Protein AF-0000000084768727 (afdb_homodimer)

pLDDT: mean 86.28, std 20.77, range [20.78, 98.75]

Nearest PDB structures (foldseek):
  6ol0-assembly2_B  TM=7.631E-01  e=1.089E-09  Vibrio cholerae O1 biovar El Tor str. N16961
  6okz-assembly2_A  TM=7.608E-01  e=1.134E-09  Vibrio cholerae O1 biovar El Tor str. N16961
  4f35-assembly1_C  TM=7.566E-01  e=2.007E-09  Vibrio cholerae
  4f35-assembly2_B  TM=7.551E-01  e=5.560E-09  Vibrio cholerae
  8w6g-assembly1_B  TM=5.482E-01  e=2.673E-07  Homo sapiens

Organism: Brachypodium distachyon (NCBI:txid15368)

Radius of gyration: 30.51 Å; Cα contacts (8 Å, |Δi|>4): 1466; chains: 2; bounding box: 74×83×64 Å

InterPro domains:
  IPR004680 Citrate transporter-like domain [PF03600] (28-420)

Foldseek 3Di:
DQDFDDPLLLVQLVVLLVQLQCCCLPCCDPVHNPHNLVSLQSSLVSLPVSPLDDPVVLQVLFDVLLLLLLLLLLLLVLLLVLLCVLVVLLCQLVPPDDFWCLVSLLSLLVSLLQVLLQNALQVSLLRCLLSQQVSCLVNVAASLLSLLSNLLSLLLSNLQFCNSYSLSVVLCVVLVQAGQRLNVLQVVLSVLLSVLLSVLSCVVCVPSGDRPPDDPPDVPPPPPPPPPPPPPPVDDDDDDPDDDDPPVPPPPCVVVPPCPVPPVVVPDPPVNLSNVLSVLSVVLSVVLVVCSNVRDSNSVSSNVSSVVSVVSNVDDCCVSSVSGPVSVSSSSSSLSSSLVSSVSSCVLVVVCVVCLVQQQPVDPRNVVSVLVVLLVCCLSRNLNSSCSSCLVVQLVSLVVPHPLSSSLSSSLSSNSSSSSLQQWCSSHPSSVSSQVCLCVHPGSRDHCDGVSRNVSSNVSSVVSSVSSSVSSVVVSVD/DQDFDDPLLLVQLVVLLVQLQCCCLPCCDPVHNPHNLVSLQSSLVSLPVSPLDDPVVLQVLFDVLLLLLLLLLLLLVLLLVLLCVLVVLLCQLLPPDDFWCLVSLLSLLVSLLQVLLQNALQVSLLRCLLSSQVSCQVNVAASLLSLLSNLLSLLLSNLQFCNSYSQSVVLCVVLVQAGQRLNVLQVVLSVVLSVLLSVLSCVVCVPSGDRPPDDPPDPPPPPPPPPPPPPPPVDDDDDDPDPPDPPPPPPPCVVVPPCPPPPVVVPDPPVNLSNVLSVLSVVLSVVLVVCSNVRDSNSVSSNVSSVVSVVSNVDDCCVSSVSGPVSVSSSSSSLSSSLVSSVSSCVLVVVCVVCLVQQQPVDPRNVVSVLVVLLVCCLSRNLNSSCSSCLVVQLVSLVVPHPLSSSLSSSLSSNSSSSSLQQWCSSHPSSVSSQVCLCVHPGSRDHCDGVSRNVSSNVSSVVSSVSSSVSSVVVSVD

Solvent-accessible surface area (backbone atoms only — not comparable to full-atom values): 48514 Å² total; per-residue (Å²): 124,61,61,67,44,58,67,68,37,35,53,53,22,50,49,25,42,46,47,25,50,50,17,60,77,39,28,66,34,51,93,61,24,24,25,37,41,50,23,16,42,41,17,27,40,42,26,43,76,65,62,39,29,54,71,70,58,36,58,68,43,38,60,56,61,58,50,44,25,54,52,16,46,46,44,41,49,50,50,32,53,73,48,38,52,60,56,51,52,48,49,60,57,59,50,84,74,57,88,39,40,58,67,48,45,51,42,42,28,52,52,34,14,57,46,2,27,70,57,13,21,53,53,43,29,66,62,44,45,56,51,53,25,45,54,28,45,76,66,72,41,71,50,64,68,50,52,53,33,40,40,45,24,11,36,37,24,9,43,23,26,41,66,1,36,70,44,31,37,52,47,32,68,74,68,63,51,43,52,48,58,43,25,67,49,29,35,64,20,33,54,53,22,48,51,50,46,51,51,51,51,44,67,75,39,48,74,75,26,44,55,64,90,70,77,86,68,76,77,61,74,69,71,74,62,80,71,71,74,68,76,77,64,83,72,76,86,76,78,88,73,82,79,70,86,70,76,70,67,81,73,74,73,73,64,80,61,77,69,52,60,40,63,67,68,64,63,47,49,73,64,57,51,50,52,49,51,32,52,46,41,54,51,44,51,54,48,42,53,50,40,29,60,72,57,46,63,60,29,62,44,33,37,42,43,28,42,50,51,41,58,71,63,54,38,58,35,63,68,58,62,62,69,45,67,59,59,57,53,50,23,50,43,15,42,31,24,28,52,49,22,35,49,59,20,8,54,60,46,46,54,44,63,70,46,45,84,54,34,39,74,90,41,71,66,11,41,49,44,40,46,51,49,38,33,51,39,9,49,71,61,30,36,46,55,36,46,70,69,40,45,64,58,50,31,53,61,25,50,76,75,32,72,47,41,25,55,35,46,52,54,48,49,39,47,38,29,35,37,22,23,34,35,34,42,80,14,27,71,33,38,47,44,36,31,54,49,31,51,66,29,91,49,60,48,39,80,68,44,57,65,71,38,28,72,52,21,36,60,42,31,55,52,25,47,60,62,18,52,59,47,35,51,67,67,36,68,110,124,61,61,66,44,58,67,68,36,35,52,54,23,50,49,25,44,47,47,24,50,48,18,61,76,38,26,67,35,54,91,61,24,24,25,38,39,49,23,15,42,42,16,27,41,44,26,43,76,66,63,39,30,55,71,68,58,35,58,67,43,38,59,55,61,59,48,44,28,55,53,17,46,44,46,42,48,50,48,33,51,73,48,38,51,60,58,52,52,50,48,59,57,59,50,86,74,57,89,39,41,59,67,48,44,52,41,43,27,53,53,34,14,58,45,3,26,69,55,13,21,52,53,43,29,68,60,43,44,56,52,54,25,44,54,28,46,74,66,71,40,70,50,64,69,49,52,52,33,39,40,44,22,12,36,38,23,9,43,24,24,42,65,2,36,70,44,30,38,53,46,32,67,73,68,63,51,43,52,48,57,43,26,68,48,30,34,62,20,33,54,53,22,48,51,50,45,49,51,51,51,45,66,74,42,48,73,75,26,44,56,65,89,72,79,86,66,76,77,60,73,68,74,73,63,79,72,70,74,69,78,75,63,85,70,75,85,75,78,88,72,80,83,71,86,72,76,70,70,79,72,73,76,72,64,80,62,79,69,54,58,39,62,68,67,65,62,46,50,73,62,58,50,49,52,47,52,31,53,46,41,54,51,44,51,52,49,42,54,51,41,30,59,72,57,47,63,60,28,62,45,34,37,42,43,29,42,52,50,41,58,72,63,56,37,57,36,63,67,61,61,63,69,45,66,59,60,56,53,51,22,50,44,15,43,31,24,28,53,49,22,34,49,59,19,8,53,58,45,48,55,43,63,70,46,47,84,53,36,39,74,90,41,72,66,12,41,51,44,40,47,50,50,40,33,51,39,10,50,72,61,30,36,48,56,35,46,70,68,41,44,66,59,51,31,55,60,24,50,77,77,32,73,48,42,24,56,34,46,52,53,49,49,39,45,38,28,35,36,23,21,32,34,34,42,79,13,27,70,33,38,47,43,34,30,53,48,30,52,66,30,92,49,60,50,40,79,68,45,58,66,72,38,28,71,52,20,35,59,42,30,54,52,26,47,59,62,18,52,58,46,35,50,68,68,35,69,111

Structure (mmCIF, N/CA/C/O backbone):
data_AF-0000000084768727-model_v1
#
loop_
_entity.id
_entity.type
_entity.pdbx_description
1 polymer 'Citrate transporter-like domain-containing protein'
#
loop_
_atom_site.group_PDB
_atom_site.id
_atom_site.type_symbol
_atom_site.label_atom_id
_atom_site.label_alt_id
_atom_site.label_comp_id
_atom_site.label_asym_id
_atom_site.label_entity_id
_atom_site.label_seq_id
_atom_site.pdbx_PDB_ins_code
_atom_site.Cartn_x
_atom_site.Cartn_y
_atom_site.Cartn_z
_atom_site.occupancy
_atom_site.B_iso_or_equiv
_atom_site.auth_seq_id
_atom_site.auth_comp_id
_atom_site.auth_asym_id
_atom_site.auth_atom_id
_atom_site.pdbx_PDB_model_num
ATOM 1 N N . MET A 1 1 ? 25.641 21.172 -10.477 1 44.84 1 MET A N 1
ATOM 2 C CA . MET A 1 1 ? 24.688 22.094 -11.086 1 44.84 1 MET A CA 1
ATOM 3 C C . MET A 1 1 ? 23.656 21.328 -11.922 1 44.84 1 MET A C 1
ATOM 5 O O . MET A 1 1 ? 24.031 20.547 -12.805 1 44.84 1 MET A O 1
ATOM 9 N N . SER A 1 2 ? 22.547 21.141 -11.352 1 60.91 2 SER A N 1
ATOM 10 C CA . SER A 1 2 ? 21.656 20.203 -12.039 1 60.91 2 SER A CA 1
ATOM 11 C C . SER A 1 2 ? 21.359 20.688 -13.453 1 60.91 2 SER A C 1
ATOM 13 O O . SER A 1 2 ? 20.969 21.844 -13.664 1 60.91 2 SER A O 1
ATOM 15 N N . GLN A 1 3 ? 22.047 20.25 -14.492 1 78.81 3 GLN A N 1
ATOM 16 C CA . GLN A 1 3 ? 21.875 20.516 -15.914 1 78.81 3 GLN A CA 1
ATOM 17 C C . GLN A 1 3 ? 20.484 20.156 -16.391 1 78.81 3 GLN A C 1
ATOM 19 O O . GLN A 1 3 ? 19.906 19.172 -15.922 1 78.81 3 GLN A O 1
ATOM 24 N N . LEU A 1 4 ? 19.891 21.266 -17.078 1 88.44 4 LEU A N 1
ATOM 25 C CA . LEU A 1 4 ? 18.594 21.031 -17.688 1 88.44 4 LEU A CA 1
ATOM 26 C C . LEU A 1 4 ? 18.625 19.828 -18.625 1 88.44 4 LEU A C 1
ATOM 28 O O . LEU A 1 4 ? 19.578 19.656 -19.375 1 88.44 4 LEU A O 1
ATOM 32 N N . ALA A 1 5 ? 17.625 19.047 -18.531 1 93.25 5 ALA A N 1
ATOM 33 C CA . ALA A 1 5 ? 17.484 17.938 -19.469 1 93.25 5 ALA A CA 1
ATOM 34 C C . ALA A 1 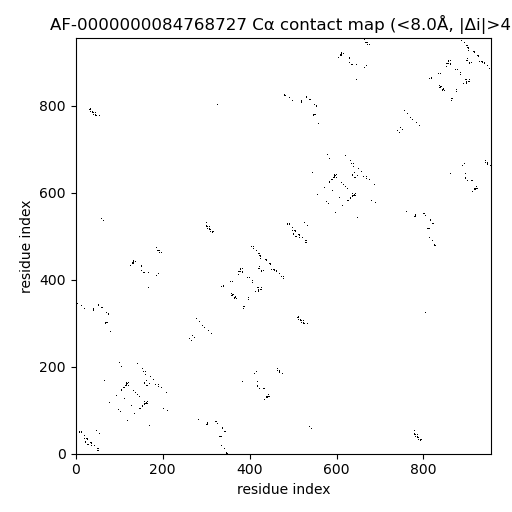5 ? 17.078 18.438 -20.859 1 93.25 5 ALA A C 1
ATOM 36 O O . ALA A 1 5 ? 17.078 19.641 -21.109 1 93.25 5 ALA A O 1
ATOM 37 N N . SER A 1 6 ? 16.906 17.531 -21.844 1 94.31 6 SER A N 1
ATOM 38 C CA . SER A 1 6 ? 16.469 17.891 -23.188 1 94.31 6 SER A CA 1
ATOM 39 C C . SER A 1 6 ? 15.125 18.609 -23.156 1 94.31 6 SER A C 1
ATOM 41 O O . SER A 1 6 ? 14.328 18.406 -22.234 1 94.31 6 SER A O 1
ATOM 43 N N . LEU A 1 7 ? 14.945 19.516 -24.047 1 93.38 7 LEU A N 1
ATOM 44 C CA . LEU A 1 7 ? 13.766 20.359 -24.094 1 93.38 7 LEU A CA 1
ATOM 45 C C . LEU A 1 7 ? 12.492 19.531 -24.047 1 93.38 7 LEU A C 1
ATOM 47 O O . LEU A 1 7 ? 11.57 19.828 -23.281 1 93.38 7 LEU A O 1
ATOM 51 N N . PRO A 1 8 ? 12.414 18.484 -24.875 1 95 8 PRO A N 1
ATOM 52 C CA . PRO A 1 8 ? 11.203 17.672 -24.781 1 95 8 PRO A CA 1
ATOM 53 C C . PRO A 1 8 ? 10.992 17.078 -23.391 1 95 8 PRO A C 1
ATOM 55 O O . PRO A 1 8 ? 9.859 17.016 -22.906 1 95 8 PRO A O 1
ATOM 58 N N . LYS A 1 9 ? 12.023 16.656 -22.781 1 95.75 9 LYS A N 1
ATOM 59 C CA . LYS A 1 9 ? 11.93 16.094 -21.438 1 95.75 9 LYS A CA 1
ATOM 60 C C . LYS A 1 9 ? 11.461 17.141 -20.422 1 95.75 9 LYS A C 1
ATOM 62 O O . LYS A 1 9 ? 10.672 16.828 -19.531 1 95.75 9 LYS A O 1
ATOM 67 N N . VAL A 1 10 ? 11.953 18.328 -20.547 1 96.5 10 VAL A N 1
ATOM 68 C CA . VAL A 1 10 ? 11.562 19.406 -19.656 1 96.5 10 VAL A CA 1
ATOM 69 C C . VAL A 1 10 ? 10.086 19.75 -19.859 1 96.5 10 VAL A C 1
ATOM 71 O O . VAL A 1 10 ? 9.336 19.891 -18.906 1 96.5 10 VAL A O 1
ATOM 74 N N . ILE A 1 11 ? 9.648 19.828 -21.109 1 97.25 11 ILE A N 1
ATOM 75 C CA . ILE A 1 11 ? 8.281 20.219 -21.422 1 97.25 11 ILE A CA 1
ATOM 76 C C . ILE A 1 11 ? 7.316 19.109 -20.984 1 97.25 11 ILE A C 1
ATOM 78 O O . ILE A 1 11 ? 6.336 19.391 -20.281 1 97.25 11 ILE A O 1
ATOM 82 N N . LEU A 1 12 ? 7.625 17.891 -21.312 1 97.56 12 LEU A N 1
ATOM 83 C CA . LEU A 1 12 ? 6.742 16.781 -20.984 1 97.56 12 LEU A CA 1
ATOM 84 C C . LEU A 1 12 ? 6.75 16.484 -19.5 1 97.56 12 LEU A C 1
ATOM 86 O O . LEU A 1 12 ? 5.719 16.125 -18.922 1 97.56 12 LEU A O 1
ATOM 90 N N . GLY A 1 13 ? 7.953 16.578 -18.922 1 97.62 13 GLY A N 1
ATOM 91 C CA . GLY A 1 13 ? 8.031 16.422 -17.469 1 97.62 13 GLY A CA 1
ATOM 92 C C . GLY A 1 13 ? 7.254 17.484 -16.719 1 97.62 13 GLY A C 1
ATOM 93 O O . GLY A 1 13 ? 6.551 17.188 -15.75 1 97.62 13 GLY A O 1
ATOM 94 N N . SER A 1 14 ? 7.32 18.719 -17.156 1 97.06 14 SER A N 1
ATOM 95 C CA . SER A 1 14 ? 6.59 19.812 -16.531 1 97.06 14 SER A CA 1
ATOM 96 C C . SER A 1 14 ? 5.086 19.672 -16.734 1 97.06 14 SER A C 1
ATOM 98 O O . SER A 1 14 ? 4.301 19.984 -15.844 1 97.06 14 SER A O 1
ATOM 100 N N . ALA A 1 15 ? 4.738 19.234 -17.891 1 97.56 15 ALA A N 1
ATOM 101 C CA . ALA A 1 15 ? 3.324 19 -18.156 1 97.56 15 ALA A CA 1
ATOM 102 C C . ALA A 1 15 ? 2.771 17.906 -17.25 1 97.56 15 ALA A C 1
ATOM 104 O O . ALA A 1 15 ? 1.657 18.031 -16.734 1 97.56 15 ALA A O 1
ATOM 105 N N . SER A 1 16 ? 3.529 16.812 -17.109 1 97.69 16 SER A N 1
ATOM 106 C CA . SER A 1 16 ? 3.123 15.727 -16.219 1 97.69 16 SER A CA 1
ATOM 107 C C . SER A 1 16 ? 2.98 16.219 -14.773 1 97.69 16 SER A C 1
ATOM 109 O O . SER A 1 16 ? 2.018 15.867 -14.086 1 97.69 16 SER A O 1
ATOM 111 N N . PHE A 1 17 ? 3.918 17.016 -14.328 1 96.69 17 PHE A N 1
ATOM 112 C CA . PHE A 1 17 ? 3.832 17.594 -12.992 1 96.69 17 PHE A CA 1
ATOM 113 C C . PHE A 1 17 ? 2.621 18.516 -12.875 1 96.69 17 PHE A C 1
ATOM 115 O O . PHE A 1 17 ? 1.973 18.562 -11.828 1 96.69 17 PHE A O 1
ATOM 122 N N . GLY A 1 18 ? 2.369 19.266 -13.945 1 95.62 18 GLY A N 1
ATOM 123 C CA . GLY A 1 18 ? 1.185 20.109 -13.977 1 95.62 18 GLY A CA 1
ATOM 124 C C . GLY A 1 18 ? -0.104 19.344 -13.766 1 95.62 18 GLY A C 1
ATOM 125 O O . GLY A 1 18 ? -1.004 19.797 -13.062 1 95.62 18 GLY A O 1
ATOM 126 N N . VAL A 1 19 ? -0.227 18.188 -14.359 1 95.62 19 VAL A N 1
ATOM 127 C CA . VAL A 1 19 ? -1.392 17.312 -14.18 1 95.62 19 VAL A CA 1
ATOM 128 C C . VAL A 1 19 ? -1.521 16.938 -12.711 1 95.62 19 VAL A C 1
ATOM 130 O O . VAL A 1 19 ? -2.611 17 -12.133 1 95.62 19 VAL A O 1
ATOM 133 N N . PHE A 1 20 ? -0.429 16.516 -12.125 1 95.44 20 PHE A N 1
ATOM 134 C CA . PHE A 1 20 ? -0.417 16.188 -10.711 1 95.44 20 PHE A CA 1
ATOM 135 C C . PHE A 1 20 ? -0.908 17.359 -9.875 1 95.44 20 PHE A C 1
ATOM 137 O O . PHE A 1 20 ? -1.788 17.203 -9.023 1 95.44 20 PHE A O 1
ATOM 144 N N . TRP A 1 21 ? -0.331 18.5 -10.172 1 91.75 21 TRP A N 1
ATOM 145 C CA . TRP A 1 21 ? -0.607 19.703 -9.383 1 91.75 21 TRP A CA 1
ATOM 146 C C . TRP A 1 21 ? -2.078 20.078 -9.484 1 91.75 21 TRP A C 1
ATOM 148 O O . TRP A 1 21 ? -2.73 20.344 -8.469 1 91.75 21 TRP A O 1
ATOM 158 N N . VAL A 1 22 ? -2.645 20.109 -10.633 1 91.81 22 VAL A N 1
ATOM 159 C CA . VAL A 1 22 ? -4.031 20.5 -10.852 1 91.81 22 VAL A CA 1
ATOM 160 C C . VAL A 1 22 ? -4.969 19.547 -10.125 1 91.81 22 VAL A C 1
ATOM 162 O O . VAL A 1 22 ? -5.891 19.984 -9.422 1 91.81 22 VAL A O 1
ATOM 165 N N . LEU A 1 23 ? -4.688 18.312 -10.211 1 91.69 23 LEU A N 1
ATOM 166 C CA . LEU A 1 23 ? -5.602 17.328 -9.641 1 91.69 23 LEU A CA 1
ATOM 167 C C . LEU A 1 23 ? -5.418 17.234 -8.133 1 91.69 23 LEU A C 1
ATOM 169 O O . LEU A 1 23 ? -6.352 16.875 -7.41 1 91.69 23 LEU A O 1
ATOM 173 N N . ALA A 1 24 ? -4.227 17.531 -7.664 1 87.44 24 ALA A N 1
ATOM 174 C CA . ALA A 1 24 ? -3.994 17.531 -6.219 1 87.44 24 ALA A CA 1
ATOM 175 C C . ALA A 1 24 ? -4.742 18.688 -5.555 1 87.44 24 ALA A C 1
ATOM 177 O O . ALA A 1 24 ? -5.266 18.547 -4.445 1 87.44 24 ALA A O 1
ATOM 178 N N . VAL A 1 25 ? -4.816 19.812 -6.199 1 82.44 25 VAL A N 1
ATOM 179 C CA . VAL A 1 25 ? -5.438 21 -5.652 1 82.44 25 VAL A CA 1
ATOM 180 C C . VAL A 1 25 ? -6.934 21 -5.953 1 82.44 25 VAL A C 1
ATOM 182 O O . VAL A 1 25 ? -7.746 21.359 -5.102 1 82.44 25 VAL A O 1
ATOM 185 N N . PHE A 1 26 ? -7.223 20.531 -7.176 1 85.62 26 PHE A N 1
ATOM 186 C CA . PHE A 1 26 ? -8.609 20.484 -7.617 1 85.62 26 PHE A CA 1
ATOM 187 C C . PHE A 1 26 ? -8.984 19.062 -8.062 1 85.62 26 PHE A C 1
ATOM 189 O O . PHE A 1 26 ? -9.141 18.812 -9.258 1 85.62 26 PHE A O 1
ATOM 196 N N . PRO A 1 27 ? -9.305 18.234 -7.125 1 82.81 27 PRO A N 1
ATOM 197 C CA . PRO A 1 27 ? -9.516 16.812 -7.453 1 82.81 27 PRO A CA 1
ATOM 198 C C . PRO A 1 27 ? -10.758 16.594 -8.312 1 82.81 27 PRO A C 1
ATOM 200 O O . PRO A 1 27 ? -10.867 15.562 -8.984 1 82.81 27 PRO A O 1
ATOM 203 N N . SER A 1 28 ? -11.672 17.5 -8.344 1 85.06 28 SER A N 1
ATOM 204 C CA . SER A 1 28 ? -12.898 17.344 -9.117 1 85.06 28 SER A CA 1
ATOM 205 C C . SER A 1 28 ? -12.969 18.359 -10.25 1 85.06 28 SER A C 1
ATOM 207 O O . SER A 1 28 ? -14.039 18.891 -10.555 1 85.06 28 SER A O 1
ATOM 209 N N . VAL A 1 29 ? -11.812 18.594 -10.766 1 86.5 29 VAL A N 1
ATOM 210 C CA . VAL A 1 29 ? -11.805 19.516 -11.891 1 86.5 29 VAL A CA 1
ATOM 211 C C . VAL A 1 29 ? -12.703 18.984 -13.008 1 86.5 29 VAL A C 1
ATOM 213 O O . VAL A 1 29 ? -12.695 17.797 -13.297 1 86.5 29 VAL A O 1
ATOM 216 N N . PRO A 1 30 ? -13.484 19.781 -13.617 1 83.88 30 PRO A N 1
ATOM 217 C CA . PRO A 1 30 ? -14.539 19.359 -14.531 1 83.88 30 PRO A CA 1
ATOM 218 C C . PRO A 1 30 ? -14.008 18.562 -15.727 1 83.88 30 PRO A C 1
ATOM 220 O O . PRO A 1 30 ? -14.664 17.641 -16.203 1 83.88 30 PRO A O 1
ATOM 223 N N . PHE A 1 31 ? -12.836 18.859 -16.172 1 87.62 31 PHE A N 1
ATOM 224 C CA . PHE A 1 31 ? -12.375 18.219 -17.391 1 87.62 31 PHE A CA 1
ATOM 225 C C . PHE A 1 31 ? -11.695 16.891 -17.062 1 87.62 31 PHE A C 1
ATOM 227 O O . PHE A 1 31 ? -11.43 16.094 -17.969 1 87.62 31 PHE A O 1
ATOM 234 N N . LEU A 1 32 ? -11.461 16.594 -15.859 1 90.12 32 LEU A N 1
ATOM 235 C CA . LEU A 1 32 ? -10.836 15.344 -15.461 1 90.12 32 LEU A CA 1
ATOM 236 C C . LEU A 1 32 ? -11.078 15.055 -13.984 1 90.12 32 LEU A C 1
ATOM 238 O O . LEU A 1 32 ? -10.141 15.102 -13.18 1 90.12 32 LEU A O 1
ATOM 242 N N . PRO A 1 33 ? -12.305 14.758 -13.594 1 91.44 33 PRO A N 1
ATOM 243 C CA . PRO A 1 33 ? -12.68 14.594 -12.18 1 91.44 33 PRO A CA 1
ATOM 244 C C . PRO A 1 33 ? -12.359 13.195 -11.648 1 91.44 33 PRO A C 1
ATOM 246 O O . PRO A 1 33 ? -13.242 12.516 -11.125 1 91.44 33 PRO A O 1
ATOM 249 N N . ILE A 1 34 ? -11.141 12.789 -11.672 1 94.06 34 ILE A N 1
ATOM 250 C CA . ILE A 1 34 ? -10.789 11.414 -11.344 1 94.06 34 ILE A CA 1
ATOM 251 C C . ILE A 1 34 ? -10.242 11.344 -9.922 1 94.06 34 ILE A C 1
ATOM 253 O O . ILE A 1 34 ? -9.969 10.258 -9.406 1 94.06 34 ILE A O 1
ATOM 257 N N . GLY A 1 35 ? -10.078 12.531 -9.273 1 93.19 35 GLY A N 1
ATOM 258 C CA . GLY A 1 35 ? -9.602 12.57 -7.898 1 93.19 35 GLY A CA 1
ATOM 259 C C . GLY A 1 35 ? -8.102 12.734 -7.785 1 93.19 35 GLY A C 1
ATOM 260 O O . GLY A 1 35 ? -7.383 12.617 -8.781 1 93.19 35 GLY A O 1
ATOM 261 N N . ARG A 1 36 ? -7.656 13 -6.562 1 93.31 36 ARG A N 1
ATOM 262 C CA . ARG A 1 36 ? -6.254 13.328 -6.328 1 93.31 36 ARG A CA 1
ATOM 263 C C . ARG A 1 36 ? -5.371 12.094 -6.469 1 93.31 36 ARG A C 1
ATOM 265 O O . ARG A 1 36 ? -4.273 12.172 -7.031 1 93.31 36 ARG A O 1
ATOM 272 N N . THR A 1 37 ? -5.84 10.953 -5.934 1 95.88 37 THR A N 1
ATOM 273 C CA . THR A 1 37 ? -5.039 9.734 -5.961 1 95.88 37 THR A CA 1
ATOM 274 C C . THR A 1 37 ? -4.82 9.258 -7.395 1 95.88 37 THR A C 1
ATOM 276 O O . THR A 1 37 ? -3.689 8.984 -7.801 1 95.88 37 THR A O 1
ATOM 279 N N . ALA A 1 38 ? -5.855 9.219 -8.148 1 96.75 38 ALA A N 1
ATOM 280 C CA . ALA A 1 38 ? -5.746 8.828 -9.547 1 96.75 38 ALA A CA 1
ATOM 281 C C . ALA A 1 38 ? -4.918 9.844 -10.336 1 96.75 38 ALA A C 1
ATOM 283 O O . ALA A 1 38 ? -4.195 9.477 -11.266 1 96.75 38 ALA A O 1
ATOM 284 N N . GLY A 1 39 ? -5.102 11.109 -10.016 1 97 39 GLY A N 1
ATOM 285 C CA . GLY A 1 39 ? -4.281 12.133 -10.648 1 97 39 GLY A CA 1
ATOM 286 C C . GLY A 1 39 ? -2.793 11.922 -10.422 1 97 39 GLY A C 1
ATOM 287 O O . GLY A 1 39 ? -1.99 12.109 -11.336 1 97 39 GLY A O 1
ATOM 288 N N . ALA A 1 40 ? -2.434 11.57 -9.203 1 97.19 40 ALA A N 1
ATOM 289 C CA . ALA A 1 40 ? -1.034 11.289 -8.891 1 97.19 40 ALA A CA 1
ATOM 290 C C . ALA A 1 40 ? -0.522 10.094 -9.688 1 97.19 40 ALA A C 1
ATOM 292 O O . ALA A 1 40 ? 0.596 10.117 -10.203 1 97.19 40 ALA A O 1
ATOM 293 N N . LEU A 1 41 ? -1.312 9.039 -9.797 1 97.88 41 LEU A N 1
ATOM 294 C CA . LEU A 1 41 ? -0.934 7.859 -10.57 1 97.88 41 LEU A CA 1
ATOM 295 C C . LEU A 1 41 ? -0.803 8.195 -12.047 1 97.88 41 LEU A C 1
ATOM 297 O O . LEU A 1 41 ? 0.109 7.715 -12.727 1 97.88 41 LEU A O 1
ATOM 301 N N . LEU A 1 42 ? -1.764 9 -12.516 1 98.19 42 LEU A N 1
ATOM 302 C CA . LEU A 1 42 ? -1.716 9.43 -13.906 1 98.19 42 LEU A CA 1
ATOM 303 C C . LEU A 1 42 ? -0.423 10.18 -14.203 1 98.19 42 LEU A C 1
ATOM 305 O O . LEU A 1 42 ? 0.249 9.906 -15.195 1 98.19 42 LEU A O 1
ATOM 309 N N . SER A 1 43 ? -0.174 11.102 -13.359 1 98.44 43 SER A N 1
ATOM 310 C CA . SER A 1 43 ? 1.046 11.883 -13.547 1 98.44 43 SER A CA 1
ATOM 311 C C . SER A 1 43 ? 2.283 10.992 -13.5 1 98.44 43 SER A C 1
ATOM 313 O O . SER A 1 43 ? 3.209 11.164 -14.297 1 98.44 43 SER A O 1
ATOM 315 N N . ALA A 1 44 ? 2.359 10.062 -12.586 1 98.5 44 ALA A N 1
ATOM 316 C CA . ALA A 1 44 ? 3.469 9.109 -12.492 1 98.5 44 ALA A CA 1
ATOM 317 C C . ALA A 1 44 ? 3.592 8.297 -13.781 1 98.5 44 ALA A C 1
ATOM 319 O O . ALA A 1 44 ? 4.691 8.125 -14.312 1 98.5 44 ALA A O 1
ATOM 320 N N . ALA A 1 45 ? 2.469 7.797 -14.242 1 98.31 45 ALA A N 1
ATOM 321 C CA . ALA A 1 45 ? 2.465 7.016 -15.484 1 98.31 45 ALA A CA 1
ATOM 322 C C . ALA A 1 45 ? 2.965 7.852 -16.656 1 98.31 45 ALA A C 1
ATOM 324 O O . ALA A 1 45 ? 3.707 7.355 -17.5 1 98.31 45 ALA A O 1
ATOM 325 N N . LEU A 1 46 ? 2.562 9.109 -16.703 1 98.44 46 LEU A N 1
ATOM 326 C CA . LEU A 1 46 ? 2.99 10 -17.781 1 98.44 46 LEU A CA 1
ATOM 327 C C . LEU A 1 46 ? 4.5 10.219 -17.734 1 98.44 46 LEU A C 1
ATOM 329 O O . LEU A 1 46 ? 5.152 10.297 -18.781 1 98.44 46 LEU A O 1
ATOM 333 N N . MET A 1 47 ? 5.074 10.344 -16.5 1 98.44 47 MET A N 1
ATOM 334 C CA . MET A 1 47 ? 6.516 10.508 -16.359 1 98.44 47 MET A CA 1
ATOM 335 C C . MET A 1 47 ? 7.262 9.344 -17 1 98.44 47 MET A C 1
ATOM 337 O O . MET A 1 47 ? 8.328 9.539 -17.594 1 98.44 47 MET A O 1
ATOM 341 N N . ILE A 1 48 ? 6.684 8.148 -16.906 1 97.25 48 ILE A N 1
ATOM 342 C CA . ILE A 1 48 ? 7.293 6.949 -17.469 1 97.25 48 ILE A CA 1
ATOM 343 C C . ILE A 1 48 ? 7.055 6.906 -18.969 1 97.25 48 ILE A C 1
ATOM 345 O O . ILE A 1 48 ? 7.98 6.648 -19.75 1 97.25 48 ILE A O 1
ATOM 349 N N . LEU A 1 49 ? 5.848 7.16 -19.406 1 96.69 49 LEU A N 1
ATOM 350 C CA . LEU A 1 49 ? 5.469 7.098 -20.812 1 96.69 49 LEU A CA 1
ATOM 351 C C . LEU A 1 49 ? 6.281 8.086 -21.641 1 96.69 49 LEU A C 1
ATOM 353 O O . LEU A 1 49 ? 6.668 7.789 -22.766 1 96.69 49 LEU A O 1
ATOM 357 N N . PHE A 1 50 ? 6.547 9.234 -21 1 97.62 50 PHE A N 1
ATOM 358 C CA . PHE A 1 50 ? 7.277 10.281 -21.703 1 97.62 50 PHE A CA 1
ATOM 359 C C . PHE A 1 50 ? 8.781 10.117 -21.516 1 97.62 50 PHE A C 1
ATOM 361 O O . PHE A 1 50 ? 9.562 10.953 -21.969 1 97.62 50 PHE A O 1
ATOM 368 N N . HIS A 1 51 ? 9.242 9.117 -20.828 1 96.62 51 HIS A N 1
ATOM 369 C CA . HIS A 1 51 ? 10.633 8.75 -20.609 1 96.62 51 HIS A CA 1
ATOM 370 C C . HIS A 1 51 ? 11.375 9.844 -19.828 1 96.62 51 HIS A C 1
ATOM 372 O O . HIS A 1 51 ? 12.539 10.125 -20.109 1 96.62 51 HIS A O 1
ATOM 378 N N . VAL A 1 52 ? 10.602 10.5 -19 1 97.69 52 VAL A N 1
ATOM 379 C CA . VAL A 1 52 ? 11.234 11.484 -18.125 1 97.69 52 VAL A CA 1
ATOM 380 C C . VAL A 1 52 ? 12.016 10.766 -17.031 1 97.69 52 VAL A C 1
ATOM 382 O O . VAL A 1 52 ? 13.094 11.219 -16.641 1 97.69 52 VAL A O 1
ATOM 385 N N . ILE A 1 53 ? 11.438 9.719 -16.547 1 97.5 53 ILE A N 1
ATOM 386 C CA . ILE A 1 53 ? 12.07 8.852 -15.562 1 97.5 53 ILE A CA 1
ATOM 387 C C . ILE A 1 53 ? 11.914 7.391 -15.977 1 97.5 53 ILE A C 1
ATOM 389 O O . ILE A 1 53 ? 10.875 7.004 -16.531 1 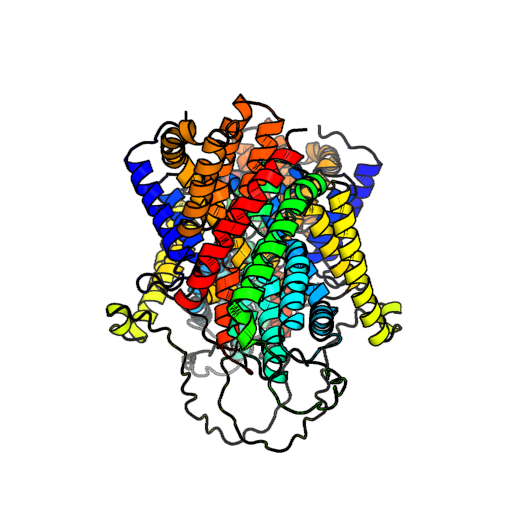97.5 53 ILE A O 1
ATOM 393 N N . ASN A 1 54 ? 12.953 6.59 -15.812 1 97.19 54 ASN A N 1
ATOM 394 C CA . ASN A 1 54 ? 12.844 5.18 -16.172 1 97.19 54 ASN A CA 1
ATOM 395 C C . ASN A 1 54 ? 12.102 4.387 -15.094 1 97.19 54 ASN A C 1
ATOM 397 O O . ASN A 1 54 ? 11.984 4.844 -13.953 1 97.19 54 ASN A O 1
ATOM 401 N N . PRO A 1 55 ? 11.602 3.23 -15.406 1 96.69 55 PRO A N 1
ATOM 402 C CA . PRO A 1 55 ? 10.773 2.439 -14.492 1 96.69 55 PRO A CA 1
ATOM 403 C C . PRO A 1 55 ? 11.492 2.094 -13.188 1 96.69 55 PRO A C 1
ATOM 405 O O . PRO A 1 55 ? 10.906 2.197 -12.109 1 96.69 55 PRO A O 1
ATOM 408 N N . ASP A 1 56 ? 12.727 1.732 -13.234 1 95.56 56 ASP A N 1
ATOM 409 C CA . ASP A 1 56 ? 13.469 1.337 -12.039 1 95.56 56 ASP A CA 1
ATOM 410 C C . ASP A 1 56 ? 13.672 2.523 -11.102 1 95.56 56 ASP A C 1
ATOM 412 O O . ASP A 1 56 ? 13.492 2.398 -9.891 1 95.56 56 ASP A O 1
ATOM 416 N N . ASP A 1 57 ? 13.984 3.635 -11.68 1 97.38 57 ASP A N 1
ATOM 417 C CA . ASP A 1 57 ? 14.172 4.84 -10.883 1 97.38 57 ASP A CA 1
ATOM 418 C C . ASP A 1 57 ? 12.852 5.301 -10.266 1 97.38 57 ASP A C 1
ATOM 420 O O . ASP A 1 57 ? 12.836 5.844 -9.156 1 97.38 57 ASP A O 1
ATOM 424 N N . ALA A 1 58 ? 11.812 5.125 -11.039 1 98.25 58 ALA A N 1
ATOM 425 C CA . ALA A 1 58 ? 10.484 5.496 -10.539 1 98.25 58 ALA A CA 1
ATOM 426 C C . ALA A 1 58 ? 10.148 4.73 -9.266 1 98.25 58 ALA A C 1
ATOM 428 O O . ALA A 1 58 ? 9.773 5.332 -8.258 1 98.25 58 ALA A O 1
ATOM 429 N N . TYR A 1 59 ? 10.336 3.473 -9.25 1 97.81 59 TYR A N 1
ATOM 430 C CA . TYR A 1 59 ? 10.039 2.676 -8.062 1 97.81 59 TYR A CA 1
ATOM 431 C C . TYR A 1 59 ? 11.016 2.998 -6.934 1 97.81 59 TYR A C 1
ATOM 433 O O . TYR A 1 59 ? 10.633 2.994 -5.762 1 97.81 59 TYR A O 1
ATOM 441 N N . ALA A 1 60 ? 12.266 3.246 -7.305 1 96.75 60 ALA A N 1
ATOM 442 C CA . ALA A 1 60 ? 13.281 3.576 -6.305 1 96.75 60 ALA A CA 1
ATOM 443 C C . ALA A 1 60 ? 12.961 4.895 -5.605 1 96.75 60 ALA A C 1
ATOM 445 O O . ALA A 1 60 ? 13.422 5.145 -4.492 1 96.75 60 ALA A O 1
ATOM 446 N N . SER A 1 61 ? 12.156 5.742 -6.297 1 97 61 SER A N 1
ATOM 447 C CA . SER A 1 61 ? 11.828 7.055 -5.742 1 97 61 SER A CA 1
ATOM 448 C C . SER A 1 61 ? 10.758 6.949 -4.664 1 97 61 SER A C 1
ATOM 450 O O . SER A 1 61 ? 10.531 7.898 -3.914 1 97 61 SER A O 1
ATOM 452 N N . ILE A 1 62 ? 10.102 5.875 -4.598 1 97.88 62 ILE A N 1
ATOM 453 C CA . ILE A 1 62 ? 9.062 5.68 -3.592 1 97.88 62 ILE A CA 1
ATOM 454 C C . ILE A 1 62 ? 9.703 5.387 -2.236 1 97.88 62 ILE A C 1
ATOM 456 O O . ILE A 1 62 ? 10.453 4.418 -2.096 1 97.88 62 ILE A O 1
ATOM 460 N N . ASP A 1 63 ? 9.445 6.207 -1.26 1 96.62 63 ASP A N 1
ATOM 461 C CA . ASP A 1 63 ? 10.047 6.074 0.066 1 96.62 63 ASP A CA 1
ATOM 462 C C . ASP A 1 63 ? 9.203 5.156 0.957 1 96.62 63 ASP A C 1
ATOM 464 O O . ASP A 1 63 ? 8.312 5.621 1.671 1 96.62 63 ASP A O 1
ATOM 468 N N . LEU A 1 64 ? 9.547 3.92 1.035 1 97.44 64 LEU A N 1
ATOM 469 C CA . LEU A 1 64 ? 8.773 2.898 1.727 1 97.44 64 LEU A CA 1
ATOM 470 C C . LEU A 1 64 ? 8.766 3.146 3.23 1 97.44 64 LEU A C 1
ATOM 472 O O . LEU A 1 64 ? 7.758 2.896 3.9 1 97.44 64 LEU A O 1
ATOM 476 N N . PRO A 1 65 ? 9.891 3.607 3.83 1 96.81 65 PRO A N 1
ATOM 477 C CA . PRO A 1 65 ? 9.844 3.926 5.258 1 96.81 65 PRO A CA 1
ATOM 478 C C . PRO A 1 65 ? 8.75 4.934 5.602 1 96.81 65 PRO A C 1
ATOM 480 O O . PRO A 1 65 ? 8.055 4.777 6.613 1 96.81 65 PRO A O 1
ATOM 483 N N . ILE A 1 66 ? 8.562 5.926 4.75 1 95.62 66 ILE A N 1
ATOM 484 C CA . ILE A 1 66 ? 7.52 6.926 4.965 1 95.62 66 ILE A CA 1
ATOM 485 C C . ILE A 1 66 ? 6.145 6.273 4.836 1 95.62 66 ILE A C 1
ATOM 487 O O . ILE A 1 66 ? 5.277 6.469 5.691 1 95.62 66 ILE A O 1
ATOM 491 N N . LEU A 1 67 ? 5.984 5.473 3.785 1 97.38 67 LEU A N 1
ATOM 492 C CA . LEU A 1 67 ? 4.707 4.797 3.58 1 97.38 67 LEU A CA 1
ATOM 493 C C . LEU A 1 67 ? 4.414 3.832 4.723 1 97.38 67 LEU A C 1
ATOM 495 O O . LEU A 1 67 ? 3.271 3.723 5.172 1 97.38 67 LEU A O 1
ATOM 499 N N . GLY A 1 68 ? 5.43 3.09 5.156 1 97.12 68 GLY A N 1
ATOM 500 C CA . GLY A 1 68 ? 5.262 2.184 6.281 1 97.12 68 GLY A CA 1
ATOM 501 C C . GLY A 1 68 ? 4.84 2.887 7.555 1 97.12 68 GLY A C 1
ATOM 502 O O . GLY A 1 68 ? 3.986 2.389 8.289 1 97.12 68 GLY A O 1
ATOM 503 N N . LEU A 1 69 ? 5.453 3.99 7.793 1 96.12 69 LEU A N 1
ATOM 504 C CA . LEU A 1 69 ? 5.117 4.754 8.992 1 96.12 69 LEU A CA 1
ATOM 505 C C . LEU A 1 69 ? 3.688 5.277 8.914 1 96.12 69 LEU A C 1
ATOM 507 O O . LEU A 1 69 ? 2.939 5.188 9.898 1 96.12 69 LEU A O 1
ATOM 511 N N . LEU A 1 70 ? 3.312 5.875 7.742 1 94.19 70 LEU A N 1
ATOM 512 C CA . LEU A 1 70 ? 1.947 6.355 7.555 1 94.19 70 LEU A CA 1
ATOM 513 C C . LEU A 1 70 ? 0.942 5.227 7.766 1 94.19 70 LEU A C 1
ATOM 515 O O . LEU A 1 70 ? -0.046 5.395 8.484 1 94.19 70 LEU A O 1
ATOM 519 N N . PHE A 1 71 ? 1.212 4.09 7.191 1 97.25 71 PHE A N 1
ATOM 520 C CA . PHE A 1 71 ? 0.369 2.91 7.344 1 97.25 71 PHE A CA 1
ATOM 521 C C . PHE A 1 71 ? 0.213 2.541 8.812 1 97.25 71 PHE A C 1
ATOM 523 O O . PHE A 1 71 ? -0.906 2.391 9.305 1 97.25 71 PHE A O 1
ATOM 530 N N . ALA A 1 72 ? 1.279 2.379 9.484 1 96.88 72 ALA A N 1
ATOM 531 C CA . ALA A 1 72 ? 1.284 1.9 10.867 1 96.88 72 ALA A CA 1
ATOM 532 C C . ALA A 1 72 ? 0.59 2.895 11.797 1 96.88 72 ALA A C 1
ATOM 534 O O . ALA A 1 72 ? -0.145 2.498 12.703 1 96.88 72 ALA A O 1
ATOM 535 N N . THR A 1 73 ? 0.823 4.176 11.586 1 93.75 73 THR A N 1
ATOM 536 C CA . THR A 1 73 ? 0.223 5.176 12.461 1 93.75 73 THR A CA 1
ATOM 537 C C . THR A 1 73 ? -1.291 5.219 12.281 1 93.75 73 THR A C 1
ATOM 539 O O . THR A 1 73 ? -2.031 5.477 13.227 1 93.75 73 THR A O 1
ATOM 542 N N . MET A 1 74 ? -1.744 4.965 11.055 1 93.94 74 MET A N 1
ATOM 543 C CA . MET A 1 74 ? -3.188 4.898 10.836 1 93.94 74 MET A CA 1
ATOM 544 C C . MET A 1 74 ? -3.793 3.703 11.562 1 93.94 74 MET A C 1
ATOM 546 O O . MET A 1 74 ? -4.902 3.789 12.094 1 93.94 74 MET A O 1
ATOM 550 N N . VAL A 1 75 ? -3.072 2.562 11.594 1 96 75 VAL A N 1
ATOM 551 C CA . VAL A 1 75 ? -3.539 1.396 12.328 1 96 75 VAL A CA 1
ATOM 552 C C . VAL A 1 75 ? -3.582 1.716 13.828 1 96 75 VAL A C 1
ATOM 554 O O . VAL A 1 75 ? -4.594 1.471 14.492 1 96 75 VAL A O 1
ATOM 557 N N . VAL A 1 76 ? -2.521 2.305 14.344 1 95.88 76 VAL A N 1
ATOM 558 C CA . VAL A 1 76 ? -2.451 2.674 15.75 1 95.88 76 VAL A CA 1
ATOM 559 C C . VAL A 1 76 ? -3.561 3.672 16.078 1 95.88 76 VAL A C 1
ATOM 561 O O . VAL A 1 76 ? -4.238 3.543 17.109 1 95.88 76 VAL A O 1
ATOM 564 N N . GLY A 1 77 ? -3.727 4.672 15.211 1 92.62 77 GLY A N 1
ATOM 565 C CA . GLY A 1 77 ? -4.789 5.648 15.391 1 92.62 77 GLY A CA 1
ATOM 566 C C . GLY A 1 77 ? -6.168 5.02 15.461 1 92.62 77 GLY A C 1
ATOM 567 O O . GLY A 1 77 ? -7.027 5.48 16.219 1 92.62 77 GLY A O 1
ATOM 568 N N . GLY A 1 78 ? -6.395 3.941 14.641 1 92.06 78 GLY A N 1
ATOM 569 C CA . GLY A 1 78 ? -7.656 3.223 14.695 1 92.06 78 GLY A CA 1
ATOM 570 C C . GLY A 1 78 ? -7.926 2.59 16.047 1 92.06 78 GLY A C 1
ATOM 571 O O . GLY A 1 78 ? -9.047 2.66 16.562 1 92.06 78 GLY A O 1
ATOM 572 N N . TYR A 1 79 ? -6.949 2.01 16.641 1 94.06 79 TYR A N 1
ATOM 573 C CA . TYR A 1 79 ? -7.098 1.392 17.953 1 94.06 79 TYR A CA 1
ATOM 574 C C . TYR A 1 79 ? -7.309 2.447 19.031 1 94.06 79 TYR A C 1
ATOM 576 O O . TYR A 1 79 ? -8.078 2.238 19.969 1 94.06 79 TYR A O 1
ATOM 584 N N . LEU A 1 80 ? -6.637 3.531 18.906 1 93 80 LEU A N 1
ATOM 585 C CA . LEU A 1 80 ? -6.812 4.605 19.875 1 93 80 LEU A CA 1
ATOM 586 C C . LEU A 1 80 ? -8.219 5.188 19.781 1 93 80 LEU A C 1
ATOM 588 O O . LEU A 1 80 ? -8.82 5.523 20.812 1 93 80 LEU A O 1
ATOM 592 N N . LYS A 1 81 ? -8.641 5.348 18.547 1 89.19 81 LYS A N 1
ATOM 593 C CA . LYS A 1 81 ? -10.016 5.801 18.359 1 89.19 81 LYS A CA 1
ATOM 594 C C . LYS A 1 81 ? -11 4.859 19.047 1 89.19 81 LYS A C 1
ATOM 596 O O . LYS A 1 81 ? -11.922 5.309 19.75 1 89.19 81 LYS A O 1
ATOM 601 N N . GLN A 1 82 ? -10.773 3.604 18.938 1 89.38 82 GLN A N 1
ATOM 602 C CA . GLN A 1 82 ? -11.633 2.6 19.547 1 89.38 82 GLN A CA 1
ATOM 603 C C . GLN A 1 82 ? -11.516 2.635 21.078 1 89.38 82 GLN A C 1
ATOM 605 O O . GLN A 1 82 ? -12.469 2.309 21.781 1 89.38 82 GLN A O 1
ATOM 610 N N . ALA A 1 83 ? -10.383 3.02 21.516 1 91.94 83 ALA A N 1
ATOM 611 C CA . ALA A 1 83 ? -10.141 3.09 22.953 1 91.94 83 ALA A CA 1
ATOM 612 C C . ALA A 1 83 ? -10.773 4.34 23.562 1 91.94 83 ALA A C 1
ATOM 614 O O . ALA A 1 83 ? -10.766 4.52 24.781 1 91.94 83 ALA A O 1
ATOM 615 N N . GLY A 1 84 ? -11.281 5.23 22.734 1 88.88 84 GLY A N 1
ATOM 616 C CA . GLY A 1 84 ? -11.984 6.406 23.219 1 88.88 84 GLY A CA 1
ATOM 617 C C . GLY A 1 84 ? -11.086 7.621 23.359 1 88.88 84 GLY A C 1
ATOM 618 O O . GLY A 1 84 ? -11.398 8.539 24.125 1 88.88 84 GLY A O 1
ATOM 619 N N . MET A 1 85 ? -10.023 7.562 22.75 1 87 85 MET A N 1
ATOM 620 C CA . MET A 1 85 ? -9.078 8.664 22.859 1 87 85 MET A CA 1
ATOM 621 C C . MET A 1 85 ? -9.727 9.984 22.469 1 87 85 MET A C 1
ATOM 623 O O . MET A 1 85 ? -9.547 11 23.141 1 87 85 MET A O 1
ATOM 627 N N . PHE A 1 86 ? -10.523 10.023 21.469 1 80.69 86 PHE A N 1
ATOM 628 C CA . PHE A 1 86 ? -11.094 11.266 20.969 1 80.69 86 PHE A CA 1
ATOM 629 C C . PHE A 1 86 ? -12.25 11.727 21.844 1 80.69 86 PHE A C 1
ATOM 631 O O . PHE A 1 86 ? -12.5 12.93 21.969 1 80.69 86 PHE A O 1
ATOM 638 N N . ALA A 1 87 ? -12.852 10.773 22.484 1 82.69 87 ALA A N 1
ATOM 639 C CA . ALA A 1 87 ? -13.828 11.141 23.5 1 82.69 87 ALA A CA 1
ATOM 640 C C . ALA A 1 87 ? -13.148 11.852 24.672 1 82.69 87 ALA A C 1
ATOM 642 O O . ALA A 1 87 ? -13.711 12.797 25.234 1 82.69 87 ALA A O 1
ATOM 643 N N . HIS A 1 88 ? -12.023 11.406 25.031 1 86.75 88 HIS A N 1
ATOM 644 C CA . HIS A 1 88 ? -11.258 12.055 26.094 1 86.75 88 HIS A CA 1
ATOM 645 C C . HIS A 1 88 ? -10.875 13.477 25.703 1 86.75 88 HIS A C 1
ATOM 647 O O . HIS A 1 88 ? -10.914 14.383 26.531 1 86.75 88 HIS A O 1
ATOM 653 N N . LEU A 1 89 ? -10.531 13.695 24.438 1 87.25 89 LEU A N 1
ATOM 654 C CA . LEU A 1 89 ? -10.203 15.031 23.953 1 87.25 89 LEU A CA 1
ATOM 655 C C . LEU A 1 89 ? -11.422 15.938 24 1 87.25 89 LEU A C 1
ATOM 657 O O . LEU A 1 89 ? -11.32 17.109 24.359 1 87.25 89 LEU A O 1
ATOM 661 N N . GLY A 1 90 ? -12.516 15.367 23.625 1 82.56 90 GLY A N 1
ATOM 662 C CA . GLY A 1 90 ? -13.758 16.109 23.734 1 82.56 90 GLY A CA 1
ATOM 663 C C . GLY A 1 90 ? -14.078 16.547 25.156 1 82.56 90 GLY A C 1
ATOM 664 O O . GLY A 1 90 ? -14.484 17.688 25.375 1 82.56 90 GLY A O 1
ATOM 665 N N . ARG A 1 91 ? -13.844 15.672 26.109 1 84.62 91 ARG A N 1
ATOM 666 C CA . ARG A 1 91 ? -14.094 15.992 27.516 1 84.62 91 ARG A CA 1
ATOM 667 C C . ARG A 1 91 ? -13.148 17.094 28 1 84.62 91 ARG A C 1
ATOM 669 O O . ARG A 1 91 ? -13.531 17.938 28.797 1 84.62 91 ARG A O 1
ATOM 676 N N . LEU A 1 92 ? -12.016 17 27.562 1 87.5 92 LEU A N 1
ATOM 677 C CA . LEU A 1 92 ? -11.047 18.031 27.922 1 87.5 92 LEU A CA 1
ATOM 678 C C . LEU A 1 92 ? -11.484 19.391 27.391 1 87.5 92 LEU A C 1
ATOM 680 O O . LEU A 1 92 ? -11.305 20.406 28.062 1 87.5 92 LEU A O 1
ATOM 684 N N . LEU A 1 93 ? -12.039 19.359 26.203 1 88.06 93 LEU A N 1
ATOM 685 C CA . LEU A 1 93 ? -12.531 20.594 25.609 1 88.06 93 LEU A CA 1
ATOM 686 C C . LEU A 1 93 ? -13.734 21.141 26.375 1 88.06 93 LEU A C 1
ATOM 688 O O . LEU A 1 93 ? -13.898 22.344 26.516 1 88.06 93 LEU A O 1
ATOM 692 N N . ALA A 1 94 ? -14.492 20.266 26.906 1 84.62 94 ALA A N 1
ATOM 693 C CA . ALA A 1 94 ? -15.727 20.641 27.594 1 84.62 94 ALA A CA 1
ATOM 694 C C . ALA A 1 94 ? -15.469 20.938 29.062 1 84.62 94 ALA A C 1
ATOM 696 O O . ALA A 1 94 ? -16.359 21.359 29.797 1 84.62 94 ALA A O 1
ATOM 697 N N . TRP A 1 95 ? -14.281 20.703 29.484 1 82.44 95 TRP A N 1
ATOM 698 C CA . TRP A 1 95 ? -13.961 20.797 30.906 1 82.44 95 TRP A CA 1
ATOM 699 C C . TRP A 1 95 ? -14.133 22.219 31.406 1 82.44 95 TRP A C 1
ATOM 701 O O . TRP A 1 95 ? -13.641 23.172 30.797 1 82.44 95 TRP A O 1
ATOM 711 N N . ARG A 1 96 ? -14.766 22.406 32.562 1 70.06 96 ARG A N 1
ATOM 712 C CA . ARG A 1 96 ? -14.961 23.625 33.344 1 70.06 96 ARG A CA 1
ATOM 713 C C . ARG A 1 96 ? -15.367 24.781 32.438 1 70.06 96 ARG A C 1
ATOM 715 O O . ARG A 1 96 ? -14.672 25.797 32.375 1 70.06 96 ARG A O 1
ATOM 722 N N . CYS A 1 97 ? -16.312 24.641 31.703 1 65.88 97 CYS A N 1
ATOM 723 C CA . CYS A 1 97 ? -16.781 25.641 30.766 1 65.88 97 CYS A CA 1
ATOM 724 C C . CYS A 1 97 ? -17.281 26.891 31.484 1 65.88 97 CYS A C 1
ATOM 726 O O . CYS A 1 97 ? -18.109 26.797 32.406 1 65.88 97 CYS A O 1
ATOM 728 N N . ARG A 1 98 ? -16.516 27.953 31.422 1 69.5 98 ARG A N 1
ATOM 729 C CA . ARG A 1 98 ? -16.922 29.266 31.938 1 69.5 98 ARG A CA 1
ATOM 730 C C . ARG A 1 98 ? -17.844 29.969 30.953 1 69.5 98 ARG A C 1
ATOM 732 O O . ARG A 1 98 ? -17.906 29.609 29.766 1 69.5 98 ARG A O 1
ATOM 739 N N . PRO A 1 99 ? -18.5 30.984 31.641 1 72 99 PRO A N 1
ATOM 740 C CA . PRO A 1 99 ? -19.328 31.781 30.75 1 72 99 PRO A CA 1
ATOM 741 C C . PRO A 1 99 ? -18.516 32.5 29.672 1 72 99 PRO A C 1
ATOM 743 O O . PRO A 1 99 ? -17.406 32.969 29.953 1 72 99 PRO A O 1
ATOM 746 N N . GLY A 1 100 ? -18.953 32.406 28.484 1 82 100 GLY A N 1
ATOM 747 C CA . GLY A 1 100 ? -18.266 33 27.344 1 82 100 GLY A CA 1
ATOM 748 C C . GLY A 1 100 ? -17.5 31.969 26.531 1 82 100 GLY A C 1
ATOM 749 O O . GLY A 1 100 ? -17.531 30.766 26.828 1 82 100 GLY A O 1
ATOM 750 N N . GLY A 1 101 ? -16.922 32.438 25.453 1 91.88 101 GLY A N 1
ATOM 751 C CA . GLY A 1 101 ? -16.281 31.5 24.547 1 91.88 101 GLY A CA 1
ATOM 752 C C . GLY A 1 101 ? -14.781 31.672 24.484 1 91.88 101 GLY A C 1
ATOM 753 O O . GLY A 1 101 ? -14.102 30.938 23.75 1 91.88 101 GLY A O 1
ATOM 754 N N . ARG A 1 102 ? -14.195 32.688 25.312 1 94.31 102 ARG A N 1
ATOM 755 C CA . ARG A 1 102 ? -12.766 33 25.234 1 94.31 102 ARG A CA 1
ATOM 756 C C . ARG A 1 102 ? -11.938 31.844 25.812 1 94.31 102 ARG A C 1
ATOM 758 O O . ARG A 1 102 ? -10.898 31.484 25.25 1 94.31 102 ARG A O 1
ATOM 765 N N . ASP A 1 103 ? -12.344 31.312 26.906 1 92.75 103 ASP A N 1
ATOM 766 C CA . ASP A 1 103 ? -11.656 30.172 27.516 1 92.75 103 ASP A CA 1
ATOM 767 C C . ASP A 1 103 ? -11.734 28.938 26.609 1 92.75 103 ASP A C 1
ATOM 769 O O . ASP A 1 103 ? -10.758 28.203 26.469 1 92.75 103 ASP A O 1
ATOM 773 N N . LEU A 1 104 ? -12.922 28.734 26.016 1 93.38 104 LEU A N 1
ATOM 774 C CA . LEU A 1 104 ? -13.094 27.609 25.109 1 93.38 104 LEU A CA 1
ATOM 775 C C . LEU A 1 104 ? -12.18 27.75 23.891 1 93.38 104 LEU A C 1
ATOM 777 O O . LEU A 1 104 ? -11.594 26.766 23.438 1 93.38 104 LEU A O 1
ATOM 781 N N . LEU A 1 105 ? -12.125 28.953 23.359 1 96.12 105 LEU A N 1
ATOM 782 C CA . LEU A 1 105 ? -11.25 29.203 22.219 1 96.12 105 LEU A CA 1
ATOM 783 C C . LEU A 1 105 ? -9.812 28.812 22.547 1 96.12 105 LEU A C 1
ATOM 785 O O . LEU A 1 105 ? -9.133 28.172 21.75 1 96.12 105 LEU A O 1
ATOM 789 N N . CYS A 1 106 ? -9.344 29.203 23.75 1 95.62 106 CYS A N 1
ATOM 790 C CA . CYS A 1 106 ? -7.988 28.891 24.172 1 95.62 106 CYS A CA 1
ATOM 791 C C . CYS A 1 106 ? -7.805 27.375 24.328 1 95.62 106 CYS A C 1
ATOM 793 O O . CYS A 1 106 ? -6.773 26.828 23.938 1 95.62 106 CYS A O 1
ATOM 795 N N . ARG A 1 107 ? -8.742 26.75 24.844 1 95.44 107 ARG A N 1
ATOM 796 C CA . ARG A 1 107 ? -8.672 25.297 25.016 1 95.44 107 ARG A CA 1
ATOM 797 C C . ARG A 1 107 ? -8.633 24.578 23.672 1 95.44 107 ARG A C 1
ATOM 799 O O . ARG A 1 107 ? -7.898 23.609 23.5 1 95.44 107 ARG A O 1
ATOM 806 N N . VAL A 1 108 ? -9.492 25.047 22.75 1 96.62 108 VAL A N 1
ATOM 807 C CA . VAL A 1 108 ? -9.5 24.453 21.406 1 96.62 108 VAL A CA 1
ATOM 808 C C . VAL A 1 108 ? -8.117 24.578 20.781 1 96.62 108 VAL A C 1
ATOM 810 O O . VAL A 1 108 ? -7.609 23.625 20.172 1 96.62 108 VAL A O 1
ATOM 813 N N . CYS A 1 109 ? -7.52 25.734 20.938 1 97.81 109 CYS A N 1
ATOM 814 C CA . CYS A 1 109 ? -6.191 25.969 20.375 1 97.81 109 CYS A CA 1
ATOM 815 C C . CYS A 1 109 ? -5.172 25.016 21 1 97.81 109 CYS A C 1
ATOM 817 O O . CYS A 1 109 ? -4.457 24.312 20.266 1 97.81 109 CYS A O 1
ATOM 819 N N . VAL A 1 110 ? -5.117 24.891 22.281 1 96.69 110 VAL A N 1
ATOM 820 C CA . VAL A 1 110 ? -4.086 24.141 23 1 96.69 110 VAL A CA 1
ATOM 821 C C . VAL A 1 110 ? -4.297 22.641 22.781 1 96.69 110 VAL A C 1
ATOM 823 O O . VAL A 1 110 ? -3.354 21.906 22.453 1 96.69 110 VAL A O 1
ATOM 826 N N . VAL A 1 111 ? -5.496 22.172 22.906 1 95.56 111 VAL A N 1
ATOM 827 C CA . VAL A 1 111 ? -5.805 20.75 22.766 1 95.56 111 VAL A CA 1
ATOM 828 C C . VAL A 1 111 ? -5.543 20.297 21.344 1 95.56 111 VAL A C 1
ATOM 830 O O . VAL A 1 111 ? -4.949 19.234 21.109 1 95.56 111 VAL A O 1
ATOM 833 N N . THR A 1 112 ? -5.992 21.094 20.406 1 97.12 112 THR A N 1
ATOM 834 C CA . THR A 1 112 ? -5.797 20.734 19 1 97.12 112 THR A CA 1
ATOM 835 C C . THR A 1 112 ? -4.312 20.703 18.656 1 97.12 112 THR A C 1
ATOM 837 O O . THR A 1 112 ? -3.852 19.797 17.953 1 97.12 112 THR A O 1
ATOM 840 N N . ALA A 1 113 ? -3.598 21.703 19.125 1 97.94 113 ALA A N 1
ATOM 841 C CA . ALA A 1 113 ? -2.168 21.766 18.844 1 97.94 113 ALA A CA 1
ATOM 842 C C . ALA A 1 113 ? -1.437 20.547 19.391 1 97.94 113 ALA A C 1
ATOM 844 O O . ALA A 1 113 ? -0.626 19.938 18.703 1 97.94 113 ALA A O 1
ATOM 845 N N . LEU A 1 114 ? -1.704 20.172 20.609 1 95.38 114 LEU A N 1
ATOM 846 C CA . LEU A 1 114 ? -1.047 19.047 21.234 1 95.38 114 LEU A CA 1
ATOM 847 C C . LEU A 1 114 ? -1.456 17.734 20.578 1 95.38 114 LEU A C 1
ATOM 849 O O . LEU A 1 114 ? -0.613 16.859 20.328 1 95.38 114 LEU A O 1
ATOM 853 N N . ALA A 1 115 ? -2.707 17.625 20.281 1 94.88 115 ALA A N 1
ATOM 854 C CA . ALA A 1 115 ? -3.213 16.422 19.641 1 94.88 115 ALA A CA 1
ATOM 855 C C . ALA A 1 115 ? -2.617 16.25 18.234 1 94.88 115 ALA A C 1
ATOM 857 O O . ALA A 1 115 ? -2.268 15.133 17.844 1 94.88 115 ALA A O 1
ATOM 858 N N . SER A 1 116 ? -2.52 17.328 17.484 1 96.94 116 SER A N 1
ATOM 859 C CA . SER A 1 116 ? -2.041 17.234 16.109 1 96.94 116 SER A CA 1
ATOM 860 C C . SER A 1 116 ? -0.555 16.891 16.062 1 96.94 116 SER A C 1
ATOM 862 O O . SER A 1 116 ? -0.082 16.297 15.102 1 96.94 116 SER A O 1
ATOM 864 N N . ALA A 1 117 ? 0.221 17.281 17.109 1 96.5 117 ALA A N 1
ATOM 865 C CA . ALA A 1 117 ? 1.634 16.922 17.203 1 96.5 117 ALA A CA 1
ATOM 866 C C . ALA A 1 117 ? 1.81 15.414 17.312 1 96.5 117 ALA A C 1
ATOM 868 O O . ALA A 1 117 ? 2.826 14.867 16.875 1 96.5 117 ALA A O 1
ATOM 869 N N . LEU A 1 118 ? 0.734 14.75 17.766 1 91.44 118 LEU A N 1
ATOM 870 C CA . LEU A 1 118 ? 0.836 13.32 18.016 1 91.44 118 LEU A CA 1
ATOM 871 C C . LEU A 1 118 ? 0.063 12.523 16.969 1 91.44 118 LEU A C 1
ATOM 873 O O . LEU A 1 118 ? 0.453 11.406 16.625 1 91.44 118 LEU A O 1
ATOM 877 N N . PHE A 1 119 ? -1.108 13.023 16.469 1 89.88 119 PHE A N 1
ATOM 878 C CA . PHE A 1 119 ? -2.004 12.258 15.617 1 89.88 119 PHE A CA 1
ATOM 879 C C . PHE A 1 119 ? -2.131 12.898 14.242 1 89.88 119 PHE A C 1
ATOM 881 O O . PHE A 1 119 ? -3.057 12.594 13.484 1 89.88 119 PHE A O 1
ATOM 888 N N . THR A 1 120 ? -1.357 13.773 13.883 1 93.19 120 THR A N 1
ATOM 889 C CA . THR A 1 120 ? -1.317 14.508 12.617 1 93.19 120 THR A CA 1
ATOM 890 C C . THR A 1 120 ? -2.4 15.578 12.578 1 93.19 120 THR A C 1
ATOM 892 O O . THR A 1 120 ? -3.422 15.461 13.258 1 93.19 120 THR A O 1
ATOM 895 N N . ASN A 1 121 ? -2.201 16.547 11.82 1 96.81 121 ASN A N 1
ATOM 896 C CA . ASN A 1 121 ? -3.146 17.656 11.688 1 96.81 121 ASN A CA 1
ATOM 897 C C . ASN A 1 121 ? -4.438 17.203 11 1 96.81 121 ASN A C 1
ATOM 899 O O . ASN A 1 121 ? -5.531 17.516 11.477 1 96.81 121 ASN A O 1
ATOM 903 N N . ASP A 1 122 ? -4.391 16.328 10.016 1 93.56 122 ASP A N 1
ATOM 904 C CA . ASP A 1 122 ? -5.578 15.875 9.297 1 93.56 122 ASP A CA 1
ATOM 905 C C . ASP A 1 122 ? -6.496 15.07 10.219 1 93.56 122 ASP A C 1
ATOM 907 O O . ASP A 1 122 ? -7.707 15.297 10.242 1 93.56 122 ASP A O 1
ATOM 911 N N . THR A 1 123 ? -5.953 14.188 10.922 1 90.38 123 THR A N 1
ATOM 912 C CA . THR A 1 123 ? -6.734 13.32 11.805 1 90.38 123 THR A CA 1
ATOM 913 C C . THR A 1 123 ? -7.43 14.148 12.883 1 90.38 123 THR A C 1
ATOM 915 O O . THR A 1 123 ? -8.609 13.922 13.18 1 90.38 123 THR A O 1
ATOM 918 N N . CYS A 1 124 ? -6.766 15.055 13.445 1 93.5 124 CYS A N 1
ATOM 919 C CA . CYS A 1 124 ? -7.336 15.914 14.484 1 93.5 124 CYS A CA 1
ATOM 920 C C . CYS A 1 124 ? -8.5 16.719 13.945 1 93.5 124 CYS A C 1
ATOM 922 O O . CYS A 1 124 ? -9.531 16.875 14.609 1 93.5 124 CYS A O 1
ATOM 924 N N . CYS A 1 125 ? -8.375 17.188 12.75 1 95.75 125 CYS A N 1
ATOM 925 C CA . CYS A 1 125 ? -9.43 18 12.148 1 95.75 125 CYS A CA 1
ATOM 926 C C . CYS A 1 125 ? -10.656 17.141 11.836 1 95.75 125 CYS A C 1
ATOM 928 O O . CYS A 1 125 ? -11.789 17.594 12.008 1 95.75 125 CYS A O 1
ATOM 930 N N . VAL A 1 126 ? -10.43 15.961 11.43 1 90.38 126 VAL A N 1
ATOM 931 C CA . VAL A 1 126 ? -11.531 15.055 11.125 1 90.38 126 VAL A CA 1
ATOM 932 C C . VAL A 1 126 ? -12.328 14.758 12.391 1 90.38 126 VAL A C 1
ATOM 934 O O . VAL A 1 126 ? -13.555 14.734 12.375 1 90.38 126 VAL A O 1
ATOM 937 N N . VAL A 1 127 ? -11.703 14.68 13.461 1 88.5 127 VAL A N 1
ATOM 938 C CA . VAL A 1 127 ? -12.336 14.18 14.672 1 88.5 127 VAL A CA 1
ATOM 939 C C . VAL A 1 127 ? -12.898 15.344 15.484 1 88.5 127 VAL A C 1
ATOM 941 O O . VAL A 1 127 ? -14.016 15.266 16 1 88.5 127 VAL A O 1
ATOM 944 N N . LEU A 1 128 ? -12.188 16.391 15.586 1 93.81 128 LEU A N 1
ATOM 945 C CA . LEU A 1 128 ? -12.508 17.422 16.562 1 93.81 128 LEU A CA 1
ATOM 946 C C . LEU A 1 128 ? -13.477 18.453 15.984 1 93.81 128 LEU A C 1
ATOM 948 O O . LEU A 1 128 ? -14.102 19.203 16.734 1 93.81 128 LEU A O 1
ATOM 952 N N . THR A 1 129 ? -13.586 18.5 14.664 1 95.88 129 THR A N 1
ATOM 953 C CA . THR A 1 129 ? -14.414 19.547 14.062 1 95.88 129 THR A CA 1
ATOM 954 C C . THR A 1 129 ? -15.844 19.469 14.578 1 95.88 129 THR A C 1
ATOM 956 O O . THR A 1 129 ? -16.391 20.453 15.07 1 95.88 129 THR A O 1
ATOM 959 N N . GLU A 1 130 ? -16.406 18.312 14.523 1 91.12 130 GLU A N 1
ATOM 960 C CA . GLU A 1 130 ? -17.781 18.156 14.969 1 91.12 130 GLU A CA 1
ATOM 961 C C . GLU A 1 130 ? -17.906 18.406 16.469 1 91.12 130 GLU A C 1
ATOM 963 O O . GLU A 1 130 ? -18.906 19 16.922 1 91.12 130 GLU A O 1
ATOM 968 N N . PHE A 1 131 ? -16.984 18.031 17.219 1 90.81 131 PHE A N 1
ATOM 969 C CA . PHE A 1 131 ? -16.984 18.219 18.656 1 90.81 131 PHE A CA 1
ATOM 970 C C . PHE A 1 131 ? -16.969 19.703 19 1 90.81 131 PHE A C 1
ATOM 972 O O . PHE A 1 131 ? -17.719 20.156 19.875 1 90.81 131 PHE A O 1
ATOM 979 N N . VAL A 1 132 ? -16.109 20.375 18.375 1 94.62 132 VAL A N 1
ATOM 980 C CA . VAL A 1 132 ? -15.953 21.797 18.625 1 94.62 132 VAL A CA 1
ATOM 981 C C . VAL A 1 132 ? -17.234 22.547 18.266 1 94.62 132 VAL A C 1
ATOM 983 O O . VAL A 1 132 ? -17.656 23.438 18.984 1 94.62 132 VAL A O 1
ATOM 986 N N . LEU A 1 133 ? -17.844 22.141 17.188 1 94.81 133 LEU A N 1
ATOM 987 C CA . LEU A 1 133 ? -19.094 22.766 16.75 1 94.81 133 LEU A CA 1
ATOM 988 C C . LEU A 1 133 ? -20.219 22.484 17.734 1 94.81 133 LEU A C 1
ATOM 990 O O . LEU A 1 133 ? -21.047 23.359 18.016 1 94.81 133 LEU A O 1
ATOM 994 N N . GLN A 1 134 ? -20.281 21.328 18.203 1 91.5 134 GLN A N 1
ATOM 995 C CA . GLN A 1 134 ? -21.297 20.969 19.188 1 91.5 134 GLN A CA 1
ATOM 996 C C . GLN A 1 134 ? -21.125 21.781 20.469 1 91.5 134 GLN A C 1
ATOM 998 O O . GLN A 1 134 ? -22.125 22.266 21.047 1 91.5 134 GLN A O 1
ATOM 1003 N N . LEU A 1 135 ? -19.969 21.922 20.906 1 89.62 135 LEU A N 1
ATOM 1004 C CA . LEU A 1 135 ? -19.703 22.688 22.125 1 89.62 135 LEU A CA 1
ATOM 1005 C C . LEU A 1 135 ? -20.062 24.156 21.922 1 89.62 135 LEU A C 1
ATOM 1007 O O . LEU A 1 135 ? -20.594 24.797 22.844 1 89.62 135 LEU A O 1
ATOM 1011 N N . ALA A 1 136 ? -19.688 24.672 20.766 1 92.31 136 ALA A N 1
ATOM 1012 C CA . ALA A 1 136 ? -20.047 26.047 20.469 1 92.31 136 ALA A CA 1
ATOM 1013 C C . ALA A 1 136 ? -21.562 26.219 20.422 1 92.31 136 ALA A C 1
ATOM 1015 O O . ALA A 1 136 ? -22.094 27.219 20.906 1 92.31 136 ALA A O 1
ATOM 1016 N N . ALA A 1 137 ? -22.188 25.25 19.859 1 91.81 137 ALA A N 1
ATOM 1017 C CA . ALA A 1 137 ? -23.656 25.281 19.781 1 91.81 137 ALA A CA 1
ATOM 1018 C C . ALA A 1 137 ? -24.281 25.266 21.172 1 91.81 137 ALA A C 1
ATOM 1020 O O . ALA A 1 137 ? -25.234 26 21.453 1 91.81 137 ALA A O 1
ATOM 1021 N N . ASP A 1 138 ? -23.781 24.469 22 1 86.88 138 ASP A N 1
ATOM 1022 C CA . ASP A 1 138 ? -24.281 24.359 23.359 1 86.88 138 ASP A CA 1
ATOM 1023 C C . ASP A 1 138 ? -24.172 25.672 24.109 1 86.88 138 ASP A C 1
ATOM 1025 O O . ASP A 1 138 ? -25 25.984 24.984 1 86.88 138 ASP A O 1
ATOM 1029 N N . ARG A 1 139 ? -23.281 26.406 23.719 1 87.75 139 ARG A N 1
ATOM 1030 C CA . ARG A 1 139 ? -23.031 27.672 24.422 1 87.75 139 ARG A CA 1
ATOM 1031 C C . ARG A 1 139 ? -23.531 28.859 23.609 1 87.75 139 ARG A C 1
ATOM 1033 O O . ARG A 1 139 ? -23.281 30.016 23.953 1 87.75 139 ARG A O 1
ATOM 1040 N N . LYS A 1 140 ? -24.125 28.562 22.5 1 89.75 140 LYS A N 1
ATOM 1041 C CA . LYS A 1 140 ? -24.688 29.562 21.609 1 89.75 140 LYS A CA 1
ATOM 1042 C C . LYS A 1 140 ? -23.625 30.531 21.125 1 89.75 140 LYS A C 1
ATOM 1044 O O . LYS A 1 140 ? -23.812 31.75 21.172 1 89.75 140 LYS A O 1
ATOM 1049 N N . LEU A 1 141 ? -22.562 30.031 20.844 1 93 141 LEU A N 1
ATOM 1050 C CA . LEU A 1 141 ? -21.438 30.812 20.344 1 93 141 LEU A CA 1
ATOM 1051 C C . LEU A 1 141 ? -21.312 30.641 18.828 1 93 141 LEU A C 1
ATOM 1053 O O . LEU A 1 141 ? -21.781 29.656 18.266 1 93 141 LEU A O 1
ATOM 1057 N N . PRO A 1 142 ? -20.734 31.641 18.219 1 94.69 142 PRO A N 1
ATOM 1058 C CA . PRO A 1 142 ? -20.531 31.5 16.781 1 94.69 142 PRO A CA 1
ATOM 1059 C C . PRO A 1 142 ? -19.516 30.406 16.438 1 94.69 142 PRO A C 1
ATOM 1061 O O . PRO A 1 142 ? -18.531 30.219 17.156 1 94.69 142 PRO A O 1
ATOM 1064 N N . ALA A 1 143 ? -19.625 29.766 15.289 1 96.31 143 ALA A N 1
ATOM 1065 C CA . ALA A 1 143 ? -18.812 28.641 14.867 1 96.31 143 ALA A CA 1
ATOM 1066 C C . ALA A 1 143 ? -17.453 29.109 14.336 1 96.31 143 ALA A C 1
ATOM 1068 O O . ALA A 1 143 ? -16.422 28.469 14.578 1 96.31 143 ALA A O 1
ATOM 1069 N N . LYS A 1 144 ? -17.391 30.25 13.672 1 96.75 144 LYS A N 1
ATOM 1070 C CA . LYS A 1 144 ? -16.281 30.688 12.836 1 96.75 144 LYS A CA 1
ATOM 1071 C C . LYS A 1 144 ? -15 30.797 13.648 1 96.75 144 LYS A C 1
ATOM 1073 O O . LYS A 1 144 ? -13.961 30.25 13.25 1 96.75 144 LYS A O 1
ATOM 1078 N N . PRO A 1 145 ? -15.023 31.469 14.828 1 97.12 145 PRO A N 1
ATOM 1079 C CA . PRO A 1 145 ? -13.766 31.609 15.57 1 97.12 145 PRO A CA 1
ATOM 1080 C C . PRO A 1 145 ? -13.188 30.25 15.992 1 97.12 145 PRO A C 1
ATOM 1082 O O . PRO A 1 145 ? -11.969 30.078 15.992 1 97.12 145 PRO A O 1
ATOM 1085 N N . PHE A 1 146 ? -14.023 29.344 16.25 1 97.38 146 PHE A N 1
ATOM 1086 C CA . PHE A 1 146 ? -13.57 28.031 16.734 1 97.38 146 PHE A CA 1
ATOM 1087 C C . PHE A 1 146 ? -13.055 27.188 15.578 1 97.38 146 PHE A C 1
ATOM 1089 O O . PHE A 1 146 ? -12.117 26.391 15.75 1 97.38 146 PHE A O 1
ATOM 1096 N N . LEU A 1 147 ? -13.672 27.297 14.422 1 98.06 147 LEU A N 1
ATOM 1097 C CA . LEU A 1 147 ? -13.188 26.578 13.242 1 98.06 147 LEU A CA 1
ATOM 1098 C C . LEU A 1 147 ? -11.812 27.094 12.828 1 98.06 147 LEU A C 1
ATOM 1100 O O . LEU A 1 147 ? -10.938 26.297 12.469 1 98.06 147 LEU A O 1
ATOM 1104 N N . LEU A 1 148 ? -11.648 28.406 12.867 1 98.25 148 LEU A N 1
ATOM 1105 C CA . LEU A 1 148 ? -10.344 29 12.578 1 98.25 148 LEU A CA 1
ATOM 1106 C C . LEU A 1 148 ? -9.305 28.547 13.602 1 98.25 148 LEU A C 1
ATOM 1108 O O . LEU A 1 148 ? -8.172 28.219 13.234 1 98.25 148 LEU A O 1
ATOM 1112 N N . ALA A 1 149 ? -9.711 28.516 14.867 1 98.25 149 ALA A N 1
ATOM 1113 C CA . ALA A 1 149 ? -8.828 28.062 15.938 1 98.25 149 ALA A CA 1
ATOM 1114 C C . ALA A 1 149 ? -8.398 26.625 15.719 1 98.25 149 ALA A C 1
ATOM 1116 O O . ALA A 1 149 ? -7.223 26.281 15.867 1 98.25 149 ALA A O 1
ATOM 1117 N N . LEU A 1 150 ? -9.336 25.812 15.344 1 98.19 150 LEU A N 1
ATOM 1118 C CA . LEU A 1 150 ? -9.086 24.391 15.141 1 98.19 150 LEU A CA 1
ATOM 1119 C C . LEU A 1 150 ? -8.141 24.172 13.969 1 98.19 150 LEU A C 1
ATOM 1121 O O . LEU A 1 150 ? -7.113 23.5 14.109 1 98.19 150 LEU A O 1
ATOM 1125 N N . ALA A 1 151 ? -8.398 24.734 12.852 1 98.19 151 ALA A N 1
ATOM 1126 C CA . ALA A 1 151 ? -7.621 24.531 11.633 1 98.19 151 ALA A CA 1
ATOM 1127 C C . ALA A 1 151 ? -6.199 25.062 11.789 1 98.19 151 ALA A C 1
ATOM 1129 O O . ALA A 1 151 ? -5.234 24.344 11.516 1 98.19 151 ALA A O 1
ATOM 1130 N N . THR A 1 152 ? -6.051 26.281 12.25 1 98.56 152 THR A N 1
ATOM 1131 C CA . THR A 1 152 ? -4.738 26.922 12.305 1 98.56 152 THR A CA 1
ATOM 1132 C C . THR A 1 152 ? -3.889 26.297 13.414 1 98.56 152 THR A C 1
ATOM 1134 O O . THR A 1 152 ? -2.68 26.125 13.25 1 98.56 152 THR A O 1
ATOM 1137 N N . SER A 1 153 ? -4.504 25.938 14.516 1 98.62 153 SER A N 1
ATOM 1138 C CA . SER A 1 153 ? -3.764 25.328 15.609 1 98.62 153 SER A CA 1
ATOM 1139 C C . SER A 1 153 ? -3.322 23.922 15.266 1 98.62 153 SER A C 1
ATOM 1141 O O . SER A 1 153 ? -2.26 23.469 15.695 1 98.62 153 SER A O 1
ATOM 1143 N N . ALA A 1 154 ? -4.188 23.219 14.523 1 98.5 154 ALA A N 1
ATOM 1144 C CA . ALA A 1 154 ? -3.797 21.891 14.07 1 98.5 154 ALA A CA 1
ATOM 1145 C C . ALA A 1 154 ? -2.523 21.953 13.234 1 98.5 154 ALA A C 1
ATOM 1147 O O . ALA A 1 154 ? -1.608 21.141 13.43 1 98.5 154 ALA A O 1
ATOM 1148 N N . ASN A 1 155 ? -2.43 22.875 12.359 1 98.56 155 ASN A N 1
ATOM 1149 C CA . ASN A 1 155 ? -1.246 23.031 11.523 1 98.56 155 ASN A CA 1
ATOM 1150 C C . ASN A 1 155 ? -0.03 23.453 12.344 1 98.56 155 ASN A C 1
ATOM 1152 O O . ASN A 1 155 ? 1.031 22.844 12.25 1 98.56 155 ASN A O 1
ATOM 1156 N N . ILE A 1 156 ? -0.191 24.469 13.148 1 98.75 156 ILE A N 1
ATOM 1157 C CA . ILE A 1 156 ? 0.935 24.953 13.938 1 98.75 156 ILE A CA 1
ATOM 1158 C C . ILE A 1 156 ? 1.424 23.859 14.875 1 98.75 156 ILE A C 1
ATOM 1160 O O . ILE A 1 156 ? 2.625 23.578 14.945 1 98.75 156 ILE A O 1
ATOM 1164 N N . GLY A 1 157 ? 0.499 23.219 15.547 1 98.56 157 GLY A N 1
ATOM 1165 C CA . GLY A 1 157 ? 0.844 22.156 16.484 1 98.56 157 GLY A CA 1
ATOM 1166 C C . GLY A 1 157 ? 1.549 20.984 15.836 1 98.56 157 GLY A C 1
ATOM 1167 O O . GLY A 1 157 ? 2.486 20.422 16.406 1 98.56 157 GLY A O 1
ATOM 1168 N N . SER A 1 158 ? 1.145 20.609 14.664 1 98.44 158 SER A N 1
ATOM 1169 C CA . SER A 1 158 ? 1.688 19.453 13.969 1 98.44 158 SER A CA 1
ATOM 1170 C C . SER A 1 158 ? 3.137 19.688 13.555 1 98.44 158 SER A C 1
ATOM 1172 O O . SER A 1 158 ? 3.844 18.734 13.195 1 98.44 158 SER A O 1
ATOM 1174 N N . SER A 1 159 ? 3.646 20.938 13.57 1 98.5 159 SER A N 1
ATOM 1175 C CA . SER A 1 159 ? 5.012 21.266 13.172 1 98.5 159 SER A CA 1
ATOM 1176 C C . SER A 1 159 ? 6.023 20.734 14.188 1 98.5 159 SER A C 1
ATOM 1178 O O . SER A 1 159 ? 7.207 20.594 13.875 1 98.5 159 SER A O 1
ATOM 1180 N N . ALA A 1 160 ? 5.598 20.375 15.367 1 98.06 160 ALA A N 1
ATOM 1181 C CA . ALA A 1 160 ? 6.488 20.125 16.5 1 98.06 160 ALA A CA 1
ATOM 1182 C C . ALA A 1 160 ? 7.172 18.766 16.359 1 98.06 160 ALA A C 1
ATOM 1184 O O . ALA A 1 160 ? 8.258 18.547 16.906 1 98.06 160 ALA A O 1
ATOM 1185 N N . THR A 1 161 ? 6.551 17.875 15.641 1 97.81 161 THR A N 1
ATOM 1186 C CA . THR A 1 161 ? 7.094 16.516 15.594 1 97.81 161 THR A CA 1
ATOM 1187 C C . THR A 1 161 ? 7.172 16.016 14.156 1 97.81 161 THR A C 1
ATOM 1189 O O . THR A 1 161 ? 6.461 16.516 13.281 1 97.81 161 THR A O 1
ATOM 1192 N N . PRO A 1 162 ? 8.008 14.969 13.945 1 96.94 162 PRO A N 1
ATOM 1193 C CA . PRO A 1 162 ? 8.102 14.359 12.617 1 96.94 162 PRO A CA 1
ATOM 1194 C C . PRO A 1 162 ? 6.789 13.711 12.172 1 96.94 162 PRO A C 1
ATOM 1196 O O . PRO A 1 162 ? 6.5 13.656 10.977 1 96.94 162 PRO A O 1
ATOM 1199 N N . ILE A 1 163 ? 5.973 13.242 13.117 1 95.69 163 ILE A N 1
ATOM 1200 C CA . ILE A 1 163 ? 4.789 12.461 12.766 1 95.69 163 ILE A CA 1
ATOM 1201 C C . ILE A 1 163 ? 3.562 13.367 12.742 1 95.69 163 ILE A C 1
ATOM 1203 O O . ILE A 1 163 ? 2.447 12.906 12.477 1 95.69 163 ILE A O 1
ATOM 1207 N N . GLY A 1 164 ? 3.736 14.648 12.969 1 96.69 164 GLY A N 1
ATOM 1208 C CA . GLY A 1 164 ? 2.611 15.57 13.062 1 96.69 164 GLY A CA 1
ATOM 1209 C C . GLY A 1 164 ? 1.942 15.836 11.734 1 96.69 164 GLY A C 1
ATOM 1210 O O . GLY A 1 164 ? 0.775 16.219 11.68 1 96.69 164 GLY A O 1
ATOM 1211 N N . ASN A 1 165 ? 2.689 15.695 10.703 1 96.5 165 ASN A N 1
ATOM 1212 C CA . ASN A 1 165 ? 2.186 15.883 9.344 1 96.5 165 ASN A CA 1
ATOM 1213 C C . ASN A 1 165 ? 3.102 15.227 8.312 1 96.5 165 ASN A C 1
ATOM 1215 O O . ASN A 1 165 ? 4.238 14.867 8.625 1 96.5 165 ASN A O 1
ATOM 1219 N N . PRO A 1 166 ? 2.662 15.023 7.117 1 94.44 166 PRO A N 1
ATOM 1220 C CA . PRO A 1 166 ? 3.434 14.273 6.125 1 94.44 166 PRO A CA 1
ATOM 1221 C C . PRO A 1 166 ? 4.719 14.992 5.711 1 94.44 166 PRO A C 1
ATOM 1223 O O . PRO A 1 166 ? 5.738 14.336 5.469 1 94.44 166 PRO A O 1
ATOM 1226 N N . GLN A 1 167 ? 4.754 16.297 5.465 1 96.31 167 GLN A N 1
ATOM 1227 C CA . GLN A 1 167 ? 5.977 16.969 5.043 1 96.31 167 GLN A CA 1
ATOM 1228 C C . GLN A 1 167 ? 7.055 16.875 6.121 1 96.31 167 GLN A C 1
ATOM 1230 O O . GLN A 1 167 ? 8.242 16.781 5.809 1 96.31 167 GLN A O 1
ATOM 1235 N N . ASN A 1 168 ? 6.633 16.891 7.418 1 97.75 168 ASN A N 1
ATOM 1236 C CA . ASN A 1 168 ? 7.605 16.672 8.484 1 97.75 168 ASN A CA 1
ATOM 1237 C C . ASN A 1 168 ? 8.188 15.266 8.438 1 97.75 168 ASN A C 1
ATOM 1239 O O . ASN A 1 168 ? 9.359 15.055 8.75 1 97.75 168 ASN A O 1
ATOM 1243 N N . LEU A 1 169 ? 7.383 14.383 8.07 1 95.56 169 LEU A N 1
ATOM 1244 C CA . LEU A 1 169 ? 7.867 13.016 7.918 1 95.56 169 LEU A CA 1
ATOM 1245 C C . LEU A 1 169 ? 8.953 12.938 6.848 1 95.56 169 LEU A C 1
ATOM 1247 O O . LEU A 1 169 ? 10 12.328 7.062 1 95.56 169 LEU A O 1
ATOM 1251 N N . VAL A 1 170 ? 8.695 13.555 5.762 1 96.19 170 VAL A N 1
ATOM 1252 C CA . VAL A 1 170 ? 9.648 13.586 4.66 1 96.19 170 VAL A CA 1
ATOM 1253 C C . VAL A 1 170 ? 10.953 14.242 5.129 1 96.19 170 VAL A C 1
ATOM 1255 O O . VAL A 1 170 ? 12.039 13.727 4.863 1 96.19 170 VAL A O 1
ATOM 1258 N N . ILE A 1 171 ? 10.805 15.297 5.828 1 97.94 171 ILE A N 1
ATOM 1259 C CA . ILE A 1 171 ? 11.961 16.047 6.285 1 97.94 171 ILE A CA 1
ATOM 1260 C C . ILE A 1 171 ? 12.773 15.211 7.27 1 97.94 171 ILE A C 1
ATOM 1262 O O . ILE A 1 171 ? 14 15.156 7.191 1 97.94 171 ILE A O 1
ATOM 1266 N N . ALA A 1 172 ? 12.078 14.562 8.172 1 96.56 172 ALA A N 1
ATOM 1267 C CA . ALA A 1 172 ? 12.758 13.742 9.164 1 96.56 172 ALA A CA 1
ATOM 1268 C C . ALA A 1 172 ? 13.57 12.633 8.5 1 96.56 172 ALA A C 1
ATOM 1270 O O . ALA A 1 172 ? 14.727 12.391 8.875 1 96.56 172 ALA A O 1
ATOM 1271 N N . PHE A 1 173 ? 13.055 12.008 7.535 1 94.38 173 PHE A N 1
ATOM 1272 C CA . PHE A 1 173 ? 13.742 10.906 6.871 1 94.38 173 PHE A CA 1
ATOM 1273 C C . PHE A 1 173 ? 14.859 11.43 5.973 1 94.38 173 PHE A C 1
ATOM 1275 O O . PHE A 1 173 ? 15.938 10.836 5.898 1 94.38 173 PHE A O 1
ATOM 1282 N N . SER A 1 174 ? 14.656 12.555 5.332 1 94.81 174 SER A N 1
ATOM 1283 C CA . SER A 1 174 ? 15.656 13.117 4.422 1 94.81 174 SER A CA 1
ATOM 1284 C C . SER A 1 174 ? 16.812 13.734 5.191 1 94.81 174 SER A C 1
ATOM 1286 O O . SER A 1 174 ? 17.969 13.641 4.77 1 94.81 174 SER A O 1
ATOM 1288 N N . SER A 1 175 ? 16.531 14.352 6.277 1 96.19 175 SER A N 1
ATOM 1289 C CA . SER A 1 175 ? 17.547 15.07 7.051 1 96.19 175 SER A CA 1
ATOM 1290 C C . SER A 1 175 ? 18.266 14.141 8.016 1 96.19 175 SER A C 1
ATOM 1292 O O . SER A 1 175 ? 19.344 14.477 8.508 1 96.19 175 SER A O 1
ATOM 1294 N N . LYS A 1 176 ? 17.578 13.047 8.391 1 93.56 176 LYS A N 1
ATOM 1295 C CA . LYS A 1 176 ? 18.078 12.07 9.352 1 93.56 176 LYS A CA 1
ATOM 1296 C C . LYS A 1 176 ? 18.141 12.664 10.75 1 93.56 176 LYS A C 1
ATOM 1298 O O . LYS A 1 176 ? 18.891 12.164 11.609 1 93.56 176 LYS A O 1
ATOM 1303 N N . ILE A 1 177 ? 17.484 13.797 10.93 1 95.44 177 ILE A N 1
ATOM 1304 C CA . ILE A 1 177 ? 17.375 14.359 12.273 1 95.44 177 ILE A CA 1
ATOM 1305 C C . ILE A 1 177 ? 16.531 13.43 13.156 1 95.44 177 ILE A C 1
ATOM 1307 O O . ILE A 1 177 ? 15.484 12.945 12.734 1 95.44 177 ILE A O 1
ATOM 1311 N N . SER A 1 178 ? 17.047 13.117 14.289 1 95.56 178 SER A N 1
ATOM 1312 C CA . SER A 1 178 ? 16.328 12.242 15.211 1 95.56 178 SER A CA 1
ATOM 1313 C C . SER A 1 178 ? 15.008 12.867 15.656 1 95.56 178 SER A C 1
ATOM 1315 O O . SER A 1 178 ? 14.805 14.078 15.508 1 95.56 178 SER A O 1
ATOM 1317 N N . PHE A 1 179 ? 14.125 12.031 16.219 1 96.69 179 PHE A N 1
ATOM 1318 C CA . PHE A 1 179 ? 12.828 12.5 16.703 1 96.69 179 PHE A CA 1
ATOM 1319 C C . PHE A 1 179 ? 13.016 13.586 17.75 1 96.69 179 PHE A C 1
ATOM 1321 O O . PHE A 1 179 ? 12.383 14.648 17.672 1 96.69 179 PHE A O 1
ATOM 1328 N N . VAL A 1 180 ? 13.867 13.391 18.734 1 96.19 180 VAL A N 1
ATOM 1329 C CA . VAL A 1 180 ? 14.086 14.336 19.828 1 96.19 180 VAL A CA 1
ATOM 1330 C C . VAL A 1 180 ? 14.734 15.609 19.297 1 96.19 180 VAL A C 1
ATOM 1332 O O . VAL A 1 180 ? 14.391 16.719 19.719 1 96.19 180 VAL A O 1
ATOM 1335 N N . GLY A 1 181 ? 15.711 15.414 18.391 1 96.19 181 GLY A N 1
ATOM 1336 C CA . GLY A 1 181 ? 16.328 16.578 17.766 1 96.19 181 GLY A CA 1
ATOM 1337 C C . GLY A 1 181 ? 15.336 17.438 17.016 1 96.19 181 GLY A C 1
ATOM 1338 O O . GLY A 1 181 ? 15.406 18.672 17.078 1 96.19 181 GLY A O 1
ATOM 1339 N N . PHE A 1 182 ? 14.438 16.812 16.328 1 97.69 182 PHE A N 1
ATOM 1340 C CA . PHE A 1 182 ? 13.391 17.516 15.586 1 97.69 182 PHE A CA 1
ATOM 1341 C C . PHE A 1 182 ? 12.453 18.25 16.547 1 97.69 182 PHE A C 1
ATOM 1343 O O . PHE A 1 182 ? 12.172 19.438 16.359 1 97.69 182 PHE A O 1
ATOM 1350 N N . LEU A 1 183 ? 11.992 17.562 17.562 1 97.38 183 LEU A N 1
ATOM 1351 C CA . LEU A 1 183 ? 11.07 18.109 18.547 1 97.38 183 LEU A CA 1
ATOM 1352 C C . LEU A 1 183 ? 11.68 19.312 19.266 1 97.38 183 LEU A C 1
ATOM 1354 O O . LEU A 1 183 ? 11.062 20.375 19.312 1 97.38 183 LEU A O 1
ATOM 1358 N N . LEU A 1 184 ? 12.859 19.203 19.719 1 96.62 184 LEU A N 1
ATOM 1359 C CA . LEU A 1 184 ? 13.508 20.281 20.469 1 96.62 184 LEU A CA 1
ATOM 1360 C C . LEU A 1 184 ? 13.844 21.453 19.547 1 96.62 184 LEU A C 1
ATOM 1362 O O . LEU A 1 184 ? 13.875 22.609 19.984 1 96.62 184 LEU A O 1
ATOM 1366 N N . GLY A 1 185 ? 14.047 21.141 18.297 1 97 185 GLY A N 1
ATOM 1367 C CA . GLY A 1 185 ? 14.398 22.172 17.344 1 97 185 GLY A CA 1
ATOM 1368 C C . GLY A 1 185 ? 13.227 23.047 16.938 1 97 185 GLY A C 1
ATOM 1369 O O . GLY A 1 185 ? 13.398 24.219 16.625 1 97 185 GLY A O 1
ATOM 1370 N N . VAL A 1 186 ? 12.023 22.484 16.953 1 98.19 186 VAL A N 1
ATOM 1371 C CA . VAL A 1 186 ? 10.875 23.203 16.406 1 98.19 186 VAL A CA 1
ATOM 1372 C C . VAL A 1 186 ? 9.945 23.625 17.531 1 98.19 186 VAL A C 1
ATOM 1374 O O . VAL A 1 186 ? 9.18 24.578 17.406 1 98.19 186 VAL A O 1
ATOM 1377 N N . LEU A 1 187 ? 9.984 22.953 18.672 1 97.88 187 LEU A N 1
ATOM 1378 C CA . LEU A 1 187 ? 9.031 23.109 19.766 1 97.88 187 LEU A CA 1
ATOM 1379 C C . LEU A 1 187 ? 8.953 24.562 20.219 1 97.88 187 LEU A C 1
ATOM 1381 O O . LEU A 1 187 ? 7.863 25.109 20.391 1 97.88 187 LEU A O 1
ATOM 1385 N N . PRO A 1 188 ? 10.094 25.281 20.438 1 97.94 188 PRO A N 1
ATOM 1386 C CA . PRO A 1 188 ? 10 26.688 20.859 1 97.94 188 PRO A CA 1
ATOM 1387 C C . PRO A 1 188 ? 9.25 27.562 19.844 1 97.94 188 PRO A C 1
ATOM 1389 O O . PRO A 1 188 ? 8.461 28.422 20.25 1 97.94 188 PRO A O 1
ATOM 1392 N N . ALA A 1 189 ? 9.555 27.328 18.609 1 98.38 189 ALA A N 1
ATOM 1393 C CA . ALA A 1 189 ? 8.844 28.062 17.562 1 98.38 189 ALA A CA 1
ATOM 1394 C C . ALA A 1 189 ? 7.355 27.75 17.578 1 98.38 189 ALA A C 1
ATOM 1396 O O . ALA A 1 189 ? 6.52 28.641 17.422 1 98.38 189 ALA A O 1
ATOM 1397 N N . MET A 1 190 ? 7.047 26.469 17.719 1 98.62 190 MET A N 1
ATOM 1398 C CA . MET A 1 190 ? 5.652 26.031 17.75 1 98.62 190 MET A CA 1
ATOM 1399 C C . MET A 1 190 ? 4.914 26.672 18.922 1 98.62 190 MET A C 1
ATOM 1401 O O . MET A 1 190 ? 3.801 27.172 18.75 1 98.62 190 MET A O 1
ATOM 1405 N N . LEU A 1 191 ? 5.523 26.719 20.109 1 98.5 191 LEU A N 1
ATOM 1406 C CA . LEU A 1 191 ? 4.898 27.297 21.297 1 98.5 191 LEU A CA 1
ATOM 1407 C C . LEU A 1 191 ? 4.691 28.797 21.125 1 98.5 191 LEU A C 1
ATOM 1409 O O . LEU A 1 191 ? 3.613 29.312 21.422 1 98.5 191 LEU A O 1
ATOM 1413 N N . ALA A 1 192 ? 5.695 29.469 20.625 1 98.44 192 ALA A N 1
ATOM 1414 C CA . ALA A 1 192 ? 5.582 30.906 20.391 1 98.44 192 ALA A CA 1
ATOM 1415 C C . ALA A 1 192 ? 4.539 31.203 19.312 1 98.44 192 ALA A C 1
ATOM 1417 O O . ALA A 1 192 ? 3.75 32.156 19.453 1 98.44 192 ALA A O 1
ATOM 1418 N N . GLY A 1 193 ? 4.617 30.438 18.219 1 98.56 193 GLY A N 1
ATOM 1419 C CA . GLY A 1 193 ? 3.635 30.594 17.172 1 98.56 193 GLY A CA 1
ATOM 1420 C C . GLY A 1 193 ? 2.209 30.359 17.625 1 98.56 193 GLY A C 1
ATOM 1421 O O . GLY A 1 193 ? 1.296 31.094 17.25 1 98.56 193 GLY A O 1
ATOM 1422 N N . MET A 1 194 ? 2.055 29.344 18.438 1 98.5 194 MET A N 1
ATOM 1423 C CA . MET A 1 194 ? 0.735 29.047 18.984 1 98.5 194 MET A CA 1
ATOM 1424 C C . MET A 1 194 ? 0.23 30.188 19.859 1 98.5 194 MET A C 1
ATOM 1426 O O . MET A 1 194 ? -0.953 30.531 19.812 1 98.5 194 MET A O 1
ATOM 1430 N N . ALA A 1 195 ? 1.085 30.75 20.656 1 98.5 195 ALA A N 1
ATOM 1431 C CA . ALA A 1 195 ? 0.721 31.891 21.516 1 98.5 195 ALA A CA 1
ATOM 1432 C C . ALA A 1 195 ? 0.269 33.062 20.672 1 98.5 195 ALA A C 1
ATOM 1434 O O . ALA A 1 195 ? -0.762 33.688 20.953 1 98.5 195 ALA A O 1
ATOM 1435 N N . VAL A 1 196 ? 1.009 33.375 19.656 1 98.56 196 VAL A N 1
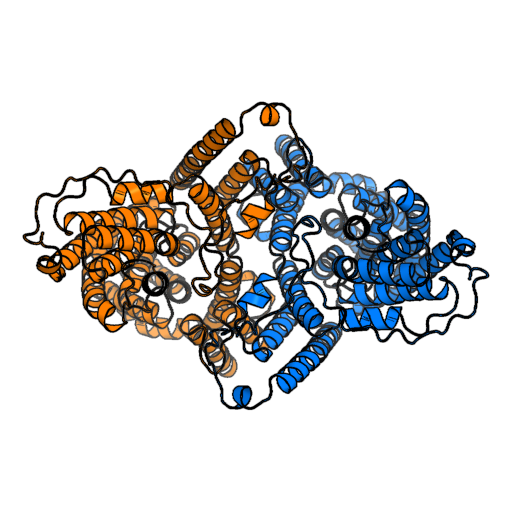ATOM 1436 C CA . VAL A 1 196 ? 0.683 34.469 18.766 1 98.56 196 VAL A CA 1
ATOM 1437 C C . VAL A 1 196 ? -0.653 34.219 18.078 1 98.56 196 VAL A C 1
ATOM 1439 O O . VAL A 1 196 ? -1.506 35.094 18 1 98.56 196 VAL A O 1
ATOM 1442 N N . ASN A 1 197 ? -0.792 33 17.547 1 98.69 197 ASN A N 1
ATOM 1443 C CA . ASN A 1 197 ? -2.027 32.625 16.859 1 98.69 197 ASN A CA 1
ATOM 1444 C C . ASN A 1 197 ? -3.236 32.75 17.797 1 98.69 197 ASN A C 1
ATOM 1446 O O . ASN A 1 197 ? -4.27 33.281 17.391 1 98.69 197 ASN A O 1
ATOM 1450 N N . MET A 1 198 ? -3.096 32.312 18.984 1 98.19 198 MET A N 1
ATOM 1451 C CA . MET A 1 198 ? -4.164 32.344 19.984 1 98.19 198 MET A CA 1
ATOM 1452 C C . MET A 1 198 ? -4.512 33.781 20.344 1 98.19 198 MET A C 1
ATOM 1454 O O . MET A 1 198 ? -5.688 34.156 20.422 1 98.19 198 MET A O 1
ATOM 1458 N N . VAL A 1 199 ? -3.533 34.594 20.562 1 98.19 199 VAL A N 1
ATOM 1459 C CA . VAL A 1 199 ? -3.748 36 20.922 1 98.19 199 VAL A CA 1
ATOM 1460 C C . VAL A 1 199 ? -4.445 36.719 19.781 1 98.19 199 VAL A C 1
ATOM 1462 O O . VAL A 1 199 ? -5.359 37.531 20 1 98.19 199 VAL A O 1
ATOM 1465 N N . LEU A 1 200 ? -4.043 36.469 18.578 1 98.31 200 LEU A N 1
ATOM 1466 C CA . LEU A 1 200 ? -4.66 37.094 17.422 1 98.31 200 LEU A CA 1
ATOM 1467 C C . LEU A 1 200 ? -6.125 36.719 17.297 1 98.31 200 LEU A C 1
ATOM 1469 O O . LEU A 1 200 ? -6.973 37.531 16.969 1 98.31 200 LEU A O 1
ATOM 1473 N N . LEU A 1 201 ? -6.41 35.438 17.531 1 98.19 201 LEU A N 1
ATOM 1474 C CA . LEU A 1 201 ? -7.789 34.969 17.484 1 98.19 201 LEU A CA 1
ATOM 1475 C C . LEU A 1 201 ? -8.633 35.656 18.562 1 98.19 201 LEU A C 1
ATOM 1477 O O . LEU A 1 201 ? -9.75 36.094 18.297 1 98.19 201 LEU A O 1
ATOM 1481 N N . LEU A 1 202 ? -8.07 35.781 19.766 1 97 202 LEU A N 1
ATOM 1482 C CA . LEU A 1 202 ? -8.773 36.406 20.875 1 97 202 LEU A CA 1
ATOM 1483 C C . LEU A 1 202 ? -9.031 37.875 20.578 1 97 202 LEU A C 1
ATOM 1485 O O . LEU A 1 202 ? -10.117 38.406 20.844 1 97 202 LEU A O 1
ATOM 1489 N N . CYS A 1 203 ? -8.062 38.5 20.031 1 97.06 203 CYS A N 1
ATOM 1490 C CA . CYS A 1 203 ? -8.203 39.938 19.703 1 97.06 203 CYS A CA 1
ATOM 1491 C C . CYS A 1 203 ? -9.25 40.125 18.609 1 97.06 203 CYS A C 1
ATOM 1493 O O . CYS A 1 203 ? -10.062 41.062 18.688 1 97.06 203 CYS A O 1
ATOM 1495 N N . MET A 1 204 ? -9.266 39.312 17.625 1 96.75 204 MET A N 1
ATOM 1496 C CA . MET A 1 204 ? -10.164 39.469 16.484 1 96.75 204 MET A CA 1
ATOM 1497 C C . MET A 1 204 ? -11.602 39.156 16.891 1 96.75 204 MET A C 1
ATOM 1499 O O . MET A 1 204 ? -12.539 39.781 16.375 1 96.75 204 MET A O 1
ATOM 1503 N N . TYR A 1 205 ? -11.773 38.219 17.812 1 96.12 205 TYR A N 1
ATOM 1504 C CA . TYR A 1 205 ? -13.133 37.781 18.109 1 96.12 205 TYR A CA 1
ATOM 1505 C C . TYR A 1 205 ? -13.477 38 19.578 1 96.12 205 TYR A C 1
ATOM 1507 O O . TYR A 1 205 ? -14.352 37.344 20.125 1 96.12 205 TYR A O 1
ATOM 1515 N N . TRP A 1 206 ? -12.797 38.938 20.234 1 94.62 206 TRP A N 1
ATOM 1516 C CA . TRP A 1 206 ? -12.961 39.25 21.656 1 94.62 206 TRP A CA 1
ATOM 1517 C C . TRP A 1 206 ? -14.414 39.562 21.984 1 94.62 206 TRP A C 1
ATOM 1519 O O . TRP A 1 206 ? -14.969 39.062 22.969 1 94.62 206 TRP A O 1
ATOM 1529 N N . LYS A 1 207 ? -15.102 40.281 21.156 1 93.12 207 LYS A N 1
ATOM 1530 C CA . LYS A 1 207 ? -16.469 40.719 21.406 1 93.12 207 LYS A CA 1
ATOM 1531 C C . LYS A 1 207 ? -17.469 39.625 21.109 1 93.12 207 LYS A C 1
ATOM 1533 O O . LYS A 1 207 ? -18.453 39.438 21.828 1 93.12 207 LYS A O 1
ATOM 1538 N N . ASP A 1 208 ? -17.172 38.906 20.047 1 92.5 208 ASP A N 1
ATOM 1539 C CA . ASP A 1 208 ? -18.078 37.812 19.641 1 92.5 208 ASP A CA 1
ATOM 1540 C C . ASP A 1 208 ? -18.141 36.75 20.703 1 92.5 208 ASP A C 1
ATOM 1542 O O . ASP A 1 208 ? -19.125 36 20.766 1 92.5 208 ASP A O 1
ATOM 1546 N N . LEU A 1 209 ? -17.094 36.688 21.578 1 93.38 209 LEU A N 1
ATOM 1547 C CA . LEU A 1 209 ? -17 35.594 22.516 1 93.38 209 LEU A CA 1
ATOM 1548 C C . LEU A 1 209 ? -17.281 36.062 23.938 1 93.38 209 LEU A C 1
ATOM 1550 O O . LEU A 1 209 ? -17.062 35.344 24.906 1 93.38 209 LEU A O 1
ATOM 1554 N N . ALA A 1 210 ? -17.75 37.25 24.047 1 88.56 210 ALA A N 1
ATOM 1555 C CA . ALA A 1 210 ? -18.125 37.781 25.344 1 88.56 210 ALA A CA 1
ATOM 1556 C C . ALA A 1 210 ? -19.344 37.062 25.922 1 88.56 210 ALA A C 1
ATOM 1558 O O . ALA A 1 210 ? -20.203 36.594 25.172 1 88.56 210 ALA A O 1
ATOM 1559 N N . PRO A 1 211 ? -19.203 36.875 27.188 1 77.56 211 PRO A N 1
ATOM 1560 C CA . PRO A 1 211 ? -20.359 36.25 27.797 1 77.56 211 PRO A CA 1
ATOM 1561 C C . PRO A 1 211 ? -21.656 37 27.578 1 77.56 211 PRO A C 1
ATOM 1563 O O . PRO A 1 211 ? -21.656 38.25 27.578 1 77.56 211 PRO A O 1
ATOM 1566 N N . GLY A 1 212 ? -22.531 36.719 26.719 1 60.41 212 GLY A N 1
ATOM 1567 C CA . GLY A 1 212 ? -23.812 37.406 26.641 1 60.41 212 GLY A CA 1
ATOM 1568 C C . GLY A 1 212 ? -24.516 37.531 27.969 1 60.41 212 GLY A C 1
ATOM 1569 O O . GLY A 1 212 ? -24.141 36.844 28.938 1 60.41 212 GLY A O 1
ATOM 1570 N N . ASP A 1 213 ? -25.344 38.688 28.234 1 47.25 213 ASP A N 1
ATOM 1571 C CA . ASP A 1 213 ? -26.219 38.875 29.391 1 47.25 213 ASP A CA 1
ATOM 1572 C C . ASP A 1 213 ? -26.938 37.594 29.781 1 47.25 213 ASP A C 1
ATOM 1574 O O . ASP A 1 213 ? -27.953 37.625 30.484 1 47.25 213 ASP A O 1
ATOM 1578 N N . MET A 1 214 ? -27.094 36.656 29.062 1 42.88 214 MET A N 1
ATOM 1579 C CA . MET A 1 214 ? -28.016 35.625 29.547 1 42.88 214 MET A CA 1
ATOM 1580 C C . MET A 1 214 ? -27.5 35.031 30.844 1 42.88 214 MET A C 1
ATOM 1582 O O . MET A 1 214 ? -26.297 34.969 31.094 1 42.88 214 MET A O 1
ATOM 1586 N N . ALA A 1 215 ? -28.562 34.625 31.875 1 38.88 215 ALA A N 1
ATOM 1587 C CA . ALA A 1 215 ? -28.625 34.031 33.219 1 38.88 215 ALA A CA 1
ATOM 1588 C C . ALA A 1 215 ? -27.625 32.906 33.375 1 38.88 215 ALA A C 1
ATOM 1590 O O . ALA A 1 215 ? -27.312 32.188 32.406 1 38.88 215 ALA A O 1
ATOM 1591 N N . ALA A 1 216 ? -26.953 32.781 34.5 1 39.75 216 ALA A N 1
ATOM 1592 C CA . ALA A 1 216 ? -26.234 31.766 35.25 1 39.75 216 ALA A CA 1
ATOM 1593 C C . ALA A 1 216 ? -26.812 30.391 34.969 1 39.75 216 ALA A C 1
ATOM 1595 O O . ALA A 1 216 ? -27.672 29.891 35.688 1 39.75 216 ALA A O 1
ATOM 1596 N N . GLY A 1 217 ? -27.391 30.109 33.875 1 33.41 217 GLY A N 1
ATOM 1597 C CA . GLY A 1 217 ? -27.938 28.75 33.938 1 33.41 217 GLY A CA 1
ATOM 1598 C C . GLY A 1 217 ? -26.922 27.719 34.375 1 33.41 217 GLY A C 1
ATOM 1599 O O . GLY A 1 217 ? -25.703 27.969 34.344 1 33.41 217 GLY A O 1
ATOM 1600 N N . ASN A 1 218 ? -27.469 26.734 35.188 1 34.94 218 ASN A N 1
ATOM 1601 C CA . ASN A 1 218 ? -26.891 25.562 35.875 1 34.94 218 ASN A CA 1
ATOM 1602 C C . ASN A 1 218 ? -25.922 24.828 34.969 1 34.94 218 ASN A C 1
ATOM 1604 O O . ASN A 1 218 ? -26.281 24.438 33.844 1 34.94 218 ASN A O 1
ATOM 1608 N N . SER A 1 219 ? -24.688 25.156 35.062 1 32.38 219 SER A N 1
ATOM 1609 C CA . SER A 1 219 ? -23.688 24.234 34.531 1 32.38 219 SER A CA 1
ATOM 1610 C C . SER A 1 219 ? -24.125 22.781 34.719 1 32.38 219 SER A C 1
ATOM 1612 O O . SER A 1 219 ? -23.891 22.188 35.75 1 32.38 219 SER A O 1
ATOM 1614 N N . LYS A 1 220 ? -25.391 22.438 34.406 1 36.19 220 LYS A N 1
ATOM 1615 C CA . LYS A 1 220 ? -25.531 20.984 34.469 1 36.19 220 LYS A CA 1
ATOM 1616 C C . LYS A 1 220 ? -24.359 20.297 33.812 1 36.19 220 LYS A C 1
ATOM 1618 O O . LYS A 1 220 ? -23.969 20.641 32.688 1 36.19 220 LYS A O 1
ATOM 1623 N N . GLU A 1 221 ? -23.422 19.844 34.688 1 32.94 221 GLU A N 1
ATOM 1624 C CA . GLU A 1 221 ? -22.5 18.828 34.219 1 32.94 221 GLU A CA 1
ATOM 1625 C C . GLU A 1 221 ? -23.109 18 33.094 1 32.94 221 GLU A C 1
ATOM 1627 O O . GLU A 1 221 ? -24.109 17.312 33.281 1 32.94 221 GLU A O 1
ATOM 1632 N N . MET A 1 222 ? -23.344 18.578 32 1 34.38 222 MET A N 1
ATOM 1633 C CA . MET A 1 222 ? -23.844 17.734 30.922 1 34.38 222 MET A CA 1
ATOM 1634 C C . MET A 1 222 ? -23.156 16.375 30.938 1 34.38 222 MET A C 1
ATOM 1636 O O . MET A 1 222 ? -21.922 16.297 30.891 1 34.38 222 MET A O 1
ATOM 1640 N N . GLU A 1 223 ? -23.734 15.477 31.766 1 32.97 223 GLU A N 1
ATOM 1641 C CA . GLU A 1 223 ? -23.391 14.07 31.562 1 32.97 223 GLU A CA 1
ATOM 1642 C C . GLU A 1 223 ? -23.266 13.75 30.078 1 32.97 223 GLU A C 1
ATOM 1644 O O . GLU A 1 223 ? -24.219 13.945 29.312 1 32.97 223 GLU A O 1
ATOM 1649 N N . MET A 1 224 ? -22.203 14.125 29.5 1 33.94 224 MET A N 1
ATOM 1650 C CA . MET A 1 224 ? -21.922 13.688 28.141 1 33.94 224 MET A CA 1
ATOM 1651 C C . MET A 1 224 ? -22.453 12.273 27.906 1 33.94 224 MET A C 1
ATOM 1653 O O . MET A 1 224 ? -21.953 11.32 28.5 1 33.94 224 MET A O 1
ATOM 1657 N N . GLU A 1 225 ? -23.781 12.086 27.797 1 32.34 225 GLU A N 1
ATOM 1658 C CA . GLU A 1 225 ? -24.234 10.797 27.281 1 32.34 225 GLU A CA 1
ATOM 1659 C C . GLU A 1 225 ? -23.25 10.25 26.25 1 32.34 225 GLU A C 1
ATOM 1661 O O . GLU A 1 225 ? -22.516 11.016 25.625 1 32.34 225 GLU A O 1
ATOM 1666 N N . ASP A 1 226 ? -23.078 8.914 26.281 1 33.19 226 ASP A N 1
ATOM 1667 C CA . ASP A 1 226 ? -22.266 8.117 25.359 1 33.19 226 ASP A CA 1
ATOM 1668 C C . ASP A 1 226 ? -22.422 8.609 23.922 1 33.19 226 ASP A C 1
ATOM 1670 O O . ASP A 1 226 ? -23.516 8.586 23.359 1 33.19 226 ASP A O 1
ATOM 1674 N N . VAL A 1 227 ? -21.922 9.797 23.656 1 32.44 227 VAL A N 1
ATOM 1675 C CA . VAL A 1 227 ? -21.891 10.117 22.234 1 32.44 227 VAL A CA 1
ATOM 1676 C C . VAL A 1 227 ? -21.766 8.836 21.422 1 32.44 227 VAL A C 1
ATOM 1678 O O . VAL A 1 227 ? -20.766 8.125 21.516 1 32.44 227 VAL A O 1
ATOM 1681 N N . VAL A 1 228 ? -22.859 8.102 21.203 1 30.61 228 VAL A N 1
ATOM 1682 C CA . VAL A 1 228 ? -22.828 7.051 20.188 1 30.61 228 VAL A CA 1
ATOM 1683 C C . VAL A 1 228 ? -22.125 7.57 18.938 1 30.61 228 VAL A C 1
ATOM 1685 O O . VAL A 1 228 ? -22.609 8.516 18.297 1 30.61 228 VAL A O 1
ATOM 1688 N N . VAL A 1 229 ? -20.859 7.66 18.938 1 28.5 229 VAL A N 1
ATOM 1689 C CA . VAL A 1 229 ? -20.141 7.844 17.672 1 28.5 229 VAL A CA 1
ATOM 1690 C C . VAL A 1 229 ? -20.891 7.121 16.547 1 28.5 229 VAL A C 1
ATOM 1692 O O . VAL A 1 229 ? -21 5.891 16.562 1 28.5 229 VAL A O 1
ATOM 1695 N N . VAL A 1 230 ? -22 7.668 16.031 1 29.67 230 VAL A N 1
ATOM 1696 C CA . VAL A 1 230 ? -22.578 7.141 14.797 1 29.67 230 VAL A CA 1
ATOM 1697 C C . VAL A 1 230 ? -21.469 6.828 13.797 1 29.67 230 VAL A C 1
ATOM 1699 O O . VAL A 1 230 ? -20.578 7.656 13.562 1 29.67 230 VAL A O 1
ATOM 1702 N N . GLU A 1 231 ? -21.078 5.633 13.656 1 26.62 231 GLU A N 1
ATOM 1703 C CA . GLU A 1 231 ? -20.25 5.172 12.547 1 26.62 231 GLU A CA 1
ATOM 1704 C C . GLU A 1 231 ? -20.656 5.84 11.242 1 26.62 231 GLU A C 1
ATOM 1706 O O . GLU A 1 231 ? -21.828 5.793 10.852 1 26.62 231 GLU A O 1
ATOM 1711 N N . GLU A 1 232 ? -20.188 7.023 11.023 1 29.27 232 GLU A N 1
ATOM 1712 C CA . GLU A 1 232 ? -20.375 7.805 9.797 1 29.27 232 GLU A CA 1
ATOM 1713 C C . GLU A 1 232 ? -20.406 6.902 8.57 1 29.27 232 GLU A C 1
ATOM 1715 O O . GLU A 1 232 ? -19.359 6.477 8.078 1 29.27 232 GLU A O 1
ATOM 1720 N N . GLY A 1 233 ? -21.297 5.848 8.531 1 26 233 GLY A N 1
ATOM 1721 C CA . GLY A 1 233 ? -21.484 5.402 7.16 1 26 233 GLY A CA 1
ATOM 1722 C C . GLY A 1 233 ? -21.906 6.52 6.223 1 26 233 GLY A C 1
ATOM 1723 O O . GLY A 1 233 ? -22.75 7.348 6.578 1 26 233 GLY A O 1
ATOM 1724 N N . SER A 1 234 ? -21.125 7.148 5.48 1 26.3 234 SER A N 1
ATOM 1725 C CA . SER A 1 234 ? -21.281 8.25 4.535 1 26.3 234 SER A CA 1
ATOM 1726 C C . SER A 1 234 ? -22.641 8.211 3.855 1 26.3 234 SER A C 1
ATOM 1728 O O . SER A 1 234 ? -22.828 8.805 2.789 1 26.3 234 SER A O 1
ATOM 1730 N N . GLY A 1 235 ? -23.719 7.414 4.332 1 24.61 235 GLY A N 1
ATOM 1731 C CA . GLY A 1 235 ? -24.875 7.531 3.457 1 24.61 235 GLY A CA 1
ATOM 1732 C C . GLY A 1 235 ? -25.594 8.859 3.598 1 24.61 235 GLY A C 1
ATOM 1733 O O . GLY A 1 235 ? -25.484 9.523 4.629 1 24.61 235 GLY A O 1
ATOM 1734 N N . LEU A 1 236 ? -25.766 9.609 2.551 1 26.41 236 LEU A N 1
ATOM 1735 C CA . LEU A 1 236 ? -26.625 10.781 2.398 1 26.41 236 LEU A CA 1
ATOM 1736 C C . LEU A 1 236 ? -27.938 10.594 3.15 1 26.41 236 LEU A C 1
ATOM 1738 O O . LEU A 1 236 ? -28.531 9.523 3.111 1 26.41 236 LEU A O 1
ATOM 1742 N N . PRO A 1 237 ? -28.391 11.422 4.012 1 25.48 237 PRO A N 1
ATOM 1743 C CA . PRO A 1 237 ? -29.531 11.477 4.926 1 25.48 237 PRO A CA 1
ATOM 1744 C C . PRO A 1 237 ? -30.859 11.219 4.227 1 25.48 237 PRO A C 1
ATOM 1746 O O . PRO A 1 237 ? -31.203 11.914 3.266 1 25.48 237 PRO A O 1
ATOM 1749 N N . SER A 1 238 ? -31.422 9.867 4.012 1 26.09 238 SER A N 1
ATOM 1750 C CA . SER A 1 238 ? -32.812 9.656 3.576 1 26.09 238 SER A CA 1
ATOM 1751 C C . SER A 1 238 ? -33.781 10.375 4.492 1 26.09 238 SER A C 1
ATOM 1753 O O . SER A 1 238 ? -33.469 10.641 5.656 1 26.09 238 SER A O 1
ATOM 1755 N N . PRO A 1 239 ? -34.938 10.883 3.898 1 25.56 239 PRO A N 1
ATOM 1756 C CA . PRO A 1 239 ? -35.969 11.68 4.555 1 25.56 239 PRO A CA 1
ATOM 1757 C C . PRO A 1 239 ? -36.5 11.023 5.836 1 25.56 239 PRO A C 1
ATOM 1759 O O . PRO A 1 239 ? -36.312 9.82 6.035 1 25.56 239 PRO A O 1
ATOM 1762 N N . PRO A 1 240 ? -37.25 11.789 6.625 1 24.12 240 PRO A N 1
ATOM 1763 C CA . PRO A 1 240 ? -37.719 11.609 8 1 24.12 240 PRO A CA 1
ATOM 1764 C C . PRO A 1 240 ? -38.719 10.453 8.133 1 24.12 240 PRO A C 1
ATOM 1766 O O . PRO A 1 240 ? -39.875 10.586 7.723 1 24.12 240 PRO A O 1
ATOM 1769 N N . SER A 1 241 ? -38.531 9.172 7.539 1 24.31 241 SER A N 1
ATOM 1770 C CA . SER A 1 241 ? -39.656 8.266 7.73 1 24.31 241 SER A CA 1
ATOM 1771 C C . SER A 1 241 ? -40.031 8.164 9.203 1 24.31 241 SER A C 1
ATOM 1773 O O . SER A 1 241 ? -39.188 8.352 10.086 1 24.31 241 SER A O 1
ATOM 1775 N N . THR A 1 242 ? -41.375 8 9.453 1 23.66 242 THR A N 1
ATOM 1776 C CA . THR A 1 242 ? -42.219 7.91 10.641 1 23.66 242 THR A CA 1
ATOM 1777 C C . THR A 1 242 ? -41.625 6.922 11.641 1 23.66 242 THR A C 1
ATOM 1779 O O . THR A 1 242 ? -41 5.922 11.258 1 23.66 242 THR A O 1
ATOM 1782 N N . LEU A 1 243 ? -41.656 7.289 12.922 1 21.75 243 LEU A N 1
ATOM 1783 C CA . LEU A 1 243 ? -41.125 6.895 14.219 1 21.75 243 LEU A CA 1
ATOM 1784 C C . LEU A 1 243 ? -41.562 5.488 14.594 1 21.75 243 LEU A C 1
ATOM 1786 O O . LEU A 1 243 ? -41.375 5.055 15.727 1 21.75 243 LEU A O 1
ATOM 1790 N N . VAL A 1 244 ? -42.406 4.852 13.719 1 20.95 244 VAL A N 1
ATOM 1791 C CA . VAL A 1 244 ? -43.219 3.998 14.602 1 20.95 244 VAL A CA 1
ATOM 1792 C C . VAL A 1 244 ? -42.281 3.105 15.422 1 20.95 244 VAL A C 1
ATOM 1794 O O . VAL A 1 244 ? -41.062 3.275 15.391 1 20.95 244 VAL A O 1
ATOM 1797 N N . ALA A 1 245 ? -42.75 1.797 15.648 1 22.94 245 ALA A N 1
ATOM 1798 C CA . ALA A 1 245 ? -42.719 0.769 16.688 1 22.94 245 ALA A CA 1
ATOM 1799 C C . ALA A 1 245 ? -41.344 0.16 16.828 1 22.94 245 ALA A C 1
ATOM 1801 O O . ALA A 1 245 ? -40.812 -0.387 15.867 1 22.94 245 ALA A O 1
ATOM 1802 N N . THR A 1 246 ? -40.594 0.602 17.734 1 24.89 246 THR A N 1
ATOM 1803 C CA . THR A 1 246 ? -39.219 0.423 18.234 1 24.89 246 THR A CA 1
ATOM 1804 C C . THR A 1 246 ? -38.938 -1.055 18.469 1 24.89 246 THR A C 1
ATOM 1806 O O . THR A 1 246 ? -37.906 -1.398 19.047 1 24.89 246 THR A O 1
ATOM 1809 N N . GLY A 1 247 ? -39.938 -1.963 18.188 1 22.97 247 GLY A N 1
ATOM 1810 C CA . GLY A 1 247 ? -39.594 -3.166 18.922 1 22.97 247 GLY A CA 1
ATOM 1811 C C . GLY A 1 247 ? -38.281 -3.779 18.5 1 22.97 247 GLY A C 1
ATOM 1812 O O . GLY A 1 247 ? -38.188 -4.344 17.406 1 22.97 247 GLY A O 1
ATOM 1813 N N . ALA A 1 248 ? -37.25 -3.066 18.703 1 25.86 248 ALA A N 1
ATOM 1814 C CA . ALA A 1 248 ? -35.906 -3.518 18.328 1 25.86 248 ALA A CA 1
ATOM 1815 C C . ALA A 1 248 ? -35.688 -4.965 18.75 1 25.86 248 ALA A C 1
ATOM 1817 O O . ALA A 1 248 ? -35.562 -5.258 19.953 1 25.86 248 ALA A O 1
ATOM 1818 N N . GLY A 1 249 ? -36.375 -5.918 18.141 1 25.02 249 GLY A N 1
ATOM 1819 C CA . GLY A 1 249 ? -36 -7.293 18.422 1 25.02 249 GLY A CA 1
ATOM 1820 C C . GLY A 1 249 ? -34.5 -7.48 18.547 1 25.02 249 GLY A C 1
ATOM 1821 O O . GLY A 1 249 ? -33.719 -6.656 18.062 1 25.02 249 GLY A O 1
ATOM 1822 N N . GLU A 1 250 ? -34.031 -8.148 19.641 1 26.02 250 GLU A N 1
ATOM 1823 C CA . GLU A 1 250 ? -32.719 -8.672 20.016 1 26.02 250 GLU A CA 1
ATOM 1824 C C . GLU A 1 250 ? -32 -9.273 18.812 1 26.02 250 GLU A C 1
ATOM 1826 O O . GLU A 1 250 ? -32.469 -10.273 18.25 1 26.02 250 GLU A O 1
ATOM 1831 N N . GLU A 1 251 ? -31.766 -8.438 17.844 1 27.38 251 GLU A N 1
ATOM 1832 C CA . GLU A 1 251 ? -30.922 -9.047 16.828 1 27.38 251 GLU A CA 1
ATOM 1833 C C . GLU A 1 251 ? -29.797 -9.859 17.438 1 27.38 251 GLU A C 1
ATOM 1835 O O . GLU A 1 251 ? -28.953 -9.32 18.156 1 27.38 251 GLU A O 1
ATOM 1840 N N . ASP A 1 252 ? -30.125 -11.055 17.844 1 26.86 252 ASP A N 1
ATOM 1841 C CA . ASP A 1 252 ? -29.141 -12.078 18.156 1 26.86 252 ASP A CA 1
ATOM 1842 C C . ASP A 1 252 ? -28.016 -12.086 17.125 1 26.86 252 ASP A C 1
ATOM 1844 O O . ASP A 1 252 ? -28.234 -12.398 15.961 1 26.86 252 ASP A O 1
ATOM 1848 N N . ASP A 1 253 ? -27.312 -11.008 17.047 1 28.52 253 ASP A N 1
ATOM 1849 C CA . ASP A 1 253 ? -26.031 -10.977 16.359 1 28.52 253 ASP A CA 1
ATOM 1850 C C . ASP A 1 253 ? -25.297 -12.312 16.484 1 28.52 253 ASP A C 1
ATOM 1852 O O . ASP A 1 253 ? -24.672 -12.578 17.516 1 28.52 253 ASP A O 1
ATOM 1856 N N . GLN A 1 254 ? -25.875 -13.359 16.062 1 27.67 254 GLN A N 1
ATOM 1857 C CA . GLN A 1 254 ? -25.125 -14.609 15.922 1 27.67 254 GLN A CA 1
ATOM 1858 C C . GLN A 1 254 ? -23.844 -14.391 15.133 1 27.67 254 GLN A C 1
ATOM 1860 O O . GLN A 1 254 ? -23.859 -14.375 13.898 1 27.67 254 GLN A O 1
ATOM 1865 N N . GLU A 1 255 ? -23.078 -13.344 15.453 1 31.31 255 GLU A N 1
ATOM 1866 C CA . GLU A 1 255 ? -21.656 -13.328 15.086 1 31.31 255 GLU A CA 1
ATOM 1867 C C . GLU A 1 255 ? -21.078 -14.742 15.086 1 31.31 255 GLU A C 1
ATOM 1869 O O . GLU A 1 255 ? -21.156 -15.453 16.078 1 31.31 255 GLU A O 1
ATOM 1874 N N . SER A 1 256 ? -21.266 -15.43 14.062 1 30.28 256 SER A N 1
ATOM 1875 C CA . SER A 1 256 ? -20.484 -16.656 13.891 1 30.28 256 SER A CA 1
ATOM 1876 C C . SER A 1 256 ? -19.109 -16.516 14.516 1 30.28 256 SER A C 1
ATOM 1878 O O . SER A 1 256 ? -18.266 -15.773 14 1 30.28 256 SER A O 1
ATOM 1880 N N . SER A 1 257 ? -19 -16.312 15.742 1 31.36 257 SER A N 1
ATOM 1881 C CA . SER A 1 257 ? -17.812 -16.438 16.594 1 31.36 257 SER A CA 1
ATOM 1882 C C . SER A 1 257 ? -16.953 -17.641 16.188 1 31.36 257 SER A C 1
ATOM 1884 O O . SER A 1 257 ? -17.375 -18.781 16.344 1 31.36 257 SER A O 1
ATOM 1886 N N . ILE A 1 258 ? -16.438 -17.703 15.039 1 33.41 258 ILE A N 1
ATOM 1887 C CA . ILE A 1 258 ? -15.312 -18.625 15.07 1 33.41 258 ILE A CA 1
ATOM 1888 C C . ILE A 1 258 ? -14.68 -18.625 16.453 1 33.41 258 ILE A C 1
ATOM 1890 O O . ILE A 1 258 ? -14.219 -17.578 16.938 1 33.41 258 ILE A O 1
ATOM 1894 N N . SER A 1 259 ? -15.203 -19.375 17.359 1 33.03 259 SER A N 1
ATOM 1895 C CA . SER A 1 259 ? -14.82 -19.734 18.719 1 33.03 259 SER A CA 1
ATOM 1896 C C . SER A 1 259 ? -13.312 -19.922 18.844 1 33.03 259 SER A C 1
ATOM 1898 O O . SER A 1 259 ? -12.773 -20.969 18.484 1 33.03 259 SER A O 1
ATOM 1900 N N . THR A 1 260 ? -12.516 -19.172 18.156 1 38.75 260 THR A N 1
ATOM 1901 C CA . THR A 1 260 ? -11.125 -19.344 18.578 1 38.75 260 THR A CA 1
ATOM 1902 C C . THR A 1 260 ? -11.008 -19.219 20.094 1 38.75 260 THR A C 1
ATOM 1904 O O . THR A 1 260 ? -10.727 -18.156 20.625 1 38.75 260 THR A O 1
ATOM 1907 N N . LYS A 1 261 ? -11.922 -19.891 20.812 1 41.16 261 LYS A N 1
ATOM 1908 C CA . LYS A 1 261 ? -12.094 -19.812 22.266 1 41.16 261 LYS A CA 1
ATOM 1909 C C . LYS A 1 261 ? -10.812 -20.203 22.984 1 41.16 261 LYS A C 1
ATOM 1911 O O . LYS A 1 261 ? -10.477 -21.391 23.094 1 41.16 261 LYS A O 1
ATOM 1916 N N . HIS A 1 262 ? -9.641 -19.594 22.688 1 42.53 262 HIS A N 1
ATOM 1917 C CA . HIS A 1 262 ? -8.766 -19.906 23.812 1 42.53 262 HIS A CA 1
ATOM 1918 C C . HIS A 1 262 ? -9.453 -19.609 25.141 1 42.53 262 HIS A C 1
ATOM 1920 O O . HIS A 1 262 ? -10.258 -18.688 25.234 1 42.53 262 HIS A O 1
ATOM 1926 N N . ARG A 1 263 ? -9.531 -20.594 26.031 1 44 263 ARG A N 1
ATOM 1927 C CA . ARG A 1 263 ? -10.148 -20.625 27.359 1 44 263 ARG A CA 1
ATOM 1928 C C . ARG A 1 263 ? -9.984 -19.297 28.078 1 44 263 ARG A C 1
ATOM 1930 O O . ARG A 1 263 ? -10.914 -18.812 28.719 1 44 263 ARG A O 1
ATOM 1937 N N . TRP A 1 264 ? -8.852 -18.859 28.141 1 44.31 264 TRP A N 1
ATOM 1938 C CA . TRP A 1 264 ? -8.656 -17.641 28.922 1 44.31 264 TRP A CA 1
ATOM 1939 C C . TRP A 1 264 ? -9.5 -16.5 28.344 1 44.31 264 TRP A C 1
ATOM 1941 O O . TRP A 1 264 ? -10.086 -15.719 29.094 1 44.31 264 TRP A O 1
ATOM 1951 N N . PHE A 1 265 ? -9.469 -16.328 27.031 1 50.44 265 PHE A N 1
ATOM 1952 C CA . PHE A 1 265 ? -10.273 -15.281 26.422 1 50.44 265 PHE A CA 1
ATOM 1953 C C . PHE A 1 265 ? -11.758 -15.586 26.578 1 50.44 265 PHE A C 1
ATOM 1955 O O . PHE A 1 265 ? -12.578 -14.664 26.656 1 50.44 265 PHE A O 1
ATOM 1962 N N . MET A 1 266 ? -12.117 -16.859 26.562 1 48.84 266 MET A N 1
ATOM 1963 C CA . MET A 1 266 ? -13.484 -17.281 26.828 1 48.84 266 MET A CA 1
ATOM 1964 C C . MET A 1 266 ? -13.898 -16.906 28.25 1 48.84 266 MET A C 1
ATOM 1966 O O . MET A 1 266 ? -15.086 -16.688 28.516 1 48.84 266 MET A O 1
ATOM 1970 N N . GLU A 1 267 ? -12.859 -17.062 29.109 1 51.5 267 GLU A N 1
ATOM 1971 C CA . GLU A 1 267 ? -13.305 -16.812 30.484 1 51.5 267 GLU A CA 1
ATOM 1972 C C . GLU A 1 267 ? -13.344 -15.328 30.797 1 51.5 267 GLU A C 1
ATOM 1974 O O . GLU A 1 267 ? -14.055 -14.891 31.703 1 51.5 267 GLU A O 1
ATOM 1979 N N . CYS A 1 268 ? -12.43 -14.633 30.25 1 56.16 268 CYS A N 1
ATOM 1980 C CA . CYS A 1 268 ? -12.445 -13.219 30.625 1 56.16 268 CYS A CA 1
ATOM 1981 C C . CYS A 1 268 ? -13.656 -12.516 30.031 1 56.16 268 CYS A C 1
ATOM 1983 O O . CYS A 1 268 ? -13.961 -12.672 28.844 1 56.16 268 CYS A O 1
ATOM 1985 N N . THR A 1 269 ? -14.5 -11.938 30.812 1 65.44 269 THR A N 1
ATOM 1986 C CA . THR A 1 269 ? -15.703 -11.195 30.438 1 65.44 269 THR A CA 1
ATOM 1987 C C . THR A 1 269 ? -15.398 -10.156 29.375 1 65.44 269 THR A C 1
ATOM 1989 O O . THR A 1 269 ? -14.281 -9.641 29.297 1 65.44 269 THR A O 1
ATOM 1992 N N . GLU A 1 270 ? -16.172 -10.094 28.375 1 76.94 270 GLU A N 1
ATOM 1993 C CA . GLU A 1 270 ? -16.125 -9.125 27.281 1 76.94 270 GLU A CA 1
ATOM 1994 C C . GLU A 1 270 ? -15.742 -7.738 27.797 1 76.94 270 GLU A C 1
ATOM 1996 O O . GLU A 1 270 ? -14.992 -7.012 27.141 1 76.94 270 GLU A O 1
ATOM 2001 N N . ARG A 1 271 ? -16.094 -7.484 28.984 1 80.62 271 ARG A N 1
ATOM 2002 C CA . ARG A 1 271 ? -15.812 -6.176 29.578 1 80.62 271 ARG A CA 1
ATOM 2003 C C . ARG A 1 271 ? -14.336 -6.055 29.938 1 80.62 271 ARG A C 1
ATOM 2005 O O . ARG A 1 271 ? -13.703 -5.035 29.641 1 80.62 271 ARG A O 1
ATOM 2012 N N . ARG A 1 272 ? -13.828 -7.055 30.547 1 82.75 272 ARG A N 1
ATOM 2013 C CA . ARG A 1 272 ? -12.422 -7.035 30.953 1 82.75 272 ARG A CA 1
ATOM 2014 C C . ARG A 1 272 ? -11.5 -6.977 29.734 1 82.75 272 ARG A C 1
ATOM 2016 O O . ARG A 1 272 ? -10.477 -6.297 29.75 1 82.75 272 ARG A O 1
ATOM 2023 N N . ARG A 1 273 ? -11.914 -7.574 28.75 1 84.56 273 ARG A N 1
ATOM 2024 C CA . ARG A 1 273 ? -11.141 -7.566 27.516 1 84.56 273 ARG A CA 1
ATOM 2025 C C . ARG A 1 273 ? -11.125 -6.18 26.891 1 84.56 273 ARG A C 1
ATOM 2027 O O . ARG A 1 273 ? -10.086 -5.719 26.406 1 84.56 273 ARG A O 1
ATOM 2034 N N . ARG A 1 274 ? -12.227 -5.629 26.969 1 86.62 274 ARG A N 1
ATOM 2035 C CA . ARG A 1 274 ? -12.328 -4.289 26.406 1 86.62 274 ARG A CA 1
ATOM 2036 C C . ARG A 1 274 ? -11.469 -3.299 27.188 1 86.62 274 ARG A C 1
ATOM 2038 O O . ARG A 1 274 ? -10.789 -2.459 26.594 1 86.62 274 ARG A O 1
ATOM 2045 N N . VAL A 1 275 ? -11.5 -3.402 28.453 1 90.12 275 VAL A N 1
ATOM 2046 C CA . VAL A 1 275 ? -10.711 -2.51 29.281 1 90.12 275 VAL A CA 1
ATOM 2047 C C . VAL A 1 275 ? -9.219 -2.781 29.062 1 90.12 275 VAL A C 1
ATOM 2049 O O . VAL A 1 275 ? -8.414 -1.851 29.016 1 90.12 275 VAL A O 1
ATOM 2052 N N . PHE A 1 276 ? -8.914 -3.979 28.953 1 91.5 276 PHE A N 1
ATOM 2053 C CA . PHE A 1 276 ? -7.527 -4.352 28.688 1 91.5 276 PHE A CA 1
ATOM 2054 C C . PHE A 1 276 ? -7.051 -3.764 27.359 1 91.5 276 PHE A C 1
ATOM 2056 O O . PHE A 1 276 ? -5.98 -3.156 27.297 1 91.5 276 PHE A O 1
ATOM 2063 N N . LEU A 1 277 ? -7.84 -3.936 26.406 1 91.06 277 LEU A N 1
ATOM 2064 C CA . LEU A 1 277 ? -7.445 -3.465 25.078 1 91.06 277 LEU A CA 1
ATOM 2065 C C . LEU A 1 277 ? -7.336 -1.944 25.047 1 91.06 277 LEU A C 1
ATOM 2067 O O . LEU A 1 277 ? -6.449 -1.392 24.391 1 91.06 277 LEU A O 1
ATOM 2071 N N . LYS A 1 278 ? -8.242 -1.32 25.688 1 92.38 278 LYS A N 1
ATOM 2072 C CA . LYS A 1 278 ? -8.195 0.137 25.781 1 92.38 278 LYS A CA 1
ATOM 2073 C C . LYS A 1 278 ? -6.926 0.605 26.484 1 92.38 278 LYS A C 1
ATOM 2075 O O . LYS A 1 278 ? -6.207 1.465 25.969 1 92.38 278 LYS A O 1
ATOM 2080 N N . SER A 1 279 ? -6.66 0.041 27.578 1 95.06 279 SER A N 1
ATOM 2081 C CA . SER A 1 279 ? -5.465 0.404 28.328 1 95.06 279 SER A CA 1
ATOM 2082 C C . SER A 1 279 ? -4.195 0.073 27.562 1 95.06 279 SER A C 1
ATOM 2084 O O . SER A 1 279 ? -3.24 0.852 27.562 1 95.06 279 SER A O 1
ATOM 2086 N N . PHE A 1 280 ? -4.223 -1.023 26.938 1 96.12 280 PHE A N 1
ATOM 2087 C CA . PHE A 1 280 ? -3.053 -1.453 26.172 1 96.12 280 PHE A CA 1
ATOM 2088 C C . PHE A 1 280 ? -2.787 -0.514 25 1 96.12 280 PHE A C 1
ATOM 2090 O O . PHE A 1 280 ? -1.632 -0.263 24.656 1 96.12 280 PHE A O 1
ATOM 2097 N N . ALA A 1 281 ? -3.822 -0.04 24.391 1 95.94 281 ALA A N 1
ATOM 2098 C CA . ALA A 1 281 ? -3.658 0.9 23.297 1 95.94 281 ALA A CA 1
ATOM 2099 C C . ALA A 1 281 ? -2.92 2.156 23.75 1 95.94 281 ALA A C 1
ATOM 2101 O O . ALA A 1 281 ? -2.01 2.631 23.062 1 95.94 281 ALA A O 1
ATOM 2102 N N . TYR A 1 282 ? -3.264 2.676 24.891 1 95.56 282 TYR A N 1
ATOM 2103 C CA . TYR A 1 282 ? -2.611 3.867 25.422 1 95.56 282 TYR A CA 1
ATOM 2104 C C . TYR A 1 282 ? -1.17 3.566 25.812 1 95.56 282 TYR A C 1
ATOM 2106 O O . TYR A 1 282 ? -0.261 4.34 25.5 1 95.56 282 TYR A O 1
ATOM 2114 N N . VAL A 1 283 ? -0.939 2.457 26.438 1 97.25 283 VAL A N 1
ATOM 2115 C CA . VAL A 1 283 ? 0.394 2.086 26.891 1 97.25 283 VAL A CA 1
ATOM 2116 C C . VAL A 1 283 ? 1.306 1.835 25.703 1 97.25 283 VAL A C 1
ATOM 2118 O O . VAL A 1 283 ? 2.459 2.273 25.688 1 97.25 283 VAL A O 1
ATOM 2121 N N . ALA A 1 284 ? 0.776 1.112 24.75 1 97.12 284 ALA A N 1
ATOM 2122 C CA . ALA A 1 284 ? 1.559 0.81 23.562 1 97.12 284 ALA A CA 1
ATOM 2123 C C . ALA A 1 284 ? 1.935 2.086 22.812 1 97.12 284 ALA A C 1
ATOM 2125 O O . ALA A 1 284 ? 3.057 2.215 22.312 1 97.12 284 ALA A O 1
ATOM 2126 N N . THR A 1 285 ? 1.01 2.969 22.703 1 95.62 285 THR A N 1
ATOM 2127 C CA . THR A 1 285 ? 1.282 4.23 22.016 1 95.62 285 THR A CA 1
ATOM 2128 C C . THR A 1 285 ? 2.301 5.059 22.797 1 95.62 285 THR A C 1
ATOM 2130 O O . THR A 1 285 ? 3.195 5.664 22.203 1 95.62 285 THR A O 1
ATOM 2133 N N . ALA A 1 286 ? 2.15 5.141 24.125 1 96.5 286 ALA A N 1
ATOM 2134 C CA . ALA A 1 286 ? 3.148 5.809 24.953 1 96.5 286 ALA A CA 1
ATOM 2135 C C . ALA A 1 286 ? 4.527 5.18 24.766 1 96.5 286 ALA A C 1
ATOM 2137 O O . ALA A 1 286 ? 5.535 5.891 24.688 1 96.5 286 ALA A O 1
ATOM 2138 N N . GLY A 1 287 ? 4.547 3.852 24.703 1 97.38 287 GLY A N 1
ATOM 2139 C CA . GLY A 1 287 ? 5.793 3.15 24.438 1 97.38 287 GLY A CA 1
ATOM 2140 C C . GLY A 1 287 ? 6.395 3.506 23.094 1 97.38 287 GLY A C 1
ATOM 2141 O O . GLY A 1 287 ? 7.617 3.609 22.953 1 97.38 287 GLY A O 1
ATOM 2142 N N . MET A 1 288 ? 5.562 3.682 22.109 1 97.12 288 MET A N 1
ATOM 2143 C CA . MET A 1 288 ? 6.008 4.094 20.766 1 97.12 288 MET A CA 1
ATOM 2144 C C . MET A 1 288 ? 6.699 5.453 20.828 1 97.12 288 MET A C 1
ATOM 2146 O O . MET A 1 288 ? 7.77 5.633 20.25 1 97.12 288 MET A O 1
ATOM 2150 N N . VAL A 1 289 ? 6.141 6.438 21.547 1 95.56 289 VAL A N 1
ATOM 2151 C CA . VAL A 1 289 ? 6.695 7.781 21.672 1 95.56 289 VAL A CA 1
ATOM 2152 C C . VAL A 1 289 ? 8.031 7.723 22.422 1 95.56 289 VAL A C 1
ATOM 2154 O O . VAL A 1 289 ? 8.992 8.383 22.031 1 95.56 289 VAL A O 1
ATOM 2157 N N . VAL A 1 290 ? 8.094 6.902 23.438 1 97 290 VAL A N 1
ATOM 2158 C CA . VAL A 1 290 ? 9.336 6.73 24.172 1 97 290 VAL A CA 1
ATOM 2159 C C . VAL A 1 290 ? 10.414 6.156 23.266 1 97 290 VAL A C 1
ATOM 2161 O O . VAL A 1 290 ? 11.57 6.602 23.281 1 97 290 VAL A O 1
ATOM 2164 N N . ALA A 1 291 ? 9.984 5.184 22.469 1 97 291 ALA A N 1
ATOM 2165 C CA . ALA A 1 291 ? 10.922 4.598 21.531 1 97 291 ALA A CA 1
ATOM 2166 C C . ALA A 1 291 ? 11.438 5.645 20.547 1 97 291 ALA A C 1
ATOM 2168 O O . ALA A 1 291 ? 12.625 5.652 20.203 1 97 291 ALA A O 1
ATOM 2169 N N . TYR A 1 292 ? 10.531 6.531 20.109 1 95.44 292 TYR A N 1
ATOM 2170 C CA . TYR A 1 292 ? 10.93 7.637 19.25 1 95.44 292 TYR A CA 1
ATOM 2171 C C . TYR A 1 292 ? 11.953 8.531 19.938 1 95.44 292 TYR A C 1
ATOM 2173 O O . TYR A 1 292 ? 12.969 8.906 19.344 1 95.44 292 TYR A O 1
ATOM 2181 N N . MET A 1 293 ? 11.758 8.82 21.188 1 94.69 293 MET A N 1
ATOM 2182 C CA . MET A 1 293 ? 12.625 9.703 21.969 1 94.69 293 MET A CA 1
ATOM 2183 C C . MET A 1 293 ? 14 9.078 22.172 1 94.69 293 MET A C 1
ATOM 2185 O O . MET A 1 293 ? 15 9.781 22.297 1 94.69 293 MET A O 1
ATOM 2189 N N . MET A 1 294 ? 14.031 7.785 22.141 1 96 294 MET A N 1
ATOM 2190 C CA . MET A 1 294 ? 15.281 7.062 22.328 1 96 294 MET A CA 1
ATOM 2191 C C . MET A 1 294 ? 16.047 6.926 21.016 1 96 294 MET A C 1
ATOM 2193 O O . MET A 1 294 ? 17.156 6.395 20.984 1 96 294 MET A O 1
ATOM 2197 N N . GLY A 1 295 ? 15.43 7.324 19.969 1 92.94 295 GLY A N 1
ATOM 2198 C CA . GL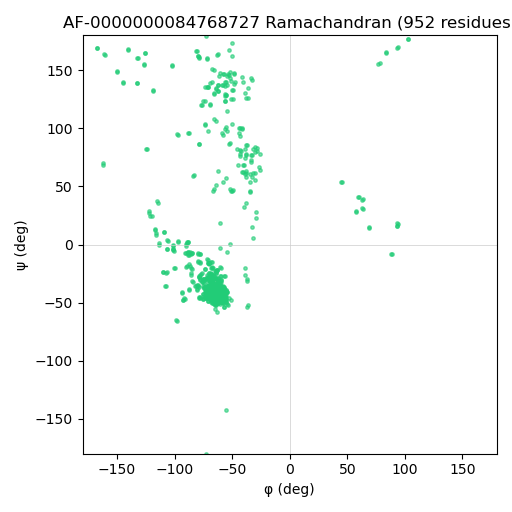Y A 1 295 ? 16.125 7.363 18.688 1 92.94 295 GLY A CA 1
ATOM 2199 C C . GLY A 1 295 ? 15.953 6.098 17.875 1 92.94 295 GLY A C 1
ATOM 2200 O O . GLY A 1 295 ? 16.703 5.852 16.922 1 92.94 295 GLY A O 1
ATOM 2201 N N . LEU A 1 296 ? 15.008 5.273 18.188 1 94.31 296 LEU A N 1
ATOM 2202 C CA . LEU A 1 296 ? 14.75 4.062 17.406 1 94.31 296 LEU A CA 1
ATOM 2203 C C . LEU A 1 296 ? 14.125 4.398 16.062 1 94.31 296 LEU A C 1
ATOM 2205 O O . LEU A 1 296 ? 13.625 5.508 15.867 1 94.31 296 LEU A O 1
ATOM 2209 N N . ASN A 1 297 ? 14.266 3.393 15.148 1 95 297 ASN A N 1
ATOM 2210 C CA . ASN A 1 297 ? 13.68 3.58 13.82 1 95 297 ASN A CA 1
ATOM 2211 C C . ASN A 1 297 ? 12.188 3.887 13.906 1 95 297 ASN A C 1
ATOM 2213 O O . ASN A 1 297 ? 11.422 3.105 14.477 1 95 297 ASN A O 1
ATOM 2217 N N . MET A 1 298 ? 11.812 4.957 13.359 1 95.31 298 MET A N 1
ATOM 2218 C CA . MET A 1 298 ? 10.445 5.438 13.539 1 95.31 298 MET A CA 1
ATOM 2219 C C . MET A 1 298 ? 9.453 4.512 12.852 1 95.31 298 MET A C 1
ATOM 2221 O O . MET A 1 298 ? 8.43 4.145 13.43 1 95.31 298 MET A O 1
ATOM 2225 N N . SER A 1 299 ? 9.727 4.137 11.625 1 96.44 299 SER A N 1
ATOM 2226 C CA . SER A 1 299 ? 8.797 3.344 10.828 1 96.44 299 SER A CA 1
ATOM 2227 C C . SER A 1 299 ? 8.57 1.968 11.445 1 96.44 299 SER A C 1
ATOM 2229 O O . SER A 1 299 ? 7.434 1.581 11.719 1 96.44 299 SER A O 1
ATOM 2231 N N . TRP A 1 300 ? 9.57 1.233 11.75 1 97.38 300 TRP A N 1
ATOM 2232 C CA . TRP A 1 300 ? 9.445 -0.127 12.266 1 97.38 300 TRP A CA 1
ATOM 2233 C C . TRP A 1 300 ? 8.938 -0.119 13.703 1 97.38 300 TRP A C 1
ATOM 2235 O O . TRP A 1 300 ? 8.273 -1.061 14.141 1 97.38 300 TRP A O 1
ATOM 2245 N N . THR A 1 301 ? 9.266 0.981 14.477 1 97.44 301 THR A N 1
ATOM 2246 C CA . THR A 1 301 ? 8.664 1.136 15.797 1 97.44 301 THR A CA 1
ATOM 2247 C C . THR A 1 301 ? 7.148 1.245 15.688 1 97.44 301 THR A C 1
ATOM 2249 O O . THR A 1 301 ? 6.418 0.6 16.438 1 97.44 301 THR A O 1
ATOM 2252 N N . ALA A 1 302 ? 6.734 2.068 14.773 1 97.12 302 ALA A N 1
ATOM 2253 C CA . ALA A 1 302 ? 5.297 2.223 14.57 1 97.12 302 ALA A CA 1
ATOM 2254 C C . ALA A 1 302 ? 4.664 0.912 14.109 1 97.12 302 ALA A C 1
ATOM 2256 O O . ALA A 1 302 ? 3.592 0.533 14.594 1 97.12 302 ALA A O 1
ATOM 2257 N N . ILE A 1 303 ? 5.246 0.184 13.203 1 97.94 303 ILE A N 1
ATOM 2258 C CA . ILE A 1 303 ? 4.73 -1.088 12.703 1 97.94 303 ILE A CA 1
ATOM 2259 C C . ILE A 1 303 ? 4.668 -2.1 13.852 1 97.94 303 ILE A C 1
ATOM 2261 O O . ILE A 1 303 ? 3.67 -2.807 14.008 1 97.94 303 ILE A O 1
ATOM 2265 N N . THR A 1 304 ? 5.711 -2.176 14.625 1 98 304 THR A N 1
ATOM 2266 C CA . THR A 1 304 ? 5.746 -3.082 15.773 1 98 304 THR A CA 1
ATOM 2267 C C . THR A 1 304 ? 4.617 -2.766 16.75 1 98 304 THR A C 1
ATOM 2269 O O . THR A 1 304 ? 3.967 -3.674 17.266 1 98 304 THR A O 1
ATOM 2272 N N . THR A 1 305 ? 4.449 -1.477 16.984 1 98 305 THR A N 1
ATOM 2273 C CA . THR A 1 305 ? 3.361 -1.069 17.859 1 98 305 THR A CA 1
ATOM 2274 C C . THR A 1 305 ? 2.012 -1.492 17.281 1 98 305 THR A C 1
ATOM 2276 O O . THR A 1 305 ? 1.165 -2.025 18 1 98 305 THR A O 1
ATOM 2279 N N . ALA A 1 306 ? 1.783 -1.235 16.031 1 97.62 306 ALA A N 1
ATOM 2280 C CA . ALA A 1 306 ? 0.543 -1.624 15.359 1 97.62 306 ALA A CA 1
ATOM 2281 C C . ALA A 1 306 ? 0.304 -3.127 15.477 1 97.62 306 ALA A C 1
ATOM 2283 O O . ALA A 1 306 ? -0.795 -3.561 15.828 1 97.62 306 ALA A O 1
ATOM 2284 N N . VAL A 1 307 ? 1.313 -3.885 15.219 1 97.44 307 VAL A N 1
ATOM 2285 C CA . VAL A 1 307 ? 1.203 -5.34 15.25 1 97.44 307 VAL A CA 1
ATOM 2286 C C . VAL A 1 307 ? 0.937 -5.805 16.688 1 97.44 307 VAL A C 1
ATOM 2288 O O . VAL A 1 307 ? 0.173 -6.75 16.906 1 97.44 307 VAL A O 1
ATOM 2291 N N . ALA A 1 308 ? 1.621 -5.23 17.625 1 97.62 308 ALA A N 1
ATOM 2292 C CA . ALA A 1 308 ? 1.382 -5.566 19.031 1 97.62 308 ALA A CA 1
ATOM 2293 C C . ALA A 1 308 ? -0.086 -5.367 19.391 1 97.62 308 ALA A C 1
ATOM 2295 O O . ALA A 1 308 ? -0.664 -6.176 20.125 1 97.62 308 ALA A O 1
ATOM 2296 N N . LEU A 1 309 ? -0.641 -4.316 18.906 1 97.31 309 LEU A N 1
ATOM 2297 C CA . LEU A 1 309 ? -2.047 -4.039 19.188 1 97.31 309 LEU A CA 1
ATOM 2298 C C . LEU A 1 309 ? -2.945 -5.07 18.5 1 97.31 309 LEU A C 1
ATOM 2300 O O . LEU A 1 309 ? -3.918 -5.539 19.094 1 97.31 309 LEU A O 1
ATOM 2304 N N . VAL A 1 310 ? -2.621 -5.434 17.312 1 96.12 310 VAL A N 1
ATOM 2305 C CA . VAL A 1 310 ? -3.385 -6.438 16.578 1 96.12 310 VAL A CA 1
ATOM 2306 C C . VAL A 1 310 ? -3.334 -7.77 17.312 1 96.12 310 VAL A C 1
ATOM 2308 O O . VAL A 1 310 ? -4.355 -8.445 17.453 1 96.12 310 VAL A O 1
ATOM 2311 N N . VAL A 1 311 ? -2.146 -8.133 17.766 1 95.31 311 VAL A N 1
ATOM 2312 C CA . VAL A 1 311 ? -1.959 -9.383 18.484 1 95.31 311 VAL A CA 1
ATOM 2313 C C . VAL A 1 311 ? -2.75 -9.359 19.797 1 95.31 311 VAL A C 1
ATOM 2315 O O . VAL A 1 311 ? -3.42 -10.328 20.141 1 95.31 311 VAL A O 1
ATOM 2318 N N . ALA A 1 312 ? -2.701 -8.258 20.469 1 94.81 312 ALA A N 1
ATOM 2319 C CA . ALA A 1 312 ? -3.422 -8.125 21.734 1 94.81 312 ALA A CA 1
ATOM 2320 C C . ALA A 1 312 ? -4.93 -8.195 21.516 1 94.81 312 ALA A C 1
ATOM 2322 O O . ALA A 1 312 ? -5.668 -8.664 22.391 1 94.81 312 ALA A O 1
ATOM 2323 N N . ASP A 1 313 ? -5.328 -7.672 20.391 1 92.12 313 ASP A N 1
ATOM 2324 C CA . ASP A 1 313 ? -6.746 -7.691 20.047 1 92.12 313 ASP A CA 1
ATOM 2325 C C . ASP A 1 313 ? -7.234 -9.125 19.828 1 92.12 313 ASP A C 1
ATOM 2327 O O . ASP A 1 313 ? -8.414 -9.414 20.016 1 92.12 313 ASP A O 1
ATOM 2331 N N . PHE A 1 314 ? -6.371 -10.023 19.375 1 90.38 314 PHE A N 1
ATOM 2332 C CA . PHE A 1 314 ? -6.602 -11.453 19.25 1 90.38 314 PHE A CA 1
ATOM 2333 C C . PHE A 1 314 ? -7.809 -11.734 18.359 1 90.38 314 PHE A C 1
ATOM 2335 O O . PHE A 1 314 ? -8.609 -12.617 18.656 1 90.38 314 PHE A O 1
ATOM 2342 N N . ARG A 1 315 ? -8.117 -10.906 17.453 1 90.12 315 ARG A N 1
ATOM 2343 C CA . ARG A 1 315 ? -9.141 -11.086 16.438 1 90.12 315 ARG A CA 1
ATOM 2344 C C . ARG A 1 315 ? -8.562 -10.883 15.031 1 90.12 315 ARG A C 1
ATOM 2346 O O . ARG A 1 315 ? -7.469 -10.336 14.883 1 90.12 315 ARG A O 1
ATOM 2353 N N . ASP A 1 316 ? -9.281 -11.305 14.07 1 90.56 316 ASP A N 1
ATOM 2354 C CA . ASP A 1 316 ? -8.859 -11.109 12.688 1 90.56 316 ASP A CA 1
ATOM 2355 C C . ASP A 1 316 ? -8.602 -9.633 12.391 1 90.56 316 ASP A C 1
ATOM 2357 O O . ASP A 1 316 ? -9.469 -8.781 12.625 1 90.56 316 ASP A O 1
ATOM 2361 N N . ALA A 1 317 ? -7.457 -9.414 11.844 1 93.25 317 ALA A N 1
ATOM 2362 C CA . ALA A 1 317 ? -6.973 -8.047 11.664 1 93.25 317 ALA A CA 1
ATOM 2363 C C . ALA A 1 317 ? -7.621 -7.395 10.438 1 93.25 317 ALA A C 1
ATOM 2365 O O . ALA A 1 317 ? -7.449 -6.195 10.203 1 93.25 317 ALA A O 1
ATOM 2366 N N . GLU A 1 318 ? -8.336 -8.062 9.641 1 89.94 318 GLU A N 1
ATOM 2367 C CA . GLU A 1 318 ? -8.914 -7.527 8.414 1 89.94 318 GLU A CA 1
ATOM 2368 C C . GLU A 1 318 ? -9.805 -6.32 8.703 1 89.94 318 GLU A C 1
ATOM 2370 O O . GLU A 1 318 ? -9.859 -5.379 7.91 1 89.94 318 GLU A O 1
ATOM 2375 N N . ARG A 1 319 ? -10.5 -6.352 9.789 1 87.56 319 ARG A N 1
ATOM 2376 C CA . ARG A 1 319 ? -11.375 -5.242 10.156 1 87.56 319 ARG A CA 1
ATOM 2377 C C . ARG A 1 319 ? -10.57 -3.977 10.43 1 87.56 319 ARG A C 1
ATOM 2379 O O . ARG A 1 319 ? -10.953 -2.887 10 1 87.56 319 ARG A O 1
ATOM 2386 N N . CYS A 1 320 ? -9.516 -4.145 11.141 1 90.31 320 CYS A N 1
ATOM 2387 C CA . CYS A 1 320 ? -8.68 -2.992 11.461 1 90.31 320 CYS A CA 1
ATOM 2388 C C . CYS A 1 320 ? -7.898 -2.531 10.234 1 90.31 320 CYS A C 1
ATOM 2390 O O . CYS A 1 320 ? -7.781 -1.331 9.984 1 90.31 320 CYS A O 1
ATOM 2392 N N . LEU A 1 321 ? -7.395 -3.438 9.461 1 93.38 321 LEU A N 1
ATOM 2393 C CA . LEU A 1 321 ? -6.629 -3.113 8.258 1 93.38 321 LEU A CA 1
ATOM 2394 C C . LEU A 1 321 ? -7.523 -2.494 7.191 1 93.38 321 LEU A C 1
ATOM 2396 O O . LEU A 1 321 ? -7.051 -1.725 6.352 1 93.38 321 LEU A O 1
ATOM 2400 N N . GLY A 1 322 ? -8.773 -2.852 7.305 1 91 322 GLY A N 1
ATOM 2401 C CA . GLY A 1 322 ? -9.734 -2.305 6.359 1 91 322 GLY A CA 1
ATOM 2402 C C . GLY A 1 322 ? -10.016 -0.832 6.586 1 91 322 GLY A C 1
ATOM 2403 O O . GLY A 1 322 ? -10.5 -0.143 5.688 1 91 322 GLY A O 1
ATOM 2404 N N . LYS A 1 323 ? -9.68 -0.307 7.691 1 90 323 LYS A N 1
ATOM 2405 C CA . LYS A 1 323 ? -9.953 1.084 8.039 1 90 323 LYS A CA 1
ATOM 2406 C C . LYS A 1 323 ? -8.812 1.997 7.605 1 90 323 LYS A C 1
ATOM 2408 O O . LYS A 1 323 ? -8.922 3.221 7.695 1 90 323 LYS A O 1
ATOM 2413 N N . VAL A 1 324 ? -7.785 1.438 7.168 1 93.62 324 VAL A N 1
ATOM 2414 C CA . VAL A 1 324 ? -6.633 2.195 6.688 1 93.62 324 VAL A CA 1
ATOM 2415 C C . VAL A 1 324 ? -6.977 2.875 5.363 1 93.62 324 VAL A C 1
ATOM 2417 O O . VAL A 1 324 ? -7.641 2.283 4.512 1 93.62 324 VAL A O 1
ATOM 2420 N N . SER A 1 325 ? -6.602 4.133 5.227 1 93.06 325 SER A N 1
ATOM 2421 C CA . SER A 1 325 ? -6.762 4.828 3.955 1 93.06 325 SER A CA 1
ATOM 2422 C C . SER A 1 325 ? -5.66 4.441 2.973 1 93.06 325 SER A C 1
ATOM 2424 O O . SER A 1 325 ? -4.691 5.184 2.799 1 93.06 325 SER A O 1
ATOM 2426 N N . TYR A 1 326 ? -5.867 3.416 2.293 1 95.25 326 TYR A N 1
ATOM 2427 C CA . TYR A 1 326 ? -4.867 2.941 1.344 1 95.25 326 TYR A CA 1
ATOM 2428 C C . TYR A 1 326 ? -4.754 3.885 0.152 1 95.25 326 TYR A C 1
ATOM 2430 O O . TYR A 1 326 ? -3.705 3.959 -0.493 1 95.25 326 TYR A O 1
ATOM 2438 N N . SER A 1 327 ? -5.809 4.617 -0.118 1 94.56 327 SER A N 1
ATOM 2439 C CA . SER A 1 327 ? -5.77 5.617 -1.179 1 94.56 327 SER A CA 1
ATOM 2440 C C . SER A 1 327 ? -4.699 6.668 -0.91 1 94.56 327 SER A C 1
ATOM 2442 O O . SER A 1 327 ? -4.051 7.152 -1.839 1 94.56 327 SER A O 1
ATOM 2444 N N . LEU A 1 328 ? -4.535 6.973 0.311 1 93 328 LEU A N 1
ATOM 2445 C CA . LEU A 1 328 ? -3.514 7.938 0.699 1 93 328 LEU A CA 1
ATOM 2446 C C . LEU A 1 328 ? -2.117 7.398 0.394 1 93 328 LEU A C 1
ATOM 2448 O O . LEU A 1 328 ? -1.258 8.141 -0.094 1 93 328 LEU A O 1
ATOM 2452 N N . LEU A 1 329 ? -1.873 6.129 0.702 1 96.88 329 LEU A N 1
ATOM 2453 C CA . LEU A 1 329 ? -0.578 5.512 0.437 1 96.88 329 LEU A CA 1
ATOM 2454 C C . LEU A 1 329 ? -0.29 5.477 -1.06 1 96.88 329 LEU A C 1
ATOM 2456 O O . LEU A 1 329 ? 0.834 5.746 -1.487 1 96.88 329 LEU A O 1
ATOM 2460 N N . VAL A 1 330 ? -1.308 5.18 -1.856 1 97.62 330 VAL A N 1
ATOM 2461 C CA . VAL A 1 330 ? -1.179 5.168 -3.311 1 97.62 330 VAL A CA 1
ATOM 2462 C C . VAL A 1 330 ? -0.906 6.586 -3.812 1 97.62 330 VAL A C 1
ATOM 2464 O O . VAL A 1 330 ? -0.08 6.785 -4.707 1 97.62 330 VAL A O 1
ATOM 2467 N N . PHE A 1 331 ? -1.617 7.562 -3.244 1 96.5 331 PHE A N 1
ATOM 2468 C CA . PHE A 1 331 ? -1.408 8.961 -3.592 1 96.5 331 PHE A CA 1
ATOM 2469 C C . PHE A 1 331 ? 0.048 9.359 -3.383 1 96.5 331 PHE A C 1
ATOM 2471 O O . PHE A 1 331 ? 0.67 9.945 -4.273 1 96.5 331 PHE A O 1
ATOM 2478 N N . PHE A 1 332 ? 0.625 9.008 -2.244 1 96.44 332 PHE A N 1
ATOM 2479 C CA . PHE A 1 332 ? 2 9.359 -1.913 1 96.44 332 PHE A CA 1
ATOM 2480 C C . PHE A 1 332 ? 2.98 8.656 -2.844 1 96.44 332 PHE A C 1
ATOM 2482 O O . PHE A 1 332 ? 4 9.234 -3.229 1 96.44 332 PHE A O 1
ATOM 2489 N N . SER A 1 333 ? 2.701 7.395 -3.191 1 98 333 SER A N 1
ATOM 2490 C CA . SER A 1 333 ? 3.557 6.672 -4.129 1 98 333 SER A CA 1
ATOM 2491 C C . SER A 1 333 ? 3.623 7.383 -5.477 1 98 333 SER A C 1
ATOM 2493 O O . SER A 1 333 ? 4.711 7.586 -6.023 1 98 333 SER A O 1
ATOM 2495 N N . GLY A 1 334 ? 2.447 7.773 -6 1 98 334 GLY A N 1
ATOM 2496 C CA . GLY A 1 334 ? 2.422 8.523 -7.242 1 98 334 GLY A CA 1
ATOM 2497 C C . GLY A 1 334 ? 3.113 9.875 -7.141 1 98 334 GLY A C 1
ATOM 2498 O O . GLY A 1 334 ? 3.807 10.289 -8.07 1 98 334 GLY A O 1
ATOM 2499 N N . MET A 1 335 ? 2.936 10.508 -6.023 1 96.81 335 MET A N 1
ATOM 2500 C CA . MET A 1 335 ? 3.545 11.812 -5.793 1 96.81 335 MET A CA 1
ATOM 2501 C C . MET A 1 335 ? 5.066 11.711 -5.785 1 96.81 335 MET A C 1
ATOM 2503 O O . MET A 1 335 ? 5.754 12.523 -6.398 1 96.81 335 MET A O 1
ATOM 2507 N N . PHE A 1 336 ? 5.621 10.68 -5.109 1 97.62 336 PHE A N 1
ATOM 2508 C CA . PHE A 1 336 ? 7.066 10.492 -5.055 1 97.62 336 PHE A CA 1
ATOM 2509 C C . PHE A 1 336 ? 7.645 10.32 -6.453 1 97.62 336 PHE A C 1
ATOM 2511 O O . PHE A 1 336 ? 8.648 10.938 -6.797 1 97.62 336 PHE A O 1
ATOM 2518 N N . VAL A 1 337 ? 6.961 9.516 -7.227 1 98.38 337 VAL A N 1
ATOM 2519 C CA . VAL A 1 337 ? 7.441 9.25 -8.578 1 98.38 337 VAL A CA 1
ATOM 2520 C C . VAL A 1 337 ? 7.383 10.531 -9.414 1 98.38 337 VAL A C 1
ATOM 2522 O O . VAL A 1 337 ? 8.336 10.859 -10.125 1 98.38 337 VAL A O 1
ATOM 2525 N N . THR A 1 338 ? 6.293 11.297 -9.305 1 98.06 338 THR A N 1
ATOM 2526 C CA . THR A 1 338 ? 6.082 12.5 -10.094 1 98.06 338 THR A CA 1
ATOM 2527 C C . THR A 1 338 ? 7.102 13.578 -9.734 1 98.06 338 THR A C 1
ATOM 2529 O O . THR A 1 338 ? 7.695 14.203 -10.609 1 98.06 338 THR A O 1
ATOM 2532 N N . VAL A 1 339 ? 7.305 13.758 -8.461 1 96.5 339 VAL A N 1
ATOM 2533 C CA . VAL A 1 339 ? 8.242 14.781 -8.016 1 96.5 339 VAL A CA 1
ATOM 2534 C C . VAL A 1 339 ? 9.664 14.398 -8.414 1 96.5 339 VAL A C 1
ATOM 2536 O O . VAL A 1 339 ? 10.445 15.242 -8.844 1 96.5 339 VAL A O 1
ATOM 2539 N N . SER A 1 340 ? 9.969 13.094 -8.273 1 96.88 340 SER A N 1
ATOM 2540 C CA . SER A 1 340 ? 11.281 12.625 -8.695 1 96.88 340 SER A CA 1
ATOM 2541 C C . SER A 1 340 ? 11.492 12.836 -10.188 1 96.88 340 SER A C 1
ATOM 2543 O O . SER A 1 340 ? 12.57 13.25 -10.617 1 96.88 340 SER A O 1
ATOM 2545 N N . GLY A 1 341 ? 10.484 12.508 -10.969 1 97.69 341 GLY A N 1
ATOM 2546 C CA . GLY A 1 341 ? 10.562 12.789 -12.391 1 97.69 341 GLY A CA 1
ATOM 2547 C C . GLY A 1 341 ? 10.758 14.258 -12.703 1 97.69 341 GLY A C 1
ATOM 2548 O O . GLY A 1 341 ? 11.602 14.609 -13.531 1 97.69 341 GLY A O 1
ATOM 2549 N N . PHE A 1 342 ? 10.031 15.102 -12.055 1 96.81 342 PHE A N 1
ATOM 2550 C CA . PHE A 1 342 ? 10.141 16.531 -12.258 1 96.81 342 PHE A CA 1
ATOM 2551 C C . PHE A 1 342 ? 11.531 17.031 -11.898 1 96.81 342 PHE A C 1
ATOM 2553 O O . PHE A 1 342 ? 12.102 17.875 -12.609 1 96.81 342 PHE A O 1
ATOM 2560 N N . ASN A 1 343 ? 12.078 16.516 -10.883 1 94.81 343 ASN A N 1
ATOM 2561 C CA . ASN A 1 343 ? 13.445 16.859 -10.5 1 94.81 343 ASN A CA 1
ATOM 2562 C C . ASN A 1 343 ? 14.445 16.453 -11.586 1 94.81 343 ASN A C 1
ATOM 2564 O O . ASN A 1 343 ? 15.414 17.172 -11.828 1 94.81 343 ASN A O 1
ATOM 2568 N N . LYS A 1 344 ? 14.211 15.391 -12.188 1 95.19 344 LYS A N 1
ATOM 2569 C CA . LYS A 1 344 ? 15.133 14.883 -13.195 1 95.19 344 LYS A CA 1
ATOM 2570 C C . LYS A 1 344 ? 15.109 15.742 -14.453 1 95.19 344 LYS A C 1
ATOM 2572 O O . LYS A 1 344 ? 16.016 15.656 -15.289 1 95.19 344 LYS A O 1
ATOM 2577 N N . THR A 1 345 ? 14.086 16.578 -14.602 1 96 345 THR A N 1
ATOM 2578 C CA . THR A 1 345 ? 14.07 17.516 -15.719 1 96 345 THR A CA 1
ATOM 2579 C C . THR A 1 345 ? 15.141 18.578 -15.555 1 96 345 THR A C 1
ATOM 2581 O O . THR A 1 345 ? 15.531 19.234 -16.516 1 96 345 THR A O 1
ATOM 2584 N N . GLY A 1 346 ? 15.539 18.828 -14.305 1 93.88 346 GLY A N 1
ATOM 2585 C CA . GLY A 1 346 ? 16.516 19.844 -14.016 1 93.88 346 GLY A CA 1
ATOM 2586 C C . GLY A 1 346 ? 15.906 21.219 -13.805 1 93.88 346 GLY A C 1
ATOM 2587 O O . GLY A 1 346 ? 16.578 22.141 -13.344 1 93.88 346 GLY A O 1
ATOM 2588 N N . LEU A 1 347 ? 14.656 21.375 -14.055 1 92.88 347 LEU A N 1
ATOM 2589 C CA . LEU A 1 347 ? 14 22.672 -13.961 1 92.88 347 LEU A CA 1
ATOM 2590 C C . LEU A 1 347 ? 13.977 23.156 -12.516 1 92.88 347 LEU A C 1
ATOM 2592 O O . LEU A 1 347 ? 14.297 24.312 -12.25 1 92.88 347 LEU A O 1
ATOM 2596 N N . PRO A 1 348 ? 13.602 22.359 -11.547 1 91.06 348 PRO A N 1
ATOM 2597 C CA . PRO A 1 348 ? 13.641 22.812 -10.156 1 91.06 348 PRO A CA 1
ATOM 2598 C C . PRO A 1 348 ? 15.031 23.266 -9.727 1 91.06 348 PRO A C 1
ATOM 2600 O O . PRO A 1 348 ? 15.164 24.281 -9.039 1 91.06 348 PRO A O 1
ATOM 2603 N N . GLY A 1 349 ? 16.016 22.5 -10.172 1 89.94 349 GLY A N 1
ATOM 2604 C CA . GLY A 1 349 ? 17.391 22.906 -9.883 1 89.94 349 GLY A CA 1
ATOM 2605 C C . GLY A 1 349 ? 17.766 24.234 -10.516 1 89.94 349 GLY A C 1
ATOM 2606 O O . GLY A 1 349 ? 18.453 25.047 -9.891 1 89.94 349 GLY A O 1
ATOM 2607 N N . ALA A 1 350 ? 17.281 24.406 -11.703 1 91.06 350 ALA A N 1
ATOM 2608 C CA . ALA A 1 350 ? 17.547 25.656 -12.398 1 91.06 350 ALA A CA 1
ATOM 2609 C C . ALA A 1 350 ? 16.875 26.844 -11.695 1 91.06 350 ALA A C 1
ATOM 2611 O O . ALA A 1 350 ? 17.469 27.922 -11.586 1 91.06 350 ALA A O 1
ATOM 2612 N N . ILE A 1 351 ? 15.719 26.656 -11.266 1 89.25 351 ILE A N 1
ATOM 2613 C CA . ILE A 1 351 ? 15 27.688 -10.531 1 89.25 351 ILE A CA 1
ATOM 2614 C C . ILE A 1 351 ? 15.719 27.984 -9.219 1 89.25 351 ILE A C 1
ATOM 2616 O O . ILE A 1 351 ? 15.883 29.141 -8.844 1 89.25 351 ILE A O 1
ATOM 2620 N N . TRP A 1 352 ? 16.203 26.953 -8.578 1 89.5 352 TRP A N 1
ATOM 2621 C CA . TRP A 1 352 ? 16.922 27.109 -7.324 1 89.5 352 TRP A CA 1
ATOM 2622 C C . TRP A 1 352 ? 18.203 27.906 -7.535 1 89.5 352 TRP A C 1
ATOM 2624 O O . TRP A 1 352 ? 18.578 28.734 -6.703 1 89.5 352 TRP A O 1
ATOM 2634 N N . ASN A 1 353 ? 18.844 27.672 -8.633 1 90.38 353 ASN A N 1
ATOM 2635 C CA . ASN A 1 353 ? 20.094 28.359 -8.922 1 90.38 353 ASN A CA 1
ATOM 2636 C C . ASN A 1 353 ? 19.891 29.859 -9.031 1 90.38 353 ASN A C 1
ATOM 2638 O O . ASN A 1 353 ? 20.797 30.641 -8.703 1 90.38 353 ASN A O 1
ATOM 2642 N N . VAL A 1 354 ? 18.75 30.234 -9.438 1 90.44 354 VAL A N 1
ATOM 2643 C CA . VAL A 1 354 ? 18.438 31.656 -9.57 1 90.44 354 VAL A CA 1
ATOM 2644 C C . VAL A 1 354 ? 18.188 32.25 -8.188 1 90.44 354 VAL A C 1
ATOM 2646 O O . VAL A 1 354 ? 18.578 33.406 -7.926 1 90.44 354 VAL A O 1
ATOM 2649 N N . VAL A 1 355 ? 17.672 31.516 -7.297 1 91.06 355 VAL A N 1
ATOM 2650 C CA . VAL A 1 355 ? 17.234 32.062 -6.02 1 91.06 355 VAL A CA 1
ATOM 2651 C C . VAL A 1 355 ? 18.281 31.797 -4.949 1 91.06 355 VAL A C 1
ATOM 2653 O O . VAL A 1 355 ? 18.344 32.5 -3.941 1 91.06 355 VAL A O 1
ATOM 2656 N N . ALA A 1 356 ? 19.141 30.859 -5.152 1 90.25 356 ALA A N 1
ATOM 2657 C CA . ALA A 1 356 ? 20.078 30.359 -4.168 1 90.25 356 ALA A CA 1
ATOM 2658 C C . ALA A 1 356 ? 20.953 31.484 -3.621 1 90.25 356 ALA A C 1
ATOM 2660 O O . ALA A 1 356 ? 21.172 31.578 -2.41 1 90.25 356 ALA A O 1
ATOM 2661 N N . PRO A 1 357 ? 21.406 32.406 -4.469 1 90.31 357 PRO A N 1
ATOM 2662 C CA . PRO A 1 357 ? 22.281 33.469 -3.957 1 90.31 357 PRO A CA 1
ATOM 2663 C C . PRO A 1 357 ? 21.562 34.406 -2.992 1 90.31 357 PRO A C 1
ATOM 2665 O O . PRO A 1 357 ? 22.203 35.031 -2.143 1 90.31 357 PRO A O 1
ATOM 2668 N N . TYR A 1 358 ? 20.312 34.406 -3.07 1 91.75 358 TYR A N 1
ATOM 2669 C CA . TYR A 1 358 ? 19.531 35.312 -2.242 1 91.75 358 TYR A CA 1
ATOM 2670 C C . TYR A 1 358 ? 18.938 34.594 -1.041 1 91.75 358 TYR A C 1
ATOM 2672 O O . TYR A 1 358 ? 18.297 35.219 -0.186 1 91.75 358 TYR A O 1
ATOM 2680 N N . SER A 1 359 ? 19.156 33.312 -0.904 1 91.69 359 SER A N 1
ATOM 2681 C CA . SER A 1 359 ? 18.469 32.531 0.106 1 91.69 359 SER A CA 1
ATOM 2682 C C . SER A 1 359 ? 19.469 31.844 1.039 1 91.69 359 SER A C 1
ATOM 2684 O O . SER A 1 359 ? 19.188 30.766 1.575 1 91.69 359 SER A O 1
ATOM 2686 N N . ARG A 1 360 ? 20.578 32.469 1.173 1 89.81 360 ARG A N 1
ATOM 2687 C CA . ARG A 1 360 ? 21.578 31.891 2.055 1 89.81 360 ARG A CA 1
ATOM 2688 C C . ARG A 1 360 ? 21.188 32.062 3.518 1 89.81 360 ARG A C 1
ATOM 2690 O O . ARG A 1 360 ? 20.781 33.125 3.943 1 89.81 360 ARG A O 1
ATOM 2697 N N . ILE A 1 361 ? 21.344 31.016 4.277 1 90.19 361 ILE A N 1
ATOM 2698 C CA . ILE A 1 361 ? 20.766 31 5.613 1 90.19 361 ILE A CA 1
ATOM 2699 C C . ILE A 1 361 ? 21.734 31.594 6.617 1 90.19 361 ILE A C 1
ATOM 2701 O O . ILE A 1 361 ? 21.453 31.656 7.816 1 90.19 361 ILE A O 1
ATOM 2705 N N . ASP A 1 362 ? 22.891 32.062 6.156 1 88.38 362 ASP A N 1
ATOM 2706 C CA . ASP A 1 362 ? 23.859 32.656 7.066 1 88.38 362 ASP A CA 1
ATOM 2707 C C . ASP A 1 362 ? 23.578 34.125 7.312 1 88.38 362 ASP A C 1
ATOM 2709 O O . ASP A 1 362 ? 24.188 34.75 8.18 1 88.38 362 ASP A O 1
ATOM 2713 N N . HIS A 1 363 ? 22.656 34.688 6.605 1 90.19 363 HIS A N 1
ATOM 2714 C CA . HIS A 1 363 ? 22.219 36.062 6.816 1 90.19 363 HIS A CA 1
ATOM 2715 C C . HIS A 1 363 ? 20.703 36.156 7.004 1 90.19 363 HIS A C 1
ATOM 2717 O O . HIS A 1 363 ? 19.969 35.281 6.508 1 90.19 363 HIS A O 1
ATOM 2723 N N . VAL A 1 364 ? 20.297 37.156 7.672 1 91.62 364 VAL A N 1
ATOM 2724 C CA . VAL A 1 364 ? 18.891 37.375 7.977 1 91.62 364 VAL A CA 1
ATOM 2725 C C . VAL A 1 364 ? 18.094 37.562 6.684 1 91.62 364 VAL A C 1
ATOM 2727 O O . VAL A 1 364 ? 16.969 37.062 6.555 1 91.62 364 VAL A O 1
ATOM 2730 N N . SER A 1 365 ? 18.672 38.281 5.773 1 93.69 365 SER A N 1
ATOM 2731 C CA . SER A 1 365 ? 18 38.5 4.5 1 93.69 365 SER A CA 1
ATOM 2732 C C . SER A 1 365 ? 17.797 37.219 3.74 1 93.69 365 SER A C 1
ATOM 2734 O O . SER A 1 365 ? 16.75 37 3.115 1 93.69 365 SER A O 1
ATOM 2736 N N . GLY A 1 366 ? 18.781 36.344 3.766 1 94.62 366 GLY A N 1
ATOM 2737 C CA . GLY A 1 366 ? 18.672 35.062 3.104 1 94.62 366 GLY A CA 1
ATOM 2738 C C . GLY A 1 366 ? 17.594 34.156 3.699 1 94.62 366 GLY A C 1
ATOM 2739 O O . GLY A 1 366 ? 16.812 33.562 2.969 1 94.62 366 GLY A O 1
ATOM 2740 N N . VAL A 1 367 ? 17.547 34.156 5.008 1 95.56 367 VAL A N 1
ATOM 2741 C CA . VAL A 1 367 ? 16.531 33.375 5.707 1 95.56 367 VAL A CA 1
ATOM 2742 C C . VAL A 1 367 ? 15.141 33.875 5.371 1 95.56 367 VAL A C 1
ATOM 2744 O O . VAL A 1 367 ? 14.203 33.125 5.191 1 95.56 367 VAL A O 1
ATOM 2747 N N . THR A 1 368 ? 15.023 35.188 5.297 1 95.5 368 THR A N 1
ATOM 2748 C CA . THR A 1 368 ? 13.742 35.812 4.988 1 95.5 368 THR A CA 1
ATOM 2749 C C . THR A 1 368 ? 13.297 35.469 3.574 1 95.5 368 THR A C 1
ATOM 2751 O O . THR A 1 368 ? 12.141 35.094 3.361 1 95.5 368 THR A O 1
ATOM 2754 N N . VAL A 1 369 ? 14.203 35.531 2.658 1 95.56 369 VAL A N 1
ATOM 2755 C CA . VAL A 1 369 ? 13.875 35.25 1.271 1 95.56 369 VAL A CA 1
ATOM 2756 C C . VAL A 1 369 ? 13.508 33.75 1.144 1 95.56 369 VAL A C 1
ATOM 2758 O O . VAL A 1 369 ? 12.523 33.406 0.497 1 95.56 369 VAL A O 1
ATOM 2761 N N . LEU A 1 370 ? 14.312 32.938 1.703 1 96.06 370 LEU A N 1
ATOM 2762 C CA . LEU A 1 370 ? 14.039 31.516 1.677 1 96.06 370 LEU A CA 1
ATOM 2763 C C . LEU A 1 370 ? 12.664 31.219 2.27 1 96.06 370 LEU A C 1
ATOM 2765 O O . LEU A 1 370 ? 11.891 30.438 1.698 1 96.06 370 LEU A O 1
ATOM 2769 N N . SER A 1 371 ? 12.352 31.812 3.379 1 97.25 371 SER A N 1
ATOM 2770 C CA . SER A 1 371 ? 11.07 31.594 4.043 1 97.25 371 SER A CA 1
ATOM 2771 C C . SER A 1 371 ? 9.914 32.062 3.17 1 97.25 371 SER A C 1
ATOM 2773 O O . SER A 1 371 ? 8.867 31.391 3.119 1 97.25 371 SER A O 1
ATOM 2775 N N . LEU A 1 372 ? 10.062 33.125 2.516 1 96.38 372 LEU A N 1
ATOM 2776 C CA . LEU A 1 372 ? 9.023 33.656 1.63 1 96.38 372 LEU A CA 1
ATOM 2777 C C . LEU A 1 372 ? 8.789 32.688 0.457 1 96.38 372 LEU A C 1
ATOM 2779 O O . LEU A 1 372 ? 7.652 32.469 0.051 1 96.38 372 LEU A O 1
ATOM 2783 N N . ILE A 1 373 ? 9.844 32.188 -0.044 1 95.44 373 ILE A N 1
ATOM 2784 C CA . ILE A 1 373 ? 9.742 31.25 -1.149 1 95.44 373 ILE A CA 1
ATOM 2785 C C . ILE A 1 373 ? 9.016 29.984 -0.687 1 95.44 373 ILE A C 1
ATOM 2787 O O . ILE A 1 373 ? 8.133 29.484 -1.383 1 95.44 373 ILE A O 1
ATOM 2791 N N . ILE A 1 374 ? 9.359 29.5 0.464 1 96.44 374 ILE A N 1
ATOM 2792 C CA . ILE A 1 374 ? 8.719 28.312 1.015 1 96.44 374 ILE A CA 1
ATOM 2793 C C . ILE A 1 374 ? 7.234 28.578 1.242 1 96.44 374 ILE A C 1
ATOM 2795 O O . ILE A 1 374 ? 6.387 27.75 0.911 1 96.44 374 ILE A O 1
ATOM 2799 N N . LEU A 1 375 ? 6.91 29.75 1.797 1 97 375 LEU A N 1
ATOM 2800 C CA . LEU A 1 375 ? 5.523 30.141 2.047 1 97 375 LEU A CA 1
ATOM 2801 C C . LEU A 1 375 ? 4.719 30.141 0.752 1 97 375 LEU A C 1
ATOM 2803 O O . LEU A 1 375 ? 3.613 29.609 0.701 1 97 375 LEU A O 1
ATOM 2807 N N . LEU A 1 376 ? 5.285 30.672 -0.258 1 94.44 376 LEU A N 1
ATOM 2808 C CA . LEU A 1 376 ? 4.598 30.797 -1.539 1 94.44 376 LEU A CA 1
ATOM 2809 C C . LEU A 1 376 ? 4.473 29.453 -2.23 1 94.44 376 LEU A C 1
ATOM 2811 O O . LEU A 1 376 ? 3.391 29.094 -2.703 1 94.44 376 LEU A O 1
ATOM 2815 N N . LEU A 1 377 ? 5.543 28.734 -2.252 1 93.5 377 LEU A N 1
ATOM 2816 C CA . LEU A 1 377 ? 5.543 27.453 -2.939 1 93.5 377 LEU A CA 1
ATOM 2817 C C . LEU A 1 377 ? 4.625 26.453 -2.234 1 93.5 377 LEU A C 1
ATOM 2819 O O . LEU A 1 377 ? 4.004 25.609 -2.883 1 93.5 377 LEU A O 1
ATOM 2823 N N . SER A 1 378 ? 4.559 26.5 -0.949 1 95.31 378 SER A N 1
ATOM 2824 C CA . SER A 1 378 ? 3.699 25.594 -0.185 1 95.31 378 SER A CA 1
ATOM 2825 C C . SER A 1 378 ? 2.227 25.859 -0.487 1 95.31 378 SER A C 1
ATOM 2827 O O . SER A 1 378 ? 1.401 24.938 -0.4 1 95.31 378 SER A O 1
ATOM 2829 N N . ASN A 1 379 ? 1.916 27.062 -0.802 1 93.31 379 ASN A N 1
ATOM 2830 C CA . ASN A 1 379 ? 0.533 27.391 -1.132 1 93.31 379 ASN A CA 1
ATOM 2831 C C . ASN A 1 379 ? 0.233 27.141 -2.607 1 93.31 379 ASN A C 1
ATOM 2833 O O . ASN A 1 379 ? -0.925 26.969 -2.986 1 93.31 379 ASN A O 1
ATOM 2837 N N . LEU A 1 380 ? 1.261 27.062 -3.363 1 87.31 380 LEU A N 1
ATOM 2838 C CA . LEU A 1 380 ? 1.084 26.797 -4.789 1 87.31 380 LEU A CA 1
ATOM 2839 C C . LEU A 1 380 ? 1.152 25.297 -5.078 1 87.31 380 LEU A C 1
ATOM 2841 O O . LEU A 1 380 ? 0.305 24.766 -5.793 1 87.31 380 LEU A O 1
ATOM 2845 N N . ALA A 1 381 ? 2.172 24.641 -4.516 1 86 381 ALA A N 1
ATOM 2846 C CA . ALA A 1 381 ? 2.438 23.234 -4.836 1 86 381 ALA A CA 1
ATOM 2847 C C . ALA A 1 381 ? 2.035 22.328 -3.68 1 86 381 ALA A C 1
ATOM 2849 O O . ALA A 1 381 ? 2.119 21.109 -3.791 1 86 381 ALA A O 1
ATOM 2850 N N . SER A 1 382 ? 1.616 22.844 -2.617 1 90.19 382 SER A N 1
ATOM 2851 C CA . SER A 1 382 ? 1.306 22.094 -1.398 1 90.19 382 SER A CA 1
ATOM 2852 C C . SER A 1 382 ? 2.561 21.844 -0.573 1 90.19 382 SER A C 1
ATOM 2854 O O . SER A 1 382 ? 3.68 22.016 -1.061 1 90.19 382 SER A O 1
ATOM 2856 N N . ASN A 1 383 ? 2.406 21.453 0.624 1 95.5 383 ASN A N 1
ATOM 2857 C CA . ASN A 1 383 ? 3.49 21.406 1.599 1 95.5 383 ASN A CA 1
ATOM 2858 C C . ASN A 1 383 ? 4.453 20.266 1.31 1 95.5 383 ASN A C 1
ATOM 2860 O O . ASN A 1 383 ? 5.672 20.453 1.298 1 95.5 383 ASN A O 1
ATOM 2864 N N . VAL A 1 384 ? 3.91 19.078 0.976 1 94.88 384 VAL A N 1
ATOM 2865 C CA . VAL A 1 384 ? 4.754 17.906 0.812 1 94.88 384 VAL A CA 1
ATOM 2866 C C . VAL A 1 384 ? 5.59 18.031 -0.459 1 94.88 384 VAL A C 1
ATOM 2868 O O . VAL A 1 384 ? 6.82 17.922 -0.417 1 94.88 384 VAL A O 1
ATOM 2871 N N . PRO A 1 385 ? 5.02 18.375 -1.591 1 94.25 385 PRO A N 1
ATOM 2872 C CA . PRO A 1 385 ? 5.82 18.562 -2.803 1 94.25 385 PRO A CA 1
ATOM 2873 C C . PRO A 1 385 ? 6.879 19.656 -2.643 1 94.25 385 PRO A C 1
ATOM 2875 O O . PRO A 1 385 ? 7.98 19.531 -3.182 1 94.25 385 PRO A O 1
ATOM 2878 N N . THR A 1 386 ? 6.543 20.719 -1.936 1 94.81 386 THR A N 1
ATOM 2879 C CA . THR A 1 386 ? 7.508 21.781 -1.706 1 94.81 386 THR A CA 1
ATOM 2880 C C . THR A 1 386 ? 8.75 21.266 -0.996 1 94.81 386 THR A C 1
ATOM 2882 O O . THR A 1 386 ? 9.875 21.547 -1.403 1 94.81 386 THR A O 1
ATOM 2885 N N . VAL A 1 387 ? 8.539 20.484 -0.003 1 96.88 387 VAL A N 1
ATOM 2886 C CA . VAL A 1 387 ? 9.648 19.922 0.767 1 96.88 387 VAL A CA 1
ATOM 2887 C C . VAL A 1 387 ? 10.445 18.953 -0.105 1 96.88 387 VAL A C 1
ATOM 2889 O O . VAL A 1 387 ? 11.68 18.938 -0.05 1 96.88 387 VAL A O 1
ATOM 2892 N N . LEU A 1 388 ? 9.773 18.203 -0.907 1 94.5 388 LEU A N 1
ATOM 2893 C CA . LEU A 1 388 ? 10.438 17.234 -1.773 1 94.5 388 LEU A CA 1
ATOM 2894 C C . LEU A 1 388 ? 11.242 17.953 -2.859 1 94.5 388 LEU A C 1
ATOM 2896 O O . LEU A 1 388 ? 12.297 17.469 -3.271 1 94.5 388 LEU A O 1
ATOM 2900 N N . LEU A 1 389 ? 10.781 19.094 -3.279 1 93.06 389 LEU A N 1
ATOM 2901 C CA . LEU A 1 389 ? 11.414 19.828 -4.375 1 93.06 389 LEU A CA 1
ATOM 2902 C C . LEU A 1 389 ? 12.578 20.672 -3.865 1 93.06 389 LEU A C 1
ATOM 2904 O O . LEU A 1 389 ? 13.602 20.797 -4.543 1 93.06 389 LEU A O 1
ATOM 2908 N N . MET A 1 390 ? 12.453 21.156 -2.635 1 93.38 390 MET A N 1
ATOM 2909 C CA . MET A 1 390 ? 13.414 22.156 -2.174 1 93.38 390 MET A CA 1
ATOM 2910 C C . MET A 1 390 ? 14.383 21.562 -1.165 1 93.38 390 MET A C 1
ATOM 2912 O O . MET A 1 390 ? 15.492 22.062 -0.98 1 93.38 390 MET A O 1
ATOM 2916 N N . GLY A 1 391 ? 14.016 20.531 -0.526 1 94.94 391 GLY A N 1
ATOM 2917 C CA . GLY A 1 391 ? 14.742 20.031 0.631 1 94.94 391 GLY A CA 1
ATOM 2918 C C . GLY A 1 391 ? 16.219 19.797 0.351 1 94.94 391 GLY A C 1
ATOM 2919 O O . GLY A 1 391 ? 17.078 20.359 1.018 1 94.94 391 GLY A O 1
ATOM 2920 N N . ASP A 1 392 ? 16.5 19.078 -0.665 1 93.38 392 ASP A N 1
ATOM 2921 C CA . ASP A 1 392 ? 17.875 18.688 -0.964 1 93.38 392 ASP A CA 1
ATOM 2922 C C . ASP A 1 392 ? 18.703 19.906 -1.42 1 93.38 392 ASP A C 1
ATOM 2924 O O . ASP A 1 392 ? 19.875 20.016 -1.09 1 93.38 392 ASP A O 1
ATOM 2928 N N . GLU A 1 393 ? 18.094 20.797 -2.139 1 93.06 393 GLU A N 1
ATOM 2929 C CA . GLU A 1 393 ? 18.797 21.969 -2.639 1 93.06 393 GLU A CA 1
ATOM 2930 C C . GLU A 1 393 ? 19.141 22.938 -1.509 1 93.06 393 GLU A C 1
ATOM 2932 O O . GLU A 1 393 ? 20.234 23.5 -1.458 1 93.06 393 GLU A O 1
ATOM 2937 N N . VAL A 1 394 ? 18.172 23.078 -0.677 1 94.25 394 VAL A N 1
ATOM 2938 C CA . VAL A 1 394 ? 18.375 23.969 0.463 1 94.25 394 VAL A CA 1
ATOM 2939 C C . VAL A 1 394 ? 19.453 23.391 1.38 1 94.25 394 VAL A C 1
ATOM 2941 O O . VAL A 1 394 ? 20.312 24.125 1.861 1 94.25 394 VAL A O 1
ATOM 2944 N N . ALA A 1 395 ? 19.406 22.141 1.57 1 95.44 395 ALA A N 1
ATOM 2945 C CA . ALA A 1 395 ? 20.391 21.469 2.41 1 95.44 395 ALA A CA 1
ATOM 2946 C C . ALA A 1 395 ? 21.781 21.531 1.79 1 95.44 395 ALA A C 1
ATOM 2948 O O . ALA A 1 395 ? 22.766 21.734 2.498 1 95.44 395 ALA A O 1
ATOM 2949 N N . ALA A 1 396 ? 21.875 21.375 0.526 1 93.81 396 ALA A N 1
ATOM 2950 C CA . ALA A 1 396 ? 23.156 21.438 -0.17 1 93.81 396 ALA A CA 1
ATOM 2951 C C . ALA A 1 396 ? 23.766 22.828 -0.055 1 93.81 396 ALA A C 1
ATOM 2953 O O . ALA A 1 396 ? 24.969 22.969 0.123 1 93.81 396 ALA A O 1
ATOM 2954 N N . SER A 1 397 ? 22.969 23.797 -0.207 1 93.12 397 SER A N 1
ATOM 2955 C CA . SER A 1 397 ? 23.438 25.172 -0.053 1 93.12 397 SER A CA 1
ATOM 2956 C C . SER A 1 397 ? 23.922 25.422 1.367 1 93.12 397 SER A C 1
ATOM 2958 O O . SER A 1 397 ? 24.953 26.062 1.563 1 93.12 397 SER A O 1
ATOM 2960 N N . ALA A 1 398 ? 23.219 24.922 2.311 1 94.88 398 ALA A N 1
ATOM 2961 C CA . ALA A 1 398 ? 23.594 25.109 3.713 1 94.88 398 ALA A CA 1
ATOM 2962 C C . ALA A 1 398 ? 24.875 24.344 4.039 1 94.88 398 ALA A C 1
ATOM 2964 O O . ALA A 1 398 ? 25.641 24.75 4.91 1 94.88 398 ALA A O 1
ATOM 2965 N N . ALA A 1 399 ? 25.062 23.266 3.326 1 94.81 399 ALA A N 1
ATOM 2966 C CA . ALA A 1 399 ? 26.219 22.422 3.57 1 94.81 399 ALA A CA 1
ATOM 2967 C C . ALA A 1 399 ? 27.516 23.172 3.273 1 94.81 399 ALA A C 1
ATOM 2969 O O . ALA A 1 399 ? 28.578 22.844 3.814 1 94.81 399 ALA A O 1
ATOM 2970 N N . THR A 1 400 ? 27.484 24.172 2.428 1 92.69 400 THR A N 1
ATOM 2971 C CA . THR A 1 400 ? 28.656 24.984 2.109 1 92.69 400 THR A CA 1
ATOM 2972 C C . THR A 1 400 ? 29.031 25.875 3.285 1 92.69 400 THR A C 1
ATOM 2974 O O . THR A 1 400 ? 30.141 26.422 3.332 1 92.69 400 THR A O 1
ATOM 2977 N N . ILE A 1 401 ? 28.234 26 4.195 1 92.88 401 ILE A N 1
ATOM 2978 C CA . ILE A 1 401 ? 28.453 26.859 5.363 1 92.88 401 ILE A CA 1
ATOM 2979 C C . ILE A 1 401 ? 28.938 26 6.531 1 92.88 401 ILE A C 1
ATOM 2981 O O . ILE A 1 401 ? 30.062 26.188 7.02 1 92.88 401 ILE A O 1
ATOM 2985 N N . SER A 1 402 ? 28.062 25.062 7.023 1 93.44 402 SER A N 1
ATOM 2986 C CA . SER A 1 402 ? 28.406 24.172 8.141 1 93.44 402 SER A CA 1
ATOM 2987 C C . SER A 1 402 ? 27.391 23.047 8.289 1 93.44 402 SER A C 1
ATOM 2989 O O . SER A 1 402 ? 26.312 23.094 7.691 1 93.44 402 SER A O 1
ATOM 2991 N N . GLU A 1 403 ? 27.734 22.109 9.094 1 92.88 403 GLU A N 1
ATOM 2992 C CA . GLU A 1 403 ? 26.812 21.016 9.414 1 92.88 403 GLU A CA 1
ATOM 2993 C C . GLU A 1 403 ? 25.609 21.531 10.211 1 92.88 403 GLU A C 1
ATOM 2995 O O . GLU A 1 403 ? 24.484 21.047 10.031 1 92.88 403 GLU A O 1
ATOM 3000 N N . ALA A 1 404 ? 25.953 22.422 11.031 1 93 404 ALA A N 1
ATOM 3001 C CA . ALA A 1 404 ? 24.891 23.031 11.828 1 93 404 ALA A CA 1
ATOM 3002 C C . ALA A 1 404 ? 23.891 23.781 10.945 1 93 404 ALA A C 1
ATOM 3004 O O . ALA A 1 404 ? 22.703 23.812 11.227 1 93 404 ALA A O 1
ATOM 3005 N N . ALA A 1 405 ? 24.422 24.359 9.922 1 94.62 405 ALA A N 1
ATOM 3006 C CA . ALA A 1 405 ? 23.562 25.094 8.984 1 94.62 405 ALA A CA 1
ATOM 3007 C C . ALA A 1 405 ? 22.641 24.156 8.227 1 94.62 405 ALA A C 1
ATOM 3009 O O . ALA A 1 405 ? 21.5 24.516 7.906 1 94.62 405 ALA A O 1
ATOM 3010 N N . VAL A 1 406 ? 23.109 22.953 7.922 1 96.25 406 VAL A N 1
ATOM 3011 C CA . VAL A 1 406 ? 22.297 21.953 7.25 1 96.25 406 VAL A CA 1
ATOM 3012 C C . VAL A 1 406 ? 21.109 21.594 8.133 1 96.25 406 VAL A C 1
ATOM 3014 O O . VAL A 1 406 ? 19.953 21.578 7.672 1 96.25 406 VAL A O 1
ATOM 3017 N N . ARG A 1 407 ? 21.359 21.312 9.367 1 96.19 407 ARG A N 1
ATOM 3018 C CA . ARG A 1 407 ? 20.312 20.969 10.312 1 96.19 407 ARG A CA 1
ATOM 3019 C C . ARG A 1 407 ? 19.312 22.109 10.445 1 96.19 407 ARG A C 1
ATOM 3021 O O . ARG A 1 407 ? 18.094 21.891 10.422 1 96.19 407 ARG A O 1
ATOM 3028 N N . ARG A 1 408 ? 19.797 23.281 10.562 1 95.69 408 ARG A N 1
ATOM 3029 C CA . ARG A 1 408 ? 18.953 24.469 10.695 1 95.69 408 ARG A CA 1
ATOM 3030 C C . ARG A 1 408 ? 18.078 24.656 9.461 1 95.69 408 ARG A C 1
ATOM 3032 O O . ARG A 1 408 ? 16.906 25.047 9.57 1 95.69 408 ARG A O 1
ATOM 3039 N N . SER A 1 409 ? 18.625 24.422 8.328 1 96.31 409 SER A N 1
ATOM 3040 C CA . SER A 1 409 ? 17.875 24.594 7.094 1 96.31 409 SER A CA 1
ATOM 3041 C C . SER A 1 409 ? 16.688 23.641 7.031 1 96.31 409 SER A C 1
ATOM 3043 O O . SER A 1 409 ? 15.594 24.016 6.598 1 96.31 409 SER A O 1
ATOM 3045 N N . TRP A 1 410 ? 16.859 22.391 7.438 1 97.69 410 TRP A N 1
ATOM 3046 C CA . TRP A 1 410 ? 15.773 21.422 7.457 1 97.69 410 TRP A CA 1
ATOM 3047 C C . TRP A 1 410 ? 14.695 21.812 8.453 1 97.69 410 TRP A C 1
ATOM 3049 O O . TRP A 1 410 ? 13.5 21.719 8.156 1 97.69 410 TRP A O 1
ATOM 3059 N N . LEU A 1 411 ? 15.102 22.281 9.633 1 97.88 411 LEU A N 1
ATOM 3060 C CA . LEU A 1 411 ? 14.148 22.672 10.664 1 97.88 411 LEU A CA 1
ATOM 3061 C C . LEU A 1 411 ? 13.375 23.922 10.25 1 97.88 411 LEU A C 1
ATOM 3063 O O . LEU A 1 411 ? 12.188 24.047 10.547 1 97.88 411 LEU A O 1
ATOM 3067 N N . LEU A 1 412 ? 14.07 24.812 9.586 1 97.38 412 LEU A N 1
ATOM 3068 C CA . LEU A 1 412 ? 13.398 25.984 9.023 1 97.38 412 LEU A CA 1
ATOM 3069 C C . LEU A 1 412 ? 12.359 25.578 7.984 1 97.38 412 LEU A C 1
ATOM 3071 O O . LEU A 1 412 ? 11.25 26.094 7.977 1 97.38 412 LEU A O 1
ATOM 3075 N N . LEU A 1 413 ? 12.773 24.672 7.117 1 97.75 413 LEU A N 1
ATOM 3076 C CA . LEU A 1 413 ? 11.867 24.156 6.102 1 97.75 413 LEU A CA 1
ATOM 3077 C C . LEU A 1 413 ? 10.648 23.5 6.75 1 97.75 413 LEU A C 1
ATOM 3079 O O . LEU A 1 413 ? 9.523 23.672 6.285 1 97.75 413 LEU A O 1
ATOM 3083 N N . ALA A 1 414 ? 10.828 22.75 7.801 1 98.31 414 ALA A N 1
ATOM 3084 C CA . ALA A 1 414 ? 9.75 22.078 8.523 1 98.31 414 ALA A CA 1
ATOM 3085 C C . ALA A 1 414 ? 8.773 23.094 9.109 1 98.31 414 ALA A C 1
ATOM 3087 O O . ALA A 1 414 ? 7.559 22.984 8.93 1 98.31 414 ALA A O 1
ATOM 3088 N N . TRP A 1 415 ? 9.297 24.109 9.727 1 98.31 415 TRP A N 1
ATOM 3089 C CA . TRP A 1 415 ? 8.492 25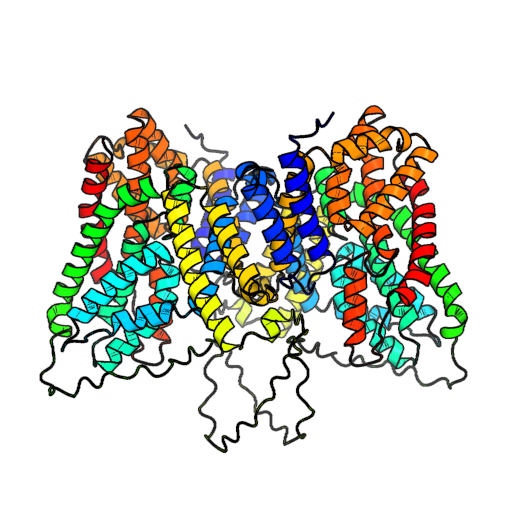.141 10.391 1 98.31 415 TRP A CA 1
ATOM 3090 C C . TRP A 1 415 ? 7.699 25.953 9.375 1 98.31 415 TRP A C 1
ATOM 3092 O O . TRP A 1 415 ? 6.469 26.016 9.445 1 98.31 415 TRP A O 1
ATOM 3102 N N . VAL A 1 416 ? 8.359 26.422 8.383 1 98.38 416 VAL A N 1
ATOM 3103 C CA . VAL A 1 416 ? 7.754 27.375 7.469 1 98.38 416 VAL A CA 1
ATOM 3104 C C . VAL A 1 416 ? 6.773 26.656 6.543 1 98.38 416 VAL A C 1
ATOM 3106 O O . VAL A 1 416 ? 5.68 27.156 6.281 1 98.38 416 VAL A O 1
ATOM 3109 N N . SER A 1 417 ? 7.16 25.484 6.039 1 98.06 417 SER A N 1
ATOM 3110 C CA . SER A 1 417 ? 6.262 24.766 5.141 1 98.06 417 SER A CA 1
ATOM 3111 C C . SER A 1 417 ? 4.977 24.359 5.855 1 98.06 417 SER A C 1
ATOM 3113 O O . SER A 1 417 ? 3.908 24.312 5.246 1 98.06 417 SER A O 1
ATOM 3115 N N . THR A 1 418 ? 5.039 24.047 7.129 1 98.31 418 THR A N 1
ATOM 3116 C CA . THR A 1 418 ? 3.867 23.609 7.887 1 98.31 418 THR A CA 1
ATOM 3117 C C . THR A 1 418 ? 2.961 24.797 8.195 1 98.31 418 THR A C 1
ATOM 3119 O O . THR A 1 418 ? 1.749 24.734 7.977 1 98.31 418 THR A O 1
ATOM 3122 N N . VAL A 1 419 ? 3.535 25.891 8.664 1 98.25 419 VAL A N 1
ATOM 3123 C CA . VAL A 1 419 ? 2.762 27.062 9.039 1 98.25 419 VAL A CA 1
ATOM 3124 C C . VAL A 1 419 ? 2.174 27.719 7.785 1 98.25 419 VAL A C 1
ATOM 3126 O O . VAL A 1 419 ? 1.101 28.328 7.84 1 98.25 419 VAL A O 1
ATOM 3129 N N . ALA A 1 420 ? 2.842 27.516 6.68 1 98.25 420 ALA A N 1
ATOM 3130 C CA . ALA A 1 420 ? 2.371 28.047 5.398 1 98.25 420 ALA A CA 1
ATOM 3131 C C . ALA A 1 420 ? 0.958 27.547 5.094 1 98.25 420 ALA A C 1
ATOM 3133 O O . ALA A 1 420 ? 0.2 28.219 4.391 1 98.25 420 ALA A O 1
ATOM 3134 N N . GLY A 1 421 ? 0.649 26.422 5.629 1 97.12 421 GLY A N 1
ATOM 3135 C CA . GLY A 1 421 ? -0.668 25.859 5.406 1 97.12 421 GLY A CA 1
ATOM 3136 C C . GLY A 1 421 ? -1.797 26.734 5.898 1 97.12 421 GLY A C 1
ATOM 3137 O O . GLY A 1 421 ? -2.934 26.625 5.438 1 97.12 421 GLY A O 1
ATOM 3138 N N . ASN A 1 422 ? -1.538 27.641 6.758 1 98.19 422 ASN A N 1
ATOM 3139 C CA . ASN A 1 422 ? -2.555 28.5 7.355 1 98.19 422 ASN A CA 1
ATOM 3140 C C . ASN A 1 422 ? -2.799 29.75 6.516 1 98.19 422 ASN A C 1
ATOM 3142 O O . ASN A 1 422 ? -3.723 30.516 6.789 1 98.19 422 ASN A O 1
ATOM 3146 N N . LEU A 1 423 ? -2.002 29.969 5.488 1 97.88 423 LEU A N 1
ATOM 3147 C CA . LEU A 1 423 ? -2.053 31.219 4.73 1 97.88 423 LEU A CA 1
ATOM 3148 C C . LEU A 1 423 ? -3.402 31.375 4.039 1 97.88 423 LEU A C 1
ATOM 3150 O O . LEU A 1 423 ? -3.979 32.469 4.039 1 97.88 423 LEU A O 1
ATOM 3154 N N . SER A 1 424 ? -3.859 30.312 3.49 1 95.88 424 SER A N 1
ATOM 3155 C CA . SER A 1 424 ? -5.156 30.297 2.82 1 95.88 424 SER A CA 1
ATOM 3156 C C . SER A 1 424 ? -5.902 29 3.104 1 95.88 424 SER A C 1
ATOM 3158 O O . SER A 1 424 ? -5.332 28.047 3.656 1 95.88 424 SER A O 1
ATOM 3160 N N . LEU A 1 425 ? -7.156 29.031 2.746 1 94.31 425 LEU A N 1
ATOM 3161 C CA . LEU A 1 425 ? -7.988 27.859 2.953 1 94.31 425 LEU A CA 1
ATOM 3162 C C . LEU A 1 425 ? -7.434 26.656 2.191 1 94.31 425 LEU A C 1
ATOM 3164 O O . LEU A 1 425 ? -7.492 25.531 2.678 1 94.31 425 LEU A O 1
ATOM 3168 N N . LEU A 1 426 ? -6.773 26.875 1.066 1 91 426 LEU A N 1
ATOM 3169 C CA . LEU A 1 426 ? -6.262 25.828 0.201 1 91 426 LEU A CA 1
ATOM 3170 C C . LEU A 1 426 ? -4.84 25.438 0.598 1 91 426 LEU A C 1
ATOM 3172 O O . LEU A 1 426 ? -4.266 24.5 0.028 1 91 426 LEU A O 1
ATOM 3176 N N . GLY A 1 427 ? -4.371 26.094 1.573 1 93.5 427 GLY A N 1
ATOM 3177 C CA . GLY A 1 427 ? -2.963 25.938 1.912 1 93.5 427 GLY A CA 1
ATOM 3178 C C . GLY A 1 427 ? -2.65 24.609 2.572 1 93.5 427 GLY A C 1
ATOM 3179 O O . GLY A 1 427 ? -1.493 24.188 2.611 1 93.5 427 GLY A O 1
ATOM 3180 N N . SER A 1 428 ? -3.674 24 3.117 1 93.31 428 SER A N 1
ATOM 3181 C CA . SER A 1 428 ? -3.463 22.703 3.748 1 93.31 428 SER A CA 1
ATOM 3182 C C . SER A 1 428 ? -4.715 21.828 3.658 1 93.31 428 SER A C 1
ATOM 3184 O O . SER A 1 428 ? -5.836 22.344 3.678 1 93.31 428 SER A O 1
ATOM 3186 N N . ALA A 1 429 ? -4.484 20.562 3.578 1 89.75 429 ALA A N 1
ATOM 3187 C CA . ALA A 1 429 ? -5.598 19.625 3.58 1 89.75 429 ALA A CA 1
ATOM 3188 C C . ALA A 1 429 ? -6.398 19.719 4.875 1 89.75 429 ALA A C 1
ATOM 3190 O O . ALA A 1 429 ? -7.621 19.531 4.871 1 89.75 429 ALA A O 1
ATOM 3191 N N . ALA A 1 430 ? -5.797 20.016 5.938 1 94 430 ALA A N 1
ATOM 3192 C CA . ALA A 1 430 ? -6.453 20.156 7.238 1 94 430 ALA A CA 1
ATOM 3193 C C . ALA A 1 430 ? -7.531 21.219 7.203 1 94 430 ALA A C 1
ATOM 3195 O O . ALA A 1 430 ? -8.617 21.047 7.754 1 94 430 ALA A O 1
ATOM 3196 N N . ASN A 1 431 ? -7.285 22.328 6.547 1 96.25 431 ASN A N 1
ATOM 3197 C CA . ASN A 1 431 ? -8.273 23.391 6.406 1 96.25 431 ASN A CA 1
ATOM 3198 C C . ASN A 1 431 ? -9.508 22.906 5.645 1 96.25 431 ASN A C 1
ATOM 3200 O O . ASN A 1 431 ? -10.633 23.219 6.035 1 96.25 431 ASN A O 1
ATOM 3204 N N . LEU A 1 432 ? -9.273 22.219 4.637 1 91.62 432 LEU A N 1
ATOM 3205 C CA . LEU A 1 432 ? -10.367 21.734 3.791 1 91.62 432 LEU A CA 1
ATOM 3206 C C . LEU A 1 432 ? -11.211 20.703 4.527 1 91.62 432 LEU A C 1
ATOM 3208 O O . LEU A 1 432 ? -12.43 20.656 4.352 1 91.62 432 LEU A O 1
ATOM 3212 N N . ILE A 1 433 ? -10.562 19.953 5.293 1 93.19 433 ILE A N 1
ATOM 3213 C CA . ILE A 1 433 ? -11.281 18.969 6.102 1 93.19 433 ILE A CA 1
ATOM 3214 C C . ILE A 1 433 ? -12.219 19.688 7.07 1 93.19 433 ILE A C 1
ATOM 3216 O O . ILE A 1 433 ? -13.398 19.344 7.176 1 93.19 433 ILE A O 1
ATOM 3220 N N . VAL A 1 434 ? -11.711 20.656 7.711 1 96.88 434 VAL A N 1
ATOM 3221 C CA . VAL A 1 434 ? -12.516 21.422 8.656 1 96.88 434 VAL A CA 1
ATOM 3222 C C . VAL A 1 434 ? -13.695 22.062 7.926 1 96.88 434 VAL A C 1
ATOM 3224 O O . VAL A 1 434 ? -14.828 22.016 8.406 1 96.88 434 VAL A O 1
ATOM 3227 N N . CYS A 1 435 ? -13.445 22.594 6.809 1 94.94 435 CYS A N 1
ATOM 3228 C CA . CYS A 1 435 ? -14.484 23.234 6.012 1 94.94 435 CYS A CA 1
ATOM 3229 C C . CYS A 1 435 ? -15.57 22.25 5.621 1 94.94 435 CYS A C 1
ATOM 3231 O O . CYS A 1 435 ? -16.766 22.516 5.805 1 94.94 435 CYS A O 1
ATOM 3233 N N . GLU A 1 436 ? -15.211 21.188 5.184 1 91.56 436 GLU A N 1
ATOM 3234 C CA . GLU A 1 436 ? -16.172 20.188 4.723 1 91.56 436 GLU A CA 1
ATOM 3235 C C . GLU A 1 436 ? -16.953 19.594 5.891 1 91.56 436 GLU A C 1
ATOM 3237 O O . GLU A 1 436 ? -18.172 19.438 5.805 1 91.56 436 GLU A O 1
ATOM 3242 N N . GLN A 1 437 ? -16.281 19.312 6.898 1 93.31 437 GLN A N 1
ATOM 3243 C CA . GLN A 1 437 ? -16.938 18.734 8.07 1 93.31 437 GLN A CA 1
ATOM 3244 C C . GLN A 1 437 ? -17.891 19.75 8.703 1 93.31 437 GLN A C 1
ATOM 3246 O O . GLN A 1 437 ? -18.969 19.391 9.18 1 93.31 437 GLN A O 1
ATOM 3251 N N . ALA A 1 438 ? -17.469 20.953 8.711 1 96 438 ALA A N 1
ATOM 3252 C CA . ALA A 1 438 ? -18.297 22 9.305 1 96 438 ALA A CA 1
ATOM 3253 C C . ALA A 1 438 ? -19.594 22.188 8.516 1 96 438 ALA A C 1
ATOM 3255 O O . ALA A 1 438 ? -20.656 22.453 9.094 1 96 438 ALA A O 1
ATOM 3256 N N . ARG A 1 439 ? -19.469 22.031 7.285 1 93.69 439 ARG A N 1
ATOM 3257 C CA . ARG A 1 439 ? -20.625 22.188 6.414 1 93.69 439 ARG A CA 1
ATOM 3258 C C . ARG A 1 439 ? -21.641 21.062 6.621 1 93.69 439 ARG A C 1
ATOM 3260 O O . ARG A 1 439 ? -22.844 21.281 6.52 1 93.69 439 ARG A O 1
ATOM 3267 N N . ARG A 1 440 ? -21.203 19.984 6.992 1 91.44 440 ARG A N 1
ATOM 3268 C CA . ARG A 1 440 ? -22.047 18.797 7.109 1 91.44 440 ARG A CA 1
ATOM 3269 C C . ARG A 1 440 ? -22.438 18.547 8.562 1 91.44 440 ARG A C 1
ATOM 3271 O O . ARG A 1 440 ? -23.188 17.609 8.852 1 91.44 440 ARG A O 1
ATOM 3278 N N . ALA A 1 441 ? -21.938 19.312 9.406 1 90.94 441 ALA A N 1
ATOM 3279 C CA . ALA A 1 441 ? -22.188 19.094 10.828 1 90.94 441 ALA A CA 1
ATOM 3280 C C . ALA A 1 441 ? -23.672 19.234 11.156 1 90.94 441 ALA A C 1
ATOM 3282 O O . ALA A 1 441 ? -24.359 20.094 10.602 1 90.94 441 ALA A O 1
ATOM 3283 N N . PRO A 1 442 ? -24.203 18.344 11.977 1 88.06 442 PRO A N 1
ATOM 3284 C CA . PRO A 1 442 ? -25.625 18.391 12.336 1 88.06 442 PRO A CA 1
ATOM 3285 C C . PRO A 1 442 ? -25.984 19.641 13.125 1 88.06 442 PRO A C 1
ATOM 3287 O O . PRO A 1 442 ? -27.094 20.172 12.969 1 88.06 442 PRO A O 1
ATOM 3290 N N . ARG A 1 443 ? -25.094 20.062 13.969 1 87.44 443 ARG A N 1
ATOM 3291 C CA . ARG A 1 443 ? -25.344 21.25 14.766 1 87.44 443 ARG A CA 1
ATOM 3292 C C . ARG A 1 443 ? -24.312 22.344 14.461 1 87.44 443 ARG A C 1
ATOM 3294 O O . ARG A 1 443 ? -23.125 22.062 14.367 1 87.44 443 ARG A O 1
ATOM 3301 N N . ASN A 1 444 ? -24.812 23.531 14.266 1 91 444 ASN A N 1
ATOM 3302 C CA . ASN A 1 444 ? -23.969 24.703 14.047 1 91 444 ASN A CA 1
ATOM 3303 C C . ASN A 1 444 ? -23.141 24.578 12.781 1 91 444 ASN A C 1
ATOM 3305 O O . ASN A 1 444 ? -21.938 24.891 12.781 1 91 444 ASN A O 1
ATOM 3309 N N . ALA A 1 445 ? -23.766 24.016 11.789 1 91.38 445 ALA A N 1
ATOM 3310 C CA . ALA A 1 445 ? -23.109 23.922 10.484 1 91.38 445 ALA A CA 1
ATOM 3311 C C . ALA A 1 445 ? -22.656 25.281 9.992 1 91.38 445 ALA A C 1
ATOM 3313 O O . ALA A 1 445 ? -23.359 26.281 10.203 1 91.38 445 ALA A O 1
ATOM 3314 N N . HIS A 1 446 ? -21.531 25.328 9.43 1 93.5 446 HIS A N 1
ATOM 3315 C CA . HIS A 1 446 ? -20.953 26.594 8.977 1 93.5 446 HIS A CA 1
ATOM 3316 C C . HIS A 1 446 ? -20.156 26.406 7.695 1 93.5 446 HIS A C 1
ATOM 3318 O O . HIS A 1 446 ? -19.438 25.406 7.543 1 93.5 446 HIS A O 1
ATOM 3324 N N . ASP A 1 447 ? -20.328 27.359 6.836 1 92.94 447 ASP A N 1
ATOM 3325 C CA . ASP A 1 447 ? -19.531 27.391 5.605 1 92.94 447 ASP A CA 1
ATOM 3326 C C . ASP A 1 447 ? -18.328 28.312 5.742 1 92.94 447 ASP A C 1
ATOM 3328 O O . ASP A 1 447 ? -18.438 29.516 5.508 1 92.94 447 ASP A O 1
ATOM 3332 N N . LEU A 1 448 ? -17.297 27.766 6.078 1 93.88 448 LEU A N 1
ATOM 3333 C CA . LEU A 1 448 ? -16.062 28.531 6.156 1 93.88 448 LEU A CA 1
ATOM 3334 C C . LEU A 1 448 ? -15.531 28.844 4.762 1 93.88 448 LEU A C 1
ATOM 3336 O O . LEU A 1 448 ? -14.867 28.016 4.141 1 93.88 448 LEU A O 1
ATOM 3340 N N . THR A 1 449 ? -15.688 30.031 4.309 1 92.56 449 THR A N 1
ATOM 3341 C CA . THR A 1 449 ? -15.312 30.453 2.961 1 92.56 449 THR A CA 1
ATOM 3342 C C . THR A 1 449 ? -13.828 30.766 2.889 1 92.56 449 THR A C 1
ATOM 3344 O O . THR A 1 449 ? -13.172 30.953 3.918 1 92.56 449 THR A O 1
ATOM 3347 N N . PHE A 1 450 ? -13.328 30.891 1.654 1 93.69 450 PHE A N 1
ATOM 3348 C CA . PHE A 1 450 ? -11.938 31.219 1.392 1 93.69 450 PHE A CA 1
ATOM 3349 C C . PHE A 1 450 ? -11.578 32.562 2.018 1 93.69 450 PHE A C 1
ATOM 3351 O O . PHE A 1 450 ? -10.57 32.688 2.719 1 93.69 450 PHE A O 1
ATOM 3358 N N . TRP A 1 451 ? -12.438 33.5 1.855 1 93.75 451 TRP A N 1
ATOM 3359 C CA . TRP A 1 451 ? -12.172 34.844 2.324 1 93.75 451 TRP A CA 1
ATOM 3360 C C . TRP A 1 451 ? -12.242 34.938 3.846 1 93.75 451 TRP A C 1
ATOM 3362 O O . TRP A 1 451 ? -11.445 35.625 4.477 1 93.75 451 TRP A O 1
ATOM 3372 N N . SER A 1 452 ? -13.18 34.219 4.371 1 93.81 452 SER A N 1
ATOM 3373 C CA . SER A 1 452 ? -13.297 34.188 5.828 1 93.81 452 SER A CA 1
ATOM 3374 C C . SER A 1 452 ? -12.047 33.594 6.477 1 93.81 452 SER A C 1
ATOM 3376 O O . SER A 1 452 ? -11.688 33.969 7.594 1 93.81 452 SER A O 1
ATOM 3378 N N . HIS A 1 453 ? -11.492 32.719 5.801 1 96.62 453 HIS A N 1
ATOM 3379 C CA . HIS A 1 453 ? -10.281 32.062 6.316 1 96.62 453 HIS A CA 1
ATOM 3380 C C . HIS A 1 453 ? -9.062 32.969 6.133 1 96.62 453 HIS A C 1
ATOM 3382 O O . HIS A 1 453 ? -8.273 33.156 7.062 1 96.62 453 HIS A O 1
ATOM 3388 N N . VAL A 1 454 ? -8.906 33.594 4.949 1 96.75 454 VAL A N 1
ATOM 3389 C CA . VAL A 1 454 ? -7.672 34.25 4.57 1 96.75 454 VAL A CA 1
ATOM 3390 C C . VAL A 1 454 ? -7.527 35.562 5.379 1 96.75 454 VAL A C 1
ATOM 3392 O O . VAL A 1 454 ? -6.414 35.969 5.68 1 96.75 454 VAL A O 1
ATOM 3395 N N . VAL A 1 455 ? -8.594 36.156 5.754 1 97.31 455 VAL A N 1
ATOM 3396 C CA . VAL A 1 455 ? -8.562 37.406 6.52 1 97.31 455 VAL A CA 1
ATOM 3397 C C . VAL A 1 455 ? -7.828 37.188 7.84 1 97.31 455 VAL A C 1
ATOM 3399 O O . VAL A 1 455 ? -7.09 38.062 8.297 1 97.31 455 VAL A O 1
ATOM 3402 N N . PHE A 1 456 ? -8.008 36.094 8.422 1 97.69 456 PHE A N 1
ATOM 3403 C CA . PHE A 1 456 ? -7.273 35.75 9.641 1 97.69 456 PHE A CA 1
ATOM 3404 C C . PHE A 1 456 ? -5.984 35 9.305 1 97.69 456 PHE A C 1
ATOM 3406 O O . PHE A 1 456 ? -4.934 35.281 9.883 1 97.69 456 PHE A O 1
ATOM 3413 N N . GLY A 1 457 ? -6.082 34.031 8.414 1 97.81 457 GLY A N 1
ATOM 3414 C CA . GLY A 1 457 ? -4.98 33.125 8.102 1 97.81 457 GLY A CA 1
ATOM 3415 C C . GLY A 1 457 ? -3.738 33.844 7.617 1 97.81 457 GLY A C 1
ATOM 3416 O O . GLY A 1 457 ? -2.625 33.531 8.031 1 97.81 457 GLY A O 1
ATOM 3417 N N . ALA A 1 458 ? -3.891 34.781 6.758 1 97.56 458 ALA A N 1
ATOM 3418 C CA . ALA A 1 458 ? -2.754 35.469 6.141 1 97.56 458 ALA A CA 1
ATOM 3419 C C . ALA A 1 458 ? -1.944 36.219 7.18 1 97.56 458 ALA A C 1
ATOM 3421 O O . ALA A 1 458 ? -0.746 36 7.344 1 97.56 458 ALA A O 1
ATOM 3422 N N . PRO A 1 459 ? -2.572 37.156 7.934 1 97.62 459 PRO A N 1
ATOM 3423 C CA . PRO A 1 459 ? -1.783 37.844 8.945 1 97.62 459 PRO A CA 1
ATOM 3424 C C . PRO A 1 459 ? -1.222 36.938 10.016 1 97.62 459 PRO A C 1
ATOM 3426 O O . PRO A 1 459 ? -0.092 37.125 10.477 1 97.62 459 PRO A O 1
ATOM 3429 N N . SER A 1 460 ? -2.012 36 10.414 1 98.12 460 SER A N 1
ATOM 3430 C CA . SER A 1 460 ? -1.544 35.031 11.422 1 98.12 460 SER A CA 1
ATOM 3431 C C . SER A 1 460 ? -0.315 34.281 10.938 1 98.12 460 SER A C 1
ATOM 3433 O O . SER A 1 460 ? 0.669 34.156 11.664 1 98.12 460 SER A O 1
ATOM 3435 N N . THR A 1 461 ? -0.379 33.75 9.703 1 98.5 461 THR A N 1
ATOM 3436 C CA . THR A 1 461 ? 0.72 32.969 9.141 1 98.5 461 THR A CA 1
ATOM 3437 C C . THR A 1 461 ? 1.998 33.781 9.086 1 98.5 461 THR A C 1
ATOM 3439 O O . THR A 1 461 ? 3.074 33.312 9.445 1 98.5 461 THR A O 1
ATOM 3442 N N . LEU A 1 462 ? 1.89 35.062 8.656 1 98 462 LEU A N 1
ATOM 3443 C CA . LEU A 1 462 ? 3.053 35.938 8.531 1 98 462 LEU A CA 1
ATOM 3444 C C . LEU A 1 462 ? 3.672 36.219 9.898 1 98 462 LEU A C 1
ATOM 3446 O O . LEU A 1 462 ? 4.891 36.125 10.062 1 98 462 LEU A O 1
ATOM 3450 N N . LEU A 1 463 ? 2.881 36.469 10.875 1 98.25 463 LEU A N 1
ATOM 3451 C CA . LEU A 1 463 ? 3.381 36.781 12.211 1 98.25 463 LEU A CA 1
ATOM 3452 C C . LEU A 1 463 ? 3.936 35.531 12.891 1 98.25 463 LEU A C 1
ATOM 3454 O O . LEU A 1 463 ? 4.984 35.594 13.539 1 98.25 463 LEU A O 1
ATOM 3458 N N . VAL A 1 464 ? 3.203 34.438 12.766 1 98.56 464 VAL A N 1
ATOM 3459 C CA . VAL A 1 464 ? 3.621 33.188 13.367 1 98.56 464 VAL A CA 1
ATOM 3460 C C . VAL A 1 464 ? 4.953 32.75 12.766 1 98.56 464 VAL A C 1
ATOM 3462 O O . VAL A 1 464 ? 5.848 32.281 13.484 1 98.56 464 VAL A O 1
ATOM 3465 N N . THR A 1 465 ? 5.059 32.844 11.445 1 98.19 465 THR A N 1
ATOM 3466 C CA . THR A 1 465 ? 6.305 32.469 10.773 1 98.19 465 THR A CA 1
ATOM 3467 C C . THR A 1 465 ? 7.449 33.344 11.258 1 98.19 465 THR A C 1
ATOM 3469 O O . THR A 1 465 ? 8.539 32.875 11.562 1 98.19 465 THR A O 1
ATOM 3472 N N . ALA A 1 466 ? 7.211 34.656 11.391 1 97.12 466 ALA A N 1
ATOM 3473 C CA . ALA A 1 466 ? 8.234 35.656 11.766 1 97.12 466 ALA A CA 1
ATOM 3474 C C . ALA A 1 466 ? 8.742 35.375 13.18 1 97.12 466 ALA A C 1
ATOM 3476 O O . ALA A 1 466 ? 9.93 35.531 13.461 1 97.12 466 ALA A O 1
ATOM 3477 N N . VAL A 1 467 ? 7.871 35 14.055 1 97.25 467 VAL A N 1
ATOM 3478 C CA . VAL A 1 467 ? 8.258 34.781 15.445 1 97.25 467 VAL A CA 1
ATOM 3479 C C . VAL A 1 467 ? 9.031 33.5 15.57 1 97.25 467 VAL A C 1
ATOM 3481 O O . VAL A 1 467 ? 9.945 33.375 16.391 1 97.25 467 VAL A O 1
ATOM 3484 N N . GLY A 1 468 ? 8.688 32.531 14.75 1 97.38 468 GLY A N 1
ATOM 3485 C CA . GLY A 1 468 ? 9.297 31.203 14.844 1 97.38 468 GLY A CA 1
ATOM 3486 C C . GLY A 1 468 ? 10.688 31.156 14.242 1 97.38 468 GLY A C 1
ATOM 3487 O O . GLY A 1 468 ? 11.539 30.391 14.703 1 97.38 468 GLY A O 1
ATOM 3488 N N . ILE A 1 469 ? 11 31.938 13.242 1 96.44 469 ILE A N 1
ATOM 3489 C CA . ILE A 1 469 ? 12.242 31.859 12.477 1 96.44 469 ILE A CA 1
ATOM 3490 C C . ILE A 1 469 ? 13.438 32.125 13.391 1 96.44 469 ILE A C 1
ATOM 3492 O O . ILE A 1 469 ? 14.375 31.328 13.422 1 96.44 469 ILE A O 1
ATOM 3496 N N . PRO A 1 470 ? 13.469 33.188 14.258 1 95.19 470 PRO A N 1
ATOM 3497 C CA . PRO A 1 470 ? 14.625 33.406 15.133 1 95.19 470 PRO A CA 1
ATOM 3498 C C . PRO A 1 470 ? 14.805 32.312 16.172 1 95.19 470 PRO A C 1
ATOM 3500 O O . PRO A 1 470 ? 15.938 31.984 16.562 1 95.19 470 PRO A O 1
ATOM 3503 N N . LEU A 1 471 ? 13.711 31.703 16.516 1 95.81 471 LEU A N 1
ATOM 3504 C CA . LEU A 1 471 ? 13.781 30.656 17.531 1 95.81 471 LEU A CA 1
ATOM 3505 C C . LEU A 1 471 ? 14.398 29.375 16.969 1 95.81 471 LEU A C 1
ATOM 3507 O O . LEU A 1 471 ? 15.055 28.625 17.688 1 95.81 471 LEU A O 1
ATOM 3511 N N . ILE A 1 472 ? 14.195 29.172 15.695 1 94.69 472 ILE A N 1
ATOM 3512 C CA . ILE A 1 472 ? 14.836 28.047 15.023 1 94.69 472 ILE A CA 1
ATOM 3513 C C . ILE A 1 472 ? 16.328 28.328 14.844 1 94.69 472 ILE A C 1
ATOM 3515 O O . ILE A 1 472 ? 17.156 27.422 14.984 1 94.69 472 ILE A O 1
ATOM 3519 N N . GLY A 1 473 ? 16.75 29.547 14.586 1 86.81 473 GLY A N 1
ATOM 3520 C CA . GLY A 1 473 ? 18.125 29.938 14.367 1 86.81 473 GLY A CA 1
ATOM 3521 C C . GLY A 1 473 ? 18.953 29.938 15.641 1 86.81 473 GLY A C 1
ATOM 3522 O O . GLY A 1 473 ? 20.078 29.438 15.656 1 86.81 473 GLY A O 1
ATOM 3523 N N . ILE A 1 474 ? 18.469 30.438 16.719 1 79.25 474 ILE A N 1
ATOM 3524 C CA . ILE A 1 474 ? 19.203 30.609 17.969 1 79.25 474 ILE A CA 1
ATOM 3525 C C . ILE A 1 474 ? 19.484 29.234 18.594 1 79.25 474 ILE A C 1
ATOM 3527 O O . ILE A 1 474 ? 20.594 28.984 19.078 1 79.25 474 ILE A O 1
ATOM 3531 N N . LEU A 1 475 ? 18.609 28.359 18.453 1 74.56 475 LEU A N 1
ATOM 3532 C CA . LEU A 1 475 ? 18.719 27.078 19.141 1 74.56 475 LEU A CA 1
ATOM 3533 C C . LEU A 1 475 ? 19.562 26.094 18.344 1 74.56 475 LEU A C 1
ATOM 3535 O O . LEU A 1 475 ? 20.109 25.141 18.906 1 74.56 475 LEU A O 1
ATOM 3539 N N . ASN A 1 476 ? 19.688 26.328 17.141 1 73.38 476 ASN A N 1
ATOM 3540 C CA . ASN A 1 476 ? 20.312 25.297 16.328 1 73.38 476 ASN A CA 1
ATOM 3541 C C . ASN A 1 476 ? 21.625 25.781 15.719 1 73.38 476 ASN A C 1
ATOM 3543 O O . ASN A 1 476 ? 22.062 25.281 14.68 1 73.38 476 ASN A O 1
ATOM 3547 N N . THR A 1 477 ? 22.094 26.938 16.125 1 65.06 477 THR A N 1
ATOM 3548 C CA . THR A 1 477 ? 23.438 27.406 15.805 1 65.06 477 THR A CA 1
ATOM 3549 C C . THR A 1 477 ? 24.469 26.75 16.719 1 65.06 477 THR A C 1
ATOM 3551 O O . THR A 1 477 ? 25.672 26.828 16.438 1 65.06 477 THR A O 1
ATOM 3554 N N . ALA A 1 478 ? 24.016 26.094 17.859 1 47.78 478 ALA A N 1
ATOM 3555 C CA . ALA A 1 478 ? 25.031 25.531 18.75 1 47.78 478 ALA A CA 1
ATOM 3556 C C . ALA A 1 478 ? 25.453 24.141 18.297 1 47.78 478 ALA A C 1
ATOM 3558 O O . ALA A 1 478 ? 24.625 23.359 17.812 1 47.78 478 ALA A O 1
ATOM 3559 N N . MET B 1 1 ? 29.25 -19.25 -0.569 1 45.25 1 MET B N 1
ATOM 3560 C CA . MET B 1 1 ? 28.656 -20.234 0.318 1 45.25 1 MET B CA 1
ATOM 3561 C C . MET B 1 1 ? 27.938 -19.562 1.484 1 45.25 1 MET B C 1
ATOM 3563 O O . MET B 1 1 ? 28.531 -18.734 2.186 1 45.25 1 MET B O 1
ATOM 3567 N N . SER B 1 2 ? 26.688 -19.5 1.359 1 60.75 2 SER B N 1
ATOM 3568 C CA . SER B 1 2 ? 26.016 -18.656 2.342 1 60.75 2 SER B CA 1
ATOM 3569 C C . SER B 1 2 ? 26.297 -19.125 3.764 1 60.75 2 SER B C 1
ATOM 3571 O O . SER B 1 2 ? 26.141 -20.312 4.07 1 60.75 2 SER B O 1
ATOM 3573 N N . GLN B 1 3 ? 27.281 -18.609 4.477 1 78.94 3 GLN B N 1
ATOM 3574 C CA . GLN B 1 3 ? 27.672 -18.875 5.859 1 78.94 3 GLN B CA 1
ATOM 3575 C C . GLN B 1 3 ? 26.516 -18.625 6.816 1 78.94 3 GLN B C 1
ATOM 3577 O O . GLN B 1 3 ? 25.719 -17.688 6.609 1 78.94 3 GLN B O 1
ATOM 3582 N N . LEU B 1 4 ? 26.344 -19.766 7.68 1 88.38 4 LEU B N 1
ATOM 3583 C CA . LEU B 1 4 ? 25.328 -19.641 8.719 1 88.38 4 LEU B CA 1
ATOM 3584 C C . LEU B 1 4 ? 25.594 -18.422 9.594 1 88.38 4 LEU B C 1
ATOM 3586 O O . LEU B 1 4 ? 26.75 -18.156 9.945 1 88.38 4 LEU B O 1
ATOM 3590 N N . ALA B 1 5 ? 24.578 -17.719 9.883 1 93.12 5 ALA B N 1
ATOM 3591 C CA . ALA B 1 5 ? 24.688 -16.609 10.82 1 93.12 5 ALA B CA 1
ATOM 3592 C C . ALA B 1 5 ? 24.859 -17.109 12.25 1 93.12 5 ALA B C 1
ATOM 3594 O O . ALA B 1 5 ? 25.062 -18.312 12.469 1 93.12 5 ALA B O 1
ATOM 3595 N N . SER B 1 6 ? 24.984 -16.203 13.258 1 94.19 6 SER B N 1
ATOM 3596 C CA . SER B 1 6 ? 25.094 -16.578 14.664 1 94.19 6 SER B CA 1
ATOM 3597 C C . SER B 1 6 ? 23.891 -17.422 15.109 1 94.19 6 SER B C 1
ATOM 3599 O O . SER B 1 6 ? 22.797 -17.297 14.555 1 94.19 6 SER B O 1
ATOM 3601 N N . LEU B 1 7 ? 24.125 -18.328 15.992 1 93.25 7 LEU B N 1
ATOM 3602 C CA . LEU B 1 7 ? 23.109 -19.281 16.438 1 93.25 7 LEU B CA 1
ATOM 3603 C C . LEU B 1 7 ? 21.844 -18.547 16.891 1 93.25 7 LEU B C 1
ATOM 3605 O O . LEU B 1 7 ? 20.75 -18.938 16.5 1 93.25 7 LEU B O 1
ATOM 3609 N N . PRO B 1 8 ? 22 -17.5 17.688 1 94.81 8 PRO B N 1
ATOM 3610 C CA . PRO B 1 8 ? 20.766 -16.797 18.062 1 94.81 8 PRO B CA 1
ATOM 3611 C C . PRO B 1 8 ? 20.016 -16.234 16.859 1 94.81 8 PRO B C 1
ATOM 3613 O O . PRO B 1 8 ? 18.781 -16.266 16.812 1 94.81 8 PRO B O 1
ATOM 3616 N N . LYS B 1 9 ? 20.734 -15.75 15.922 1 95.75 9 LYS B N 1
ATOM 3617 C CA . LYS B 1 9 ? 20.109 -15.211 14.719 1 95.75 9 LYS B CA 1
ATOM 3618 C C . LYS B 1 9 ? 19.391 -16.312 13.93 1 95.75 9 LYS B C 1
ATOM 3620 O O . LYS B 1 9 ? 18.297 -16.078 13.398 1 95.75 9 LYS B O 1
ATOM 3625 N N . VAL B 1 10 ? 19.984 -17.453 13.852 1 96.5 10 VAL B N 1
ATOM 3626 C CA . VAL B 1 10 ? 19.391 -18.578 13.148 1 96.5 10 VAL B CA 1
ATOM 3627 C C . VAL B 1 10 ? 18.125 -19.031 13.867 1 96.5 10 VAL B C 1
ATOM 3629 O O . VAL B 1 10 ? 17.078 -19.25 13.242 1 96.5 10 VAL B O 1
ATOM 3632 N N . ILE B 1 11 ? 18.172 -19.125 15.18 1 97.19 11 ILE B N 1
ATOM 3633 C CA . ILE B 1 11 ? 17.047 -19.625 15.969 1 97.19 11 ILE B CA 1
ATOM 3634 C C . ILE B 1 11 ? 15.906 -18.609 15.922 1 97.19 11 ILE B C 1
ATOM 3636 O O . ILE B 1 11 ? 14.766 -18.969 15.625 1 97.19 11 ILE B O 1
ATOM 3640 N N . LEU B 1 12 ? 16.203 -17.359 16.141 1 97.5 12 LEU B N 1
ATOM 3641 C CA . LEU B 1 12 ? 15.18 -16.328 16.188 1 97.5 12 LEU B CA 1
ATOM 3642 C C . LEU B 1 12 ? 14.617 -16.062 14.789 1 97.5 12 LEU B C 1
ATOM 3644 O O . LEU B 1 12 ? 13.422 -15.789 14.641 1 97.5 12 LEU B O 1
ATOM 3648 N N . GLY B 1 13 ? 15.531 -16.062 13.812 1 97.62 13 GLY B N 1
ATOM 3649 C CA . GLY B 1 13 ? 15.062 -15.922 12.445 1 97.62 13 GLY B CA 1
ATOM 3650 C C . GLY B 1 13 ? 14.156 -17.062 12.008 1 97.62 13 GLY B C 1
ATOM 3651 O O . GLY B 1 13 ? 13.125 -16.828 11.367 1 97.62 13 GLY B O 1
ATOM 3652 N N . SER B 1 14 ? 14.477 -18.281 12.383 1 97.06 14 SER B N 1
ATOM 3653 C CA . SER B 1 14 ? 13.664 -19.438 12.055 1 97.06 14 SER B CA 1
ATOM 3654 C C . SER B 1 14 ? 12.328 -19.406 12.789 1 97.06 14 SER B C 1
ATOM 3656 O O . SER B 1 14 ? 11.297 -19.797 12.234 1 97.06 14 SER B O 1
ATOM 3658 N N . ALA B 1 15 ? 12.398 -18.984 13.992 1 97.5 15 ALA B N 1
ATOM 3659 C CA . ALA B 1 15 ? 11.156 -18.859 14.766 1 97.5 15 ALA B CA 1
ATOM 3660 C C . ALA B 1 15 ? 10.227 -17.828 14.125 1 97.5 15 ALA B C 1
ATOM 3662 O O . ALA B 1 15 ? 9.016 -18.047 14.055 1 97.5 15 ALA B O 1
ATOM 3663 N N . SER B 1 16 ? 10.789 -16.672 13.734 1 97.62 16 SER B N 1
ATOM 3664 C CA . SER B 1 16 ? 10 -15.648 13.07 1 97.62 16 SER B CA 1
ATOM 3665 C C . SER B 1 16 ? 9.383 -16.172 11.773 1 97.62 16 SER B C 1
ATOM 3667 O O . SER B 1 16 ? 8.211 -15.906 11.492 1 97.62 16 SER B O 1
ATOM 3669 N N . PHE B 1 17 ? 10.148 -16.891 11.008 1 96.62 17 PHE B N 1
ATOM 3670 C CA . PHE B 1 17 ? 9.625 -17.5 9.789 1 96.62 17 PHE B CA 1
ATOM 3671 C C . PHE B 1 17 ? 8.539 -18.516 10.109 1 96.62 17 PHE B C 1
ATOM 3673 O O . PHE B 1 17 ? 7.559 -18.641 9.375 1 96.62 17 PHE B O 1
ATOM 3680 N N . GLY B 1 18 ? 8.75 -19.266 11.188 1 95.62 18 GLY B N 1
ATOM 3681 C CA . GLY B 1 18 ? 7.738 -20.203 11.633 1 95.62 18 GLY B CA 1
ATOM 3682 C C . GLY B 1 18 ? 6.402 -19.547 11.922 1 95.62 18 GLY B C 1
ATOM 3683 O O . GLY B 1 18 ? 5.352 -20.094 11.586 1 95.62 18 GLY B O 1
ATOM 3684 N N . VAL B 1 19 ? 6.418 -18.391 12.539 1 95.62 19 VAL B N 1
ATOM 3685 C CA . VAL B 1 19 ? 5.203 -17.641 12.812 1 95.62 19 VAL B CA 1
ATOM 3686 C C . VAL B 1 19 ? 4.512 -17.281 11.5 1 95.62 19 VAL B C 1
ATOM 3688 O O . VAL B 1 19 ? 3.297 -17.438 11.359 1 95.62 19 VAL B O 1
ATOM 3691 N N . PHE B 1 20 ? 5.285 -16.781 10.57 1 95.38 20 PHE B N 1
ATOM 3692 C CA . PHE B 1 20 ? 4.75 -16.469 9.25 1 95.38 20 PHE B CA 1
ATOM 3693 C C . PHE B 1 20 ? 4.082 -17.703 8.633 1 95.38 20 PHE B C 1
ATOM 3695 O O . PHE B 1 20 ? 2.941 -17.625 8.164 1 95.38 20 PHE B O 1
ATOM 3702 N N . TRP B 1 21 ? 4.816 -18.781 8.68 1 91.75 21 TRP B N 1
ATOM 3703 C CA . TRP B 1 21 ? 4.371 -20 8.031 1 91.75 21 TRP B CA 1
ATOM 3704 C C . TRP B 1 21 ? 3.076 -20.516 8.656 1 91.75 21 TRP B C 1
ATOM 3706 O O . TRP B 1 21 ? 2.121 -20.828 7.949 1 91.75 21 TRP B O 1
ATOM 3716 N N . VAL B 1 22 ? 2.965 -20.562 9.922 1 91.81 22 VAL B N 1
ATOM 3717 C CA . VAL B 1 22 ? 1.795 -21.078 10.633 1 91.81 22 VAL B CA 1
ATOM 3718 C C . VAL B 1 22 ? 0.58 -20.203 10.312 1 91.81 22 VAL B C 1
ATOM 3720 O O . VAL B 1 22 ? -0.493 -20.734 9.992 1 91.81 22 VAL B O 1
ATOM 3723 N N . LEU B 1 23 ? 0.773 -18.969 10.312 1 91.69 23 LEU B N 1
ATOM 3724 C CA . LEU B 1 23 ? -0.363 -18.062 10.133 1 91.69 23 LEU B CA 1
ATOM 3725 C C . LEU B 1 23 ? -0.752 -17.969 8.664 1 91.69 23 LEU B C 1
ATOM 3727 O O . LEU B 1 23 ? -1.909 -17.688 8.344 1 91.69 23 LEU B O 1
ATOM 3731 N N . ALA B 1 24 ? 0.212 -18.172 7.785 1 87.62 24 ALA B N 1
ATOM 3732 C CA . ALA B 1 24 ? -0.097 -18.188 6.355 1 87.62 24 ALA B CA 1
ATOM 3733 C C . ALA B 1 24 ? -0.943 -19.406 5.992 1 87.62 24 ALA B C 1
ATOM 3735 O O . ALA B 1 24 ? -1.845 -19.312 5.156 1 87.62 24 ALA B O 1
ATOM 3736 N N . VAL B 1 25 ? -0.688 -20.516 6.602 1 82.62 25 VAL B N 1
ATOM 3737 C CA . VAL B 1 25 ? -1.371 -21.766 6.297 1 82.62 25 VAL B CA 1
ATOM 3738 C C . VAL B 1 25 ? -2.65 -21.875 7.125 1 82.62 25 VAL B C 1
ATOM 3740 O O . VAL B 1 25 ? -3.686 -22.312 6.625 1 82.62 25 VAL B O 1
ATOM 3743 N N . PHE B 1 26 ? -2.502 -21.422 8.383 1 85.56 26 PHE B N 1
ATOM 3744 C CA . PHE B 1 26 ? -3.633 -21.469 9.305 1 85.56 26 PHE B CA 1
ATOM 3745 C C . PHE B 1 26 ? -3.926 -20.094 9.875 1 85.56 26 PHE B C 1
ATOM 3747 O O . PHE B 1 26 ? -3.656 -19.828 11.047 1 85.56 26 PHE B O 1
ATOM 3754 N N . PRO B 1 27 ? -4.637 -19.297 9.125 1 82.75 27 PRO B N 1
ATOM 3755 C CA . PRO B 1 27 ? -4.824 -17.891 9.531 1 82.75 27 PRO B CA 1
ATOM 3756 C C . PRO B 1 27 ? -5.676 -17.75 10.789 1 82.75 27 PRO B C 1
ATOM 3758 O O . PRO B 1 27 ? -5.613 -16.734 11.469 1 82.75 27 PRO B O 1
ATOM 3761 N N . SER B 1 28 ? -6.445 -18.734 11.133 1 84.94 28 SER B N 1
ATOM 3762 C CA . SER B 1 28 ? -7.312 -18.656 12.305 1 84.94 28 SER B CA 1
ATOM 3763 C C . SER B 1 28 ? -6.883 -19.672 13.367 1 84.94 28 SER B C 1
ATOM 3765 O O . SER B 1 28 ? -7.727 -20.266 14.039 1 84.94 28 SER B O 1
ATOM 3767 N N . VAL B 1 29 ? -5.605 -19.797 13.43 1 86.31 29 VAL B N 1
ATOM 3768 C CA . VAL B 1 29 ? -5.113 -20.703 14.461 1 86.31 29 VAL B CA 1
ATOM 3769 C C . VAL B 1 29 ? -5.582 -20.234 15.828 1 86.31 29 VAL B C 1
ATOM 3771 O O . VAL B 1 29 ? -5.566 -19.031 16.125 1 86.31 29 VAL B O 1
ATOM 3774 N N . PRO B 1 30 ? -6.02 -21.062 16.672 1 83.31 30 PRO B N 1
ATOM 3775 C CA . PRO B 1 30 ? -6.703 -20.719 17.906 1 83.31 30 PRO B CA 1
ATOM 3776 C C . PRO B 1 30 ? -5.832 -19.875 18.844 1 83.31 30 PRO B C 1
ATOM 3778 O O . PRO B 1 30 ? -6.344 -19 19.547 1 83.31 30 PRO B O 1
ATOM 3781 N N . PHE B 1 31 ? -4.559 -20.062 18.812 1 87.56 31 PHE B N 1
ATOM 3782 C CA . PHE B 1 31 ? -3.734 -19.359 19.797 1 87.56 31 PHE B CA 1
ATOM 3783 C C . PHE B 1 31 ? -3.33 -17.984 19.266 1 87.56 31 PHE B C 1
ATOM 3785 O O . PHE B 1 31 ? -2.811 -17.156 20.016 1 87.56 31 PHE B O 1
ATOM 3792 N N . LEU B 1 32 ? -3.576 -17.703 18.078 1 89.88 32 LEU B N 1
ATOM 3793 C CA . LEU B 1 32 ? -3.252 -16.406 17.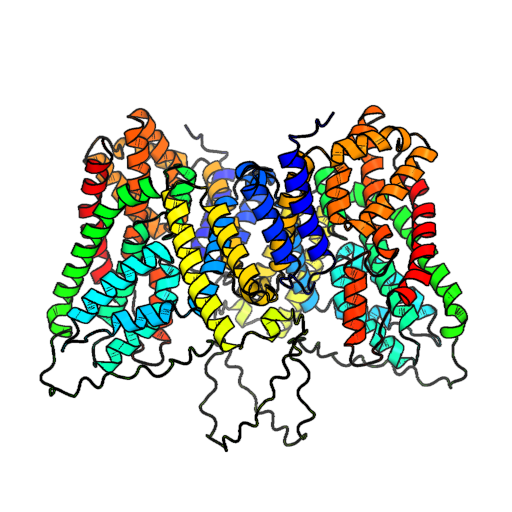5 1 89.88 32 LEU B CA 1
ATOM 3794 C C . LEU B 1 32 ? -4.039 -16.172 16.203 1 89.88 32 LEU B C 1
ATOM 3796 O O . LEU B 1 32 ? -3.463 -16.156 15.117 1 89.88 32 LEU B O 1
ATOM 3800 N N . PRO B 1 33 ? -5.344 -15.969 16.297 1 91.38 33 PRO B N 1
ATOM 3801 C CA . PRO B 1 33 ? -6.215 -15.859 15.125 1 91.38 33 PRO B CA 1
ATOM 3802 C C . PRO B 1 33 ? -6.23 -14.453 14.531 1 91.38 33 PRO B C 1
ATOM 3804 O O . PRO B 1 33 ? -7.301 -13.859 14.375 1 91.38 33 PRO B O 1
ATOM 3807 N N . ILE B 1 34 ? -5.121 -13.938 14.117 1 94 34 ILE B N 1
ATOM 3808 C CA . ILE B 1 34 ? -5.031 -12.539 13.695 1 94 34 ILE B CA 1
ATOM 3809 C C . ILE B 1 34 ? -5.055 -12.453 12.172 1 94 34 ILE B C 1
ATOM 3811 O O . ILE B 1 34 ? -5.074 -11.359 11.609 1 94 34 ILE B O 1
ATOM 3815 N N . GLY B 1 35 ? -5.027 -13.648 11.492 1 93.25 35 GLY B N 1
ATOM 3816 C CA . GLY B 1 35 ? -5.094 -13.672 10.039 1 93.25 35 GLY B CA 1
ATOM 3817 C C . GLY B 1 35 ? -3.725 -13.711 9.383 1 93.25 35 GLY B C 1
ATOM 3818 O O . GLY B 1 35 ? -2.705 -13.516 10.047 1 93.25 35 GLY B O 1
ATOM 3819 N N . ARG B 1 36 ? -3.746 -13.945 8.086 1 93.38 36 ARG B N 1
ATOM 3820 C CA . ARG B 1 36 ? -2.506 -14.172 7.344 1 93.38 36 ARG B CA 1
ATOM 3821 C C . ARG B 1 36 ? -1.732 -12.867 7.172 1 93.38 36 ARG B C 1
ATOM 3823 O O . ARG B 1 36 ? -0.506 -12.844 7.293 1 93.38 36 ARG B O 1
ATOM 3830 N N . THR B 1 37 ? -2.457 -11.773 6.859 1 95.88 37 THR B N 1
ATOM 3831 C CA . THR B 1 37 ? -1.802 -10.5 6.609 1 95.88 37 THR B CA 1
ATOM 3832 C C . THR B 1 37 ? -1.116 -9.984 7.875 1 95.88 37 THR B C 1
ATOM 3834 O O . THR B 1 37 ? 0.059 -9.617 7.84 1 95.88 37 THR B O 1
ATOM 3837 N N . ALA B 1 38 ? -1.796 -10.016 8.961 1 96.81 38 ALA B N 1
ATOM 3838 C CA . ALA B 1 38 ? -1.213 -9.594 10.227 1 96.81 38 ALA B CA 1
ATOM 3839 C C . ALA B 1 38 ? -0.076 -10.523 10.648 1 96.81 38 ALA B C 1
ATOM 3841 O O . ALA B 1 38 ? 0.902 -10.086 11.25 1 96.81 38 ALA B O 1
ATOM 3842 N N . GLY B 1 39 ? -0.26 -11.812 10.383 1 97 39 GLY B N 1
ATOM 3843 C CA . GLY B 1 39 ? 0.815 -12.75 10.656 1 97 39 GLY B CA 1
ATOM 3844 C C . GLY B 1 39 ? 2.094 -12.422 9.906 1 97 39 GLY B C 1
ATOM 3845 O O . GLY B 1 39 ? 3.189 -12.531 10.461 1 97 39 GLY B O 1
ATOM 3846 N N . ALA B 1 40 ? 1.953 -12.062 8.648 1 97.19 40 ALA B N 1
ATOM 3847 C CA . ALA B 1 40 ? 3.113 -11.672 7.852 1 97.19 40 ALA B CA 1
ATOM 3848 C C . ALA B 1 40 ? 3.779 -10.422 8.422 1 97.19 40 ALA B C 1
ATOM 3850 O O . ALA B 1 40 ? 5.008 -10.352 8.5 1 97.19 40 ALA B O 1
ATOM 3851 N N . LEU B 1 41 ? 3 -9.438 8.836 1 97.88 41 LEU B N 1
ATOM 3852 C CA . LEU B 1 41 ? 3.535 -8.219 9.438 1 97.88 41 LEU B CA 1
ATOM 3853 C C . LEU B 1 41 ? 4.227 -8.523 10.766 1 97.88 41 LEU B C 1
ATOM 3855 O O . LEU B 1 41 ? 5.277 -7.949 11.07 1 97.88 41 LEU B O 1
ATOM 3859 N N . LEU B 1 42 ? 3.574 -9.383 11.531 1 98.19 42 LEU B N 1
ATOM 3860 C CA . LEU B 1 42 ? 4.16 -9.789 12.805 1 98.19 42 LEU B CA 1
ATOM 3861 C C . LEU B 1 42 ? 5.527 -10.43 12.594 1 98.19 42 LEU B C 1
ATOM 3863 O O . LEU B 1 42 ? 6.492 -10.086 13.281 1 98.19 42 LEU B O 1
ATOM 3867 N N . SER B 1 43 ? 5.527 -11.336 11.703 1 98.44 43 SER B N 1
ATOM 3868 C CA . SER B 1 43 ? 6.789 -12.016 11.422 1 98.44 43 SER B CA 1
ATOM 3869 C C . SER B 1 43 ? 7.848 -11.023 10.945 1 98.44 43 SER B C 1
ATOM 3871 O O . SER B 1 43 ? 9.008 -11.117 11.344 1 98.44 43 SER B O 1
ATOM 3873 N N . ALA B 1 44 ? 7.508 -10.109 10.07 1 98.5 44 ALA B N 1
ATOM 3874 C CA . ALA B 1 44 ? 8.43 -9.078 9.602 1 98.5 44 ALA B CA 1
ATOM 3875 C C . ALA B 1 44 ? 8.945 -8.234 10.766 1 98.5 44 ALA B C 1
ATOM 3877 O O . ALA B 1 44 ? 10.148 -7.965 10.859 1 98.5 44 ALA B O 1
ATOM 3878 N N . ALA B 1 45 ? 8.031 -7.816 11.609 1 98.31 45 ALA B N 1
ATOM 3879 C CA . ALA B 1 45 ? 8.414 -7.02 12.773 1 98.31 45 ALA B CA 1
ATOM 3880 C C . ALA B 1 45 ? 9.375 -7.793 13.672 1 98.31 45 ALA B C 1
ATOM 3882 O O . ALA B 1 45 ? 10.336 -7.223 14.203 1 98.31 45 ALA B O 1
ATOM 3883 N N . LEU B 1 46 ? 9.133 -9.078 13.844 1 98.44 46 LEU B N 1
ATOM 3884 C CA . LEU B 1 46 ? 9.992 -9.914 14.672 1 98.44 46 LEU B CA 1
ATOM 3885 C C . LEU B 1 46 ? 11.391 -10.016 14.07 1 98.44 46 LEU B C 1
ATOM 3887 O O . LEU B 1 46 ? 12.391 -10.016 14.805 1 98.44 46 LEU B O 1
ATOM 3891 N N . MET B 1 47 ? 11.484 -10.117 12.719 1 98.44 47 MET B N 1
ATOM 3892 C CA . MET B 1 47 ? 12.789 -10.164 12.055 1 98.44 47 MET B CA 1
ATOM 3893 C C . MET B 1 47 ? 13.617 -8.938 12.406 1 98.44 47 MET B C 1
ATOM 3895 O O . MET B 1 47 ? 14.836 -9.031 12.562 1 98.44 47 MET B O 1
ATOM 3899 N N . ILE B 1 48 ? 12.945 -7.797 12.531 1 97.25 48 ILE B N 1
ATOM 3900 C CA . ILE B 1 48 ? 13.625 -6.539 12.844 1 97.25 48 ILE B CA 1
ATOM 3901 C C . ILE B 1 48 ? 13.945 -6.488 14.336 1 97.25 48 ILE B C 1
ATOM 3903 O O . ILE B 1 48 ? 15.07 -6.145 14.727 1 97.25 48 ILE B O 1
ATOM 3907 N N . LEU B 1 49 ? 13 -6.84 15.172 1 96.69 49 LEU B N 1
ATOM 3908 C CA . LEU B 1 49 ? 13.164 -6.785 16.625 1 96.69 49 LEU B CA 1
ATOM 3909 C C . LEU B 1 49 ? 14.297 -7.691 17.078 1 96.69 49 LEU B C 1
ATOM 3911 O O . LEU B 1 49 ? 15.047 -7.344 18 1 96.69 49 LEU B O 1
ATOM 3915 N N . PHE B 1 50 ? 14.398 -8.82 16.375 1 97.62 50 PHE B N 1
ATOM 3916 C CA . PHE B 1 50 ? 15.422 -9.789 16.75 1 97.62 50 PHE B CA 1
ATOM 3917 C C . PHE B 1 50 ? 16.734 -9.508 16.016 1 97.62 50 PHE B C 1
ATOM 3919 O O . PHE B 1 50 ? 17.688 -10.273 16.141 1 97.62 50 PHE B O 1
ATOM 3926 N N . HIS B 1 51 ? 16.828 -8.484 15.227 1 96.56 51 HIS B N 1
ATOM 3927 C CA . HIS B 1 51 ? 18 -8.016 14.516 1 96.56 51 HIS B CA 1
ATOM 3928 C C . HIS B 1 51 ? 18.5 -9.055 13.516 1 96.56 51 HIS B C 1
ATOM 3930 O O . HIS B 1 51 ? 19.703 -9.242 13.352 1 96.56 51 HIS B O 1
ATOM 3936 N N . VAL B 1 52 ? 17.531 -9.789 13.016 1 97.69 52 VAL B N 1
ATOM 3937 C CA . VAL B 1 52 ? 17.859 -10.727 11.953 1 97.69 52 VAL B CA 1
ATOM 3938 C C . VAL B 1 52 ? 18.141 -9.969 10.656 1 97.69 52 VAL B C 1
ATOM 3940 O O . VAL B 1 52 ? 19.031 -10.336 9.891 1 97.69 52 VAL B O 1
ATOM 3943 N N . ILE B 1 53 ? 17.344 -8.977 10.445 1 97.5 53 ILE B N 1
ATOM 3944 C CA . ILE B 1 53 ? 17.5 -8.078 9.305 1 97.5 53 ILE B CA 1
ATOM 3945 C C . ILE B 1 53 ? 17.391 -6.629 9.773 1 97.5 53 ILE B C 1
ATOM 3947 O O . ILE B 1 53 ? 16.594 -6.32 10.672 1 97.5 53 ILE B O 1
ATOM 3951 N N . ASN B 1 54 ? 18.219 -5.746 9.258 1 97.19 54 ASN B N 1
ATOM 3952 C CA . ASN B 1 54 ? 18.141 -4.344 9.648 1 97.19 54 ASN B CA 1
ATOM 3953 C C . ASN B 1 54 ? 17 -3.631 8.93 1 97.19 54 ASN B C 1
ATOM 3955 O O . ASN B 1 54 ? 16.5 -4.113 7.902 1 97.19 54 ASN B O 1
ATOM 3959 N N . PRO B 1 55 ? 16.547 -2.521 9.422 1 96.69 55 PRO B N 1
ATOM 3960 C CA . PRO B 1 55 ? 15.383 -1.812 8.891 1 96.69 55 PRO B CA 1
ATOM 3961 C C . PRO B 1 55 ? 15.539 -1.432 7.418 1 96.69 55 PRO B C 1
ATOM 3963 O O . PRO B 1 55 ? 14.609 -1.604 6.625 1 96.69 55 PRO B O 1
ATOM 3966 N N . ASP B 1 56 ? 16.672 -0.96 7.012 1 95.56 56 ASP B N 1
ATOM 3967 C CA . ASP B 1 56 ? 16.891 -0.524 5.633 1 95.56 56 ASP B CA 1
ATOM 3968 C C . ASP B 1 56 ? 16.828 -1.705 4.668 1 95.56 56 ASP B C 1
ATOM 3970 O O . ASP B 1 56 ? 16.219 -1.613 3.605 1 95.56 56 ASP B O 1
ATOM 3974 N N . ASP B 1 57 ? 17.438 -2.775 5.066 1 97.38 57 ASP B N 1
ATOM 3975 C CA . ASP B 1 57 ? 17.406 -3.975 4.234 1 97.38 57 ASP B CA 1
ATOM 3976 C C . ASP B 1 57 ? 16 -4.551 4.137 1 97.38 57 ASP B C 1
ATOM 3978 O O . ASP B 1 57 ? 15.625 -5.113 3.107 1 97.38 57 ASP B O 1
ATOM 3982 N N . ALA B 1 58 ? 15.297 -4.453 5.25 1 98.25 58 ALA B N 1
ATOM 3983 C CA . ALA B 1 58 ? 13.922 -4.938 5.262 1 98.25 58 ALA B CA 1
ATOM 3984 C C . ALA B 1 58 ? 13.078 -4.223 4.211 1 98.25 58 ALA B C 1
ATOM 3986 O O . ALA B 1 58 ? 12.406 -4.867 3.402 1 98.25 58 ALA B O 1
ATOM 3987 N N . TYR B 1 59 ? 13.148 -2.951 4.145 1 97.81 59 TYR B N 1
ATOM 3988 C CA . TYR B 1 59 ? 12.375 -2.197 3.162 1 97.81 59 TYR B CA 1
ATOM 3989 C C . TYR B 1 59 ? 12.891 -2.457 1.752 1 97.81 59 TYR B C 1
ATOM 3991 O O . TYR B 1 59 ? 12.109 -2.502 0.799 1 97.81 59 TYR B O 1
ATOM 3999 N N . ALA B 1 60 ? 14.211 -2.604 1.634 1 96.75 60 ALA B N 1
ATOM 4000 C CA . ALA B 1 60 ? 14.805 -2.863 0.326 1 96.75 60 ALA B CA 1
ATOM 4001 C C . ALA B 1 60 ? 14.359 -4.215 -0.224 1 96.75 60 ALA B C 1
ATOM 4003 O O . ALA B 1 60 ? 14.406 -4.441 -1.435 1 96.75 60 ALA B O 1
ATOM 4004 N N . SER B 1 61 ? 13.938 -5.105 0.699 1 97 61 SER B N 1
ATOM 4005 C CA . SER B 1 61 ? 13.539 -6.449 0.284 1 97 61 SER B CA 1
ATOM 4006 C C . SER B 1 61 ? 12.141 -6.445 -0.323 1 97 61 SER B C 1
ATOM 4008 O O . SER B 1 61 ? 11.727 -7.426 -0.951 1 97 61 SER B O 1
ATOM 4010 N N . ILE B 1 62 ? 11.414 -5.445 -0.128 1 97.88 62 ILE B N 1
ATOM 4011 C CA . ILE B 1 62 ? 10.07 -5.352 -0.68 1 97.88 62 ILE B CA 1
ATOM 4012 C C . ILE B 1 62 ? 10.141 -5.027 -2.17 1 97.88 62 ILE B C 1
ATOM 4014 O O . ILE B 1 62 ? 10.703 -4 -2.561 1 97.88 62 ILE B O 1
ATOM 4018 N N . ASP B 1 63 ? 9.625 -5.871 -3.002 1 96.69 63 ASP B N 1
ATOM 4019 C CA . ASP B 1 63 ? 9.68 -5.711 -4.453 1 96.69 63 ASP B CA 1
ATOM 4020 C C . ASP B 1 63 ? 8.508 -4.883 -4.961 1 96.69 63 ASP B C 1
ATOM 4022 O O . ASP B 1 63 ? 7.457 -5.426 -5.305 1 96.69 63 ASP B O 1
ATOM 4026 N N . LEU B 1 64 ? 8.695 -3.627 -5.145 1 97.44 64 LEU B N 1
ATOM 4027 C CA . LEU B 1 64 ? 7.641 -2.682 -5.488 1 97.44 64 LEU B CA 1
ATOM 4028 C C . LEU B 1 64 ? 7.098 -2.951 -6.887 1 97.44 64 LEU B C 1
ATOM 4030 O O . LEU B 1 64 ? 5.902 -2.797 -7.137 1 97.44 64 LEU B O 1
ATOM 4034 N N . PRO B 1 65 ? 7.965 -3.322 -7.863 1 96.81 65 PRO B N 1
ATOM 4035 C CA . PRO B 1 65 ? 7.422 -3.664 -9.18 1 96.81 65 PRO B CA 1
ATOM 4036 C C . PRO B 1 65 ? 6.363 -4.766 -9.117 1 96.81 65 PRO B C 1
ATOM 4038 O O . PRO B 1 65 ? 5.34 -4.684 -9.797 1 96.81 65 PRO B O 1
ATOM 4041 N N . ILE B 1 66 ? 6.586 -5.758 -8.273 1 95.69 66 ILE B N 1
ATOM 4042 C CA . ILE B 1 66 ? 5.625 -6.844 -8.109 1 95.69 66 ILE B CA 1
ATOM 4043 C C . ILE B 1 66 ? 4.34 -6.305 -7.477 1 95.69 66 ILE B C 1
ATOM 4045 O O . ILE B 1 66 ? 3.24 -6.582 -7.957 1 95.69 66 ILE B O 1
ATOM 4049 N N . LEU B 1 67 ? 4.512 -5.504 -6.422 1 97.44 67 LEU B N 1
ATOM 4050 C CA . LEU B 1 67 ? 3.346 -4.934 -5.754 1 97.44 67 LEU B CA 1
ATOM 4051 C C . LEU B 1 67 ? 2.578 -4.012 -6.695 1 97.44 67 LEU B C 1
ATOM 4053 O O . LEU B 1 67 ? 1.345 -4.004 -6.695 1 97.44 67 LEU B O 1
ATOM 4057 N N . GLY B 1 68 ? 3.305 -3.191 -7.461 1 97.12 68 GLY B N 1
ATOM 4058 C CA . GLY B 1 68 ? 2.662 -2.318 -8.43 1 97.12 68 GLY B CA 1
ATOM 4059 C C . GLY B 1 68 ? 1.863 -3.074 -9.477 1 97.12 68 GLY B C 1
ATOM 4060 O O . GLY B 1 68 ? 0.761 -2.66 -9.844 1 97.12 68 GLY B O 1
ATOM 4061 N N . LEU B 1 69 ? 2.436 -4.129 -9.93 1 96.19 69 LEU B N 1
ATOM 4062 C CA . LEU B 1 69 ? 1.751 -4.938 -10.938 1 96.19 69 LEU B CA 1
ATOM 4063 C C . LEU B 1 69 ? 0.492 -5.57 -10.352 1 96.19 69 LEU B C 1
ATOM 4065 O O . LEU B 1 69 ? -0.565 -5.555 -10.992 1 96.19 69 LEU B O 1
ATOM 4069 N N . LEU B 1 70 ? 0.616 -6.188 -9.141 1 94.25 70 LEU B N 1
ATOM 4070 C CA . LEU B 1 70 ? -0.542 -6.773 -8.477 1 94.25 70 LEU B CA 1
ATOM 4071 C C . LEU B 1 70 ? -1.643 -5.734 -8.281 1 94.25 70 LEU B C 1
ATOM 4073 O O . LEU B 1 70 ? -2.809 -5.992 -8.594 1 94.25 70 LEU B O 1
ATOM 4077 N N . PHE B 1 71 ? -1.273 -4.562 -7.832 1 97.25 71 PHE B N 1
ATOM 4078 C CA . PHE B 1 71 ? -2.207 -3.459 -7.645 1 97.25 71 PHE B CA 1
ATOM 4079 C C . PHE B 1 71 ? -2.918 -3.127 -8.953 1 97.25 71 PHE B C 1
ATOM 4081 O O . PHE B 1 71 ? -4.148 -3.072 -9 1 97.25 71 PHE B O 1
ATOM 4088 N N . ALA B 1 72 ? -2.188 -2.893 -9.969 1 96.94 72 ALA B N 1
ATOM 4089 C CA . ALA B 1 72 ? -2.725 -2.434 -11.242 1 96.94 72 ALA B CA 1
ATOM 4090 C C . ALA B 1 72 ? -3.629 -3.494 -11.867 1 96.94 72 ALA B C 1
ATOM 4092 O O . ALA B 1 72 ? -4.672 -3.17 -12.438 1 96.94 72 ALA B O 1
ATOM 4093 N N . THR B 1 73 ? -3.232 -4.75 -11.773 1 93.81 73 THR B N 1
ATOM 4094 C CA . THR B 1 73 ? -4.027 -5.805 -12.391 1 93.81 73 THR B CA 1
ATOM 4095 C C . THR B 1 73 ? -5.363 -5.965 -11.664 1 93.81 73 THR B C 1
ATOM 4097 O O . THR B 1 73 ? -6.375 -6.297 -12.289 1 93.81 73 THR B O 1
ATOM 4100 N N . MET B 1 74 ? -5.359 -5.734 -10.352 1 94.06 74 MET B N 1
ATOM 4101 C CA . MET B 1 74 ? -6.625 -5.781 -9.625 1 94.06 74 MET B CA 1
ATOM 4102 C C . MET B 1 74 ? -7.547 -4.648 -10.062 1 94.06 74 MET B C 1
ATOM 4104 O O . MET B 1 74 ? -8.766 -4.828 -10.141 1 94.06 74 MET B O 1
ATOM 4108 N N . VAL B 1 75 ? -6.98 -3.455 -10.336 1 96 75 VAL B N 1
ATOM 4109 C CA . VAL B 1 75 ? -7.777 -2.342 -10.836 1 96 75 VAL B CA 1
ATOM 4110 C C . VAL B 1 75 ? -8.336 -2.686 -12.219 1 96 75 VAL B C 1
ATOM 4112 O O . VAL B 1 75 ? -9.539 -2.535 -12.461 1 96 75 VAL B O 1
ATOM 4115 N N . VAL B 1 76 ? -7.5 -3.193 -13.094 1 95.94 76 VAL B N 1
ATOM 4116 C CA . VAL B 1 76 ? -7.918 -3.578 -14.438 1 95.94 76 VAL B CA 1
ATOM 4117 C C . VAL B 1 76 ? -8.984 -4.668 -14.352 1 95.94 76 VAL B C 1
ATOM 4119 O O . VAL B 1 76 ? -10 -4.609 -15.047 1 95.94 76 VAL B O 1
ATOM 4122 N N . GLY B 1 77 ? -8.734 -5.668 -13.492 1 92.62 77 GLY B N 1
ATOM 4123 C CA . GLY B 1 77 ? -9.711 -6.73 -13.281 1 92.62 77 GLY B CA 1
ATOM 4124 C C . GLY B 1 77 ? -11.062 -6.223 -12.836 1 92.62 77 GLY B C 1
ATOM 4125 O O . GLY B 1 77 ? -12.102 -6.758 -13.227 1 92.62 77 GLY B O 1
ATOM 4126 N N . GLY B 1 78 ? -11.062 -5.148 -11.977 1 92.12 78 GLY B N 1
ATOM 4127 C CA . GLY B 1 78 ? -12.312 -4.535 -11.555 1 92.12 78 GLY B CA 1
ATOM 4128 C C . GLY B 1 78 ? -13.109 -3.949 -12.703 1 92.12 78 GLY B C 1
ATOM 4129 O O . GLY B 1 78 ? -14.328 -4.117 -12.766 1 92.12 78 GLY B O 1
ATOM 4130 N N . TYR B 1 79 ? -12.453 -3.297 -13.602 1 94.12 79 TYR B N 1
ATOM 4131 C CA . TYR B 1 79 ? -13.125 -2.713 -14.758 1 94.12 79 TYR B CA 1
ATOM 4132 C C . TYR B 1 79 ? -13.633 -3.797 -15.703 1 94.12 79 TYR B C 1
ATOM 4134 O O . TYR B 1 79 ? -14.703 -3.664 -16.297 1 94.12 79 TYR B O 1
ATOM 4142 N N . LEU B 1 80 ? -12.883 -4.816 -15.852 1 93 80 LEU B N 1
ATOM 4143 C CA . LEU B 1 80 ? -13.312 -5.914 -16.703 1 93 80 LEU B CA 1
ATOM 4144 C C . LEU B 1 80 ? -14.539 -6.605 -16.125 1 93 80 LEU B C 1
ATOM 4146 O O . LEU B 1 80 ? -15.445 -7.004 -16.859 1 93 80 LEU B O 1
ATOM 4150 N N . LYS B 1 81 ? -14.461 -6.789 -14.82 1 89.25 81 LYS B N 1
ATOM 4151 C CA . LYS B 1 81 ? -15.633 -7.348 -14.148 1 89.25 81 LYS B CA 1
ATOM 4152 C C . LYS B 1 81 ? -16.875 -6.5 -14.414 1 89.25 81 LYS B C 1
ATOM 4154 O O . LYS B 1 81 ? -17.938 -7.031 -14.727 1 89.25 81 LYS B O 1
ATOM 4159 N N . GLN B 1 82 ? -16.719 -5.23 -14.375 1 89.44 82 GLN B N 1
ATOM 4160 C CA . GLN B 1 82 ? -17.828 -4.305 -14.617 1 89.44 82 GLN B CA 1
ATOM 4161 C C . GLN B 1 82 ? -18.266 -4.355 -16.078 1 89.44 82 GLN B C 1
ATOM 4163 O O . GLN B 1 82 ? -19.438 -4.121 -16.391 1 89.44 82 GLN B O 1
ATOM 4168 N N . ALA B 1 83 ? -17.344 -4.648 -16.906 1 92 83 ALA B N 1
ATOM 4169 C CA . ALA B 1 83 ? -17.641 -4.719 -18.344 1 92 83 ALA B CA 1
ATOM 4170 C C . ALA B 1 83 ? -18.344 -6.023 -18.688 1 92 83 ALA B C 1
ATOM 4172 O O . ALA B 1 83 ? -18.781 -6.215 -19.828 1 92 83 ALA B O 1
ATOM 4173 N N . GLY B 1 84 ? -18.438 -6.941 -17.75 1 88.94 84 GLY B N 1
ATOM 4174 C CA . GLY B 1 84 ? -19.172 -8.18 -17.969 1 88.94 84 GLY B CA 1
ATOM 4175 C C . GLY B 1 84 ? -18.297 -9.32 -18.453 1 88.94 84 GLY B C 1
ATOM 4176 O O . GLY B 1 84 ? -18.797 -10.273 -19.047 1 88.94 84 GLY B O 1
ATOM 4177 N N . MET B 1 85 ? -17.094 -9.164 -18.25 1 87.12 85 MET B N 1
ATOM 4178 C CA . MET B 1 85 ? -16.156 -10.188 -18.703 1 87.12 85 MET B CA 1
ATOM 4179 C C . MET B 1 85 ? -16.516 -11.555 -18.125 1 87.12 85 MET B C 1
ATOM 4181 O O . MET B 1 85 ? -16.516 -12.555 -18.844 1 87.12 85 MET B O 1
ATOM 4185 N N . PHE B 1 86 ? -16.891 -11.633 -16.922 1 80.69 86 PHE B N 1
ATOM 4186 C CA . PHE B 1 86 ? -17.141 -12.914 -16.25 1 80.69 86 PHE B CA 1
ATOM 4187 C C . PHE B 1 86 ? -18.5 -13.484 -16.656 1 80.69 86 PHE B C 1
ATOM 4189 O O . PHE B 1 86 ? -18.672 -14.703 -16.688 1 80.69 86 PHE B O 1
ATOM 4196 N N . ALA B 1 87 ? -19.359 -12.57 -17.016 1 82.69 87 ALA B N 1
ATOM 4197 C CA . ALA B 1 87 ? -20.609 -13.039 -17.625 1 82.69 87 ALA B CA 1
ATOM 4198 C C . ALA B 1 87 ? -20.359 -13.711 -18.969 1 82.69 87 ALA B C 1
ATOM 4200 O O . ALA B 1 87 ? -21 -14.703 -19.297 1 82.69 87 ALA B O 1
ATOM 4201 N N . HIS B 1 88 ? -19.469 -13.18 -19.688 1 86.81 88 HIS B N 1
ATOM 4202 C CA . HIS B 1 88 ? -19.094 -13.789 -20.969 1 86.81 88 HIS B CA 1
ATOM 4203 C C . HIS B 1 88 ? -18.484 -15.172 -20.766 1 86.81 88 HIS B C 1
ATOM 4205 O O . HIS B 1 88 ? -18.75 -16.094 -21.531 1 86.81 88 HIS B O 1
ATOM 4211 N N . LEU B 1 89 ? -17.703 -15.344 -19.734 1 87.38 89 LEU B N 1
ATOM 4212 C CA . LEU B 1 89 ? -17.109 -16.641 -19.422 1 87.38 89 LEU B CA 1
ATOM 4213 C C . LEU B 1 89 ? -18.188 -17.641 -19.016 1 87.38 89 LEU B C 1
ATOM 4215 O O . LEU B 1 89 ? -18.125 -18.812 -19.406 1 87.38 89 LEU B O 1
ATOM 4219 N N . GLY B 1 90 ? -19.109 -17.141 -18.266 1 82.62 90 GLY B N 1
ATOM 4220 C CA . GLY B 1 90 ? -20.234 -17.984 -17.922 1 82.62 90 GLY B CA 1
ATOM 4221 C C . GLY B 1 90 ? -21.016 -18.469 -19.125 1 82.62 90 GLY B C 1
ATOM 4222 O O . GLY B 1 90 ? -21.391 -19.641 -19.203 1 82.62 90 GLY B O 1
ATOM 4223 N N . ARG B 1 91 ? -21.219 -17.594 -20.078 1 84.62 91 ARG B N 1
ATOM 4224 C CA . ARG B 1 91 ? -21.938 -17.953 -21.312 1 84.62 91 ARG B CA 1
ATOM 4225 C C . ARG B 1 91 ? -21.156 -18.984 -22.125 1 84.62 91 ARG B C 1
ATOM 4227 O O . ARG B 1 91 ? -21.734 -19.875 -22.734 1 84.62 91 ARG B O 1
ATOM 4234 N N . LEU B 1 92 ? -19.953 -18.797 -22.125 1 87.44 92 LEU B N 1
ATOM 4235 C CA . LEU B 1 92 ? -19.109 -19.75 -22.828 1 87.44 92 LEU B CA 1
ATOM 4236 C C . LEU B 1 92 ? -19.203 -21.141 -22.203 1 87.44 92 LEU B C 1
ATOM 4238 O O . LEU B 1 92 ? -19.203 -22.141 -22.906 1 87.44 92 LEU B O 1
ATOM 4242 N N . LEU B 1 93 ? -19.297 -21.141 -20.891 1 88 93 LEU B N 1
ATOM 4243 C CA . LEU B 1 93 ? -19.422 -22.406 -20.172 1 88 93 LEU B CA 1
ATOM 4244 C C . LEU B 1 93 ? -20.781 -23.047 -20.453 1 88 93 LEU B C 1
ATOM 4246 O O . LEU B 1 93 ? -20.891 -24.266 -20.547 1 88 93 LEU B O 1
ATOM 4250 N N . ALA B 1 94 ? -21.75 -22.25 -20.656 1 84.69 94 ALA B N 1
ATOM 4251 C CA . ALA B 1 94 ? -23.125 -22.734 -20.844 1 84.69 94 ALA B CA 1
ATOM 4252 C C . ALA B 1 94 ? -23.391 -23.031 -22.328 1 84.69 94 ALA B C 1
ATOM 4254 O O . ALA B 1 94 ? -24.453 -23.547 -22.672 1 84.69 94 ALA B O 1
ATOM 4255 N N . TRP B 1 95 ? -22.469 -22.703 -23.141 1 82.31 95 TRP B N 1
ATOM 4256 C CA . TRP B 1 95 ? -22.688 -22.797 -24.578 1 82.31 95 TRP B CA 1
ATOM 4257 C C . TRP B 1 95 ? -22.906 -24.234 -25.016 1 82.31 95 TRP B C 1
ATOM 4259 O O . TRP B 1 95 ? -22.156 -25.125 -24.641 1 82.31 95 TRP B O 1
ATOM 4269 N N . ARG B 1 96 ? -23.906 -24.484 -25.844 1 69.5 96 ARG B N 1
ATOM 4270 C CA . ARG B 1 96 ? -24.281 -25.719 -26.531 1 69.5 96 ARG B CA 1
ATOM 4271 C C . ARG B 1 96 ? -24.219 -26.906 -25.562 1 69.5 96 ARG B C 1
ATOM 4273 O O . ARG B 1 96 ? -23.484 -27.859 -25.797 1 69.5 96 ARG B O 1
ATOM 4280 N N . CYS B 1 97 ? -24.844 -26.828 -24.516 1 65.69 97 CYS B N 1
ATOM 4281 C CA . CYS B 1 97 ? -24.812 -27.859 -23.484 1 65.69 97 CYS B CA 1
ATOM 4282 C C . CYS B 1 97 ? -25.453 -29.141 -23.984 1 65.69 97 CYS B C 1
ATOM 4284 O O . CYS B 1 97 ? -26.562 -29.125 -24.531 1 65.69 97 CYS B O 1
ATOM 4286 N N . ARG B 1 98 ? -24.625 -30.156 -24.234 1 69.25 98 ARG B N 1
ATOM 4287 C CA . ARG B 1 98 ? -25.094 -31.484 -24.578 1 69.25 98 ARG B CA 1
ATOM 4288 C C . ARG B 1 98 ? -25.531 -32.25 -23.344 1 69.25 98 ARG B C 1
ATOM 4290 O O . ARG B 1 98 ? -25.188 -31.875 -22.219 1 69.25 98 ARG B O 1
ATOM 4297 N N . PRO B 1 99 ? -26.328 -33.312 -23.75 1 71.44 99 PRO B N 1
ATOM 4298 C CA . PRO B 1 99 ? -26.703 -34.156 -22.625 1 71.44 99 PRO B CA 1
ATOM 4299 C C . PRO B 1 99 ? -25.5 -34.812 -21.938 1 71.44 99 PRO B C 1
ATOM 4301 O O . PRO B 1 99 ? -24.547 -35.188 -22.609 1 71.44 99 PRO B O 1
ATOM 4304 N N . GLY B 1 100 ? -25.484 -34.719 -20.672 1 81.75 100 GLY B N 1
ATOM 4305 C CA . GLY B 1 100 ? -24.375 -35.219 -19.859 1 81.75 100 GLY B CA 1
ATOM 4306 C C . GLY B 1 100 ? -23.453 -34.125 -19.375 1 81.75 100 GLY B C 1
ATOM 4307 O O . GLY B 1 100 ? -23.688 -32.938 -19.625 1 81.75 100 GLY B O 1
ATOM 4308 N N . GLY B 1 101 ? -22.484 -34.531 -18.594 1 91.75 101 GLY B N 1
ATOM 4309 C CA . GLY B 1 101 ? -21.641 -33.562 -17.969 1 91.75 101 GLY B CA 1
ATOM 4310 C C . GLY B 1 101 ? -20.203 -33.594 -18.453 1 91.75 101 GLY B C 1
ATOM 4311 O O . GLY B 1 101 ? -19.375 -32.812 -18.031 1 91.75 101 GLY B O 1
ATOM 4312 N N . ARG B 1 102 ? -19.875 -34.594 -19.469 1 94.25 102 ARG B N 1
ATOM 4313 C CA . ARG B 1 102 ? -18.5 -34.75 -19.922 1 94.25 102 ARG B CA 1
ATOM 4314 C C . ARG B 1 102 ? -18.031 -33.562 -20.75 1 94.25 102 ARG B C 1
ATOM 4316 O O . ARG B 1 102 ? -16.891 -33.125 -20.609 1 94.25 102 ARG B O 1
ATOM 4323 N N . ASP B 1 103 ? -18.859 -33.062 -21.609 1 92.69 103 ASP B N 1
ATOM 4324 C CA . ASP B 1 103 ? -18.531 -31.891 -22.406 1 92.69 103 ASP B CA 1
ATOM 4325 C C . ASP B 1 103 ? -18.375 -30.656 -21.516 1 92.69 103 ASP B C 1
ATOM 4327 O O . ASP B 1 103 ? -17.484 -29.844 -21.75 1 92.69 103 ASP B O 1
ATOM 4331 N N . LEU B 1 104 ? -19.281 -30.547 -20.531 1 93.31 104 LEU B N 1
ATOM 4332 C CA . LEU B 1 104 ? -19.203 -29.438 -19.594 1 93.31 104 LEU B CA 1
ATOM 4333 C C . LEU B 1 104 ? -17.906 -29.469 -18.812 1 93.31 104 LEU B C 1
ATOM 4335 O O . LEU B 1 104 ? -17.266 -28.422 -18.594 1 93.31 104 LEU B O 1
ATOM 4339 N N . LEU B 1 105 ? -17.562 -30.656 -18.359 1 96.06 105 LEU B N 1
ATOM 4340 C CA . LEU B 1 105 ? -16.312 -30.812 -17.625 1 96.06 105 LEU B CA 1
ATOM 4341 C C . LEU B 1 105 ? -15.125 -30.328 -18.453 1 96.06 105 LEU B C 1
ATOM 4343 O O . LEU B 1 105 ? -14.258 -29.625 -17.938 1 96.06 105 LEU B O 1
ATOM 4347 N N . CYS B 1 106 ? -15.094 -30.688 -19.734 1 95.56 106 CYS B N 1
ATOM 4348 C CA . CYS B 1 106 ? -14.023 -30.266 -20.625 1 95.56 106 CYS B CA 1
ATOM 4349 C C . CYS B 1 106 ? -14.031 -28.75 -20.812 1 95.56 106 CYS B C 1
ATOM 4351 O O . CYS B 1 106 ? -12.977 -28.125 -20.812 1 95.56 106 CYS B O 1
ATOM 4353 N N . ARG B 1 107 ? -15.141 -28.203 -20.938 1 95.44 107 ARG B N 1
ATOM 4354 C CA . ARG B 1 107 ? -15.25 -26.766 -21.109 1 95.44 107 ARG B CA 1
ATOM 4355 C C . ARG B 1 107 ? -14.781 -26.016 -19.859 1 95.44 107 ARG B C 1
ATOM 4357 O O . ARG B 1 107 ? -14.117 -24.984 -19.953 1 95.44 107 ARG B O 1
ATOM 4364 N N . VAL B 1 108 ? -15.203 -26.547 -18.688 1 96.62 108 VAL B N 1
ATOM 4365 C CA . VAL B 1 108 ? -14.766 -25.938 -17.438 1 96.62 108 VAL B CA 1
ATOM 4366 C C . VAL B 1 108 ? -13.242 -25.938 -17.359 1 96.62 108 VAL B C 1
ATOM 4368 O O . VAL B 1 108 ? -12.633 -24.938 -16.969 1 96.62 108 VAL B O 1
ATOM 4371 N N . CYS B 1 109 ? -12.664 -27.031 -17.75 1 97.75 109 CYS B N 1
ATOM 4372 C CA . CYS B 1 109 ? -11.203 -27.156 -17.719 1 97.75 109 CYS B CA 1
ATOM 4373 C C . CYS B 1 109 ? -10.562 -26.125 -18.641 1 97.75 109 CYS B C 1
ATOM 4375 O O . CYS B 1 109 ? -9.688 -25.359 -18.219 1 97.75 109 CYS B O 1
ATOM 4377 N N . VAL B 1 110 ? -10.992 -26.031 -19.859 1 96.69 110 VAL B N 1
ATOM 4378 C CA . VAL B 1 110 ? -10.352 -25.203 -20.891 1 96.69 110 VAL B CA 1
ATOM 4379 C C . VAL B 1 110 ? -10.586 -23.734 -20.594 1 96.69 110 VAL B C 1
ATOM 4381 O O . VAL B 1 110 ? -9.648 -22.922 -20.609 1 96.69 110 VAL B O 1
ATOM 4384 N N . VAL B 1 111 ? -11.789 -23.359 -20.266 1 95.56 111 VAL B N 1
ATOM 4385 C CA . VAL B 1 111 ? -12.141 -21.969 -20 1 95.56 111 VAL B CA 1
ATOM 4386 C C . VAL B 1 111 ? -11.406 -21.469 -18.766 1 95.56 111 VAL B C 1
ATOM 4388 O O . VAL B 1 111 ? -10.859 -20.359 -18.766 1 95.56 111 VAL B O 1
ATOM 4391 N N . THR B 1 112 ? -11.414 -22.297 -17.734 1 97.12 112 THR B N 1
ATOM 4392 C CA . THR B 1 112 ? -10.742 -21.906 -16.5 1 97.12 112 THR B CA 1
ATOM 4393 C C . THR B 1 112 ? -9.242 -21.75 -16.719 1 97.12 112 THR B C 1
ATOM 4395 O O . THR B 1 112 ? -8.633 -20.797 -16.234 1 97.12 112 THR B O 1
ATOM 4398 N N . ALA B 1 113 ? -8.672 -22.688 -17.438 1 97.94 113 ALA B N 1
ATOM 4399 C CA . ALA B 1 113 ? -7.238 -22.625 -17.688 1 97.94 113 ALA B CA 1
ATOM 4400 C C . ALA B 1 113 ? -6.859 -21.375 -18.469 1 97.94 113 ALA B C 1
ATOM 4402 O O . ALA B 1 113 ? -5.906 -20.672 -18.109 1 97.94 113 ALA B O 1
ATOM 4403 N N . LEU B 1 114 ? -7.578 -21.031 -19.484 1 95.38 114 LEU B N 1
ATOM 4404 C CA . LEU B 1 114 ? -7.293 -19.859 -20.297 1 95.38 114 LEU B CA 1
ATOM 4405 C C . LEU B 1 114 ? -7.535 -18.578 -19.5 1 95.38 114 LEU B C 1
ATOM 4407 O O . LEU B 1 114 ? -6.734 -17.641 -19.562 1 95.38 114 LEU B O 1
ATOM 4411 N N . ALA B 1 115 ? -8.602 -18.562 -18.766 1 94.88 115 ALA B N 1
ATOM 4412 C CA . ALA B 1 115 ? -8.938 -17.391 -17.969 1 94.88 115 ALA B CA 1
ATOM 4413 C C . ALA B 1 115 ? -7.887 -17.156 -16.891 1 94.88 115 ALA B C 1
ATOM 4415 O O . ALA B 1 115 ? -7.504 -16.016 -16.625 1 94.88 115 ALA B O 1
ATOM 4416 N N . SER B 1 116 ? -7.438 -18.219 -16.234 1 96.94 116 SER B N 1
ATOM 4417 C CA . SER B 1 116 ? -6.496 -18.078 -15.133 1 96.94 116 SER B CA 1
ATOM 4418 C C . SER B 1 116 ? -5.129 -17.609 -15.625 1 96.94 116 SER B C 1
ATOM 4420 O O . SER B 1 116 ? -4.387 -16.953 -14.891 1 96.94 116 SER B O 1
ATOM 4422 N N . ALA B 1 117 ? -4.754 -17.938 -16.891 1 96.5 117 ALA B N 1
ATOM 4423 C CA . ALA B 1 117 ? -3.504 -17.469 -17.484 1 96.5 117 ALA B CA 1
ATOM 4424 C C . ALA B 1 117 ? -3.508 -15.945 -17.625 1 96.5 117 ALA B C 1
ATOM 4426 O O . ALA B 1 117 ? -2.453 -15.312 -17.594 1 96.5 117 ALA B O 1
ATOM 4427 N N . LEU B 1 118 ? -4.723 -15.383 -17.656 1 91.44 118 LEU B N 1
ATOM 4428 C CA . LEU B 1 118 ? -4.84 -13.945 -17.906 1 91.44 118 LEU B CA 1
ATOM 4429 C C . LEU B 1 118 ? -5.234 -13.203 -16.641 1 91.44 118 LEU B C 1
ATOM 4431 O O . LEU B 1 118 ? -4.832 -12.055 -16.438 1 91.44 118 LEU B O 1
ATOM 4435 N N . PHE B 1 119 ? -6.098 -13.789 -15.75 1 89.88 119 PHE B N 1
ATOM 4436 C CA . PHE B 1 119 ? -6.676 -13.078 -14.617 1 89.88 119 PHE B CA 1
ATOM 4437 C C . PHE B 1 119 ? -6.234 -13.703 -13.305 1 89.88 119 PHE B C 1
ATOM 4439 O O . PHE B 1 119 ? -6.828 -13.445 -12.25 1 89.88 119 PHE B O 1
ATOM 4446 N N . THR B 1 120 ? -5.324 -14.516 -13.266 1 93.19 120 THR B N 1
ATOM 4447 C CA . THR B 1 120 ? -4.766 -15.227 -12.117 1 93.19 120 THR B CA 1
ATOM 4448 C C . THR B 1 120 ? -5.668 -16.391 -11.703 1 93.19 120 THR B C 1
ATOM 4450 O O . THR B 1 120 ? -6.871 -16.359 -11.961 1 93.19 120 THR B O 1
ATOM 4453 N N . ASN B 1 121 ? -5.121 -17.328 -11.07 1 96.75 121 ASN B N 1
ATOM 4454 C CA . ASN B 1 121 ? -5.859 -18.5 -10.625 1 96.75 121 ASN B CA 1
ATOM 4455 C C . ASN B 1 121 ? -6.84 -18.156 -9.508 1 96.75 121 ASN B C 1
ATOM 4457 O O . ASN B 1 121 ? -8.008 -18.547 -9.555 1 96.75 121 ASN B O 1
ATOM 4461 N N . ASP B 1 122 ? -6.512 -17.266 -8.594 1 93.62 122 ASP B N 1
ATOM 4462 C CA . ASP B 1 122 ? -7.383 -16.891 -7.484 1 93.62 122 ASP B CA 1
ATOM 4463 C C . ASP B 1 122 ? -8.641 -16.172 -7.988 1 93.62 122 ASP B C 1
ATOM 4465 O O . ASP B 1 122 ? -9.75 -16.5 -7.57 1 93.62 122 ASP B O 1
ATOM 4469 N N . THR B 1 123 ? -8.469 -15.258 -8.828 1 90.44 123 THR B N 1
ATOM 4470 C CA . THR B 1 123 ? -9.586 -14.477 -9.344 1 90.44 123 THR B CA 1
ATOM 4471 C C . THR B 1 123 ? -10.555 -15.367 -10.109 1 90.44 123 THR B C 1
ATOM 4473 O O . THR B 1 123 ? -11.773 -15.25 -9.945 1 90.44 123 THR B O 1
ATOM 4476 N N . CYS B 1 124 ? -10.078 -16.219 -10.898 1 93.56 124 CYS B N 1
ATOM 4477 C CA . CYS B 1 124 ? -10.914 -17.141 -11.664 1 93.56 124 CYS B CA 1
ATOM 4478 C C . CYS B 1 124 ? -11.734 -18.031 -10.742 1 93.56 124 CYS B C 1
ATOM 4480 O O . CYS B 1 124 ? -12.922 -18.266 -10.992 1 93.56 124 CYS B O 1
ATOM 4482 N N . CYS B 1 125 ? -11.141 -18.469 -9.688 1 95.75 125 CYS B N 1
ATOM 4483 C CA . CYS B 1 125 ? -11.836 -19.359 -8.75 1 95.75 125 CYS B CA 1
ATOM 4484 C C . CYS B 1 125 ? -12.922 -18.594 -7.996 1 95.75 125 CYS B C 1
ATOM 4486 O O . CYS B 1 125 ? -14 -19.141 -7.746 1 95.75 125 CYS B O 1
ATOM 4488 N N . VAL B 1 126 ? -12.656 -17.375 -7.68 1 90.44 126 VAL B N 1
ATOM 4489 C CA . VAL B 1 126 ? -13.641 -16.562 -6.977 1 90.44 126 VAL B CA 1
ATOM 4490 C C . VAL B 1 126 ? -14.867 -16.359 -7.863 1 90.44 126 VAL B C 1
ATOM 4492 O O . VAL B 1 126 ? -16 -16.422 -7.395 1 90.44 126 VAL B O 1
ATOM 4495 N N . VAL B 1 127 ? -14.688 -16.25 -9.086 1 88.56 127 VAL B N 1
ATOM 4496 C CA . VAL B 1 127 ? -15.758 -15.812 -9.977 1 88.56 127 VAL B CA 1
ATOM 4497 C C . VAL B 1 127 ? -16.484 -17.031 -10.547 1 88.56 127 VAL B C 1
ATOM 4499 O O . VAL B 1 127 ? -17.719 -17.062 -10.602 1 88.56 127 VAL B O 1
ATOM 4502 N N . LEU B 1 128 ? -15.781 -18.031 -10.898 1 93.75 128 LEU B N 1
ATOM 4503 C CA . LEU B 1 128 ? -16.344 -19.094 -11.711 1 93.75 128 LEU B CA 1
ATOM 4504 C C . LEU B 1 128 ? -16.953 -20.188 -10.836 1 93.75 128 LEU B C 1
ATOM 4506 O O . LEU B 1 128 ? -17.75 -21 -11.305 1 93.75 128 LEU B O 1
ATOM 4510 N N . THR B 1 129 ? -16.562 -20.234 -9.578 1 95.81 129 THR B N 1
ATOM 4511 C CA . THR B 1 129 ? -17.031 -21.328 -8.727 1 95.81 129 THR B CA 1
ATOM 4512 C C . THR B 1 129 ? -18.547 -21.359 -8.68 1 95.81 129 THR B C 1
ATOM 4514 O O . THR B 1 129 ? -19.156 -22.406 -8.953 1 95.81 129 THR B O 1
ATOM 4517 N N . GLU B 1 130 ? -19.141 -20.266 -8.406 1 91.06 130 GLU B N 1
ATOM 4518 C CA . GLU B 1 130 ? -20.594 -20.219 -8.312 1 91.06 130 GLU B CA 1
ATOM 4519 C C . GLU B 1 130 ? -21.25 -20.516 -9.664 1 91.06 130 GLU B C 1
ATOM 4521 O O . GLU B 1 130 ? -22.266 -21.203 -9.727 1 91.06 130 GLU B O 1
ATOM 4526 N N . PHE B 1 131 ? -20.672 -20.062 -10.688 1 90.81 131 PHE B N 1
ATOM 4527 C CA . PHE B 1 131 ? -21.203 -20.281 -12.031 1 90.81 131 PHE B CA 1
ATOM 4528 C C . PHE B 1 131 ? -21.188 -21.766 -12.383 1 90.81 131 PHE B C 1
ATOM 4530 O O . PHE B 1 131 ? -22.156 -22.297 -12.93 1 90.81 131 PHE B O 1
ATOM 4537 N N . VAL B 1 132 ? -20.109 -22.344 -12.125 1 94.62 132 VAL B N 1
ATOM 4538 C CA . VAL B 1 132 ? -19.938 -23.766 -12.445 1 94.62 132 VAL B CA 1
ATOM 4539 C C . VAL B 1 132 ? -20.938 -24.594 -11.641 1 94.62 132 VAL B C 1
ATOM 4541 O O . VAL B 1 132 ? -21.531 -25.547 -12.172 1 94.62 132 VAL B O 1
ATOM 4544 N N . LEU B 1 133 ? -21.141 -24.234 -10.414 1 94.75 133 LEU B N 1
ATOM 4545 C CA . LEU B 1 133 ? -22.078 -24.953 -9.555 1 94.75 133 LEU B CA 1
ATOM 4546 C C . LEU B 1 133 ? -23.516 -24.781 -10.055 1 94.75 133 LEU B C 1
ATOM 4548 O O . LEU B 1 133 ? -24.297 -25.719 -10.031 1 94.75 133 LEU B O 1
ATOM 4552 N N . GLN B 1 134 ? -23.828 -23.641 -10.461 1 91.44 134 GLN B N 1
ATOM 4553 C CA . GLN B 1 134 ? -25.172 -23.375 -11 1 91.44 134 GLN B CA 1
ATOM 4554 C C . GLN B 1 134 ? -25.422 -24.188 -12.258 1 91.44 134 GLN B C 1
ATOM 4556 O O . GLN B 1 134 ? -26.5 -24.75 -12.438 1 91.44 134 GLN B O 1
ATOM 4561 N N . LEU B 1 135 ? -24.484 -24.25 -13.086 1 89.5 135 LEU B N 1
ATOM 4562 C CA . LEU B 1 135 ? -24.609 -25.016 -14.328 1 89.5 135 LEU B CA 1
ATOM 4563 C C . LEU B 1 135 ? -24.766 -26.5 -14.031 1 89.5 135 LEU B C 1
ATOM 4565 O O . LEU B 1 135 ? -25.547 -27.188 -14.695 1 89.5 135 LEU B O 1
ATOM 4569 N N . ALA B 1 136 ? -23.969 -26.953 -13.109 1 92.25 136 ALA B N 1
ATOM 4570 C CA . ALA B 1 136 ? -24.078 -28.359 -12.703 1 92.25 136 ALA B CA 1
ATOM 4571 C C . ALA B 1 136 ? -25.453 -28.641 -12.109 1 92.25 136 ALA B C 1
ATOM 4573 O O . ALA B 1 136 ? -26.047 -29.688 -12.383 1 92.25 136 ALA B O 1
ATOM 4574 N N . ALA B 1 137 ? -25.906 -27.719 -11.344 1 91.69 137 ALA B N 1
ATOM 4575 C CA . ALA B 1 137 ? -27.219 -27.875 -10.742 1 91.69 137 ALA B CA 1
ATOM 4576 C C . ALA B 1 137 ? -28.312 -27.922 -11.805 1 91.69 137 ALA B C 1
ATOM 4578 O O . ALA B 1 137 ? -29.25 -28.734 -11.711 1 91.69 137 ALA B O 1
ATOM 4579 N N . ASP B 1 138 ? -28.219 -27.125 -12.742 1 86.81 138 ASP B N 1
ATOM 4580 C CA . ASP B 1 138 ? -29.188 -27.062 -13.82 1 86.81 138 ASP B CA 1
ATOM 4581 C C . ASP B 1 138 ? -29.25 -28.391 -14.578 1 86.81 138 ASP B C 1
ATOM 4583 O O . ASP B 1 138 ? -30.312 -28.766 -15.086 1 86.81 138 ASP B O 1
ATOM 4587 N N . ARG B 1 139 ? -28.219 -29.047 -14.539 1 87.56 139 ARG B N 1
ATOM 4588 C CA . ARG B 1 139 ? -28.156 -30.297 -15.305 1 87.56 139 ARG B CA 1
ATOM 4589 C C . ARG B 1 139 ? -28.219 -31.5 -14.375 1 87.56 139 ARG B C 1
ATOM 4591 O O . ARG B 1 139 ? -28.016 -32.625 -14.812 1 87.56 139 ARG B O 1
ATOM 4598 N N . LYS B 1 140 ? -28.391 -31.234 -13.125 1 89.62 140 LYS B N 1
ATOM 4599 C CA . LYS B 1 140 ? -28.5 -32.25 -12.102 1 89.62 140 LYS B CA 1
ATOM 4600 C C . LYS B 1 140 ? -27.25 -33.125 -12.062 1 89.62 140 LYS B C 1
ATOM 4602 O O . LYS B 1 140 ? -27.344 -34.375 -12.047 1 89.62 140 LYS B O 1
ATOM 4607 N N . LEU B 1 141 ? -26.219 -32.531 -12.188 1 92.88 141 LEU B N 1
ATOM 4608 C CA . LEU B 1 141 ? -24.922 -33.219 -12.141 1 92.88 141 LEU B CA 1
ATOM 4609 C C . LEU B 1 141 ? -24.266 -33 -10.781 1 92.88 141 LEU B C 1
ATOM 4611 O O . LEU B 1 141 ? -24.562 -32.062 -10.07 1 92.88 141 LEU B O 1
ATOM 4615 N N . PRO B 1 142 ? -23.422 -33.969 -10.445 1 94.62 142 PRO B N 1
ATOM 4616 C CA . PRO B 1 142 ? -22.703 -33.781 -9.18 1 94.62 142 PRO B CA 1
ATOM 4617 C C . PRO B 1 142 ? -21.734 -32.594 -9.219 1 94.62 142 PRO B C 1
ATOM 4619 O O . PRO B 1 142 ? -21.109 -32.344 -10.25 1 94.62 142 PRO B O 1
ATOM 4622 N N . ALA B 1 143 ? -21.484 -31.953 -8.109 1 96.25 143 ALA B N 1
ATOM 4623 C CA . ALA B 1 143 ? -20.656 -30.75 -8 1 96.25 143 ALA B CA 1
ATOM 4624 C C . ALA B 1 143 ? -19.172 -31.109 -8.008 1 96.25 143 ALA B C 1
ATOM 4626 O O . ALA B 1 143 ? -18.359 -30.391 -8.609 1 96.25 143 ALA B O 1
ATOM 4627 N N . LYS B 1 144 ? -18.781 -32.219 -7.426 1 96.75 144 LYS B N 1
ATOM 4628 C CA . LYS B 1 144 ? -17.406 -32.562 -7.062 1 96.75 144 LYS B CA 1
ATOM 4629 C C . LYS B 1 144 ? -16.5 -32.594 -8.289 1 96.75 144 LYS B C 1
ATOM 4631 O O . LYS B 1 144 ? -15.445 -31.953 -8.297 1 96.75 144 LYS B O 1
ATOM 4636 N N . PRO B 1 145 ? -16.906 -33.281 -9.391 1 97.12 145 PRO B N 1
ATOM 4637 C CA . PRO B 1 145 ? -16 -33.312 -10.539 1 97.12 145 PRO B CA 1
ATOM 4638 C C . PRO B 1 145 ? -15.727 -31.938 -11.125 1 97.12 145 PRO B C 1
ATOM 4640 O O . PRO B 1 145 ? -14.617 -31.656 -11.57 1 97.12 145 PRO B O 1
ATOM 4643 N N . PHE B 1 146 ? -16.672 -31.078 -11.039 1 97.31 146 PHE B N 1
ATOM 4644 C CA . PHE B 1 146 ? -16.531 -29.766 -11.641 1 97.31 146 PHE B CA 1
ATOM 4645 C C . PHE B 1 146 ? -15.703 -28.844 -10.742 1 97.31 146 PHE B C 1
ATOM 4647 O O . PHE B 1 146 ? -14.961 -28 -11.234 1 97.31 146 PHE B O 1
ATOM 4654 N N . LEU B 1 147 ? -15.844 -29 -9.445 1 98.06 147 LEU B N 1
ATOM 4655 C CA . LEU B 1 147 ? -15.023 -28.234 -8.516 1 98.06 147 LEU B CA 1
ATOM 4656 C C . LEU B 1 147 ? -13.555 -28.625 -8.641 1 98.06 147 LEU B C 1
ATOM 4658 O O . LEU B 1 147 ? -12.672 -27.766 -8.617 1 98.06 147 LEU B O 1
ATOM 4662 N N . LEU B 1 148 ? -13.312 -29.922 -8.766 1 98.25 148 LEU B N 1
ATOM 4663 C CA . LEU B 1 148 ? -11.953 -30.391 -8.977 1 98.25 148 LEU B CA 1
ATOM 4664 C C . LEU B 1 148 ? -11.398 -29.875 -10.305 1 98.25 148 LEU B C 1
ATOM 4666 O O . LEU B 1 148 ? -10.242 -29.453 -10.375 1 98.25 148 LEU B O 1
ATOM 4670 N N . ALA B 1 149 ? -12.242 -29.906 -11.336 1 98.25 149 ALA B N 1
ATOM 4671 C CA . ALA B 1 149 ? -11.852 -29.406 -12.648 1 98.25 149 ALA B CA 1
ATOM 4672 C C . ALA B 1 149 ? -11.484 -27.922 -12.578 1 98.25 149 ALA B C 1
ATOM 4674 O O . ALA B 1 149 ? -10.477 -27.5 -13.133 1 98.25 149 ALA B O 1
ATOM 4675 N N . LEU B 1 150 ? -12.297 -27.188 -11.875 1 98.19 150 LEU B N 1
ATOM 4676 C CA . LEU B 1 150 ? -12.102 -25.75 -11.75 1 98.19 150 LEU B CA 1
ATOM 4677 C C . LEU B 1 150 ? -10.805 -25.438 -11.008 1 98.19 150 LEU B C 1
ATOM 4679 O O . LEU B 1 150 ? -9.961 -24.688 -11.5 1 98.19 150 LEU B O 1
ATOM 4683 N N . ALA B 1 151 ? -10.594 -26 -9.883 1 98.19 151 ALA B N 1
ATOM 4684 C CA . ALA B 1 151 ? -9.445 -25.719 -9.031 1 98.19 151 ALA B CA 1
ATOM 4685 C C . ALA B 1 151 ? -8.141 -26.125 -9.703 1 98.19 151 ALA B C 1
ATOM 4687 O O . ALA B 1 151 ? -7.203 -25.328 -9.797 1 98.19 151 ALA B O 1
ATOM 4688 N N . THR B 1 152 ? -8.07 -27.344 -10.203 1 98.56 152 THR B N 1
ATOM 4689 C CA . THR B 1 152 ? -6.824 -27.875 -10.742 1 98.56 152 THR B CA 1
ATOM 4690 C C . THR B 1 152 ? -6.492 -27.203 -12.078 1 98.56 152 THR B C 1
ATOM 4692 O O . THR B 1 152 ? -5.324 -26.922 -12.367 1 98.56 152 THR B O 1
ATOM 4695 N N . SER B 1 153 ? -7.484 -26.922 -12.875 1 98.62 153 SER B N 1
ATOM 4696 C CA . SER B 1 153 ? -7.25 -26.266 -14.164 1 98.62 153 SER B CA 1
ATOM 4697 C C . SER B 1 153 ? -6.832 -24.812 -13.977 1 98.62 153 SER B C 1
ATOM 4699 O O . SER B 1 153 ? -6.043 -24.281 -14.766 1 98.62 153 SER B O 1
ATOM 4701 N N . ALA B 1 154 ? -7.414 -24.188 -12.953 1 98.5 154 ALA B N 1
ATOM 4702 C CA . ALA B 1 154 ? -6.992 -22.812 -12.664 1 98.5 154 ALA B CA 1
ATOM 4703 C C . ALA B 1 154 ? -5.504 -22.75 -12.344 1 98.5 154 ALA B C 1
ATOM 4705 O O . ALA B 1 154 ? -4.789 -21.891 -12.852 1 98.5 154 ALA B O 1
ATOM 4706 N N . ASN B 1 155 ? -5.016 -23.656 -11.578 1 98.56 155 ASN B N 1
ATOM 4707 C CA . ASN B 1 155 ? -3.6 -23.719 -11.234 1 98.56 155 ASN B CA 1
ATOM 4708 C C . ASN B 1 155 ? -2.738 -24.047 -12.453 1 98.56 155 ASN B C 1
ATOM 4710 O O . ASN B 1 155 ? -1.771 -23.344 -12.742 1 98.56 155 ASN B O 1
ATOM 4714 N N . ILE B 1 156 ? -3.104 -25.062 -13.164 1 98.75 156 ILE B N 1
ATOM 4715 C CA . ILE B 1 156 ? -2.309 -25.469 -14.312 1 98.75 156 ILE B CA 1
ATOM 4716 C C . ILE B 1 156 ? -2.287 -24.359 -15.352 1 98.75 156 ILE B C 1
ATOM 4718 O O . ILE B 1 156 ? -1.223 -23.984 -15.852 1 98.75 156 ILE B O 1
ATOM 4722 N N . GLY B 1 157 ? -3.445 -23.797 -15.633 1 98.56 157 GLY B N 1
ATOM 4723 C CA . GLY B 1 157 ? -3.557 -22.734 -16.625 1 98.56 157 GLY B CA 1
ATOM 4724 C C . GLY B 1 157 ? -2.758 -21.5 -16.25 1 98.56 157 GLY B C 1
ATOM 4725 O O . GLY B 1 157 ? -2.143 -20.875 -17.125 1 98.56 157 GLY B O 1
ATOM 4726 N N . SER B 1 158 ? -2.736 -21.156 -15.008 1 98.44 158 SER B N 1
ATOM 4727 C CA . SER B 1 158 ? -2.07 -19.938 -14.539 1 98.44 158 SER B CA 1
ATOM 4728 C C . SER B 1 158 ? -0.556 -20.047 -14.695 1 98.44 158 SER B C 1
ATOM 4730 O O . SER B 1 158 ? 0.154 -19.047 -14.602 1 98.44 158 SER B O 1
ATOM 4732 N N . SER B 1 159 ? 0.012 -21.25 -14.914 1 98.5 159 SER B N 1
ATOM 4733 C CA . SER B 1 159 ? 1.45 -21.453 -15.047 1 98.5 159 SER B CA 1
ATOM 4734 C C . SER B 1 159 ? 1.973 -20.859 -16.359 1 98.5 159 SER B C 1
ATOM 4736 O O . SER B 1 159 ? 3.174 -20.625 -16.5 1 98.5 159 SER B O 1
ATOM 4738 N N . ALA B 1 160 ? 1.122 -20.562 -17.297 1 98.12 160 ALA B N 1
ATOM 4739 C CA . ALA B 1 160 ? 1.514 -20.25 -18.656 1 98.12 160 ALA B CA 1
ATOM 4740 C C . ALA B 1 160 ? 2.084 -18.844 -18.766 1 98.12 160 ALA B C 1
ATOM 4742 O O . ALA B 1 160 ? 2.869 -18.547 -19.672 1 98.12 160 ALA B O 1
ATOM 4743 N N . THR B 1 161 ? 1.705 -18 -17.844 1 97.81 161 THR B N 1
ATOM 4744 C CA . THR B 1 161 ? 2.113 -16.594 -17.984 1 97.81 161 THR B CA 1
ATOM 4745 C C . THR B 1 161 ? 2.674 -16.062 -16.672 1 97.81 161 THR B C 1
ATOM 4747 O O . THR B 1 161 ? 2.373 -16.609 -15.602 1 97.81 161 THR B O 1
ATOM 4750 N N . PRO B 1 162 ? 3.438 -14.961 -16.766 1 96.94 162 PRO B N 1
ATOM 4751 C CA . PRO B 1 162 ? 3.959 -14.328 -15.547 1 96.94 162 PRO B CA 1
ATOM 4752 C C . PRO B 1 162 ? 2.854 -13.781 -14.641 1 96.94 162 PRO B C 1
ATOM 4754 O O . PRO B 1 162 ? 3.018 -13.727 -13.422 1 96.94 162 PRO B O 1
ATOM 4757 N N . ILE B 1 163 ? 1.716 -13.391 -15.211 1 95.69 163 ILE B N 1
ATOM 4758 C CA . ILE B 1 163 ? 0.684 -12.703 -14.445 1 95.69 163 ILE B CA 1
ATOM 4759 C C . ILE B 1 163 ? -0.37 -13.703 -13.984 1 95.69 163 ILE B C 1
ATOM 4761 O O . ILE B 1 163 ? -1.339 -13.336 -13.312 1 95.69 163 ILE B O 1
ATOM 4765 N N . GLY B 1 164 ? -0.189 -14.969 -14.289 1 96.69 164 GLY B N 1
ATOM 4766 C CA . GLY B 1 164 ? -1.193 -15.977 -13.977 1 96.69 164 GLY B CA 1
ATOM 4767 C C . GLY B 1 164 ? -1.305 -16.266 -12.492 1 96.69 164 GLY B C 1
ATOM 4768 O O . GLY B 1 164 ? -2.338 -16.75 -12.023 1 96.69 164 GLY B O 1
ATOM 4769 N N . ASN B 1 165 ? -0.241 -16.062 -11.812 1 96.56 165 ASN B N 1
ATOM 4770 C CA . ASN B 1 165 ? -0.198 -16.266 -10.367 1 96.56 165 ASN B CA 1
ATOM 4771 C C . ASN B 1 165 ? 0.976 -15.531 -9.727 1 96.56 165 ASN B C 1
ATOM 4773 O O . ASN B 1 165 ? 1.884 -15.086 -10.43 1 96.56 165 ASN B O 1
ATOM 4777 N N . PRO B 1 166 ? 0.985 -15.336 -8.461 1 94.44 166 PRO B N 1
ATOM 4778 C CA . PRO B 1 166 ? 2 -14.516 -7.809 1 94.44 166 PRO B CA 1
ATOM 4779 C C . PRO B 1 166 ? 3.402 -15.109 -7.902 1 94.44 166 PRO B C 1
ATOM 4781 O O . PRO B 1 166 ? 4.383 -14.383 -8.047 1 94.44 166 PRO B O 1
ATOM 4784 N N . GLN B 1 167 ? 3.625 -16.406 -7.707 1 96.31 167 GLN B N 1
ATOM 4785 C CA . GLN B 1 167 ? 4.969 -16.969 -7.77 1 96.31 167 GLN B CA 1
ATOM 4786 C C . GLN B 1 167 ? 5.566 -16.812 -9.164 1 96.31 167 GLN B C 1
ATOM 4788 O O . GLN B 1 167 ? 6.777 -16.609 -9.305 1 96.31 167 GLN B O 1
ATOM 4793 N N . ASN B 1 168 ? 4.711 -16.875 -10.219 1 97.75 168 ASN B N 1
ATOM 4794 C CA . ASN B 1 168 ? 5.207 -16.609 -11.562 1 97.75 168 ASN B CA 1
ATOM 4795 C C . ASN B 1 168 ? 5.645 -15.148 -11.703 1 97.75 168 ASN B C 1
ATOM 4797 O O . ASN B 1 168 ? 6.602 -14.852 -12.422 1 97.75 168 ASN B O 1
ATOM 4801 N N . LEU B 1 169 ? 4.965 -14.328 -11.062 1 95.56 169 LEU B N 1
ATOM 4802 C CA . LEU B 1 169 ? 5.359 -12.922 -11.078 1 95.56 169 LEU B CA 1
ATOM 4803 C C . LEU B 1 169 ? 6.75 -12.742 -10.477 1 95.56 169 LEU B C 1
ATOM 4805 O O . LEU B 1 169 ? 7.594 -12.055 -11.047 1 95.56 169 LEU B O 1
ATOM 4809 N N . VAL B 1 170 ? 6.957 -13.359 -9.375 1 96.25 170 VAL B N 1
ATOM 4810 C CA . VAL B 1 170 ? 8.25 -13.305 -8.703 1 96.25 170 VAL B CA 1
ATOM 4811 C C . VAL B 1 170 ? 9.336 -13.859 -9.625 1 96.25 170 VAL B C 1
ATOM 4813 O O . VAL B 1 170 ? 10.398 -13.25 -9.773 1 96.25 170 VAL B O 1
ATOM 4816 N N . ILE B 1 171 ? 9.031 -14.93 -10.234 1 97.94 171 ILE B N 1
ATOM 4817 C CA . ILE B 1 171 ? 10 -15.594 -11.102 1 97.94 171 ILE B CA 1
ATOM 4818 C C . ILE B 1 171 ? 10.32 -14.703 -12.297 1 97.94 171 ILE B C 1
ATOM 4820 O O . ILE B 1 171 ? 11.484 -14.555 -12.68 1 97.94 171 ILE B O 1
ATOM 4824 N N . ALA B 1 172 ? 9.297 -14.133 -12.875 1 96.56 172 ALA B N 1
ATOM 4825 C CA . ALA B 1 172 ? 9.492 -13.273 -14.039 1 96.56 172 ALA B CA 1
ATOM 4826 C C . ALA B 1 172 ? 10.406 -12.094 -13.703 1 96.56 172 ALA B C 1
ATOM 4828 O O . ALA B 1 172 ? 11.32 -11.766 -14.469 1 96.56 172 ALA B O 1
ATOM 4829 N N . PHE B 1 173 ? 10.227 -11.5 -12.602 1 94.44 173 PHE B N 1
ATOM 4830 C CA . PHE B 1 173 ? 11.023 -10.336 -12.227 1 94.44 173 PHE B CA 1
ATOM 4831 C C . PHE B 1 173 ? 12.422 -10.75 -11.797 1 94.44 173 PHE B C 1
ATOM 4833 O O . PHE B 1 173 ? 13.398 -10.07 -12.125 1 94.44 173 PHE B O 1
ATOM 4840 N N . SER B 1 174 ? 12.562 -11.883 -11.141 1 94.81 174 SER B N 1
ATOM 4841 C CA . SER B 1 174 ? 13.859 -12.344 -10.672 1 94.81 174 SER B CA 1
ATOM 4842 C C . SER B 1 174 ? 14.711 -12.883 -11.828 1 94.81 174 SER B C 1
ATOM 4844 O O . SER B 1 174 ? 15.922 -12.68 -11.852 1 94.81 174 SER B O 1
ATOM 4846 N N . SER B 1 175 ? 14.102 -13.531 -12.742 1 96.19 175 SER B N 1
ATOM 4847 C CA . SER B 1 175 ? 14.805 -14.18 -13.836 1 96.19 175 SER B CA 1
ATOM 4848 C C . SER B 1 175 ? 15.062 -13.203 -14.984 1 96.19 175 SER B C 1
ATOM 4850 O O . SER B 1 175 ? 15.898 -13.461 -15.852 1 96.19 175 SER B O 1
ATOM 4852 N N . LYS B 1 176 ? 14.188 -12.18 -15.062 1 93.62 176 LYS B N 1
ATOM 4853 C CA . LYS B 1 176 ? 14.219 -11.18 -16.125 1 93.62 176 LYS B CA 1
ATOM 4854 C C . LYS B 1 176 ? 13.82 -11.789 -17.469 1 93.62 176 LYS B C 1
ATOM 4856 O O . LYS B 1 176 ? 14.148 -11.25 -18.531 1 93.62 176 LYS B O 1
ATOM 4861 N N . ILE B 1 177 ? 13.227 -12.969 -17.406 1 95.44 177 ILE B N 1
ATOM 4862 C CA . ILE B 1 177 ? 12.672 -13.562 -18.625 1 95.44 177 ILE B CA 1
ATOM 4863 C C . ILE B 1 177 ? 11.508 -12.711 -19.125 1 95.44 177 ILE B C 1
ATOM 4865 O O . ILE B 1 177 ? 10.641 -12.312 -18.344 1 95.44 177 ILE B O 1
ATOM 4869 N N . SER B 1 178 ? 11.531 -12.391 -20.359 1 95.56 178 SER B N 1
ATOM 4870 C CA . SER B 1 178 ? 10.461 -11.594 -20.953 1 95.56 178 SER B CA 1
ATOM 4871 C C . SER B 1 178 ? 9.125 -12.328 -20.891 1 95.56 178 SER B C 1
ATOM 4873 O O . SER B 1 178 ? 9.094 -13.547 -20.688 1 95.56 178 SER B O 1
ATOM 4875 N N . PHE B 1 179 ? 8.039 -11.578 -21.078 1 96.75 179 PHE B N 1
ATOM 4876 C CA . PHE B 1 179 ? 6.699 -12.156 -21.062 1 96.75 179 PHE B CA 1
ATOM 4877 C C . PHE B 1 179 ? 6.57 -13.242 -22.125 1 96.75 179 PHE B C 1
ATOM 4879 O O . PHE B 1 179 ? 6.105 -14.352 -21.844 1 96.75 179 PHE B O 1
ATOM 4886 N N . VAL B 1 180 ? 7.004 -12.992 -23.344 1 96.19 180 VAL B N 1
ATOM 4887 C CA . VAL B 1 180 ? 6.883 -13.922 -24.453 1 96.19 180 VAL B CA 1
ATOM 4888 C C . VAL B 1 180 ? 7.777 -15.141 -24.203 1 96.19 180 VAL B C 1
ATOM 4890 O O . VAL B 1 180 ? 7.387 -16.266 -24.5 1 96.19 180 VAL B O 1
ATOM 4893 N N . GLY B 1 181 ? 8.992 -14.859 -23.734 1 96.12 181 GLY B N 1
ATOM 4894 C CA . GLY B 1 181 ? 9.883 -15.961 -23.391 1 96.12 181 GLY B CA 1
ATOM 4895 C C . GLY B 1 181 ? 9.305 -16.891 -22.344 1 96.12 181 GLY B C 1
ATOM 4896 O O . GLY B 1 181 ? 9.445 -18.109 -22.438 1 96.12 181 GLY B O 1
ATOM 4897 N N . PHE B 1 182 ? 8.68 -16.328 -21.359 1 97.69 182 PHE B N 1
ATOM 4898 C CA . PHE B 1 182 ? 8.031 -17.094 -20.297 1 97.69 182 PHE B CA 1
ATOM 4899 C C . PHE B 1 182 ? 6.871 -17.906 -20.859 1 97.69 182 PHE B C 1
ATOM 4901 O O . PHE B 1 182 ? 6.77 -19.109 -20.609 1 97.69 182 PHE B O 1
ATOM 4908 N N . LEU B 1 183 ? 6.016 -17.281 -21.641 1 97.31 183 LEU B N 1
ATOM 4909 C CA . LEU B 1 183 ? 4.84 -17.906 -22.219 1 97.31 183 LEU B CA 1
ATOM 4910 C C . LEU B 1 183 ? 5.242 -19.078 -23.125 1 97.31 183 LEU B C 1
ATOM 4912 O O . LEU B 1 183 ? 4.734 -20.188 -22.969 1 97.31 183 LEU B O 1
ATOM 4916 N N . LEU B 1 184 ? 6.164 -18.875 -23.984 1 96.56 184 LEU B N 1
ATOM 4917 C CA . LEU B 1 184 ? 6.578 -19.906 -24.922 1 96.56 184 LEU B CA 1
ATOM 4918 C C . LEU B 1 184 ? 7.32 -21.031 -24.203 1 96.56 184 LEU B C 1
ATOM 4920 O O . LEU B 1 184 ? 7.273 -22.188 -24.641 1 96.56 184 LEU B O 1
ATOM 4924 N N . GLY B 1 185 ? 7.938 -20.688 -23.125 1 96.94 185 GLY B N 1
ATOM 4925 C CA . GLY B 1 185 ? 8.703 -21.672 -22.375 1 96.94 185 GLY B CA 1
ATOM 4926 C C . GLY B 1 185 ? 7.828 -22.625 -21.578 1 96.94 185 GLY B C 1
ATOM 4927 O O . GLY B 1 185 ? 8.203 -23.781 -21.359 1 96.94 185 GLY B O 1
ATOM 4928 N N . VAL B 1 186 ? 6.668 -22.172 -21.141 1 98.19 186 VAL B N 1
ATOM 4929 C CA . VAL B 1 186 ? 5.863 -22.969 -20.219 1 98.19 186 VAL B CA 1
ATOM 4930 C C . VAL B 1 186 ? 4.613 -23.484 -20.938 1 98.19 186 VAL B C 1
ATOM 4932 O O . VAL B 1 186 ? 4.035 -24.5 -20.547 1 98.19 186 VAL B O 1
ATOM 4935 N N . LEU B 1 187 ? 4.176 -22.828 -22 1 97.88 187 LEU B N 1
ATOM 4936 C CA . LEU B 1 187 ? 2.906 -23.078 -22.672 1 97.88 187 LEU B CA 1
ATOM 4937 C C . LEU B 1 187 ? 2.791 -24.531 -23.078 1 97.88 187 LEU B C 1
ATOM 4939 O O . LEU B 1 187 ? 1.759 -25.172 -22.844 1 97.88 187 LEU B O 1
ATOM 4943 N N . PRO B 1 188 ? 3.824 -25.156 -23.719 1 97.94 188 PRO B N 1
ATOM 4944 C CA . PRO B 1 188 ? 3.693 -26.578 -24.094 1 97.94 188 PRO B CA 1
ATOM 4945 C C . PRO B 1 188 ? 3.439 -27.484 -22.891 1 97.94 188 PRO B C 1
ATOM 4947 O O . PRO B 1 188 ? 2.629 -28.406 -22.984 1 97.94 188 PRO B O 1
ATOM 4950 N N . ALA B 1 189 ? 4.16 -27.219 -21.844 1 98.38 189 ALA B N 1
ATOM 4951 C CA . ALA B 1 189 ? 3.947 -28 -20.625 1 98.38 189 ALA B CA 1
ATOM 4952 C C . ALA B 1 189 ? 2.533 -27.797 -20.078 1 98.38 189 ALA B C 1
ATOM 4954 O O . ALA B 1 189 ? 1.888 -28.75 -19.656 1 98.38 189 ALA B O 1
ATOM 4955 N N . MET B 1 190 ? 2.092 -26.547 -20.078 1 98.62 190 MET B N 1
ATOM 4956 C CA . MET B 1 190 ? 0.75 -26.219 -19.594 1 98.62 190 MET B CA 1
ATOM 4957 C C . MET B 1 190 ? -0.31 -26.953 -20.422 1 98.62 190 MET B C 1
ATOM 4959 O O . MET B 1 190 ? -1.235 -27.547 -19.875 1 98.62 190 MET B O 1
ATOM 4963 N N . LEU B 1 191 ? -0.181 -26.953 -21.75 1 98.44 191 LEU B N 1
ATOM 4964 C CA . LEU B 1 191 ? -1.146 -27.609 -22.641 1 98.44 191 LEU B CA 1
ATOM 4965 C C . LEU B 1 191 ? -1.154 -29.109 -22.422 1 98.44 191 LEU B C 1
ATOM 4967 O O . LEU B 1 191 ? -2.221 -29.719 -22.312 1 98.44 191 LEU B O 1
ATOM 4971 N N . ALA B 1 192 ? 0.011 -29.703 -22.344 1 98.44 192 ALA B N 1
ATOM 4972 C CA . ALA B 1 192 ? 0.11 -31.141 -22.109 1 98.44 192 ALA B CA 1
ATOM 4973 C C . ALA B 1 192 ? -0.44 -31.5 -20.734 1 98.44 192 ALA B C 1
ATOM 4975 O O . ALA B 1 192 ? -1.147 -32.5 -20.578 1 98.44 192 ALA B O 1
ATOM 4976 N N . GLY B 1 193 ? -0.029 -30.719 -19.734 1 98.56 193 GLY B N 1
ATOM 4977 C CA . GLY B 1 193 ? -0.538 -30.938 -18.391 1 98.56 193 GLY B CA 1
ATOM 4978 C C . GLY B 1 193 ? -2.049 -30.828 -18.297 1 98.56 193 GLY B C 1
ATOM 4979 O O . GLY B 1 193 ? -2.693 -31.625 -17.609 1 98.56 193 GLY B O 1
ATOM 4980 N N . MET B 1 194 ? -2.57 -29.844 -18.969 1 98.5 194 MET B N 1
ATOM 4981 C CA . MET B 1 194 ? -4.02 -29.656 -18.984 1 98.5 194 MET B CA 1
ATOM 4982 C C . MET B 1 194 ? -4.711 -30.859 -19.625 1 98.5 194 MET B C 1
ATOM 4984 O O . MET B 1 194 ? -5.762 -31.297 -19.156 1 98.5 194 MET B O 1
ATOM 4988 N N . ALA B 1 195 ? -4.172 -31.344 -20.703 1 98.5 195 ALA B N 1
ATOM 4989 C CA . ALA B 1 195 ? -4.727 -32.531 -21.375 1 98.5 195 ALA B CA 1
ATOM 4990 C C . ALA B 1 195 ? -4.738 -33.719 -20.438 1 98.5 195 ALA B C 1
ATOM 4992 O O . ALA B 1 195 ? -5.746 -34.438 -20.344 1 98.5 195 ALA B O 1
ATOM 4993 N N . VAL B 1 196 ? -3.656 -33.938 -19.766 1 98.56 196 VAL B N 1
ATOM 4994 C CA . VAL B 1 196 ? -3.545 -35.062 -18.844 1 98.56 196 VAL B CA 1
ATOM 4995 C C . VAL B 1 196 ? -4.551 -34.906 -17.719 1 98.56 196 VAL B C 1
ATOM 4997 O O . VAL B 1 196 ? -5.242 -35.844 -17.344 1 98.56 196 VAL B O 1
ATOM 5000 N N . ASN B 1 197 ? -4.586 -33.688 -17.156 1 98.69 197 ASN B N 1
ATOM 5001 C CA . ASN B 1 197 ? -5.512 -33.406 -16.062 1 98.69 197 ASN B CA 1
ATOM 5002 C C . ASN B 1 197 ? -6.961 -33.656 -16.484 1 98.69 197 ASN B C 1
ATOM 5004 O O . ASN B 1 197 ? -7.73 -34.281 -15.742 1 98.69 197 ASN B O 1
ATOM 5008 N N . MET B 1 198 ? -7.301 -33.219 -17.625 1 98.19 198 MET B N 1
ATOM 5009 C CA . MET B 1 198 ? -8.656 -33.375 -18.172 1 98.19 198 MET B CA 1
ATOM 5010 C C . MET B 1 198 ? -8.992 -34.844 -18.406 1 98.19 198 MET B C 1
ATOM 5012 O O . MET B 1 198 ? -10.086 -35.281 -18.047 1 98.19 198 MET B O 1
ATOM 5016 N N . VAL B 1 199 ? -8.094 -35.562 -18.984 1 98.19 199 VAL B N 1
ATOM 5017 C CA . VAL B 1 199 ? -8.312 -37 -19.25 1 98.19 199 VAL B CA 1
ATOM 5018 C C . VAL B 1 199 ? -8.484 -37.75 -17.953 1 98.19 199 VAL B C 1
ATOM 5020 O O . VAL B 1 199 ? -9.352 -38.625 -17.828 1 98.19 199 VAL B O 1
ATOM 5023 N N . LEU B 1 200 ? -7.695 -37.438 -16.969 1 98.31 200 LEU B N 1
ATOM 5024 C CA . LEU B 1 200 ? -7.793 -38.094 -15.672 1 98.31 200 LEU B CA 1
ATOM 5025 C C . LEU B 1 200 ? -9.141 -37.812 -15.016 1 98.31 200 LEU B C 1
ATOM 5027 O O . LEU B 1 200 ? -9.734 -38.719 -14.406 1 98.31 200 LEU B O 1
ATOM 5031 N N . LEU B 1 201 ? -9.594 -36.594 -15.109 1 98.19 201 LEU B N 1
ATOM 5032 C CA . LEU B 1 201 ? -10.891 -36.25 -14.555 1 98.19 201 LEU B CA 1
ATOM 5033 C C . LEU B 1 201 ? -12.008 -37 -15.258 1 98.19 201 LEU B C 1
ATOM 5035 O O . LEU B 1 201 ? -12.914 -37.531 -14.609 1 98.19 201 LEU B O 1
ATOM 5039 N N . LEU B 1 202 ? -11.93 -37.094 -16.594 1 97 202 LEU B N 1
ATOM 5040 C CA . LEU B 1 202 ? -12.938 -37.812 -17.375 1 97 202 LEU B CA 1
ATOM 5041 C C . LEU B 1 202 ? -12.938 -39.281 -17.016 1 97 202 LEU B C 1
ATOM 5043 O O . LEU B 1 202 ? -14.008 -39.875 -16.875 1 97 202 LEU B O 1
ATOM 5047 N N . CYS B 1 203 ? -11.781 -39.812 -16.875 1 97.06 203 CYS B N 1
ATOM 5048 C CA . CYS B 1 203 ? -11.68 -41.219 -16.531 1 97.06 203 CYS B CA 1
ATOM 5049 C C . CYS B 1 203 ? -12.234 -41.5 -15.141 1 97.06 203 CYS B C 1
ATOM 5051 O O . CYS B 1 203 ? -12.93 -42.5 -14.93 1 97.06 203 CYS B O 1
ATOM 5053 N N . MET B 1 204 ? -11.969 -40.688 -14.219 1 96.69 204 MET B N 1
ATOM 5054 C CA . MET B 1 204 ? -12.367 -40.875 -12.836 1 96.69 204 MET B CA 1
ATOM 5055 C C . MET B 1 204 ? -13.875 -40.719 -12.672 1 96.69 204 MET B C 1
ATOM 5057 O O . MET B 1 204 ? -14.5 -41.406 -11.867 1 96.69 204 MET B O 1
ATOM 5061 N N . TYR B 1 205 ? -14.445 -39.781 -13.445 1 96.12 205 TYR B N 1
ATOM 5062 C CA . TYR B 1 205 ? -15.852 -39.469 -13.211 1 96.12 205 TYR B CA 1
ATOM 5063 C C . TYR B 1 205 ? -16.688 -39.75 -14.461 1 96.12 205 TYR B C 1
ATOM 5065 O O . TYR B 1 205 ? -17.75 -39.156 -14.641 1 96.12 205 TYR B O 1
ATOM 5073 N N . TRP B 1 206 ? -16.234 -40.625 -15.336 1 94.56 206 TRP B N 1
ATOM 5074 C CA . TRP B 1 206 ? -16.875 -40.969 -16.594 1 94.56 206 TRP B CA 1
ATOM 5075 C C . TRP B 1 206 ? -18.328 -41.406 -16.375 1 94.56 206 TRP B C 1
ATOM 5077 O O . TRP B 1 206 ? -19.234 -40.969 -17.078 1 94.56 206 TRP B O 1
ATOM 5087 N N . LYS B 1 207 ? -18.594 -42.156 -15.359 1 93.12 207 LYS B N 1
ATOM 5088 C CA . LYS B 1 207 ? -19.922 -42.719 -15.094 1 93.12 207 LYS B CA 1
ATOM 5089 C C . LYS B 1 207 ? -20.828 -41.688 -14.43 1 93.12 207 LYS B C 1
ATOM 5091 O O . LYS B 1 207 ? -22.016 -41.594 -14.742 1 93.12 207 LYS B O 1
ATOM 5096 N N . ASP B 1 208 ? -20.219 -40.938 -13.555 1 92.38 208 ASP B N 1
ATOM 5097 C CA . ASP B 1 208 ? -21 -39.906 -12.828 1 92.38 208 ASP B CA 1
ATOM 5098 C C . ASP B 1 208 ? -21.547 -38.844 -13.781 1 92.38 208 ASP B C 1
ATOM 5100 O O . ASP B 1 208 ? -22.531 -38.188 -13.477 1 92.38 208 ASP B O 1
ATOM 5104 N N . LEU B 1 209 ? -20.875 -38.75 -14.977 1 93.25 209 LEU B N 1
ATOM 5105 C CA . LEU B 1 209 ? -21.219 -37.656 -15.875 1 93.25 209 LEU B CA 1
ATOM 5106 C C . LEU B 1 209 ? -21.969 -38.188 -17.094 1 93.25 209 LEU B C 1
ATOM 5108 O O . LEU B 1 209 ? -22.188 -37.438 -18.062 1 93.25 209 LEU B O 1
ATOM 5112 N N . ALA B 1 210 ? -22.344 -39.375 -17.031 1 88.56 210 ALA B N 1
ATOM 5113 C CA . ALA B 1 210 ? -23.125 -39.969 -18.109 1 88.56 210 ALA B CA 1
ATOM 5114 C C . ALA B 1 210 ? -24.531 -39.375 -18.188 1 88.56 210 ALA B C 1
ATOM 5116 O O . ALA B 1 210 ? -25.078 -38.969 -17.156 1 88.56 210 ALA B O 1
ATOM 5117 N N . PRO B 1 211 ? -24.875 -39.188 -19.406 1 77.62 211 PRO B N 1
ATOM 5118 C CA . PRO B 1 211 ? -26.234 -38.656 -19.547 1 77.62 211 PRO B CA 1
ATOM 5119 C C . PRO B 1 211 ? -27.281 -39.531 -18.859 1 77.62 211 PRO B C 1
ATOM 5121 O O . PRO B 1 211 ? -27.172 -40.75 -18.891 1 77.62 211 PRO B O 1
ATOM 5124 N N . GLY B 1 212 ? -27.812 -39.312 -17.734 1 60.5 212 GLY B N 1
ATOM 5125 C CA . GLY B 1 212 ? -28.922 -40.094 -17.203 1 60.5 212 GLY B CA 1
ATOM 5126 C C . GLY B 1 212 ? -30.047 -40.281 -18.188 1 60.5 212 GLY B C 1
ATOM 5127 O O . GLY B 1 212 ? -30.109 -39.625 -19.219 1 60.5 212 GLY B O 1
ATOM 5128 N N . ASP B 1 213 ? -30.828 -41.531 -18.156 1 47.25 213 ASP B N 1
ATOM 5129 C CA . ASP B 1 213 ? -32.031 -41.844 -18.922 1 47.25 213 ASP B CA 1
ATOM 5130 C C . ASP B 1 213 ? -32.938 -40.625 -19.016 1 47.25 213 ASP B C 1
ATOM 5132 O O . ASP B 1 213 ? -34.094 -40.75 -19.391 1 47.25 213 ASP B O 1
ATOM 5136 N N . MET B 1 214 ? -32.969 -39.719 -18.219 1 42.91 214 MET B N 1
ATOM 5137 C CA . MET B 1 214 ? -34.094 -38.781 -18.328 1 42.91 214 MET B CA 1
ATOM 5138 C C . MET B 1 214 ? -34.094 -38.094 -19.703 1 42.91 214 MET B C 1
ATOM 5140 O O . MET B 1 214 ? -33.031 -37.938 -20.328 1 42.91 214 MET B O 1
ATOM 5144 N N . ALA B 1 215 ? -35.469 -37.719 -20.297 1 39.5 215 ALA B N 1
ATOM 5145 C CA . ALA B 1 215 ? -36.062 -37.156 -21.5 1 39.5 215 ALA B CA 1
ATOM 5146 C C . ALA B 1 215 ? -35.219 -35.969 -22 1 39.5 215 ALA B C 1
ATOM 5148 O O . ALA B 1 215 ? -34.594 -35.25 -21.203 1 39.5 215 ALA B O 1
ATOM 5149 N N . ALA B 1 216 ? -35.094 -35.781 -23.297 1 39.91 216 ALA B N 1
ATOM 5150 C CA . ALA B 1 216 ? -34.844 -34.719 -24.281 1 39.91 216 ALA B CA 1
ATOM 5151 C C . ALA B 1 216 ? -35.344 -33.375 -23.797 1 39.91 216 ALA B C 1
ATOM 5153 O O . ALA B 1 216 ? -36.469 -32.938 -24.125 1 39.91 216 ALA B O 1
ATOM 5154 N N . GLY B 1 217 ? -35.5 -33.125 -22.562 1 33.75 217 GLY B N 1
ATOM 5155 C CA . GLY B 1 217 ? -36.094 -31.797 -22.391 1 33.75 217 GLY B CA 1
ATOM 5156 C C . GLY B 1 217 ? -35.375 -30.703 -23.156 1 33.75 217 GLY B C 1
ATOM 5157 O O . GLY B 1 217 ? -34.219 -30.875 -23.547 1 33.75 217 GLY B O 1
ATOM 5158 N N . ASN B 1 218 ? -36.25 -29.766 -23.719 1 35.38 218 ASN B N 1
ATOM 5159 C CA . ASN B 1 218 ? -36.031 -28.578 -24.547 1 35.38 218 ASN B CA 1
ATOM 5160 C C . ASN B 1 218 ? -34.875 -27.75 -24.031 1 35.38 218 ASN B C 1
ATOM 5162 O O . ASN B 1 218 ? -34.812 -27.391 -22.844 1 35.38 218 ASN B O 1
ATOM 5166 N N . SER B 1 219 ? -33.75 -27.969 -24.594 1 32.38 219 SER B N 1
ATOM 5167 C CA . SER B 1 219 ? -32.719 -26.953 -24.438 1 32.38 219 SER B CA 1
ATOM 5168 C C . SER B 1 219 ? -33.312 -25.562 -24.391 1 32.38 219 SER B C 1
ATOM 5170 O O . SER B 1 219 ? -33.531 -24.938 -25.438 1 32.38 219 SER B O 1
ATOM 5172 N N . LYS B 1 220 ? -34.406 -25.344 -23.625 1 36.66 220 LYS B N 1
ATOM 5173 C CA . LYS B 1 220 ? -34.688 -23.906 -23.594 1 36.66 220 LYS B CA 1
ATOM 5174 C C . LYS B 1 220 ? -33.406 -23.109 -23.406 1 36.66 220 LYS B C 1
ATOM 5176 O O . LYS B 1 220 ? -32.594 -23.391 -22.516 1 36.66 220 LYS B O 1
ATOM 5181 N N . GLU B 1 221 ? -32.938 -22.594 -24.578 1 33 221 GLU B N 1
ATOM 5182 C CA . GLU B 1 221 ? -32 -21.484 -24.469 1 33 221 GLU B CA 1
ATOM 5183 C C . GLU B 1 221 ? -32.188 -20.703 -23.172 1 33 221 GLU B C 1
ATOM 5185 O O . GLU B 1 221 ? -33.25 -20.094 -22.969 1 33 221 GLU B O 1
ATOM 5190 N N . MET B 1 222 ? -31.969 -21.281 -22.078 1 34.5 222 MET B N 1
ATOM 5191 C CA . MET B 1 222 ? -32.094 -20.453 -20.891 1 34.5 222 MET B CA 1
ATOM 5192 C C . MET B 1 222 ? -31.578 -19.047 -21.125 1 34.5 222 MET B C 1
ATOM 5194 O O . MET B 1 222 ? -30.422 -18.875 -21.531 1 34.5 222 MET B O 1
ATOM 5198 N N . GLU B 1 223 ? -32.5 -18.203 -21.672 1 32.97 223 GLU B N 1
ATOM 5199 C CA . GLU B 1 223 ? -32.219 -16.781 -21.594 1 32.97 223 GLU B CA 1
ATOM 5200 C C . GLU B 1 223 ? -31.578 -16.422 -20.25 1 32.97 223 GLU B C 1
ATOM 5202 O O . GLU B 1 223 ? -32.156 -16.688 -19.188 1 32.97 223 GLU B O 1
ATOM 5207 N N . MET B 1 224 ? -30.344 -16.703 -20.125 1 33.94 224 MET B N 1
ATOM 5208 C CA . MET B 1 224 ? -29.609 -16.219 -18.953 1 33.94 224 MET B CA 1
ATOM 5209 C C . MET B 1 224 ? -30.125 -14.859 -18.5 1 33.94 224 MET B C 1
ATOM 5211 O O . MET B 1 224 ? -29.969 -13.867 -19.219 1 33.94 224 MET B O 1
ATOM 5215 N N . GLU B 1 225 ? -31.344 -14.797 -17.922 1 32.28 225 GLU B N 1
ATOM 5216 C CA . GLU B 1 225 ? -31.672 -13.539 -17.25 1 32.28 225 GLU B CA 1
ATOM 5217 C C . GLU B 1 225 ? -30.422 -12.898 -16.641 1 32.28 225 GLU B C 1
ATOM 5219 O O . GLU B 1 225 ? -29.453 -13.594 -16.344 1 32.28 225 GLU B O 1
ATOM 5224 N N . ASP B 1 226 ? -30.375 -11.562 -16.75 1 33.12 226 ASP B N 1
ATOM 5225 C CA . ASP B 1 226 ? -29.328 -10.703 -16.188 1 33.12 226 ASP B CA 1
ATOM 5226 C C . ASP B 1 226 ? -28.906 -11.18 -14.805 1 33.12 226 ASP B C 1
ATOM 5228 O O . ASP B 1 226 ? -29.734 -11.219 -13.883 1 33.12 226 ASP B O 1
ATOM 5232 N N . VAL B 1 227 ? -28.266 -12.312 -14.75 1 32.44 227 VAL B N 1
ATOM 5233 C CA . VAL B 1 227 ? -27.672 -12.602 -13.445 1 32.44 227 VAL B CA 1
ATOM 5234 C C . VAL B 1 227 ? -27.391 -11.297 -12.711 1 32.44 227 VAL B C 1
ATOM 5236 O O . VAL B 1 227 ? -26.547 -10.5 -13.156 1 32.44 227 VAL B O 1
ATOM 5239 N N . VAL B 1 228 ? -28.406 -10.641 -12.125 1 30.62 228 VAL B N 1
ATOM 5240 C CA . VAL B 1 228 ? -28.094 -9.57 -11.18 1 30.62 228 VAL B CA 1
ATOM 5241 C C . VAL B 1 228 ? -26.969 -10.008 -10.258 1 30.62 228 VAL B C 1
ATOM 5243 O O . VAL B 1 228 ? -27.094 -10.969 -9.5 1 30.62 228 VAL B O 1
ATOM 5246 N N . VAL B 1 229 ? -25.766 -9.977 -10.719 1 28.38 229 VAL B N 1
ATOM 5247 C CA . VAL B 1 229 ? -24.641 -10.062 -9.789 1 28.38 229 VAL B CA 1
ATOM 5248 C C . VAL B 1 229 ? -25 -9.367 -8.477 1 28.38 229 VAL B C 1
ATOM 5250 O O . VAL B 1 229 ? -25.203 -8.156 -8.445 1 28.38 229 VAL B O 1
ATOM 5253 N N . VAL B 1 230 ? -25.797 -9.984 -7.59 1 29.55 230 VAL B N 1
ATOM 5254 C CA . VAL B 1 230 ? -25.938 -9.477 -6.234 1 29.55 230 VAL B CA 1
ATOM 5255 C C . VAL B 1 230 ? -24.562 -9.047 -5.699 1 29.55 230 VAL B C 1
ATOM 5257 O O . VAL B 1 230 ? -23.594 -9.789 -5.801 1 29.55 230 VAL B O 1
ATOM 5260 N N . GLU B 1 231 ? -24.25 -7.82 -5.723 1 26.78 231 GLU B N 1
ATOM 5261 C CA . GLU B 1 231 ? -23.109 -7.262 -4.98 1 26.78 231 GLU B CA 1
ATOM 5262 C C . GLU B 1 231 ? -22.984 -7.918 -3.607 1 26.78 231 GLU B C 1
ATOM 5264 O O . GLU B 1 231 ? -23.922 -7.883 -2.805 1 26.78 231 GLU B O 1
ATOM 5269 N N . GLU B 1 232 ? -22.516 -9.141 -3.578 1 28.97 232 GLU B N 1
ATOM 5270 C CA . GLU B 1 232 ? -22.219 -9.867 -2.348 1 28.97 232 GLU B CA 1
ATOM 5271 C C . GLU B 1 232 ? -21.688 -8.93 -1.265 1 28.97 232 GLU B C 1
ATOM 5273 O O . GLU B 1 232 ? -20.531 -8.508 -1.32 1 28.97 232 GLU B O 1
ATOM 5278 N N . GLY B 1 233 ? -22.453 -7.914 -0.831 1 26.17 233 GLY B N 1
ATOM 5279 C CA . GLY B 1 233 ? -22.047 -7.449 0.487 1 26.17 233 GLY B CA 1
ATOM 5280 C C . GLY B 1 233 ? -21.906 -8.57 1.497 1 26.17 233 GLY B C 1
ATOM 5281 O O . GLY B 1 233 ? -22.688 -9.531 1.482 1 26.17 233 GLY B O 1
ATOM 5282 N N . SER B 1 234 ? -20.797 -9.047 1.891 1 26.59 234 SER B N 1
ATOM 5283 C CA . SER B 1 234 ? -20.406 -10.125 2.793 1 26.59 234 SER B CA 1
ATOM 5284 C C . SER B 1 234 ? -21.422 -10.297 3.92 1 26.59 234 SER B C 1
ATOM 5286 O O . SER B 1 234 ? -21.125 -10.945 4.926 1 26.59 234 SER B O 1
ATOM 5288 N N . GLY B 1 235 ? -22.625 -9.586 3.969 1 24.86 235 GLY B N 1
ATOM 5289 C CA . GLY B 1 235 ? -23.312 -9.852 5.223 1 24.86 235 GLY B CA 1
ATOM 5290 C C . GLY B 1 235 ? -23.969 -11.219 5.266 1 24.86 235 GLY B C 1
ATOM 5291 O O . GLY B 1 235 ? -24.219 -11.82 4.223 1 24.86 235 GLY B O 1
ATOM 5292 N N . LEU B 1 236 ? -23.656 -12.047 6.223 1 26.27 236 LEU B N 1
ATOM 5293 C CA . LEU B 1 236 ? -24.312 -13.297 6.598 1 26.27 236 LEU B CA 1
ATOM 5294 C C . LEU B 1 236 ? -25.812 -13.203 6.418 1 26.27 236 LEU B C 1
ATOM 5296 O O . LEU B 1 236 ? -26.422 -12.188 6.766 1 26.27 236 LEU B O 1
ATOM 5300 N N . PRO B 1 237 ? -26.5 -14.047 5.715 1 25.52 237 PRO B N 1
ATOM 5301 C CA . PRO B 1 237 ? -27.906 -14.164 5.305 1 25.52 237 PRO B CA 1
ATOM 5302 C C . PRO B 1 237 ? -28.875 -14.062 6.477 1 25.52 237 PRO B C 1
ATOM 5304 O O . PRO B 1 237 ? -28.766 -14.82 7.445 1 25.52 237 PRO B O 1
ATOM 5307 N N . SER B 1 238 ? -29.422 -12.789 7 1 26.56 238 SER B N 1
ATOM 5308 C CA . SER B 1 238 ? -30.531 -12.742 7.945 1 26.56 238 SER B CA 1
ATOM 5309 C C . SER B 1 238 ? -31.734 -13.516 7.422 1 26.56 238 SER B C 1
ATOM 5311 O O . SER B 1 238 ? -31.891 -13.688 6.211 1 26.56 238 SER B O 1
ATOM 5313 N N . PRO B 1 239 ? -32.5 -14.188 8.352 1 25.48 239 PRO B N 1
ATOM 5314 C CA . PRO B 1 239 ? -33.656 -15.055 8.086 1 25.48 239 PRO B CA 1
ATOM 5315 C C . PRO B 1 239 ? -34.688 -14.406 7.16 1 25.48 239 PRO B C 1
ATOM 5317 O O . PRO B 1 239 ? -34.688 -13.18 7.027 1 25.48 239 PRO B O 1
ATOM 5320 N N . PRO B 1 240 ? -35.562 -15.227 6.574 1 23.94 240 PRO B N 1
ATOM 5321 C CA . PRO B 1 240 ? -36.531 -15.016 5.488 1 23.94 240 PRO B CA 1
ATOM 5322 C C . PRO B 1 240 ? -37.656 -14.031 5.863 1 23.94 240 PRO B C 1
ATOM 5324 O O . PRO B 1 240 ? -38.5 -14.352 6.691 1 23.94 240 PRO B O 1
ATOM 5327 N N . SER B 1 241 ? -37.406 -12.781 6.469 1 24.33 241 SER B N 1
ATOM 5328 C CA . SER B 1 241 ? -38.625 -12.039 6.816 1 24.33 241 SER B CA 1
ATOM 5329 C C . SER B 1 241 ? -39.562 -11.938 5.625 1 24.33 241 SER B C 1
ATOM 5331 O O . SER B 1 241 ? -39.125 -11.992 4.473 1 24.33 241 SER B O 1
ATOM 5333 N N . THR B 1 242 ? -40.906 -11.906 5.938 1 24.16 242 THR B N 1
ATOM 5334 C CA . THR B 1 242 ? -42.156 -11.875 5.184 1 24.16 242 THR B CA 1
ATOM 5335 C C . THR B 1 242 ? -42.094 -10.82 4.082 1 24.16 242 THR B C 1
ATOM 5337 O O . THR B 1 242 ? -41.438 -9.781 4.246 1 24.16 242 THR B O 1
ATOM 5340 N N . LEU B 1 243 ? -42.656 -11.203 2.922 1 22.12 243 LEU B N 1
ATOM 5341 C CA . LEU B 1 243 ? -42.781 -10.711 1.554 1 22.12 243 LEU B CA 1
ATOM 5342 C C . LEU B 1 243 ? -43.5 -9.367 1.524 1 22.12 243 LEU B C 1
ATOM 5344 O O . LEU B 1 243 ? -44.031 -8.961 0.488 1 22.12 243 LEU B O 1
ATOM 5348 N N . VAL B 1 244 ? -43.562 -8.664 2.701 1 20.78 244 VAL B N 1
ATOM 5349 C CA . VAL B 1 244 ? -44.562 -7.605 2.506 1 20.78 244 VAL B CA 1
ATOM 5350 C C . VAL B 1 244 ? -44.25 -6.852 1.214 1 20.78 244 VAL B C 1
ATOM 5352 O O . VAL B 1 244 ? -43.125 -6.863 0.729 1 20.78 244 VAL B O 1
ATOM 5355 N N . ALA B 1 245 ? -45.25 -5.883 0.824 1 23.12 245 ALA B N 1
ATOM 5356 C CA . ALA B 1 245 ? -45.688 -5.086 -0.329 1 23.12 245 ALA B CA 1
ATOM 5357 C C . ALA B 1 245 ? -44.5 -4.266 -0.873 1 23.12 245 ALA B C 1
ATOM 5359 O O . ALA B 1 245 ? -43.812 -3.576 -0.116 1 23.12 245 ALA B O 1
ATOM 5360 N N . THR B 1 246 ? -44.094 -4.543 -2.047 1 25.19 246 THR B N 1
ATOM 5361 C CA . THR B 1 246 ? -43.062 -4.254 -3.039 1 25.19 246 THR B CA 1
ATOM 5362 C C . THR B 1 246 ? -42.969 -2.754 -3.305 1 25.19 246 THR B C 1
ATOM 5364 O O . THR B 1 246 ? -42.219 -2.318 -4.188 1 25.19 246 THR B O 1
ATOM 5367 N N . GLY B 1 247 ? -43.938 -1.952 -2.691 1 23.03 247 GLY B N 1
ATOM 5368 C CA . GLY B 1 247 ? -44 -0.77 -3.535 1 23.03 247 GLY B CA 1
ATOM 5369 C C . GLY B 1 247 ? -42.688 0.023 -3.549 1 23.03 247 GLY B C 1
ATOM 5370 O O . GLY B 1 247 ? -42.438 0.839 -2.658 1 23.03 247 GLY B O 1
ATOM 5371 N N . ALA B 1 248 ? -41.656 -0.624 -3.789 1 25.48 248 ALA B N 1
ATOM 5372 C CA . ALA B 1 248 ? -40.375 0.058 -3.732 1 25.48 248 ALA B CA 1
ATOM 5373 C C . ALA B 1 248 ? -40.438 1.393 -4.469 1 25.48 248 ALA B C 1
ATOM 5375 O O . ALA B 1 248 ? -40.656 1.432 -5.68 1 25.48 248 ALA B O 1
ATOM 5376 N N . GLY B 1 249 ? -40.938 2.443 -3.83 1 25.11 249 GLY B N 1
ATOM 5377 C CA . GLY B 1 249 ? -40.812 3.795 -4.352 1 25.11 249 GLY B CA 1
ATOM 5378 C C . GLY B 1 249 ? -39.469 4.039 -5.055 1 25.11 249 GLY B C 1
ATOM 5379 O O . GLY B 1 249 ? -38.5 3.297 -4.852 1 25.11 249 GLY B O 1
ATOM 5380 N N . GLU B 1 250 ? -39.5 4.688 -6.254 1 26.22 250 GLU B N 1
ATOM 5381 C CA . GLU B 1 250 ? -38.5 5.277 -7.113 1 26.22 250 GLU B CA 1
ATOM 5382 C C . GLU B 1 250 ? -37.406 5.961 -6.285 1 26.22 250 GLU B C 1
ATOM 5384 O O . GLU B 1 250 ? -37.656 6.957 -5.609 1 26.22 250 GLU B O 1
ATOM 5389 N N . GLU B 1 251 ? -36.781 5.199 -5.445 1 27.36 251 GLU B N 1
ATOM 5390 C CA . GLU B 1 251 ? -35.688 5.914 -4.82 1 27.36 251 GLU B CA 1
ATOM 5391 C C . GLU B 1 251 ? -34.906 6.738 -5.848 1 27.36 251 GLU B C 1
ATOM 5393 O O . GLU B 1 251 ? -34.344 6.191 -6.797 1 27.36 251 GLU B O 1
ATOM 5398 N N . ASP B 1 252 ? -35.469 7.883 -6.129 1 26.94 252 ASP B N 1
ATOM 5399 C CA . ASP B 1 252 ? -34.719 8.938 -6.805 1 26.94 252 ASP B CA 1
ATOM 5400 C C . ASP B 1 252 ? -33.281 9.039 -6.262 1 26.94 252 ASP B C 1
ATOM 5402 O O . ASP B 1 252 ? -33.094 9.383 -5.09 1 26.94 252 ASP B O 1
ATOM 5406 N N . ASP B 1 253 ? -32.531 8 -6.418 1 28.73 253 ASP B N 1
ATOM 5407 C CA . ASP B 1 253 ? -31.094 8.078 -6.27 1 28.73 253 ASP B CA 1
ATOM 5408 C C . ASP B 1 253 ? -30.578 9.461 -6.672 1 28.73 253 ASP B C 1
ATOM 5410 O O . ASP B 1 253 ? -30.406 9.742 -7.859 1 28.73 253 ASP B O 1
ATOM 5414 N N . GLN B 1 254 ? -31.094 10.469 -6.07 1 27.89 254 GLN B N 1
ATOM 5415 C CA . GLN B 1 254 ? -30.438 11.766 -6.207 1 27.89 254 GLN B CA 1
ATOM 5416 C C . GLN B 1 254 ? -28.938 11.664 -5.926 1 27.89 254 GLN B C 1
ATOM 5418 O O . GLN B 1 254 ? -28.516 11.68 -4.77 1 27.89 254 GLN B O 1
ATOM 5423 N N . GLU B 1 255 ? -28.25 10.656 -6.504 1 31.45 255 GLU B N 1
ATOM 5424 C CA . GLU B 1 255 ? -26.812 10.781 -6.676 1 31.45 255 GLU B CA 1
ATOM 5425 C C . GLU B 1 255 ? -26.406 12.242 -6.855 1 31.45 255 GLU B C 1
ATOM 5427 O O . GLU B 1 255 ? -26.891 12.922 -7.77 1 31.45 255 GLU B O 1
ATOM 5432 N N . SER B 1 256 ? -26.328 12.938 -5.824 1 30.41 256 SER B N 1
ATOM 5433 C CA . SER B 1 256 ? -25.641 14.227 -5.922 1 30.41 256 SER B CA 1
ATOM 5434 C C . SER B 1 256 ? -24.547 14.18 -6.973 1 30.41 256 SER B C 1
ATOM 5436 O O . SER B 1 256 ? -23.516 13.539 -6.773 1 30.41 256 SER B O 1
ATOM 5438 N N . SER B 1 257 ? -24.844 13.945 -8.172 1 31.47 257 SER B N 1
ATOM 5439 C CA . SER B 1 257 ? -24.031 14.148 -9.367 1 31.47 257 SER B CA 1
ATOM 5440 C C . SER B 1 257 ? -23.203 15.43 -9.266 1 31.47 257 SER B C 1
ATOM 5442 O O . SER B 1 257 ? -23.75 16.531 -9.258 1 31.47 257 SER B O 1
ATOM 5444 N N . ILE B 1 258 ? -22.328 15.555 -8.375 1 33.19 258 ILE B N 1
ATOM 5445 C CA . ILE B 1 258 ? -21.359 16.562 -8.781 1 33.19 258 ILE B CA 1
ATOM 5446 C C . ILE B 1 258 ? -21.266 16.609 -10.305 1 33.19 258 ILE B C 1
ATOM 5448 O O . ILE B 1 258 ? -20.906 15.625 -10.938 1 33.19 258 ILE B O 1
ATOM 5452 N N . SER B 1 259 ? -22.141 17.297 -10.945 1 32.88 259 SER B N 1
ATOM 5453 C CA . SER B 1 259 ? -22.328 17.688 -12.336 1 32.88 259 SER B CA 1
ATOM 5454 C C . SER B 1 259 ? -20.984 18.047 -12.992 1 32.88 259 SER B C 1
ATOM 5456 O O . SER B 1 259 ? -20.5 19.172 -12.867 1 32.88 259 SER B O 1
ATOM 5458 N N . THR B 1 260 ? -19.906 17.438 -12.617 1 38.28 260 THR B N 1
ATOM 5459 C CA . THR B 1 260 ? -18.812 17.781 -13.508 1 38.28 260 THR B CA 1
ATOM 5460 C C . THR B 1 260 ? -19.203 17.562 -14.969 1 38.28 260 THR B C 1
ATOM 5462 O O . THR B 1 260 ? -18.969 16.5 -15.523 1 38.28 260 THR B O 1
ATOM 5465 N N . LYS B 1 261 ? -20.375 18.062 -15.32 1 40.44 261 LYS B N 1
ATOM 5466 C CA . LYS B 1 261 ? -21.031 17.922 -16.625 1 40.44 261 LYS B CA 1
ATOM 5467 C C . LYS B 1 261 ? -20.125 18.406 -17.75 1 40.44 261 LYS B C 1
ATOM 5469 O O . LYS B 1 261 ? -19.938 19.625 -17.906 1 40.44 261 LYS B O 1
ATOM 5474 N N . HIS B 1 262 ? -18.922 17.875 -17.922 1 41.94 262 HIS B N 1
ATOM 5475 C CA . HIS B 1 262 ? -18.516 18.25 -19.266 1 41.94 262 HIS B CA 1
ATOM 5476 C C . HIS B 1 262 ? -19.609 17.906 -20.281 1 41.94 262 HIS B C 1
ATOM 5478 O O . HIS B 1 262 ? -20.328 16.922 -20.094 1 41.94 262 HIS B O 1
ATOM 5484 N N . ARG B 1 263 ? -20.031 18.859 -21.047 1 44.31 263 ARG B N 1
ATOM 5485 C CA . ARG B 1 263 ? -21.078 18.844 -22.047 1 44.31 263 ARG B CA 1
ATOM 5486 C C . ARG B 1 263 ? -21.109 17.531 -22.812 1 44.31 263 ARG B C 1
ATOM 5488 O O . ARG B 1 263 ? -22.172 16.969 -23.078 1 44.31 263 ARG B O 1
ATOM 5495 N N . TRP B 1 264 ? -20.062 17.188 -23.312 1 44.5 264 TRP B N 1
ATOM 5496 C CA . TRP B 1 264 ? -20.078 15.969 -24.125 1 44.5 264 TRP B CA 1
ATOM 5497 C C . TRP B 1 264 ? -20.562 14.773 -23.312 1 44.5 264 TRP B C 1
ATOM 5499 O O . TRP B 1 264 ? -21.328 13.945 -23.797 1 44.5 264 TRP B O 1
ATOM 5509 N N . PHE B 1 265 ? -20.047 14.633 -22.094 1 50.47 265 PHE B N 1
ATOM 5510 C CA . PHE B 1 265 ? -20.484 13.531 -21.25 1 50.47 265 PHE B CA 1
ATOM 5511 C C . PHE B 1 265 ? -21.938 13.703 -20.844 1 50.47 265 PHE B C 1
ATOM 5513 O O . PHE B 1 265 ? -22.656 12.727 -20.656 1 50.47 265 PHE B O 1
ATOM 5520 N N . MET B 1 266 ? -22.375 14.938 -20.688 1 48.94 266 MET B N 1
ATOM 5521 C CA . MET B 1 266 ? -23.766 15.25 -20.438 1 48.94 266 MET B CA 1
ATOM 5522 C C . MET B 1 266 ? -24.641 14.82 -21.609 1 48.94 266 MET B C 1
ATOM 5524 O O . MET B 1 266 ? -25.828 14.5 -21.422 1 48.94 266 MET B O 1
ATOM 5528 N N . GLU B 1 267 ? -24.016 15.031 -22.781 1 51.88 267 GLU B N 1
ATOM 5529 C CA . GLU B 1 267 ? -24.906 14.734 -23.906 1 51.88 267 GLU B CA 1
ATOM 5530 C C . GLU B 1 267 ? -24.938 13.234 -24.203 1 51.88 267 GLU B C 1
ATOM 5532 O O . GLU B 1 267 ? -25.891 12.734 -24.781 1 51.88 267 GLU B O 1
ATOM 5537 N N . CYS B 1 268 ? -23.844 12.625 -24.031 1 56.31 268 CYS B N 1
ATOM 5538 C CA . CYS B 1 268 ? -23.875 11.211 -24.375 1 56.31 268 CYS B CA 1
ATOM 5539 C C . CYS B 1 268 ? -24.734 10.43 -23.391 1 56.31 268 CYS B C 1
ATOM 5541 O O . CYS B 1 268 ? -24.594 10.578 -22.172 1 56.31 268 CYS B O 1
ATOM 5543 N N . THR B 1 269 ? -25.766 9.781 -23.812 1 65.69 269 THR B N 1
ATOM 5544 C CA . THR B 1 269 ? -26.688 8.961 -23.047 1 65.69 269 THR B CA 1
ATOM 5545 C C . THR B 1 269 ? -25.938 7.965 -22.172 1 65.69 269 THR B C 1
ATOM 5547 O O . THR B 1 269 ? -24.828 7.551 -22.516 1 65.69 269 THR B O 1
ATOM 5550 N N . GLU B 1 270 ? -26.281 7.855 -20.969 1 77 270 GLU B N 1
ATOM 5551 C CA . GLU B 1 270 ? -25.766 6.906 -19.984 1 77 270 GLU B CA 1
ATOM 5552 C C . GLU B 1 270 ? -25.484 5.551 -20.625 1 77 270 GLU B C 1
ATOM 5554 O O . GLU B 1 270 ? -24.484 4.895 -20.297 1 77 270 GLU B O 1
ATOM 5559 N N . ARG B 1 271 ? -26.234 5.25 -21.594 1 80.69 271 ARG B N 1
ATOM 5560 C CA . ARG B 1 271 ? -26.062 3.963 -22.266 1 80.69 271 ARG B CA 1
ATOM 5561 C C . ARG B 1 271 ? -24.828 3.955 -23.156 1 80.69 271 ARG B C 1
ATOM 5563 O O . ARG B 1 271 ? -24.047 2.996 -23.125 1 80.69 271 ARG B O 1
ATOM 5570 N N . ARG B 1 272 ? -24.656 4.98 -23.875 1 83 272 ARG B N 1
ATOM 5571 C CA . ARG B 1 272 ? -23.516 5.07 -24.766 1 83 272 ARG B CA 1
ATOM 5572 C C . ARG B 1 272 ? -22.203 5.105 -23.984 1 83 272 ARG B C 1
ATOM 5574 O O . ARG B 1 272 ? -21.203 4.512 -24.391 1 83 272 ARG B O 1
ATOM 5581 N N . ARG B 1 273 ? -22.266 5.676 -22.906 1 84.56 273 ARG B N 1
ATOM 5582 C CA . ARG B 1 273 ? -21.109 5.75 -22.047 1 84.56 273 ARG B CA 1
ATOM 5583 C C . ARG B 1 273 ? -20.75 4.375 -21.484 1 84.56 273 ARG B C 1
ATOM 5585 O O . ARG B 1 273 ? -19.578 4.012 -21.422 1 84.56 273 ARG B O 1
ATOM 5592 N N . ARG B 1 274 ? -21.75 3.744 -21.172 1 86.56 274 ARG B N 1
ATOM 5593 C CA . ARG B 1 274 ? -21.531 2.406 -20.641 1 86.56 274 ARG B CA 1
ATOM 5594 C C . ARG B 1 274 ? -20.938 1.479 -21.688 1 86.56 274 ARG B C 1
ATOM 5596 O O . ARG B 1 274 ? -20.016 0.709 -21.406 1 86.56 274 ARG B O 1
ATOM 5603 N N . VAL B 1 275 ? -21.438 1.565 -22.844 1 90.12 275 VAL B N 1
ATOM 5604 C CA . VAL B 1 275 ? -20.938 0.728 -23.922 1 90.12 275 VAL B CA 1
ATOM 5605 C C . VAL B 1 275 ? -19.5 1.122 -24.266 1 90.12 275 VAL B C 1
ATOM 5607 O O . VAL B 1 275 ? -18.672 0.26 -24.531 1 90.12 275 VAL B O 1
ATOM 5610 N N . PHE B 1 276 ? -19.281 2.34 -24.25 1 91.56 276 PHE B N 1
ATOM 5611 C CA . PHE B 1 276 ? -17.922 2.826 -24.516 1 91.56 276 PHE B CA 1
ATOM 5612 C C . PHE B 1 276 ? -16.953 2.299 -23.469 1 91.56 276 PHE B C 1
ATOM 5614 O O . PHE B 1 276 ? -15.883 1.781 -23.812 1 91.56 276 PHE B O 1
ATOM 5621 N N . LEU B 1 277 ? -17.344 2.424 -22.281 1 91.12 277 LEU B N 1
ATOM 5622 C CA . LEU B 1 277 ? -16.453 2.008 -21.188 1 91.12 277 LEU B CA 1
ATOM 5623 C C . LEU B 1 277 ? -16.219 0.501 -21.234 1 91.12 277 LEU B C 1
ATOM 5625 O O . LEU B 1 277 ? -15.117 0.032 -20.953 1 91.12 277 LEU B O 1
ATOM 5629 N N . LYS B 1 278 ? -17.234 -0.199 -21.5 1 92.44 278 LYS B N 1
ATOM 5630 C CA . LYS B 1 278 ? -17.125 -1.648 -21.625 1 92.44 278 LYS B CA 1
ATOM 5631 C C . LYS B 1 278 ? -16.156 -2.025 -22.75 1 92.44 278 LYS B C 1
ATOM 5633 O O . LYS B 1 278 ? -15.234 -2.816 -22.547 1 92.44 278 LYS B O 1
ATOM 5638 N N . SER B 1 279 ? -16.359 -1.468 -23.859 1 95.06 279 SER B N 1
ATOM 5639 C CA . SER B 1 279 ? -15.492 -1.744 -25.016 1 95.06 279 SER B CA 1
ATOM 5640 C C . SER B 1 279 ? -14.062 -1.299 -24.75 1 95.06 279 SER B C 1
ATOM 5642 O O . SER B 1 279 ? -13.109 -1.997 -25.109 1 95.06 279 SER B O 1
ATOM 5644 N N . PHE B 1 280 ? -13.945 -0.198 -24.141 1 96.12 280 PHE B N 1
ATOM 5645 C CA . PHE B 1 280 ? -12.617 0.337 -23.859 1 96.12 280 PHE B CA 1
ATOM 5646 C C . PHE B 1 280 ? -11.867 -0.56 -22.875 1 96.12 280 PHE B C 1
ATOM 5648 O O . PHE B 1 280 ? -10.648 -0.711 -22.969 1 96.12 280 PHE B O 1
ATOM 5655 N N . ALA B 1 281 ? -12.57 -1.106 -21.938 1 95.88 281 ALA B N 1
ATOM 5656 C CA . ALA B 1 281 ? -11.945 -2.014 -20.984 1 95.88 281 ALA B CA 1
ATOM 5657 C C . ALA B 1 281 ? -11.32 -3.215 -21.703 1 95.88 281 ALA B C 1
ATOM 5659 O O . ALA B 1 281 ? -10.195 -3.604 -21.406 1 95.88 281 ALA B O 1
ATOM 5660 N N . TYR B 1 282 ? -12.023 -3.77 -22.641 1 95.56 282 TYR B N 1
ATOM 5661 C CA . TYR B 1 282 ? -11.516 -4.91 -23.391 1 95.56 282 TYR B CA 1
ATOM 5662 C C . TYR B 1 282 ? -10.344 -4.504 -24.281 1 95.56 282 TYR B C 1
ATOM 5664 O O . TYR B 1 282 ? -9.328 -5.195 -24.328 1 95.56 282 TYR B O 1
ATOM 5672 N N . VAL B 1 283 ? -10.438 -3.393 -24.922 1 97.31 283 VAL B N 1
ATOM 5673 C CA . VAL B 1 283 ? -9.398 -2.922 -25.844 1 97.31 283 VAL B CA 1
ATOM 5674 C C . VAL B 1 283 ? -8.133 -2.582 -25.047 1 97.31 283 VAL B C 1
ATOM 5676 O O . VAL B 1 283 ? -7.023 -2.93 -25.469 1 97.31 283 VAL B O 1
ATOM 5679 N N . ALA B 1 284 ? -8.344 -1.892 -23.969 1 97.19 284 ALA B N 1
ATOM 5680 C CA . ALA B 1 284 ? -7.203 -1.511 -23.125 1 97.19 284 ALA B CA 1
ATOM 5681 C C . ALA B 1 284 ? -6.48 -2.742 -22.594 1 97.19 284 ALA B C 1
ATOM 5683 O O . ALA B 1 284 ? -5.25 -2.773 -22.547 1 97.19 284 ALA B O 1
ATOM 5684 N N . THR B 1 285 ? -7.23 -3.691 -22.172 1 95.62 285 THR B N 1
ATOM 5685 C CA . THR B 1 285 ? -6.629 -4.918 -21.656 1 95.62 285 THR B CA 1
ATOM 5686 C C . THR B 1 285 ? -5.898 -5.668 -22.766 1 95.62 285 THR B C 1
ATOM 5688 O O . THR B 1 285 ? -4.805 -6.195 -22.547 1 95.62 285 THR B O 1
ATOM 5691 N N . ALA B 1 286 ? -6.508 -5.781 -23.938 1 96.5 286 ALA B N 1
ATOM 5692 C CA . ALA B 1 286 ? -5.832 -6.379 -25.094 1 96.5 286 ALA B CA 1
ATOM 5693 C C . ALA B 1 286 ? -4.535 -5.637 -25.406 1 96.5 286 ALA B C 1
ATOM 5695 O O . ALA B 1 286 ? -3.52 -6.262 -25.719 1 96.5 286 ALA B O 1
ATOM 5696 N N . GLY B 1 287 ? -4.602 -4.309 -25.344 1 97.38 287 GLY B N 1
ATOM 5697 C CA . GLY B 1 287 ? -3.404 -3.506 -25.531 1 97.38 287 GLY B CA 1
ATOM 5698 C C . GLY B 1 287 ? -2.324 -3.795 -24.5 1 97.38 287 GLY B C 1
ATOM 5699 O O . GLY B 1 287 ? -1.136 -3.799 -24.828 1 97.38 287 GLY B O 1
ATOM 5700 N N . MET B 1 288 ? -2.723 -4.027 -23.297 1 97.12 288 MET B N 1
ATOM 5701 C CA . MET B 1 288 ? -1.792 -4.383 -22.219 1 97.12 288 MET B CA 1
ATOM 5702 C C . MET B 1 288 ? -1.062 -5.68 -22.547 1 97.12 288 MET B C 1
ATOM 5704 O O . MET B 1 288 ? 0.16 -5.762 -22.406 1 97.12 288 MET B O 1
ATOM 5708 N N . VAL B 1 289 ? -1.767 -6.711 -23.031 1 95.56 289 VAL B N 1
ATOM 5709 C CA . VAL B 1 289 ? -1.187 -8.008 -23.375 1 95.56 289 VAL B CA 1
ATOM 5710 C C . VAL B 1 289 ? -0.227 -7.848 -24.547 1 95.56 289 VAL B C 1
ATOM 5712 O O . VAL B 1 289 ? 0.864 -8.422 -24.547 1 95.56 289 VAL B O 1
ATOM 5715 N N . VAL B 1 290 ? -0.6 -7.043 -25.5 1 96.94 290 VAL B N 1
ATOM 5716 C CA . VAL B 1 290 ? 0.264 -6.777 -26.656 1 96.94 290 VAL B CA 1
ATOM 5717 C C . VAL B 1 290 ? 1.553 -6.105 -26.188 1 96.94 290 VAL B C 1
ATOM 5719 O O . VAL B 1 290 ? 2.645 -6.461 -26.641 1 96.94 290 VAL B O 1
ATOM 5722 N N . ALA B 1 291 ? 1.365 -5.168 -25.281 1 96.94 291 ALA B N 1
ATOM 5723 C CA . ALA B 1 291 ? 2.537 -4.492 -24.734 1 96.94 291 ALA B CA 1
ATOM 5724 C C . ALA B 1 291 ? 3.461 -5.48 -24.031 1 96.94 291 ALA B C 1
ATOM 5726 O O . ALA B 1 291 ? 4.684 -5.387 -24.141 1 96.94 291 ALA B O 1
ATOM 5727 N N . TYR B 1 292 ? 2.854 -6.422 -23.297 1 95.5 292 TYR B N 1
ATOM 5728 C CA . TYR B 1 292 ? 3.629 -7.48 -22.672 1 95.5 292 TYR B CA 1
ATOM 5729 C C . TYR B 1 292 ? 4.395 -8.297 -23.703 1 95.5 292 TYR B C 1
ATOM 5731 O O . TYR B 1 292 ? 5.582 -8.578 -23.516 1 95.5 292 TYR B O 1
ATOM 5739 N N . MET B 1 293 ? 3.775 -8.625 -24.797 1 94.69 293 MET B N 1
ATOM 5740 C CA . MET B 1 293 ? 4.363 -9.445 -25.859 1 94.69 293 MET B CA 1
ATOM 5741 C C . MET B 1 293 ? 5.512 -8.711 -26.531 1 94.69 293 MET B C 1
ATOM 5743 O O . MET B 1 293 ? 6.449 -9.336 -27.031 1 94.69 293 MET B O 1
ATOM 5747 N N . MET B 1 294 ? 5.453 -7.422 -26.484 1 96 294 MET B N 1
ATOM 5748 C CA . MET B 1 294 ? 6.484 -6.602 -27.109 1 96 294 MET B CA 1
ATOM 5749 C C . MET B 1 294 ? 7.656 -6.383 -26.156 1 96 294 MET B C 1
ATOM 5751 O O . MET B 1 294 ? 8.648 -5.746 -26.516 1 96 294 MET B O 1
ATOM 5755 N N . GLY B 1 295 ? 7.512 -6.812 -24.969 1 93 295 GLY B N 1
ATOM 5756 C CA . GLY B 1 295 ? 8.633 -6.773 -24.031 1 93 295 GLY B CA 1
ATOM 5757 C C . GLY B 1 295 ? 8.656 -5.516 -23.188 1 93 295 GLY B C 1
ATOM 5758 O O . GLY B 1 295 ? 9.68 -5.191 -22.594 1 93 295 GLY B O 1
ATOM 5759 N N . LEU B 1 296 ? 7.598 -4.781 -23.125 1 94.44 296 LEU B N 1
ATOM 5760 C CA . LEU B 1 296 ? 7.543 -3.582 -22.297 1 94.44 296 LEU B CA 1
ATOM 5761 C C . LEU B 1 296 ? 7.488 -3.951 -20.812 1 94.44 296 LEU B C 1
ATOM 5763 O O . LEU B 1 296 ? 7.184 -5.094 -20.469 1 94.44 296 LEU B O 1
ATOM 5767 N N . ASN B 1 297 ? 7.863 -2.924 -20 1 95.12 297 ASN B N 1
ATOM 5768 C CA . ASN B 1 297 ? 7.82 -3.141 -18.562 1 95.12 297 ASN B CA 1
ATOM 5769 C C . ASN B 1 297 ? 6.43 -3.568 -18.094 1 95.12 297 ASN B C 1
ATOM 5771 O O . ASN B 1 297 ? 5.449 -2.857 -18.312 1 95.12 297 ASN B O 1
ATOM 5775 N N . MET B 1 298 ? 6.379 -4.656 -17.469 1 95.38 298 MET B N 1
ATOM 5776 C CA . MET B 1 298 ? 5.082 -5.25 -17.141 1 95.38 298 MET B CA 1
ATOM 5777 C C . MET B 1 298 ? 4.34 -4.398 -16.109 1 95.38 298 MET B C 1
ATOM 5779 O O . MET B 1 298 ? 3.15 -4.125 -16.266 1 95.38 298 MET B O 1
ATOM 5783 N N . SER B 1 299 ? 5.012 -3.986 -15.07 1 96.44 299 SER B N 1
ATOM 5784 C CA . SER B 1 299 ? 4.375 -3.262 -13.977 1 96.44 299 SER B CA 1
ATOM 5785 C C . SER B 1 299 ? 3.83 -1.917 -14.445 1 96.44 299 SER B C 1
ATOM 5787 O O . SER B 1 299 ? 2.643 -1.631 -14.273 1 96.44 299 SER B O 1
ATOM 5789 N N . TRP B 1 300 ? 4.578 -1.105 -15.086 1 97.38 300 TRP B N 1
ATOM 5790 C CA . TRP B 1 300 ? 4.16 0.231 -15.492 1 97.38 300 TRP B CA 1
ATOM 5791 C C . TRP B 1 300 ? 3.166 0.161 -16.641 1 97.38 300 TRP B C 1
ATOM 5793 O O . TRP B 1 300 ? 2.311 1.037 -16.797 1 97.38 300 TRP B O 1
ATOM 5803 N N . THR B 1 301 ? 3.275 -0.919 -17.5 1 97.5 301 THR B N 1
ATOM 5804 C CA . THR B 1 301 ? 2.248 -1.142 -18.516 1 97.5 301 THR B CA 1
ATOM 5805 C C . THR B 1 301 ? 0.888 -1.373 -17.859 1 97.5 301 THR B C 1
ATOM 5807 O O . THR B 1 301 ? -0.117 -0.801 -18.281 1 97.5 301 THR B O 1
ATOM 5810 N N . ALA B 1 302 ? 0.904 -2.217 -16.875 1 97.19 302 ALA B N 1
ATOM 5811 C CA . ALA B 1 302 ? -0.34 -2.484 -16.156 1 97.19 302 ALA B CA 1
ATOM 5812 C C . ALA B 1 302 ? -0.867 -1.223 -15.484 1 97.19 302 ALA B C 1
ATOM 5814 O O . ALA B 1 302 ? -2.066 -0.938 -15.531 1 97.19 302 ALA B O 1
ATOM 5815 N N . ILE B 1 303 ? -0.05 -0.427 -14.836 1 98 303 ILE B N 1
ATOM 5816 C CA . ILE B 1 303 ? -0.45 0.806 -14.172 1 98 303 ILE B CA 1
ATOM 5817 C C . ILE B 1 303 ? -1.01 1.79 -15.195 1 98 303 ILE B C 1
ATOM 5819 O O . ILE B 1 303 ? -2.049 2.412 -14.961 1 98 303 ILE B O 1
ATOM 5823 N N . THR B 1 304 ? -0.332 1.936 -16.297 1 98 304 THR B N 1
ATOM 5824 C CA . THR B 1 304 ? -0.792 2.822 -17.359 1 98 304 THR B CA 1
ATOM 5825 C C . THR B 1 304 ? -2.17 2.4 -17.859 1 98 304 THR B C 1
ATOM 5827 O O . THR B 1 304 ? -3.037 3.246 -18.094 1 98 304 THR B O 1
ATOM 5830 N N . THR B 1 305 ? -2.301 1.104 -18.016 1 98 305 THR B N 1
ATOM 5831 C CA . THR B 1 305 ? -3.598 0.595 -18.453 1 98 305 THR B CA 1
ATOM 5832 C C . THR B 1 305 ? -4.672 0.918 -17.422 1 98 305 THR B C 1
ATOM 5834 O O . THR B 1 305 ? -5.766 1.37 -17.766 1 98 305 THR B O 1
ATOM 5837 N N . ALA B 1 306 ? -4.406 0.66 -16.172 1 97.69 306 ALA B N 1
ATOM 5838 C CA . ALA B 1 306 ? -5.34 0.957 -15.086 1 97.69 306 ALA B CA 1
ATOM 5839 C C . ALA B 1 306 ? -5.727 2.432 -15.086 1 97.69 306 ALA B C 1
ATOM 5841 O O . ALA B 1 306 ? -6.91 2.77 -15 1 97.69 306 ALA B O 1
ATOM 5842 N N . VAL B 1 307 ? -4.762 3.273 -15.211 1 97.44 307 VAL B N 1
ATOM 5843 C CA . VAL B 1 307 ? -4.992 4.715 -15.172 1 97.44 307 VAL B CA 1
ATOM 5844 C C . VAL B 1 307 ? -5.801 5.137 -16.406 1 97.44 307 VAL B C 1
ATOM 5846 O O . VAL B 1 307 ? -6.668 6.008 -16.312 1 97.44 307 VAL B O 1
ATOM 5849 N N . ALA B 1 308 ? -5.465 4.602 -17.547 1 97.69 308 ALA B N 1
ATOM 5850 C CA . ALA B 1 308 ? -6.23 4.898 -18.75 1 97.69 308 ALA B CA 1
ATOM 5851 C C . ALA B 1 308 ? -7.707 4.574 -18.562 1 97.69 308 ALA B C 1
ATOM 5853 O O . ALA B 1 308 ? -8.578 5.324 -19.016 1 97.69 308 ALA B O 1
ATOM 5854 N N . LEU B 1 309 ? -7.965 3.488 -17.922 1 97.38 309 LEU B N 1
ATOM 5855 C CA . LEU B 1 309 ? -9.344 3.094 -17.656 1 97.38 309 LEU B CA 1
ATOM 5856 C C . LEU B 1 309 ? -10.016 4.059 -16.688 1 97.38 309 LEU B C 1
ATOM 5858 O O . LEU B 1 309 ? -11.172 4.438 -16.875 1 97.38 309 LEU B O 1
ATOM 5862 N N . VAL B 1 310 ? -9.305 4.465 -15.695 1 96.19 310 VAL B N 1
ATOM 5863 C CA . VAL B 1 310 ? -9.82 5.414 -14.719 1 96.19 310 VAL B CA 1
ATOM 5864 C C . VAL B 1 310 ? -10.156 6.738 -15.406 1 96.19 310 VAL B C 1
ATOM 5866 O O . VAL B 1 310 ? -11.203 7.328 -15.156 1 96.19 310 VAL B O 1
ATOM 5869 N N . VAL B 1 311 ? -9.25 7.184 -16.25 1 95.31 311 VAL B N 1
ATOM 5870 C CA . VAL B 1 311 ? -9.438 8.438 -16.969 1 95.31 311 VAL B CA 1
ATOM 5871 C C . VAL B 1 311 ? -10.648 8.328 -17.891 1 95.31 311 VAL B C 1
ATOM 5873 O O . VAL B 1 311 ? -11.477 9.242 -17.969 1 95.31 311 VAL B O 1
ATOM 5876 N N . ALA B 1 312 ? -10.758 7.227 -18.562 1 94.88 312 ALA B N 1
ATOM 5877 C CA . ALA B 1 312 ? -11.875 7.012 -19.469 1 94.88 312 ALA B CA 1
ATOM 5878 C C . ALA B 1 312 ? -13.203 6.969 -18.719 1 94.88 312 ALA B C 1
ATOM 5880 O O . ALA B 1 312 ? -14.242 7.363 -19.25 1 94.88 312 ALA B O 1
ATOM 5881 N N . ASP B 1 313 ? -13.117 6.434 -17.547 1 92.19 313 ASP B N 1
ATOM 5882 C CA . ASP B 1 313 ? -14.312 6.344 -16.703 1 92.19 313 ASP B CA 1
ATOM 5883 C C . ASP B 1 313 ? -14.797 7.734 -16.297 1 92.19 313 ASP B C 1
ATOM 5885 O O . ASP B 1 313 ? -15.984 7.93 -16.031 1 92.19 313 ASP B O 1
ATOM 5889 N N . PHE B 1 314 ? -13.906 8.711 -16.172 1 90.5 314 PHE B N 1
ATOM 5890 C CA . PHE B 1 314 ? -14.188 10.125 -15.938 1 90.5 314 PHE B CA 1
ATOM 5891 C C . PHE B 1 314 ? -15 10.312 -14.664 1 90.5 314 PHE B C 1
ATOM 5893 O O . PHE B 1 314 ? -15.922 11.133 -14.625 1 90.5 314 PHE B O 1
ATOM 5900 N N . ARG B 1 315 ? -14.891 9.492 -13.719 1 90.31 315 ARG B N 1
ATOM 5901 C CA . ARG B 1 315 ? -15.484 9.602 -12.391 1 90.31 315 ARG B CA 1
ATOM 5902 C C . ARG B 1 315 ? -14.414 9.469 -11.305 1 90.31 315 ARG B C 1
ATOM 5904 O O . ARG B 1 315 ? -13.305 9.008 -11.578 1 90.31 315 ARG B O 1
ATOM 5911 N N . ASP B 1 316 ? -14.75 9.836 -10.148 1 90.69 316 ASP B N 1
ATOM 5912 C CA . ASP B 1 316 ? -13.844 9.695 -9.008 1 90.69 316 ASP B CA 1
ATOM 5913 C C . ASP B 1 316 ? -13.383 8.25 -8.859 1 90.69 316 ASP B C 1
ATOM 5915 O O . ASP B 1 316 ? -14.203 7.332 -8.773 1 90.69 316 ASP B O 1
ATOM 5919 N N . ALA B 1 317 ? -12.094 8.133 -8.773 1 93.38 317 ALA B N 1
ATOM 5920 C CA . ALA B 1 317 ? -11.477 6.809 -8.797 1 93.38 317 ALA B CA 1
ATOM 5921 C C . ALA B 1 317 ? -11.57 6.129 -7.438 1 93.38 317 ALA B C 1
ATOM 5923 O O . ALA B 1 317 ? -11.234 4.949 -7.297 1 93.38 317 ALA B O 1
ATOM 5924 N N . GLU B 1 318 ? -12 6.738 -6.422 1 90 318 GLU B N 1
ATOM 5925 C CA . GLU B 1 318 ? -12.055 6.176 -5.074 1 90 318 GLU B CA 1
ATOM 5926 C C . GLU B 1 318 ? -12.883 4.898 -5.039 1 90 318 GLU B C 1
ATOM 5928 O O . GLU B 1 318 ? -12.57 3.965 -4.297 1 90 318 GLU B O 1
ATOM 5933 N N . ARG B 1 319 ? -13.922 4.867 -5.809 1 87.62 319 ARG B N 1
ATOM 5934 C CA . ARG B 1 319 ? -14.781 3.688 -5.848 1 87.62 319 ARG B CA 1
ATOM 5935 C C . ARG B 1 319 ? -14.039 2.486 -6.414 1 87.62 319 ARG B C 1
ATOM 5937 O O . ARG B 1 319 ? -14.141 1.376 -5.891 1 87.62 319 ARG B O 1
ATOM 5944 N N . CYS B 1 320 ? -13.336 2.725 -7.453 1 90.38 320 CYS B N 1
ATOM 5945 C CA . CYS B 1 320 ? -12.586 1.64 -8.078 1 90.38 320 CYS B CA 1
ATOM 5946 C C . CYS B 1 320 ? -11.375 1.258 -7.227 1 90.38 320 CYS B C 1
ATOM 5948 O O . CYS B 1 320 ? -11.078 0.074 -7.059 1 90.38 320 CYS B O 1
ATOM 5950 N N . LEU B 1 321 ? -10.703 2.201 -6.676 1 93.38 321 LEU B N 1
ATOM 5951 C CA . LEU B 1 321 ? -9.523 1.956 -5.848 1 93.38 321 LEU B CA 1
ATOM 5952 C C . LEU B 1 321 ? -9.914 1.282 -4.535 1 93.38 321 LEU B C 1
ATOM 5954 O O . LEU B 1 321 ? -9.102 0.563 -3.941 1 93.38 321 LEU B O 1
ATOM 5958 N N . GLY B 1 322 ? -11.133 1.538 -4.172 1 90.94 322 GLY B N 1
ATOM 5959 C CA . GLY B 1 322 ? -11.633 0.927 -2.951 1 90.94 322 GLY B CA 1
ATOM 5960 C C . GLY B 1 322 ? -11.859 -0.567 -3.082 1 90.94 322 GLY B C 1
ATOM 5961 O O . GLY B 1 322 ? -11.93 -1.28 -2.08 1 90.94 322 GLY B O 1
ATOM 5962 N N . LYS B 1 323 ? -11.898 -1.078 -4.246 1 89.88 323 LYS B N 1
ATOM 5963 C CA . LYS B 1 323 ? -12.172 -2.492 -4.488 1 89.88 323 LYS B CA 1
ATOM 5964 C C . LYS B 1 323 ? -10.883 -3.303 -4.52 1 89.88 323 LYS B C 1
ATOM 5966 O O . LYS B 1 323 ? -10.914 -4.535 -4.578 1 89.88 323 LYS B O 1
ATOM 5971 N N . VAL B 1 324 ? -9.82 -2.662 -4.48 1 93.62 324 VAL B N 1
ATOM 5972 C CA . VAL B 1 324 ? -8.516 -3.316 -4.465 1 93.62 324 VAL B CA 1
ATOM 5973 C C . VAL B 1 324 ? -8.297 -4 -3.117 1 93.62 324 VAL B C 1
ATOM 5975 O O . VAL B 1 324 ? -8.648 -3.451 -2.07 1 93.62 324 VAL B O 1
ATOM 5978 N N . SER B 1 325 ? -7.805 -5.219 -3.145 1 93.06 325 SER B N 1
ATOM 5979 C CA . SER B 1 325 ? -7.434 -5.902 -1.913 1 93.06 325 SER B CA 1
ATOM 5980 C C . SER B 1 325 ? -6.082 -5.418 -1.395 1 93.06 325 SER B C 1
ATOM 5982 O O . SER B 1 325 ? -5.059 -6.07 -1.604 1 93.06 325 SER B O 1
ATOM 5984 N N . TYR B 1 326 ? -6.109 -4.406 -0.674 1 95.25 326 TYR B N 1
ATOM 5985 C CA . TYR B 1 326 ? -4.875 -3.838 -0.149 1 95.25 326 TYR B CA 1
ATOM 5986 C C . TYR B 1 326 ? -4.258 -4.75 0.904 1 95.25 326 TYR B C 1
ATOM 5988 O O . TYR B 1 326 ? -3.043 -4.727 1.122 1 95.25 326 TYR B O 1
ATOM 5996 N N . SER B 1 327 ? -5.07 -5.559 1.526 1 94.56 327 SER B N 1
ATOM 5997 C CA . SER B 1 327 ? -4.566 -6.535 2.484 1 94.56 327 SER B CA 1
ATOM 5998 C C . SER B 1 327 ? -3.586 -7.5 1.825 1 94.56 327 SER B C 1
ATOM 6000 O O . SER B 1 327 ? -2.604 -7.914 2.445 1 94.56 327 SER B O 1
ATOM 6002 N N . LEU B 1 328 ? -3.854 -7.809 0.624 1 93.06 328 LEU B N 1
ATOM 6003 C CA . LEU B 1 328 ? -2.967 -8.688 -0.127 1 93.06 328 LEU B CA 1
ATOM 6004 C C . LEU B 1 328 ? -1.605 -8.039 -0.341 1 93.06 328 LEU B C 1
ATOM 6006 O O . LEU B 1 328 ? -0.57 -8.695 -0.213 1 93.06 328 LEU B O 1
ATOM 6010 N N . LEU B 1 329 ? -1.593 -6.754 -0.695 1 96.94 329 LEU B N 1
ATOM 6011 C CA . LEU B 1 329 ? -0.346 -6.027 -0.909 1 96.94 329 LEU B CA 1
ATOM 6012 C C . LEU B 1 329 ? 0.463 -5.945 0.381 1 96.94 329 LEU B C 1
ATOM 6014 O O . LEU B 1 329 ? 1.684 -6.113 0.365 1 96.94 329 LEU B O 1
ATOM 6018 N N . VAL B 1 330 ? -0.213 -5.719 1.498 1 97.62 330 VAL B N 1
ATOM 6019 C CA . VAL B 1 330 ? 0.436 -5.676 2.805 1 97.62 330 VAL B CA 1
ATOM 6020 C C . VAL B 1 330 ? 0.989 -7.055 3.152 1 97.62 330 VAL B C 1
ATOM 6022 O O . VAL B 1 330 ? 2.098 -7.172 3.682 1 97.62 330 VAL B O 1
ATOM 6025 N N . PHE B 1 331 ? 0.208 -8.094 2.871 1 96.44 331 PHE B N 1
ATOM 6026 C CA . PHE B 1 331 ? 0.644 -9.469 3.098 1 96.44 331 PHE B CA 1
ATOM 6027 C C . PHE B 1 331 ? 1.951 -9.742 2.365 1 96.44 331 PHE B C 1
ATOM 6029 O O . PHE B 1 331 ? 2.9 -10.266 2.957 1 96.44 331 PHE B O 1
ATOM 6036 N N . PHE B 1 332 ? 2.033 -9.359 1.093 1 96.44 332 PHE B N 1
ATOM 6037 C CA . PHE B 1 332 ? 3.217 -9.609 0.277 1 96.44 332 PHE B CA 1
ATOM 6038 C C . PHE B 1 332 ? 4.406 -8.812 0.797 1 96.44 332 PHE B C 1
ATOM 6040 O O . PHE B 1 332 ? 5.543 -9.297 0.775 1 96.44 332 PHE B O 1
ATOM 6047 N N . SER B 1 333 ? 4.168 -7.574 1.242 1 98 333 SER B N 1
ATOM 6048 C CA . SER B 1 333 ? 5.246 -6.773 1.812 1 98 333 SER B CA 1
ATOM 6049 C C . SER B 1 333 ? 5.859 -7.457 3.029 1 98 333 SER B C 1
ATOM 6051 O O . SER B 1 333 ? 7.082 -7.559 3.139 1 98 333 SER B O 1
ATOM 6053 N N . GLY B 1 334 ? 4.996 -7.93 3.945 1 98 334 GLY B N 1
ATOM 6054 C CA . GLY B 1 334 ? 5.488 -8.664 5.098 1 98 334 GLY B CA 1
ATOM 6055 C C . GLY B 1 334 ? 6.203 -9.953 4.727 1 98 334 GLY B C 1
ATOM 6056 O O . GLY B 1 334 ? 7.223 -10.297 5.328 1 98 334 GLY B O 1
ATOM 6057 N N . MET B 1 335 ? 5.68 -10.617 3.746 1 96.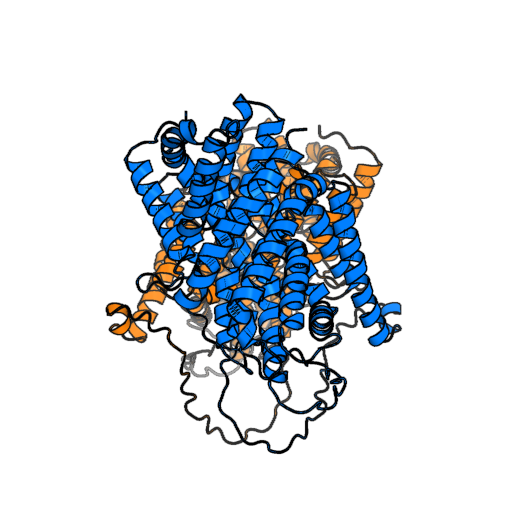88 335 MET B N 1
ATOM 6058 C CA . MET B 1 335 ? 6.266 -11.867 3.285 1 96.88 335 MET B CA 1
ATOM 6059 C C . MET B 1 335 ? 7.664 -11.641 2.723 1 96.88 335 MET B C 1
ATOM 6061 O O . MET B 1 335 ? 8.594 -12.391 3.031 1 96.88 335 MET B O 1
ATOM 6065 N N . PHE B 1 336 ? 7.852 -10.586 1.904 1 97.62 336 PHE B N 1
ATOM 6066 C CA . PHE B 1 336 ? 9.156 -10.273 1.328 1 97.62 336 PHE B CA 1
ATOM 6067 C C . PHE B 1 336 ? 10.188 -10.039 2.422 1 97.62 336 PHE B C 1
ATOM 6069 O O . PHE B 1 336 ? 11.297 -10.57 2.361 1 97.62 336 PHE B O 1
ATOM 6076 N N . VAL B 1 337 ? 9.773 -9.281 3.412 1 98.38 337 VAL B N 1
ATOM 6077 C CA . VAL B 1 337 ? 10.688 -8.961 4.5 1 98.38 337 VAL B CA 1
ATOM 6078 C C . VAL B 1 337 ? 11.039 -10.227 5.273 1 98.38 337 VAL B C 1
ATOM 6080 O O . VAL B 1 337 ? 12.211 -10.469 5.582 1 98.38 337 VAL B O 1
ATOM 6083 N N . THR B 1 338 ? 10.062 -11.078 5.559 1 98.06 338 THR B N 1
ATOM 6084 C CA . THR B 1 338 ? 10.25 -12.281 6.355 1 98.06 338 THR B CA 1
ATOM 6085 C C . THR B 1 338 ? 11.148 -13.273 5.625 1 98.06 338 THR B C 1
ATOM 6087 O O . THR B 1 338 ? 12.078 -13.836 6.219 1 98.06 338 THR B O 1
ATOM 6090 N N . VAL B 1 339 ? 10.891 -13.469 4.371 1 96.5 339 VAL B N 1
ATOM 6091 C CA . VAL B 1 339 ? 11.68 -14.422 3.596 1 96.5 339 VAL B CA 1
ATOM 6092 C C . VAL B 1 339 ? 13.109 -13.914 3.455 1 96.5 339 VAL B C 1
ATOM 6094 O O . VAL B 1 339 ? 14.062 -14.688 3.557 1 96.5 339 VAL B O 1
ATOM 6097 N N . SER B 1 340 ? 13.234 -12.586 3.232 1 96.88 340 SER B N 1
ATOM 6098 C CA . SER B 1 340 ? 14.57 -12.008 3.15 1 96.88 340 SER B CA 1
ATOM 6099 C C . SER B 1 340 ? 15.328 -12.18 4.461 1 96.88 340 SER B C 1
ATOM 6101 O O . SER B 1 340 ? 16.516 -12.5 4.457 1 96.88 340 SER B O 1
ATOM 6103 N N . GLY B 1 341 ? 14.648 -11.922 5.562 1 97.62 341 GLY B N 1
ATOM 6104 C CA . GLY B 1 341 ? 15.266 -12.164 6.855 1 97.62 341 GLY B CA 1
ATOM 6105 C C . GLY B 1 341 ? 15.68 -13.609 7.051 1 97.62 341 GLY B C 1
ATOM 6106 O O . GLY B 1 341 ? 16.797 -13.883 7.512 1 97.62 341 GLY B O 1
ATOM 6107 N N . PHE B 1 342 ? 14.836 -14.523 6.691 1 96.81 342 PHE B N 1
ATOM 6108 C CA . PHE B 1 342 ? 15.125 -15.945 6.82 1 96.81 342 PHE B CA 1
ATOM 6109 C C . PHE B 1 342 ? 16.328 -16.328 5.969 1 96.81 342 PHE B C 1
ATOM 6111 O O . PHE B 1 342 ? 17.188 -17.109 6.406 1 96.81 342 PHE B O 1
ATOM 6118 N N . ASN B 1 343 ? 16.422 -15.789 4.832 1 94.75 343 ASN B N 1
ATOM 6119 C CA . ASN B 1 343 ? 17.578 -16.016 3.967 1 94.75 343 ASN B CA 1
ATOM 6120 C C . ASN B 1 343 ? 18.875 -15.523 4.613 1 94.75 343 ASN B C 1
ATOM 6122 O O . ASN B 1 343 ? 19.922 -16.156 4.484 1 94.75 343 ASN B O 1
ATOM 6126 N N . LYS B 1 344 ? 18.797 -14.477 5.277 1 95.19 344 LYS B N 1
ATOM 6127 C CA . LYS B 1 344 ? 19.969 -13.875 5.887 1 95.19 344 LYS B CA 1
ATOM 6128 C C . LYS B 1 344 ? 20.484 -14.711 7.055 1 95.19 344 LYS B C 1
ATOM 6130 O O . LYS B 1 344 ? 21.625 -14.539 7.5 1 95.19 344 LYS B O 1
ATOM 6135 N N . THR B 1 345 ? 19.641 -15.625 7.559 1 96 345 THR B N 1
ATOM 6136 C CA . THR B 1 345 ? 20.109 -16.531 8.594 1 96 345 THR B CA 1
ATOM 6137 C C . THR B 1 345 ? 21.141 -17.516 8.031 1 96 345 THR B C 1
ATOM 6139 O O . THR B 1 345 ? 21.906 -18.125 8.781 1 96 345 THR B O 1
ATOM 6142 N N . GLY B 1 346 ? 21.062 -17.75 6.73 1 93.88 346 GLY B N 1
ATOM 6143 C CA . GLY B 1 346 ? 21.953 -18.703 6.082 1 93.88 346 GLY B CA 1
ATOM 6144 C C . GLY B 1 346 ? 21.422 -20.109 6.09 1 93.88 346 GLY B C 1
ATOM 6145 O O . GLY B 1 346 ? 21.953 -20.984 5.398 1 93.88 346 GLY B O 1
ATOM 6146 N N . LEU B 1 347 ? 20.375 -20.359 6.773 1 92.81 347 LEU B N 1
ATOM 6147 C CA . LEU B 1 347 ? 19.828 -21.703 6.906 1 92.81 347 LEU B CA 1
ATOM 6148 C C . LEU B 1 347 ? 19.328 -22.219 5.562 1 92.81 347 LEU B C 1
ATOM 6150 O O . LEU B 1 347 ? 19.609 -23.359 5.172 1 92.81 347 LEU B O 1
ATOM 6154 N N . PRO B 1 348 ? 18.547 -21.469 4.812 1 91.06 348 PRO B N 1
ATOM 6155 C CA . PRO B 1 348 ? 18.109 -21.938 3.5 1 91.06 348 PRO B CA 1
ATOM 6156 C C . PRO B 1 348 ? 19.281 -22.281 2.58 1 91.06 348 PRO B C 1
ATOM 6158 O O . PRO B 1 348 ? 19.25 -23.297 1.878 1 91.06 348 PRO B O 1
ATOM 6161 N N . GLY B 1 349 ? 20.297 -21.438 2.639 1 89.69 349 GLY B N 1
ATOM 6162 C CA . GLY B 1 349 ? 21.5 -21.719 1.868 1 89.69 349 GLY B CA 1
ATOM 6163 C C . GLY B 1 349 ? 22.188 -23 2.295 1 89.69 349 GLY B C 1
ATOM 6164 O O . GLY B 1 349 ? 22.672 -23.766 1.453 1 89.69 349 GLY B O 1
ATOM 6165 N N . ALA B 1 350 ? 22.188 -23.203 3.582 1 91 350 ALA B N 1
ATOM 6166 C CA . ALA B 1 350 ? 22.797 -24.422 4.113 1 91 350 ALA B CA 1
ATOM 6167 C C . ALA B 1 350 ? 22.016 -25.672 3.684 1 91 350 ALA B C 1
ATOM 6169 O O . ALA B 1 350 ? 22.594 -26.688 3.344 1 91 350 ALA B O 1
ATOM 6170 N N . ILE B 1 351 ? 20.766 -25.578 3.713 1 89.12 351 ILE B N 1
ATOM 6171 C CA . ILE B 1 351 ? 19.906 -26.688 3.273 1 89.12 351 ILE B CA 1
ATOM 6172 C C . ILE B 1 351 ? 20.125 -26.938 1.783 1 89.12 351 ILE B C 1
ATOM 6174 O O . ILE B 1 351 ? 20.234 -28.094 1.354 1 89.12 351 ILE B O 1
ATOM 6178 N N . TRP B 1 352 ? 20.25 -25.875 1.023 1 89.44 352 TRP B N 1
ATOM 6179 C CA . TRP B 1 352 ? 20.484 -26 -0.412 1 89.44 352 TRP B CA 1
ATOM 6180 C C . TRP B 1 352 ? 21.812 -26.688 -0.694 1 89.44 352 TRP B C 1
ATOM 6182 O O . TRP B 1 352 ? 21.906 -27.5 -1.618 1 89.44 352 TRP B O 1
ATOM 6192 N N . ASN B 1 353 ? 22.781 -26.375 0.105 1 90.31 353 ASN B N 1
ATOM 6193 C CA . ASN B 1 353 ? 24.109 -26.953 -0.1 1 90.31 353 ASN B CA 1
ATOM 6194 C C . ASN B 1 353 ? 24.078 -28.484 0.057 1 90.31 353 ASN B C 1
ATOM 6196 O O . ASN B 1 353 ? 24.859 -29.188 -0.589 1 90.31 353 ASN B O 1
ATOM 6200 N N . VAL B 1 354 ? 23.188 -28.938 0.845 1 90.31 354 VAL B N 1
ATOM 6201 C CA . VAL B 1 354 ? 23.062 -30.375 1.056 1 90.31 354 VAL B CA 1
ATOM 6202 C C . VAL B 1 354 ? 22.375 -31.016 -0.146 1 90.31 354 VAL B C 1
ATOM 6204 O O . VAL B 1 354 ? 22.734 -32.125 -0.553 1 90.31 354 VAL B O 1
ATOM 6207 N N . VAL B 1 355 ? 21.516 -30.328 -0.774 1 90.94 355 VAL B N 1
ATOM 6208 C CA . VAL B 1 355 ? 20.672 -30.938 -1.805 1 90.94 355 VAL B CA 1
ATOM 6209 C C . VAL B 1 355 ? 21.234 -30.609 -3.186 1 90.94 355 VAL B C 1
ATOM 6211 O O . VAL B 1 355 ? 20.984 -31.328 -4.156 1 90.94 355 VAL B O 1
ATOM 6214 N N . ALA B 1 356 ? 22.031 -29.594 -3.297 1 90.19 356 ALA B N 1
ATOM 6215 C CA . ALA B 1 356 ? 22.5 -29.031 -4.559 1 90.19 356 ALA B CA 1
ATOM 6216 C C . ALA B 1 356 ? 23.203 -30.094 -5.402 1 90.19 356 ALA B C 1
ATOM 6218 O O . ALA B 1 356 ? 22.953 -30.188 -6.609 1 90.19 356 ALA B O 1
ATOM 6219 N N . PRO B 1 357 ? 24.016 -30.984 -4.785 1 90.12 357 PRO B N 1
ATOM 6220 C CA . PRO B 1 357 ? 24.719 -31.969 -5.598 1 90.12 357 PRO B CA 1
ATOM 6221 C C . PRO B 1 357 ? 23.766 -33 -6.242 1 90.12 357 PRO B C 1
ATOM 6223 O O . PRO B 1 357 ? 24.109 -33.562 -7.273 1 90.12 357 PRO B O 1
ATOM 6226 N N . TYR B 1 358 ? 22.641 -33.094 -5.711 1 91.5 358 TYR B N 1
ATOM 6227 C CA . TYR B 1 358 ? 21.688 -34.062 -6.207 1 91.5 358 TYR B CA 1
ATOM 6228 C C . TYR B 1 358 ? 20.625 -33.406 -7.09 1 91.5 358 TYR B C 1
ATOM 6230 O O . TYR B 1 358 ? 19.766 -34.094 -7.656 1 91.5 358 TYR B O 1
ATOM 6238 N N . SER B 1 359 ? 20.688 -32.125 -7.289 1 91.44 359 SER B N 1
ATOM 6239 C CA . SER B 1 359 ? 19.625 -31.406 -7.965 1 91.44 359 SER B CA 1
ATOM 6240 C C . SER B 1 359 ? 20.141 -30.672 -9.188 1 91.44 359 SER B C 1
ATOM 6242 O O . SER B 1 359 ? 19.594 -29.625 -9.578 1 91.44 359 SER B O 1
ATOM 6244 N N . ARG B 1 360 ? 21.172 -31.188 -9.727 1 89.69 360 ARG B N 1
ATOM 6245 C CA . ARG B 1 360 ? 21.75 -30.547 -10.906 1 89.69 360 ARG B CA 1
ATOM 6246 C C . ARG B 1 360 ? 20.859 -30.75 -12.125 1 89.69 360 ARG B C 1
ATOM 6248 O O . ARG B 1 360 ? 20.406 -31.875 -12.391 1 89.69 360 ARG B O 1
ATOM 6255 N N . ILE B 1 361 ? 20.641 -29.734 -12.875 1 90.12 361 ILE B N 1
ATOM 6256 C CA . ILE B 1 361 ? 19.609 -29.781 -13.906 1 90.12 361 ILE B CA 1
ATOM 6257 C C . ILE B 1 361 ? 20.188 -30.312 -15.203 1 90.12 361 ILE B C 1
ATOM 6259 O O . ILE B 1 361 ? 19.484 -30.422 -16.219 1 90.12 361 ILE B O 1
ATOM 6263 N N . ASP B 1 362 ? 21.453 -30.688 -15.211 1 88.38 362 ASP B N 1
ATOM 6264 C CA . ASP B 1 362 ? 22.078 -31.219 -16.422 1 88.38 362 ASP B CA 1
ATOM 6265 C C . ASP B 1 362 ? 21.844 -32.719 -16.562 1 88.38 362 ASP B C 1
ATOM 6267 O O . ASP B 1 362 ? 22.141 -33.312 -17.594 1 88.38 362 ASP B O 1
ATOM 6271 N N . HIS B 1 363 ? 21.297 -33.344 -15.578 1 90.12 363 HIS B N 1
ATOM 6272 C CA . HIS B 1 363 ? 20.922 -34.75 -15.633 1 90.12 363 HIS B CA 1
ATOM 6273 C C . HIS B 1 363 ? 19.469 -34.938 -15.25 1 90.12 363 HIS B C 1
ATOM 6275 O O . HIS B 1 363 ? 18.891 -34.125 -14.508 1 90.12 363 HIS B O 1
ATOM 6281 N N . VAL B 1 364 ? 18.922 -36 -15.734 1 91.62 364 VAL B N 1
ATOM 6282 C CA . VAL B 1 364 ? 17.516 -36.312 -15.508 1 91.62 364 VAL B CA 1
ATOM 6283 C C . VAL B 1 364 ? 17.266 -36.531 -14.023 1 91.62 364 VAL B C 1
ATOM 6285 O O . VAL B 1 364 ? 16.234 -36.125 -13.484 1 91.62 364 VAL B O 1
ATOM 6288 N N . SER B 1 365 ? 18.203 -37.219 -13.398 1 93.69 365 SER B N 1
ATOM 6289 C CA . SER B 1 365 ? 18.062 -37.469 -11.969 1 93.69 365 SER B CA 1
ATOM 6290 C C . SER B 1 365 ? 18.031 -36.188 -11.164 1 93.69 365 SER B C 1
ATOM 6292 O O . SER B 1 365 ? 17.281 -36.062 -10.203 1 93.69 365 SER B O 1
ATOM 6294 N N . GLY B 1 366 ? 18.875 -35.25 -11.547 1 94.56 366 GLY B N 1
ATOM 6295 C CA . GLY B 1 366 ? 18.922 -33.969 -10.867 1 94.56 366 GLY B CA 1
ATOM 6296 C C . GLY B 1 366 ? 17.625 -33.156 -11.016 1 94.56 366 GLY B C 1
ATOM 6297 O O . GLY B 1 366 ? 17.125 -32.594 -10.039 1 94.56 366 GLY B O 1
ATOM 6298 N N . VAL B 1 367 ? 17.094 -33.156 -12.203 1 95.5 367 VAL B N 1
ATOM 6299 C CA . VAL B 1 367 ? 15.852 -32.469 -12.477 1 95.5 367 VAL B CA 1
ATOM 6300 C C . VAL B 1 367 ? 14.719 -33.094 -11.664 1 95.5 367 VAL B C 1
ATOM 6302 O O . VAL B 1 367 ? 13.852 -32.406 -11.141 1 95.5 367 VAL B O 1
ATOM 6305 N N . THR B 1 368 ? 14.742 -34.406 -11.586 1 95.5 368 THR B N 1
ATOM 6306 C CA . THR B 1 368 ? 13.719 -35.125 -10.836 1 95.5 368 THR B CA 1
ATOM 6307 C C . THR B 1 368 ? 13.789 -34.781 -9.352 1 95.5 368 THR B C 1
ATOM 6309 O O . THR B 1 368 ? 12.766 -34.5 -8.727 1 95.5 368 THR B O 1
ATOM 6312 N N . VAL B 1 369 ? 14.969 -34.812 -8.828 1 95.56 369 VAL B N 1
ATOM 6313 C CA . VAL B 1 369 ? 15.148 -34.5 -7.414 1 95.56 369 VAL B CA 1
ATOM 6314 C C . VAL B 1 369 ? 14.742 -33.062 -7.141 1 95.56 369 VAL B C 1
ATOM 6316 O O . VAL B 1 369 ? 14.031 -32.781 -6.168 1 95.56 369 VAL B O 1
ATOM 6319 N N . LEU B 1 370 ? 15.227 -32.188 -7.945 1 96.06 370 LEU B N 1
ATOM 6320 C CA . LEU B 1 370 ? 14.867 -30.781 -7.797 1 96.06 370 LEU B CA 1
ATOM 6321 C C . LEU B 1 370 ? 13.352 -30.594 -7.844 1 96.06 370 LEU B C 1
ATOM 6323 O O . LEU B 1 370 ? 12.781 -29.875 -7.016 1 96.06 370 LEU B O 1
ATOM 6327 N N . SER B 1 371 ? 12.703 -31.234 -8.766 1 97.19 371 SER B N 1
ATOM 6328 C CA . SER B 1 371 ? 11.25 -31.141 -8.914 1 97.19 371 SER B CA 1
ATOM 6329 C C . SER B 1 371 ? 10.531 -31.672 -7.68 1 97.19 371 SER B C 1
ATOM 6331 O O . SER B 1 371 ? 9.531 -31.094 -7.242 1 97.19 371 SER B O 1
ATOM 6333 N N . LEU B 1 372 ? 11 -32.719 -7.145 1 96.38 372 LEU B N 1
ATOM 6334 C CA . LEU B 1 372 ? 10.406 -33.312 -5.945 1 96.38 372 LEU B CA 1
ATOM 6335 C C . LEU B 1 372 ? 10.547 -32.344 -4.758 1 96.38 372 LEU B C 1
ATOM 6337 O O . LEU B 1 372 ? 9.617 -32.219 -3.959 1 96.38 372 LEU B O 1
ATOM 6341 N N . ILE B 1 373 ? 11.656 -31.766 -4.668 1 95.44 373 ILE B N 1
ATOM 6342 C CA . ILE B 1 373 ? 11.891 -30.812 -3.59 1 95.44 373 ILE B CA 1
ATOM 6343 C C . ILE B 1 373 ? 10.945 -29.625 -3.736 1 95.44 373 ILE B C 1
ATOM 6345 O O . ILE B 1 373 ? 10.336 -29.172 -2.756 1 95.44 373 ILE B O 1
ATOM 6349 N N . ILE B 1 374 ? 10.805 -29.125 -4.93 1 96.44 374 ILE B N 1
ATOM 6350 C CA . ILE B 1 374 ? 9.914 -28 -5.188 1 96.44 374 ILE B CA 1
ATOM 6351 C C . ILE B 1 374 ? 8.477 -28.391 -4.859 1 96.44 374 ILE B C 1
ATOM 6353 O O . ILE B 1 374 ? 7.746 -27.625 -4.23 1 96.44 374 ILE B O 1
ATOM 6357 N N . LEU B 1 375 ? 8.07 -29.594 -5.27 1 97 375 LEU B N 1
ATOM 6358 C CA . LEU B 1 375 ? 6.727 -30.094 -5 1 97 375 LEU B CA 1
ATOM 6359 C C . LEU B 1 375 ? 6.457 -30.141 -3.502 1 97 375 LEU B C 1
ATOM 6361 O O . LEU B 1 375 ? 5.406 -29.688 -3.041 1 97 375 LEU B O 1
ATOM 6365 N N . LEU B 1 376 ? 7.391 -30.609 -2.779 1 94.44 376 LEU B N 1
ATOM 6366 C CA . LEU B 1 376 ? 7.234 -30.781 -1.338 1 94.44 376 LEU B CA 1
ATOM 6367 C C . LEU B 1 376 ? 7.262 -29.422 -0.627 1 94.44 376 LEU B C 1
ATOM 6369 O O . LEU B 1 376 ? 6.402 -29.141 0.213 1 94.44 376 LEU B O 1
ATOM 6373 N N . LEU B 1 377 ? 8.203 -28.625 -0.996 1 93.5 377 LEU B N 1
ATOM 6374 C CA . LEU B 1 377 ? 8.352 -27.328 -0.337 1 93.5 377 LEU B CA 1
ATOM 6375 C C . LEU B 1 377 ? 7.164 -26.422 -0.64 1 93.5 377 LEU B C 1
ATOM 6377 O O . LEU B 1 377 ? 6.754 -25.641 0.208 1 93.5 377 LEU B O 1
ATOM 6381 N N . SER B 1 378 ? 6.629 -26.5 -1.814 1 95.38 378 SER B N 1
ATOM 6382 C CA . SER B 1 378 ? 5.48 -25.688 -2.197 1 95.38 378 SER B CA 1
ATOM 6383 C C . SER B 1 378 ? 4.246 -26.062 -1.38 1 95.38 378 SER B C 1
ATOM 6385 O O . SER B 1 378 ? 3.377 -25.219 -1.143 1 95.38 378 SER B O 1
ATOM 6387 N N . ASN B 1 379 ? 4.172 -27.281 -0.987 1 93.38 379 ASN B N 1
ATOM 6388 C CA . ASN B 1 379 ? 3.037 -27.703 -0.179 1 93.38 379 ASN B CA 1
ATOM 6389 C C . ASN B 1 379 ? 3.279 -27.469 1.307 1 93.38 379 ASN B C 1
ATOM 6391 O O . ASN B 1 379 ? 2.33 -27.375 2.088 1 93.38 379 ASN B O 1
ATOM 6395 N N . LEU B 1 380 ? 4.508 -27.281 1.638 1 87.38 380 LEU B N 1
ATOM 6396 C CA . LEU B 1 380 ? 4.844 -27.016 3.031 1 87.38 380 LEU B CA 1
ATOM 6397 C C . LEU B 1 380 ? 4.887 -25.516 3.297 1 87.38 380 LEU B C 1
ATOM 6399 O O . LEU B 1 380 ? 4.312 -25.031 4.277 1 87.38 380 LEU B O 1
ATOM 6403 N N . ALA B 1 381 ? 5.574 -24.781 2.408 1 86.12 381 ALA B N 1
ATOM 6404 C CA . ALA B 1 381 ? 5.82 -23.359 2.629 1 86.12 381 ALA B CA 1
ATOM 6405 C C . ALA B 1 381 ? 4.953 -22.5 1.713 1 86.12 381 ALA B C 1
ATOM 6407 O O . ALA B 1 381 ? 4.98 -21.266 1.795 1 86.12 381 ALA B O 1
ATOM 6408 N N . SER B 1 382 ? 4.215 -23.062 0.865 1 90.31 382 SER B N 1
ATOM 6409 C CA . SER B 1 382 ? 3.42 -22.359 -0.143 1 90.31 382 SER B CA 1
ATOM 6410 C C . SER B 1 382 ? 4.262 -22.016 -1.366 1 90.31 382 SER B C 1
ATOM 6412 O O . SER B 1 382 ? 5.492 -22.078 -1.32 1 90.31 382 SER B O 1
ATOM 6414 N N . ASN B 1 383 ? 3.646 -21.672 -2.418 1 95.62 383 ASN B N 1
ATOM 6415 C CA . ASN B 1 383 ? 4.293 -21.547 -3.721 1 95.62 383 ASN B CA 1
ATOM 6416 C C . ASN B 1 383 ? 5.199 -20.328 -3.785 1 95.62 383 ASN B C 1
ATOM 6418 O O . ASN B 1 383 ? 6.352 -20.422 -4.219 1 95.62 383 ASN B O 1
ATOM 6422 N N . VAL B 1 384 ? 4.719 -19.188 -3.258 1 94.94 384 VAL B N 1
ATOM 6423 C CA . VAL B 1 384 ? 5.469 -17.938 -3.396 1 94.94 384 VAL B CA 1
ATOM 6424 C C . VAL B 1 384 ? 6.719 -17.984 -2.521 1 94.94 384 VAL B C 1
ATOM 6426 O O . VAL B 1 384 ? 7.836 -17.781 -3.01 1 94.94 384 VAL B O 1
ATOM 6429 N N . PRO B 1 385 ? 6.637 -18.359 -1.261 1 94.19 385 PRO B N 1
ATOM 6430 C CA . PRO B 1 385 ? 7.836 -18.469 -0.429 1 94.19 385 PRO B CA 1
ATOM 6431 C C . PRO B 1 385 ? 8.844 -19.469 -0.979 1 94.19 385 PRO B C 1
ATOM 6433 O O . PRO B 1 385 ? 10.055 -19.25 -0.878 1 94.19 385 PRO B O 1
ATOM 6436 N N . THR B 1 386 ? 8.359 -20.562 -1.534 1 94.88 386 THR B N 1
ATOM 6437 C CA . THR B 1 386 ? 9.258 -21.562 -2.113 1 94.88 386 THR B CA 1
ATOM 6438 C C . THR B 1 386 ? 10.109 -20.938 -3.221 1 94.88 386 THR B C 1
ATOM 6440 O O . THR B 1 386 ? 11.328 -21.125 -3.256 1 94.88 386 THR B O 1
ATOM 6443 N N . VAL B 1 387 ? 9.484 -20.188 -4.055 1 96.94 387 VAL B N 1
ATOM 6444 C CA . VAL B 1 387 ? 10.18 -19.562 -5.168 1 96.94 387 VAL B CA 1
ATOM 6445 C C . VAL B 1 387 ? 11.164 -18.516 -4.633 1 96.94 387 VAL B C 1
ATOM 6447 O O . VAL B 1 387 ? 12.289 -18.406 -5.137 1 96.94 387 VAL B O 1
ATOM 6450 N N . LEU B 1 388 ? 10.766 -17.812 -3.631 1 94.56 388 LEU B N 1
ATOM 6451 C CA . LEU B 1 388 ? 11.625 -16.781 -3.055 1 94.56 388 LEU B CA 1
ATOM 6452 C C . LEU B 1 388 ? 12.82 -17.406 -2.35 1 94.56 388 LEU B C 1
ATOM 6454 O O . LEU B 1 388 ? 13.914 -16.828 -2.346 1 94.56 388 LEU B O 1
ATOM 6458 N N . LEU B 1 389 ? 12.641 -18.578 -1.805 1 93.06 389 LEU B N 1
ATOM 6459 C CA . LEU B 1 389 ? 13.695 -19.234 -1.028 1 93.06 389 LEU B CA 1
ATOM 6460 C C . LEU B 1 389 ? 14.656 -20 -1.939 1 93.06 389 LEU B C 1
ATOM 6462 O O . LEU B 1 389 ? 15.859 -20.031 -1.684 1 93.06 389 LEU B O 1
ATOM 6466 N N . MET B 1 390 ? 14.125 -20.5 -3.049 1 93.38 390 MET B N 1
ATOM 6467 C CA . MET B 1 390 ? 14.93 -21.438 -3.842 1 93.38 390 MET B CA 1
ATOM 6468 C C . MET B 1 390 ? 15.414 -20.766 -5.129 1 93.38 390 MET B C 1
ATOM 6470 O O . MET B 1 390 ? 16.406 -21.203 -5.715 1 93.38 390 MET B O 1
ATOM 6474 N N . GLY B 1 391 ? 14.758 -19.797 -5.582 1 95 391 GLY B N 1
ATOM 6475 C CA . GLY B 1 391 ? 14.969 -19.266 -6.918 1 95 391 GLY B CA 1
ATOM 6476 C C . GLY B 1 391 ? 16.406 -18.891 -7.191 1 95 391 GLY B C 1
ATOM 6477 O O . GLY B 1 391 ? 17.016 -19.406 -8.133 1 95 391 GLY B O 1
ATOM 6478 N N . ASP B 1 392 ? 16.984 -18.141 -6.34 1 93.44 392 ASP B N 1
ATOM 6479 C CA . ASP B 1 392 ? 18.344 -17.641 -6.559 1 93.44 392 ASP B CA 1
ATOM 6480 C C . ASP B 1 392 ? 19.375 -18.766 -6.453 1 93.44 392 ASP B C 1
ATOM 6482 O O . ASP B 1 392 ? 20.344 -18.797 -7.199 1 93.44 392 ASP B O 1
ATOM 6486 N N . GLU B 1 393 ? 19.141 -19.703 -5.578 1 93 393 GLU B N 1
ATOM 6487 C CA . GLU B 1 393 ? 20.078 -20.812 -5.387 1 93 393 GLU B CA 1
ATOM 6488 C C . GLU B 1 393 ? 20.047 -21.766 -6.574 1 93 393 GLU B C 1
ATOM 6490 O O . GLU B 1 393 ? 21.094 -22.219 -7.035 1 93 393 GLU B O 1
ATOM 6495 N N . VAL B 1 394 ? 18.859 -22 -6.996 1 94.25 394 VAL B N 1
ATOM 6496 C CA . VAL B 1 394 ? 18.703 -22.891 -8.141 1 94.25 394 VAL B CA 1
ATOM 6497 C C . VAL B 1 394 ? 19.312 -22.234 -9.383 1 94.25 394 VAL B C 1
ATOM 6499 O O . VAL B 1 394 ? 20 -22.906 -10.164 1 94.25 394 VAL B O 1
ATOM 6502 N N . ALA B 1 395 ? 19.109 -21 -9.523 1 95.44 395 ALA B N 1
ATOM 6503 C CA . ALA B 1 395 ? 19.656 -20.25 -10.656 1 95.44 395 ALA B CA 1
ATOM 6504 C C . ALA B 1 395 ? 21.172 -20.203 -10.594 1 95.44 395 ALA B C 1
ATOM 6506 O O . ALA B 1 395 ? 21.859 -20.328 -11.617 1 95.44 395 ALA B O 1
ATOM 6507 N N . ALA B 1 396 ? 21.719 -20.016 -9.445 1 93.75 396 ALA B N 1
ATOM 6508 C CA . ALA B 1 396 ? 23.156 -19.969 -9.266 1 93.75 396 ALA B CA 1
ATOM 6509 C C . ALA B 1 396 ? 23.797 -21.312 -9.617 1 93.75 396 ALA B C 1
ATOM 6511 O O . ALA B 1 396 ? 24.859 -21.344 -10.234 1 93.75 396 ALA B O 1
ATOM 6512 N N . SER B 1 397 ? 23.203 -22.328 -9.203 1 93.12 397 SER B N 1
ATOM 6513 C CA . SER B 1 397 ? 23.688 -23.672 -9.539 1 93.12 397 SER B CA 1
ATOM 6514 C C . SER B 1 397 ? 23.641 -23.906 -11.039 1 93.12 397 SER B C 1
ATOM 6516 O O . SER B 1 397 ? 24.578 -24.469 -11.609 1 93.12 397 SER B O 1
ATOM 6518 N N . ALA B 1 398 ? 22.609 -23.484 -11.656 1 94.88 398 ALA B N 1
ATOM 6519 C CA . ALA B 1 398 ? 22.453 -23.641 -13.102 1 94.88 398 ALA B CA 1
ATOM 6520 C C . ALA B 1 398 ? 23.453 -22.781 -13.867 1 94.88 398 ALA B C 1
ATOM 6522 O O . ALA B 1 398 ? 23.891 -23.141 -14.961 1 94.88 398 ALA B O 1
ATOM 6523 N N . ALA B 1 399 ? 23.797 -21.688 -13.25 1 94.81 399 ALA B N 1
ATOM 6524 C CA . ALA B 1 399 ? 24.719 -20.766 -13.891 1 94.81 399 ALA B CA 1
ATOM 6525 C C . ALA B 1 399 ? 26.094 -21.406 -14.094 1 94.81 399 ALA B C 1
ATOM 6527 O O . ALA B 1 399 ? 26.859 -21 -14.977 1 94.81 399 ALA B O 1
ATOM 6528 N N . THR B 1 400 ? 26.453 -22.391 -13.305 1 92.62 400 THR B N 1
ATOM 6529 C CA . THR B 1 400 ? 27.719 -23.094 -13.453 1 92.62 400 THR B CA 1
ATOM 6530 C C . THR B 1 400 ? 27.703 -23.984 -14.695 1 92.62 400 THR B C 1
ATOM 6532 O O . THR B 1 400 ? 28.766 -24.438 -15.148 1 92.62 400 THR B O 1
ATOM 6535 N N . ILE B 1 401 ? 26.641 -24.188 -15.258 1 92.88 401 ILE B N 1
ATOM 6536 C CA . ILE B 1 401 ? 26.484 -25.031 -16.438 1 92.88 401 ILE B CA 1
ATOM 6537 C C . ILE B 1 401 ? 26.453 -24.156 -17.688 1 92.88 401 ILE B C 1
ATOM 6539 O O . ILE B 1 401 ? 27.328 -24.266 -18.562 1 92.88 401 ILE B O 1
ATOM 6543 N N . SER B 1 402 ? 25.375 -23.297 -17.828 1 93.38 402 SER B N 1
ATOM 6544 C CA . SER B 1 402 ? 25.219 -22.406 -18.969 1 93.38 402 SER B CA 1
ATOM 6545 C C . SER B 1 402 ? 24.125 -21.359 -18.719 1 93.38 402 SER B C 1
ATOM 6547 O O . SER B 1 402 ? 23.359 -21.484 -17.766 1 93.38 402 SER B O 1
ATOM 6549 N N . GLU B 1 403 ? 24.062 -20.406 -19.578 1 92.81 403 GLU B N 1
ATOM 6550 C CA . GLU B 1 403 ? 23.016 -19.406 -19.516 1 92.81 403 GLU B CA 1
ATOM 6551 C C . GLU B 1 403 ? 21.656 -20.016 -19.828 1 92.81 403 GLU B C 1
ATOM 6553 O O . GLU B 1 403 ? 20.641 -19.641 -19.25 1 92.81 403 GLU B O 1
ATOM 6558 N N . ALA B 1 404 ? 21.734 -20.906 -20.734 1 92.94 404 ALA B N 1
ATOM 6559 C CA . ALA B 1 404 ? 20.5 -21.594 -21.094 1 92.94 404 ALA B CA 1
ATOM 6560 C C . ALA B 1 404 ? 19.969 -22.422 -19.922 1 92.94 404 ALA B C 1
ATOM 6562 O O . ALA B 1 404 ? 18.75 -22.547 -19.75 1 92.94 404 ALA B O 1
ATOM 6563 N N . ALA B 1 405 ? 20.875 -22.938 -19.172 1 94.62 405 ALA B N 1
ATOM 6564 C CA . ALA B 1 405 ? 20.5 -23.734 -18 1 94.62 405 ALA B CA 1
ATOM 6565 C C . ALA B 1 405 ? 19.828 -22.844 -16.938 1 94.62 405 ALA B C 1
ATOM 6567 O O . ALA B 1 405 ? 18.922 -23.297 -16.234 1 94.62 405 ALA B O 1
ATOM 6568 N N . VAL B 1 406 ? 20.281 -21.625 -16.812 1 96.25 406 VAL B N 1
ATOM 6569 C CA . VAL B 1 406 ? 19.688 -20.672 -15.867 1 96.25 406 VAL B CA 1
ATOM 6570 C C . VAL B 1 406 ? 18.234 -20.422 -16.25 1 96.25 406 VAL B C 1
ATOM 6572 O O . VAL B 1 406 ? 17.344 -20.5 -15.406 1 96.25 406 VAL B O 1
ATOM 6575 N N . ARG B 1 407 ? 18 -20.125 -17.484 1 96.19 407 ARG B N 1
ATOM 6576 C CA . ARG B 1 407 ? 16.656 -19.891 -17.984 1 96.19 407 ARG B CA 1
ATOM 6577 C C . ARG B 1 407 ? 15.766 -21.109 -17.75 1 96.19 407 ARG B C 1
ATOM 6579 O O . ARG B 1 407 ? 14.633 -20.984 -17.281 1 96.19 407 ARG B O 1
ATOM 6586 N N . ARG B 1 408 ? 16.281 -22.234 -18.062 1 95.69 408 ARG B N 1
ATOM 6587 C CA . ARG B 1 408 ? 15.547 -23.484 -17.891 1 95.69 408 ARG B CA 1
ATOM 6588 C C . ARG B 1 408 ? 15.203 -23.719 -16.422 1 95.69 408 ARG B C 1
ATOM 6590 O O . ARG B 1 408 ? 14.109 -24.203 -16.109 1 95.69 408 ARG B O 1
ATOM 6597 N N . SER B 1 409 ? 16.109 -23.438 -15.57 1 96.25 409 SER B N 1
ATOM 6598 C CA . SER B 1 409 ? 15.867 -23.656 -14.148 1 96.25 409 SER B CA 1
ATOM 6599 C C . SER B 1 409 ? 14.719 -22.797 -13.641 1 96.25 409 SER B C 1
ATOM 6601 O O . SER B 1 409 ? 13.898 -23.25 -12.844 1 96.25 409 SER B O 1
ATOM 6603 N N . TRP B 1 410 ? 14.625 -21.547 -14.062 1 97.69 410 TRP B N 1
ATOM 6604 C CA . TRP B 1 410 ? 13.539 -20.656 -13.672 1 97.69 410 TRP B CA 1
ATOM 6605 C C . TRP B 1 410 ? 12.203 -21.156 -14.203 1 97.69 410 TRP B C 1
ATOM 6607 O O . TRP B 1 410 ? 11.195 -21.156 -13.492 1 97.69 410 TRP B O 1
ATOM 6617 N N . LEU B 1 411 ? 12.188 -21.609 -15.461 1 97.88 411 LEU B N 1
ATOM 6618 C CA . LEU B 1 411 ? 10.953 -22.094 -16.078 1 97.88 411 LEU B CA 1
ATOM 6619 C C . LEU B 1 411 ? 10.492 -23.391 -15.422 1 97.88 411 LEU B C 1
ATOM 6621 O O . LEU B 1 411 ? 9.289 -23.609 -15.266 1 97.88 411 LEU B O 1
ATOM 6625 N N . LEU B 1 412 ? 11.453 -24.203 -15.07 1 97.31 412 LEU B N 1
ATOM 6626 C CA . LEU B 1 412 ? 11.133 -25.422 -14.328 1 97.31 412 LEU B CA 1
ATOM 6627 C C . LEU B 1 412 ? 10.516 -25.078 -12.977 1 97.31 412 LEU B C 1
ATOM 6629 O O . LEU B 1 412 ? 9.523 -25.703 -12.57 1 97.31 412 LEU B O 1
ATOM 6633 N N . LEU B 1 413 ? 11.141 -24.141 -12.305 1 97.75 413 LEU B N 1
ATOM 6634 C CA . LEU B 1 413 ? 10.625 -23.672 -11.016 1 97.75 413 LEU B CA 1
ATOM 6635 C C . LEU B 1 413 ? 9.211 -23.141 -11.164 1 97.75 413 LEU B C 1
ATOM 6637 O O . LEU B 1 413 ? 8.344 -23.391 -10.32 1 97.75 413 LEU B O 1
ATOM 6641 N N . ALA B 1 414 ? 8.93 -22.391 -12.203 1 98.31 414 ALA B N 1
ATOM 6642 C CA . ALA B 1 414 ? 7.609 -21.828 -12.469 1 98.31 414 ALA B CA 1
ATOM 6643 C C . ALA B 1 414 ? 6.574 -22.922 -12.672 1 98.31 414 ALA B C 1
ATOM 6645 O O . ALA B 1 414 ? 5.508 -22.906 -12.055 1 98.31 414 ALA B O 1
ATOM 6646 N N . TRP B 1 415 ? 6.922 -23.906 -13.445 1 98.31 415 TRP B N 1
ATOM 6647 C CA . TRP B 1 415 ? 6.016 -25 -13.789 1 98.31 415 TRP B CA 1
ATOM 6648 C C . TRP B 1 415 ? 5.723 -25.859 -12.562 1 98.31 415 TRP B C 1
ATOM 6650 O O . TRP B 1 415 ? 4.562 -26.016 -12.172 1 98.31 415 TRP B O 1
ATOM 6660 N N . VAL B 1 416 ? 6.727 -26.25 -11.891 1 98.38 416 VAL B N 1
ATOM 6661 C CA . VAL B 1 416 ? 6.578 -27.25 -10.836 1 98.38 416 VAL B CA 1
ATOM 6662 C C . VAL B 1 416 ? 5.949 -26.594 -9.602 1 98.38 416 VAL B C 1
ATOM 6664 O O . VAL B 1 416 ? 5.066 -27.188 -8.969 1 98.38 416 VAL B O 1
ATOM 6667 N N . SER B 1 417 ? 6.398 -25.391 -9.25 1 98.06 417 SER B N 1
ATOM 6668 C CA . SER B 1 417 ? 5.836 -24.734 -8.078 1 98.06 417 SER B CA 1
ATOM 6669 C C . SER B 1 417 ? 4.352 -24.438 -8.266 1 98.06 417 SER B C 1
ATOM 6671 O O . SER B 1 417 ? 3.578 -24.484 -7.305 1 98.06 417 SER B O 1
ATOM 6673 N N . THR B 1 418 ? 3.914 -24.141 -9.469 1 98.31 418 THR B N 1
ATOM 6674 C CA . THR B 1 418 ? 2.518 -23.812 -9.742 1 98.31 418 THR B CA 1
ATOM 6675 C C . THR B 1 418 ? 1.658 -25.078 -9.719 1 98.31 418 THR B C 1
ATOM 6677 O O . THR B 1 418 ? 0.614 -25.109 -9.062 1 98.31 418 THR B O 1
ATOM 6680 N N . VAL B 1 419 ? 2.115 -26.125 -10.383 1 98.25 419 VAL B N 1
ATOM 6681 C CA . VAL B 1 419 ? 1.356 -27.359 -10.461 1 98.25 419 VAL B CA 1
ATOM 6682 C C . VAL B 1 419 ? 1.321 -28.031 -9.094 1 98.25 419 VAL B C 1
ATOM 6684 O O . VAL B 1 419 ? 0.356 -28.734 -8.758 1 98.25 419 VAL B O 1
ATOM 6687 N N . ALA B 1 420 ? 2.33 -27.766 -8.305 1 98.25 420 ALA B N 1
ATOM 6688 C CA . ALA B 1 420 ? 2.4 -28.312 -6.945 1 98.25 420 ALA B CA 1
ATOM 6689 C C . ALA B 1 420 ? 1.161 -27.938 -6.141 1 98.25 420 ALA B C 1
ATOM 6691 O O . ALA B 1 420 ? 0.771 -28.656 -5.215 1 98.25 420 ALA B O 1
ATOM 6692 N N . GLY B 1 421 ? 0.588 -26.844 -6.508 1 97.19 421 GLY B N 1
ATOM 6693 C CA . GLY B 1 421 ? -0.597 -26.375 -5.809 1 97.19 421 GLY B CA 1
ATOM 6694 C C . GLY B 1 421 ? -1.753 -27.359 -5.867 1 97.19 421 GLY B C 1
ATOM 6695 O O . GLY B 1 421 ? -2.652 -27.312 -5.023 1 97.19 421 GLY B O 1
ATOM 6696 N N . ASN B 1 422 ? -1.755 -28.25 -6.781 1 98.19 422 ASN B N 1
ATOM 6697 C CA . ASN B 1 422 ? -2.848 -29.203 -6.977 1 98.19 422 ASN B CA 1
ATOM 6698 C C . ASN B 1 422 ? -2.666 -30.453 -6.121 1 98.19 422 ASN B C 1
ATOM 6700 O O . ASN B 1 422 ? -3.561 -31.297 -6.047 1 98.19 422 ASN B O 1
ATOM 6704 N N . LEU B 1 423 ? -1.534 -30.594 -5.457 1 97.88 423 LEU B N 1
ATOM 6705 C CA . LEU B 1 423 ? -1.202 -31.828 -4.75 1 97.88 423 LEU B CA 1
ATOM 6706 C C . LEU B 1 423 ? -2.188 -32.094 -3.615 1 97.88 423 LEU B C 1
ATOM 6708 O O . LEU B 1 423 ? -2.637 -33.219 -3.422 1 97.88 423 LEU B O 1
ATOM 6712 N N . SER B 1 424 ? -2.496 -31.047 -2.926 1 95.88 424 SER B N 1
ATOM 6713 C CA . SER B 1 424 ? -3.455 -31.109 -1.827 1 95.88 424 SER B CA 1
ATOM 6714 C C . SER B 1 424 ? -4.355 -29.891 -1.797 1 95.88 424 SER B C 1
ATOM 6716 O O . SER B 1 424 ? -4.102 -28.906 -2.504 1 95.88 424 SER B O 1
ATOM 6718 N N . LEU B 1 425 ? -5.383 -30.031 -1.006 1 94.38 425 LEU B N 1
ATOM 6719 C CA . LEU B 1 425 ? -6.324 -28.922 -0.876 1 94.38 425 LEU B CA 1
ATOM 6720 C C . LEU B 1 425 ? -5.625 -27.672 -0.353 1 94.38 425 LEU B C 1
ATOM 6722 O O . LEU B 1 425 ? -5.945 -26.562 -0.774 1 94.38 425 LEU B O 1
ATOM 6726 N N . LEU B 1 426 ? -4.586 -27.812 0.46 1 91.06 426 LEU B N 1
ATOM 6727 C CA . LEU B 1 426 ? -3.879 -26.703 1.092 1 91.06 426 LEU B CA 1
ATOM 6728 C C . LEU B 1 426 ? -2.736 -26.219 0.209 1 91.06 426 LEU B C 1
ATOM 6730 O O . LEU B 1 426 ? -2.066 -25.234 0.542 1 91.06 426 LEU B O 1
A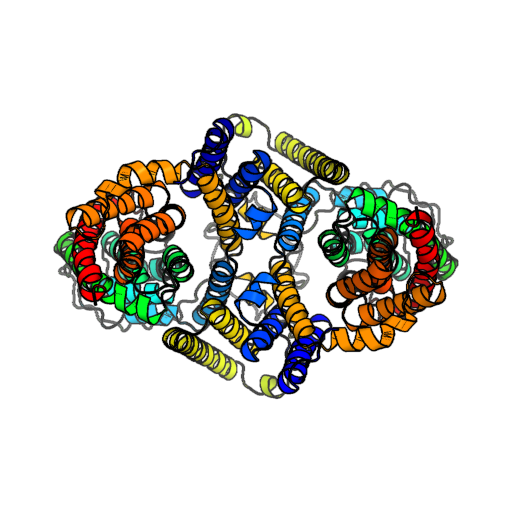TOM 6734 N N . GLY B 1 427 ? -2.607 -26.844 -0.883 1 93.5 427 GLY B N 1
ATOM 6735 C CA . GLY B 1 427 ? -1.44 -26.594 -1.711 1 93.5 427 GLY B CA 1
ATOM 6736 C C . GLY B 1 427 ? -1.498 -25.25 -2.418 1 93.5 427 GLY B C 1
ATOM 6737 O O . GLY B 1 427 ? -0.473 -24.734 -2.871 1 93.5 427 GLY B O 1
ATOM 6738 N N . SER B 1 428 ? -2.689 -24.734 -2.545 1 93.31 428 SER B N 1
ATOM 6739 C CA . SER B 1 428 ? -2.828 -23.438 -3.186 1 93.31 428 SER B CA 1
ATOM 6740 C C . SER B 1 428 ? -4.023 -22.672 -2.631 1 93.31 428 SER B C 1
ATOM 6742 O O . SER B 1 428 ? -5.027 -23.266 -2.24 1 93.31 428 SER B O 1
ATOM 6744 N N . ALA B 1 429 ? -3.887 -21.375 -2.629 1 89.69 429 ALA B N 1
ATOM 6745 C CA . ALA B 1 429 ? -4.992 -20.531 -2.207 1 89.69 429 ALA B CA 1
ATOM 6746 C C . ALA B 1 429 ? -6.203 -20.703 -3.119 1 89.69 429 ALA B C 1
ATOM 6748 O O . ALA B 1 429 ? -7.348 -20.625 -2.666 1 89.69 429 ALA B O 1
ATOM 6749 N N . ALA B 1 430 ? -6.016 -20.984 -4.336 1 94.06 430 ALA B N 1
ATOM 6750 C CA . ALA B 1 430 ? -7.094 -21.188 -5.305 1 94.06 430 ALA B CA 1
ATOM 6751 C C . ALA B 1 430 ? -7.996 -22.344 -4.887 1 94.06 430 ALA B C 1
ATOM 6753 O O . ALA B 1 430 ? -9.219 -22.25 -4.992 1 94.06 430 ALA B O 1
ATOM 6754 N N . ASN B 1 431 ? -7.438 -23.406 -4.395 1 96.25 431 ASN B N 1
ATOM 6755 C CA . ASN B 1 431 ? -8.211 -24.547 -3.916 1 96.25 431 ASN B CA 1
ATOM 6756 C C . ASN B 1 431 ? -9.117 -24.156 -2.746 1 96.25 431 ASN B C 1
ATOM 6758 O O . ASN B 1 431 ? -10.281 -24.547 -2.699 1 96.25 431 ASN B O 1
ATOM 6762 N N . LEU B 1 432 ? -8.594 -23.438 -1.884 1 91.69 432 LEU B N 1
ATOM 6763 C CA . LEU B 1 432 ? -9.32 -23.031 -0.689 1 91.69 432 LEU B CA 1
ATOM 6764 C C . LEU B 1 432 ? -10.461 -22.078 -1.048 1 91.69 432 LEU B C 1
ATOM 6766 O O . LEU B 1 432 ? -11.531 -22.125 -0.433 1 91.69 432 LEU B O 1
ATOM 6770 N N . ILE B 1 433 ? -10.203 -21.281 -1.983 1 93.12 433 ILE B N 1
ATOM 6771 C CA . ILE B 1 433 ? -11.242 -20.375 -2.459 1 93.12 433 ILE B CA 1
ATOM 6772 C C . ILE B 1 433 ? -12.406 -21.188 -3.027 1 93.12 433 ILE B C 1
ATOM 6774 O O . ILE B 1 433 ? -13.57 -20.938 -2.688 1 93.12 433 ILE B O 1
ATOM 6778 N N . VAL B 1 434 ? -12.102 -22.125 -3.822 1 96.88 434 VAL B N 1
ATOM 6779 C CA . VAL B 1 434 ? -13.133 -22.969 -4.414 1 96.88 434 VAL B CA 1
ATOM 6780 C C . VAL B 1 434 ? -13.906 -23.688 -3.312 1 96.88 434 VAL B C 1
ATOM 6782 O O . VAL B 1 434 ? -15.141 -23.734 -3.342 1 96.88 434 VAL B O 1
ATOM 6785 N N . CYS B 1 435 ? -13.227 -24.172 -2.375 1 94.88 435 CYS B N 1
ATOM 6786 C CA . CYS B 1 435 ? -13.836 -24.891 -1.264 1 94.88 435 CYS B CA 1
ATOM 6787 C C . CYS B 1 435 ? -14.781 -23.984 -0.486 1 94.88 435 CYS B C 1
ATOM 6789 O O . CYS B 1 435 ? -15.93 -24.359 -0.225 1 94.88 435 CYS B O 1
ATOM 6791 N N . GLU B 1 436 ? -14.367 -22.891 -0.201 1 91.56 436 GLU B N 1
ATOM 6792 C CA . GLU B 1 436 ? -15.172 -21.969 0.593 1 91.56 436 GLU B CA 1
ATOM 6793 C C . GLU B 1 436 ? -16.375 -21.469 -0.193 1 91.56 436 GLU B C 1
ATOM 6795 O O . GLU B 1 436 ? -17.484 -21.406 0.337 1 91.56 436 GLU B O 1
ATOM 6800 N N . GLN B 1 437 ? -16.141 -21.125 -1.378 1 93.25 437 GLN B N 1
ATOM 6801 C CA . GLN B 1 437 ? -17.234 -20.641 -2.215 1 93.25 437 GLN B CA 1
ATOM 6802 C C . GLN B 1 437 ? -18.266 -21.734 -2.473 1 93.25 437 GLN B C 1
ATOM 6804 O O . GLN B 1 437 ? -19.469 -21.453 -2.516 1 93.25 437 GLN B O 1
ATOM 6809 N N . ALA B 1 438 ? -17.781 -22.891 -2.648 1 96 438 ALA B N 1
ATOM 6810 C CA . ALA B 1 438 ? -18.688 -24 -2.91 1 96 438 ALA B CA 1
ATOM 6811 C C . ALA B 1 438 ? -19.578 -24.281 -1.707 1 96 438 ALA B C 1
ATOM 6813 O O . ALA B 1 438 ? -20.75 -24.641 -1.864 1 96 438 ALA B O 1
ATOM 6814 N N . ARG B 1 439 ? -19.031 -24.109 -0.604 1 93.62 439 ARG B N 1
ATOM 6815 C CA . ARG B 1 439 ? -19.766 -24.344 0.629 1 93.62 439 ARG B CA 1
ATOM 6816 C C . ARG B 1 439 ? -20.875 -23.312 0.818 1 93.62 439 ARG B C 1
ATOM 6818 O O . ARG B 1 439 ? -21.938 -23.609 1.357 1 93.62 439 ARG B O 1
ATOM 6825 N N . ARG B 1 440 ? -20.703 -22.203 0.332 1 91.44 440 ARG B N 1
ATOM 6826 C CA . ARG B 1 440 ? -21.609 -21.094 0.55 1 91.44 440 ARG B CA 1
ATOM 6827 C C . ARG B 1 440 ? -22.531 -20.891 -0.651 1 91.44 440 ARG B C 1
ATOM 6829 O O . ARG B 1 440 ? -23.406 -20.016 -0.64 1 91.44 440 ARG B O 1
ATOM 6836 N N . ALA B 1 441 ? -22.312 -21.641 -1.627 1 90.94 441 ALA B N 1
ATOM 6837 C CA . ALA B 1 441 ? -23.094 -21.469 -2.857 1 90.94 441 ALA B CA 1
ATOM 6838 C C . ALA B 1 441 ? -24.578 -21.719 -2.619 1 90.94 441 ALA B C 1
ATOM 6840 O O . ALA B 1 441 ? -24.938 -22.641 -1.871 1 90.94 441 ALA B O 1
ATOM 6841 N N . PRO B 1 442 ? -25.438 -20.875 -3.184 1 88 442 PRO B N 1
ATOM 6842 C CA . PRO B 1 442 ? -26.875 -21.047 -3.002 1 88 442 PRO B CA 1
ATOM 6843 C C . PRO B 1 442 ? -27.406 -22.328 -3.615 1 88 442 PRO B C 1
ATOM 6845 O O . PRO B 1 442 ? -28.344 -22.938 -3.074 1 88 442 PRO B O 1
ATOM 6848 N N . ARG B 1 443 ? -26.844 -22.703 -4.727 1 87.31 443 ARG B N 1
ATOM 6849 C CA . ARG B 1 443 ? -27.266 -23.922 -5.398 1 87.31 443 ARG B CA 1
ATOM 6850 C C . ARG B 1 443 ? -26.125 -24.922 -5.504 1 87.31 443 ARG B C 1
ATOM 6852 O O . ARG B 1 443 ? -25 -24.547 -5.852 1 87.31 443 ARG B O 1
ATOM 6859 N N . ASN B 1 444 ? -26.406 -26.141 -5.152 1 90.94 444 ASN B N 1
ATOM 6860 C CA . ASN B 1 444 ? -25.453 -27.234 -5.277 1 90.94 444 ASN B CA 1
ATOM 6861 C C . ASN B 1 444 ? -24.234 -27.016 -4.398 1 90.94 444 ASN B C 1
ATOM 6863 O O . ASN B 1 444 ? -23.094 -27.234 -4.836 1 90.94 444 ASN B O 1
ATOM 6867 N N . ALA B 1 445 ? -24.5 -26.5 -3.24 1 91.38 445 ALA B N 1
ATOM 6868 C CA . ALA B 1 445 ? -23.422 -26.328 -2.275 1 91.38 445 ALA B CA 1
ATOM 6869 C C . ALA B 1 445 ? -22.719 -27.656 -2 1 91.38 445 ALA B C 1
ATOM 6871 O O . ALA B 1 445 ? -23.359 -28.703 -1.951 1 91.38 445 ALA B O 1
ATOM 6872 N N . HIS B 1 446 ? -21.453 -27.594 -1.899 1 93.44 446 HIS B N 1
ATOM 6873 C CA . HIS B 1 446 ? -20.656 -28.797 -1.711 1 93.44 446 HIS B CA 1
ATOM 6874 C C . HIS B 1 446 ? -19.453 -28.516 -0.808 1 93.44 446 HIS B C 1
ATOM 6876 O O . HIS B 1 446 ? -18.812 -27.469 -0.915 1 93.44 446 HIS B O 1
ATOM 6882 N N . ASP B 1 447 ? -19.219 -29.484 0.042 1 92.94 447 ASP B N 1
ATOM 6883 C CA . ASP B 1 447 ? -18.047 -29.422 0.897 1 92.94 447 ASP B CA 1
ATOM 6884 C C . ASP B 1 447 ? -16.906 -30.25 0.313 1 92.94 447 ASP B C 1
ATOM 6886 O O . ASP B 1 447 ? -16.828 -31.469 0.538 1 92.94 447 ASP B O 1
ATOM 6890 N N . LEU B 1 448 ? -16.109 -29.609 -0.362 1 93.88 448 LEU B N 1
ATOM 6891 C CA . LEU B 1 448 ? -14.922 -30.281 -0.901 1 93.88 448 LEU B CA 1
ATOM 6892 C C . LEU B 1 448 ? -13.898 -30.547 0.197 1 93.88 448 LEU B C 1
ATOM 6894 O O . LEU B 1 448 ? -13.117 -29.656 0.548 1 93.88 448 LEU B O 1
ATOM 6898 N N . THR B 1 449 ? -13.789 -31.719 0.664 1 92.56 449 THR B N 1
ATOM 6899 C CA . THR B 1 449 ? -12.914 -32.094 1.773 1 92.56 449 THR B CA 1
ATOM 6900 C C . THR B 1 449 ? -11.484 -32.281 1.291 1 92.56 449 THR B C 1
ATOM 6902 O O . THR B 1 449 ? -11.242 -32.406 0.089 1 92.56 449 THR B O 1
ATOM 6905 N N . PHE B 1 450 ? -10.562 -32.344 2.248 1 93.75 450 PHE B N 1
ATOM 6906 C CA . PHE B 1 450 ? -9.141 -32.562 1.978 1 93.75 450 PHE B CA 1
ATOM 6907 C C . PHE B 1 450 ? -8.93 -33.875 1.244 1 93.75 450 PHE B C 1
ATOM 6909 O O . PHE B 1 450 ? -8.242 -33.906 0.221 1 93.75 450 PHE B O 1
ATOM 6916 N N . TRP B 1 451 ? -9.602 -34.875 1.695 1 93.69 451 TRP B N 1
ATOM 6917 C CA . TRP B 1 451 ? -9.406 -36.219 1.141 1 93.69 451 TRP B CA 1
ATOM 6918 C C . TRP B 1 451 ? -10.023 -36.312 -0.25 1 93.69 451 TRP B C 1
ATOM 6920 O O . TRP B 1 451 ? -9.469 -36.969 -1.137 1 93.69 451 TRP B O 1
ATOM 6930 N N . SER B 1 452 ? -11.156 -35.688 -0.383 1 93.81 452 SER B N 1
ATOM 6931 C CA . SER B 1 452 ? -11.797 -35.688 -1.693 1 93.81 452 SER B CA 1
ATOM 6932 C C . SER B 1 452 ? -10.922 -35.031 -2.744 1 93.81 452 SER B C 1
ATOM 6934 O O . SER B 1 452 ? -10.969 -35.375 -3.922 1 93.81 452 SER B O 1
ATOM 6936 N N . HIS B 1 453 ? -10.227 -34.094 -2.307 1 96.62 453 HIS B N 1
ATOM 6937 C CA . HIS B 1 453 ? -9.344 -33.344 -3.221 1 96.62 453 HIS B CA 1
ATOM 6938 C C . HIS B 1 453 ? -8.078 -34.156 -3.506 1 96.62 453 HIS B C 1
ATOM 6940 O O . HIS B 1 453 ? -7.672 -34.281 -4.664 1 96.62 453 HIS B O 1
ATOM 6946 N N . VAL B 1 454 ? -7.449 -34.719 -2.477 1 96.75 454 VAL B N 1
ATOM 6947 C CA . VAL B 1 454 ? -6.113 -35.312 -2.582 1 96.75 454 VAL B CA 1
ATOM 6948 C C . VAL B 1 454 ? -6.172 -36.594 -3.406 1 96.75 454 VAL B C 1
ATOM 6950 O O . VAL B 1 454 ? -5.215 -36.938 -4.105 1 96.75 454 VAL B O 1
ATOM 6953 N N . VAL B 1 455 ? -7.246 -37.281 -3.377 1 97.31 455 VAL B N 1
ATOM 6954 C CA . VAL B 1 455 ? -7.402 -38.531 -4.113 1 97.31 455 VAL B CA 1
ATOM 6955 C C . VAL B 1 455 ? -7.219 -38.281 -5.609 1 97.31 455 VAL B C 1
ATOM 6957 O O . VAL B 1 455 ? -6.629 -39.094 -6.316 1 97.31 455 VAL B O 1
ATOM 6960 N N . PHE B 1 456 ? -7.691 -37.219 -6.07 1 97.62 456 PHE B N 1
ATOM 6961 C CA . PHE B 1 456 ? -7.48 -36.844 -7.465 1 97.62 456 PHE B CA 1
ATOM 6962 C C . PHE B 1 456 ? -6.223 -36 -7.617 1 97.62 456 PHE B C 1
ATOM 6964 O O . PHE B 1 456 ? -5.438 -36.188 -8.547 1 97.62 456 PHE B O 1
ATOM 6971 N N . GLY B 1 457 ? -6.074 -35 -6.734 1 97.81 457 GLY B N 1
ATOM 6972 C CA . GLY B 1 457 ? -5.016 -34 -6.836 1 97.81 457 GLY B CA 1
ATOM 6973 C C . GLY B 1 457 ? -3.627 -34.625 -6.848 1 97.81 457 GLY B C 1
ATOM 6974 O O . GLY B 1 457 ? -2.771 -34.219 -7.637 1 97.81 457 GLY B O 1
ATOM 6975 N N . ALA B 1 458 ? -3.367 -35.562 -6.008 1 97.56 458 ALA B N 1
ATOM 6976 C CA . ALA B 1 458 ? -2.029 -36.125 -5.863 1 97.56 458 ALA B CA 1
ATOM 6977 C C . ALA B 1 458 ? -1.597 -36.844 -7.137 1 97.56 458 ALA B C 1
ATOM 6979 O O . ALA B 1 458 ? -0.567 -36.5 -7.727 1 97.56 458 ALA B O 1
ATOM 6980 N N . PRO B 1 459 ? -2.383 -37.812 -7.625 1 97.56 459 PRO B N 1
ATOM 6981 C CA . PRO B 1 459 ? -1.961 -38.5 -8.859 1 97.56 459 PRO B CA 1
ATOM 6982 C C . PRO B 1 459 ? -1.908 -37.531 -10.055 1 97.56 459 PRO B C 1
ATOM 6984 O O . PRO B 1 459 ? -1.012 -37.625 -10.891 1 97.56 459 PRO B O 1
ATOM 6987 N N . SER B 1 460 ? -2.863 -36.656 -10.117 1 98.12 460 SER B N 1
ATOM 6988 C CA . SER B 1 460 ? -2.877 -35.688 -11.211 1 98.12 460 SER B CA 1
ATOM 6989 C C . SER B 1 460 ? -1.623 -34.844 -11.203 1 98.12 460 SER B C 1
ATOM 6991 O O . SER B 1 460 ? -0.988 -34.625 -12.234 1 98.12 460 SER B O 1
ATOM 6993 N N . THR B 1 461 ? -1.273 -34.281 -10.016 1 98.5 461 THR B N 1
ATOM 6994 C CA . THR B 1 461 ? -0.115 -33.406 -9.883 1 98.5 461 THR B CA 1
ATOM 6995 C C . THR B 1 461 ? 1.16 -34.125 -10.305 1 98.5 461 THR B C 1
ATOM 6997 O O . THR B 1 461 ? 1.986 -33.562 -11.031 1 98.5 461 THR B O 1
ATOM 7000 N N . LEU B 1 462 ? 1.318 -35.406 -9.898 1 98 462 LEU B N 1
ATOM 7001 C CA . LEU B 1 462 ? 2.516 -36.156 -10.219 1 98 462 LEU B CA 1
ATOM 7002 C C . LEU B 1 462 ? 2.613 -36.406 -11.719 1 98 462 LEU B C 1
ATOM 7004 O O . LEU B 1 462 ? 3.676 -36.219 -12.32 1 98 462 LEU B O 1
ATOM 7008 N N . LEU B 1 463 ? 1.543 -36.75 -12.344 1 98.25 463 LEU B N 1
ATOM 7009 C CA . LEU B 1 463 ? 1.546 -37.062 -13.773 1 98.25 463 LEU B CA 1
ATOM 7010 C C . LEU B 1 463 ? 1.71 -35.781 -14.594 1 98.25 463 LEU B C 1
ATOM 7012 O O . LEU B 1 463 ? 2.455 -35.75 -15.57 1 98.25 463 LEU B O 1
ATOM 7016 N N . VAL B 1 464 ? 0.987 -34.75 -14.195 1 98.56 464 VAL B N 1
ATOM 7017 C CA . VAL B 1 464 ? 1.051 -33.438 -14.883 1 98.56 464 VAL B CA 1
ATOM 7018 C C . VAL B 1 464 ? 2.469 -32.875 -14.805 1 98.56 464 VAL B C 1
ATOM 7020 O O . VAL B 1 464 ? 2.998 -32.375 -15.797 1 98.56 464 VAL B O 1
ATOM 7023 N N . THR B 1 465 ? 3.057 -32.969 -13.609 1 98.19 465 THR B N 1
ATOM 7024 C CA . THR B 1 465 ? 4.43 -32.5 -13.445 1 98.19 465 THR B CA 1
ATOM 7025 C C . THR B 1 465 ? 5.387 -33.281 -14.32 1 98.19 465 THR B C 1
ATOM 7027 O O . THR B 1 465 ? 6.242 -32.719 -15 1 98.19 465 THR B O 1
ATOM 7030 N N . ALA B 1 466 ? 5.219 -34.594 -14.375 1 97.12 466 ALA B N 1
ATOM 7031 C CA . ALA B 1 466 ? 6.105 -35.5 -15.117 1 97.12 466 ALA B CA 1
ATOM 7032 C C . ALA B 1 466 ? 6.039 -35.219 -16.609 1 97.12 466 ALA B C 1
ATOM 7034 O O . ALA B 1 466 ? 7.059 -35.281 -17.312 1 97.12 466 ALA B O 1
ATOM 7035 N N . VAL B 1 467 ? 4.891 -34.938 -17.109 1 97.25 467 VAL B N 1
ATOM 7036 C CA . VAL B 1 467 ? 4.727 -34.719 -18.531 1 97.25 467 VAL B CA 1
ATOM 7037 C C . VAL B 1 467 ? 5.285 -33.344 -18.922 1 97.25 467 VAL B C 1
ATOM 7039 O O . VAL B 1 467 ? 5.824 -33.188 -20.016 1 97.25 467 VAL B O 1
ATOM 7042 N N . GLY B 1 468 ? 5.191 -32.406 -18.016 1 97.44 468 GLY B N 1
ATOM 7043 C CA . GLY B 1 468 ? 5.613 -31.047 -18.297 1 97.44 468 GLY B CA 1
ATOM 7044 C C . GLY B 1 468 ? 7.121 -30.859 -18.25 1 97.44 468 GLY B C 1
ATOM 7045 O O . GLY B 1 468 ? 7.676 -30.047 -18.984 1 97.44 468 GLY B O 1
ATOM 7046 N N . ILE B 1 469 ? 7.844 -31.609 -17.453 1 96.44 469 ILE B N 1
ATOM 7047 C CA . ILE B 1 469 ? 9.266 -31.422 -17.188 1 96.44 469 ILE B CA 1
ATOM 7048 C C . ILE B 1 469 ? 10.062 -31.609 -18.469 1 96.44 469 ILE B C 1
ATOM 7050 O O . ILE B 1 469 ? 10.859 -30.734 -18.844 1 96.44 469 ILE B O 1
ATOM 7054 N N . PRO B 1 470 ? 9.859 -32.688 -19.312 1 95.19 470 PRO B N 1
ATOM 7055 C CA . PRO B 1 470 ? 10.625 -32.812 -20.547 1 95.19 470 PRO B CA 1
ATOM 7056 C C . PRO B 1 470 ? 10.328 -31.719 -21.562 1 95.19 470 PRO B C 1
ATOM 7058 O O . PRO B 1 470 ? 11.211 -31.328 -22.328 1 95.19 470 PRO B O 1
ATOM 7061 N N . LEU B 1 471 ? 9.141 -31.203 -21.5 1 95.75 471 LEU B N 1
ATOM 7062 C CA . LEU B 1 471 ? 8.75 -30.172 -22.453 1 95.75 471 LEU B CA 1
ATOM 7063 C C . LEU B 1 471 ? 9.43 -28.844 -22.125 1 95.75 471 LEU B C 1
ATOM 7065 O O . LEU B 1 471 ? 9.703 -28.047 -23.016 1 95.75 471 LEU B O 1
ATOM 7069 N N . ILE B 1 472 ? 9.68 -28.641 -20.875 1 94.75 472 ILE B N 1
ATOM 7070 C CA . ILE B 1 472 ? 10.422 -27.453 -20.469 1 94.75 472 ILE B CA 1
ATOM 7071 C C . ILE B 1 472 ? 11.891 -27.609 -20.844 1 94.75 472 ILE B C 1
ATOM 7073 O O . ILE B 1 472 ? 12.539 -26.656 -21.266 1 94.75 472 ILE B O 1
ATOM 7077 N N . GLY B 1 473 ? 12.484 -28.781 -20.766 1 87 473 GLY B N 1
ATOM 7078 C CA . GLY B 1 473 ? 13.875 -29.062 -21.094 1 87 473 GLY B CA 1
ATOM 7079 C C . GLY B 1 473 ? 14.18 -29.016 -22.578 1 87 473 GLY B C 1
ATOM 7080 O O . GLY B 1 473 ? 15.172 -28.422 -22.984 1 87 473 GLY B O 1
ATOM 7081 N N . ILE B 1 474 ? 13.367 -29.578 -23.406 1 79.62 474 ILE B N 1
ATOM 7082 C CA . ILE B 1 474 ? 13.602 -29.703 -24.828 1 79.62 474 ILE B CA 1
ATOM 7083 C C . ILE B 1 474 ? 13.523 -28.328 -25.5 1 79.62 474 ILE B C 1
ATOM 7085 O O . ILE B 1 474 ? 14.352 -28 -26.344 1 79.62 474 ILE B O 1
ATOM 7089 N N . LEU B 1 475 ? 12.688 -27.516 -25.047 1 74.69 475 LEU B N 1
ATOM 7090 C CA . LEU B 1 475 ? 12.422 -26.25 -25.703 1 74.69 475 LEU B CA 1
ATOM 7091 C C . LEU B 1 475 ? 13.422 -25.188 -25.266 1 74.69 475 LEU B C 1
ATOM 7093 O O . LEU B 1 475 ? 13.641 -24.203 -25.969 1 74.69 475 LEU B O 1
ATOM 7097 N N . ASN B 1 476 ? 14 -25.391 -24.188 1 73.5 476 ASN B N 1
ATOM 7098 C CA . ASN B 1 476 ? 14.805 -24.297 -23.641 1 73.5 476 ASN B CA 1
ATOM 7099 C C . ASN B 1 476 ? 16.281 -24.672 -23.562 1 73.5 476 ASN B C 1
ATOM 7101 O O . ASN B 1 476 ? 17.031 -24.125 -22.75 1 73.5 476 ASN B O 1
ATOM 7105 N N . THR B 1 477 ? 16.641 -25.781 -24.156 1 65.25 477 THR B N 1
ATOM 7106 C CA . THR B 1 477 ? 18.047 -26.125 -24.359 1 65.25 477 THR B CA 1
ATOM 7107 C C . THR B 1 477 ? 18.625 -25.391 -25.562 1 65.25 477 THR B C 1
ATOM 7109 O O . THR B 1 477 ? 19.828 -25.344 -25.766 1 65.25 477 THR B O 1
ATOM 7112 N N . ALA B 1 478 ? 17.719 -24.781 -26.469 1 47.75 478 ALA B N 1
ATOM 7113 C CA . ALA B 1 478 ? 18.281 -24.141 -27.641 1 47.75 478 ALA B CA 1
ATOM 7114 C C . ALA B 1 478 ? 18.719 -22.719 -27.344 1 47.75 478 ALA B C 1
ATOM 7116 O O . ALA B 1 478 ? 18.078 -22.016 -26.562 1 47.75 478 ALA B O 1
#

Secondary structure (DSSP, 8-state):
------HHHHHHHHHHHHHHHHHHH-TT-TT--S-HHHHHHHHHHHHHHTTSS-HHHHHHTS-HHHHHHHHHHHHHHHHHHHTTHHHHHHHHHHTT--SSSHHHHHHHHHHHHHHHHHH-HHHHHHHHHHHHHHHHHHTT--SHHHHHHHHHHHHHHHTTSTTSSHHHHHHHHHH---HHHHHHHHHHHHHHHHHHHHHHHHHHHTTTTS--S-------------------------------------------------HHHHHS-HHHHHHHHHHHHHHHHHHHHHHHHTT--HHHHHHHHHHHHHHHHTS-THHHHTTS-HHHHHHHHHHHHHHHHHHHTSHHHHHHHHHGGG--TTSHHHHHHHHHHHHHHHHHH-HHHHHHHHHHHHHHHHHTT-HHHHHHHHHHHHHHHHHGGGSSGGG-HHHHHHHHHHHH-SSS-----HHHHHHHHHHHHHHHHHHHHHHHHHHT--/------HHHHHHHHHHHHHHHHHHH-TT-TT--S-HHHHHHHHHHHHHHTTSS-HHHHHHTS-HHHHHHHHHHHHHHHHHHHTTHHHHHHHHHHTT--SSSHHHHHHHHHHHHHHHHHH-HHHHHHHHHHHHHHHHHHTT--SHHHHHHHHHHHHHHHTTSTTSSHHHHHHHHHH---HHHHHHHHHHHHHHHHHHHHHHHHHHTTTTTS--S-------------------------------------------------HHHHHS-HHHHHHHHHHHHHHHHHHHHHHHHTT--HHHHHHHHHHHHHHHHTS-THHHHTTS-HHHHHHHHHHHHHHHHHHHTSHHHHHHHHHGGG--TTSHHHHHHHHHHHHHHHHHH-HHHHHHHHHHHHHHHHHTT-HHHHHHHHHHHHHHHHHGGGSSGGG-HHHHHHHHHHHH-SSS-----HHHHHHHHHHHHHHHHHHHHHHHHHHT--

Sequence (956 aa):
MSQLASLPKVILGSASFGVFWVLAVFPSVPFLPIGRTAGALLSAALMILFHVINPDDAYASIDLPILGLLFATMVVGGYLKQAGMFAHLGRLLAWRCRPGGRDLLCRVCVVTALASALFTNDTCCVVLTEFVLQLAADRKLPAKPFLLALATSANIGSSATPIGNPQNLVIAFSSKISFVGFLLGVLPAMLAGMAVNMVLLLCMYWKDLAPGDMAAGNSKEMEMEDVVVVEEGSGLPSPPSTLVATGAGEEDDQESSISTKHRWFMECTERRRRVFLKSFAYVATAGMVVAYMMGLNMSWTAITTAVALVVADFRDAERCLGKVSYSLLVFFSGMFVTVSGFNKTGLPGAIWNVVAPYSRIDHVSGVTVLSLIILLLSNLASNVPTVLLMGDEVAASAATISEAAVRRSWLLLAWVSTVAGNLSLLGSAANLIVCEQARRAPRNAHDLTFWSHVVFGAPSTLLVTAVGIPLIGILNTAMSQLASLPKVILGSASFGVFWVLAVFPSVPFLPIGRTAGALLSAALMILFHVINPDDAYASIDLPILGLLFATMVVGGYLKQAGMFAHLGRLLAWRCRPGGRDLLCRVCVVTALASALFTNDTCCVVLTEFVLQLAADRKLPAKPFLLALATSANIGSSATPIGNPQNLVIAFSSKISFVGFLLGVLPAMLAGMAVNMVLLLCMYWKDLAPGDMAAGNSKEMEMEDVVVVEEGSGLPSPPSTLVATGAGEEDDQESSISTKHRWFMECTERRRRVFLKSFAYVATAGMVVAYMMGLNMSWTAITTAVALVVADFRDAERCLGKVSYSLLVFFSGMFVTVSGFNKTGLPGAIWNVVAPYSRIDHVSGVTVLSLIILLLSNLASNVPTVLLMGDEVAASAATISEAAVRRSWLLLAWVSTVAGNLSLLGSAANLIVCEQARRAPRNAHDLTFWSHVVFGAPSTLLVTAVGIPLIGILNTA